Protein AF-0000000066099479 (afdb_homodimer)

Nearest PDB structures (foldseek):
  4m9d-assembly1_A  TM=9.729E-01  e=2.489E-59  Bacillus anthracis str. 'Ames Ancestor'
  1cg4-assembly1_A-2  TM=9.759E-01  e=3.489E-57  Escherichia coli K-12
  1dj2-assembly1_B  TM=9.659E-01  e=2.390E-54  Arabidopsis thaliana
  1ade-assembly1_A  TM=9.410E-01  e=2.656E-55  Escherichia coli
  3r7t-assembly1_A  TM=9.524E-01  e=2.789E-52  Campylobacter jejuni subsp. jejuni NCTC 11168 = ATCC 700819

Organism: Sorangium cellulosum (strain So ce56) (NCBI:txid448385)

Structure (mmCIF, N/CA/C/O backbone):
data_AF-0000000066099479-model_v1
#
loop_
_entity.id
_entity.type
_entity.pdbx_description
1 polymer 'Adenylosuccinate synthetase'
#
loop_
_atom_site.group_PDB
_atom_site.id
_atom_site.type_symbol
_atom_site.label_atom_id
_atom_site.label_alt_id
_atom_site.label_comp_id
_atom_site.label_asym_id
_atom_site.label_entity_id
_atom_site.label_seq_id
_atom_site.pdbx_PDB_ins_code
_atom_site.Cartn_x
_atom_site.Cartn_y
_atom_site.Cartn_z
_atom_site.occupancy
_atom_site.B_iso_or_equiv
_atom_site.auth_seq_id
_atom_site.auth_comp_id
_atom_site.auth_asym_id
_atom_site.auth_atom_id
_atom_site.pdbx_PDB_model_num
ATOM 1 N N . MET A 1 1 ? 13.531 9.242 -17.562 1 59.66 1 MET A N 1
ATOM 2 C CA . MET A 1 1 ? 13.266 7.836 -17.859 1 59.66 1 MET A CA 1
ATOM 3 C C . MET A 1 1 ? 12.383 7.215 -16.766 1 59.66 1 MET A C 1
ATOM 5 O O . MET A 1 1 ? 12.32 7.723 -15.648 1 59.66 1 MET A O 1
ATOM 9 N N . THR A 1 2 ? 11.375 6.16 -17.172 1 78.25 2 THR A N 1
ATOM 10 C CA . THR A 1 2 ? 10.18 5.684 -16.484 1 78.25 2 THR A CA 1
ATOM 11 C C . THR A 1 2 ? 10.461 4.355 -15.781 1 78.25 2 THR A C 1
ATOM 13 O O . THR A 1 2 ? 11.477 3.713 -16.031 1 78.25 2 THR A O 1
ATOM 16 N N . ALA A 1 3 ? 9.984 4.09 -14.633 1 93.56 3 ALA A N 1
ATOM 17 C CA . ALA A 1 3 ? 9.969 2.855 -13.852 1 93.56 3 ALA A CA 1
ATOM 18 C C . ALA A 1 3 ? 8.977 1.853 -14.43 1 93.56 3 ALA A C 1
ATOM 20 O O . ALA A 1 3 ? 7.891 2.232 -14.875 1 93.56 3 ALA A O 1
ATOM 21 N N . ILE A 1 4 ? 9.508 0.584 -14.617 1 95.06 4 ILE A N 1
ATOM 22 C CA . ILE A 1 4 ? 8.633 -0.514 -15.031 1 95.06 4 ILE A CA 1
ATOM 23 C C . ILE A 1 4 ? 8.414 -1.462 -13.852 1 95.06 4 ILE A C 1
ATOM 25 O O . ILE A 1 4 ? 9.344 -1.752 -13.094 1 95.06 4 ILE A O 1
ATOM 29 N N . VAL A 1 5 ? 7.191 -1.896 -13.727 1 96.31 5 VAL A N 1
ATOM 30 C CA . VAL A 1 5 ? 6.855 -2.844 -12.664 1 96.31 5 VAL A CA 1
ATOM 31 C C . VAL A 1 5 ? 6.586 -4.219 -13.266 1 96.31 5 VAL A C 1
ATOM 33 O O . VAL A 1 5 ? 5.891 -4.336 -14.281 1 96.31 5 VAL A O 1
ATOM 36 N N . ILE A 1 6 ? 7.16 -5.238 -12.703 1 95 6 ILE A N 1
ATOM 37 C CA . ILE A 1 6 ? 6.844 -6.625 -13.039 1 95 6 ILE A CA 1
ATOM 38 C C . ILE A 1 6 ? 6.145 -7.297 -11.867 1 95 6 ILE A C 1
ATOM 40 O O . ILE A 1 6 ? 6.668 -7.316 -10.75 1 95 6 ILE A O 1
ATOM 44 N N . VAL A 1 7 ? 4.988 -7.824 -12.117 1 96 7 VAL A N 1
ATOM 45 C CA . VAL A 1 7 ? 4.219 -8.453 -11.047 1 96 7 VAL A CA 1
ATOM 46 C C . VAL A 1 7 ? 3.76 -9.844 -11.484 1 96 7 VAL A C 1
ATOM 48 O O . VAL A 1 7 ? 3.611 -10.102 -12.688 1 96 7 VAL A O 1
ATOM 51 N N . GLY A 1 8 ? 3.631 -10.727 -10.477 1 95.5 8 GLY A N 1
ATOM 52 C CA . GLY A 1 8 ? 2.922 -11.969 -10.75 1 95.5 8 GLY A CA 1
ATOM 53 C C . GLY A 1 8 ? 1.426 -11.773 -10.914 1 95.5 8 GLY A C 1
ATOM 54 O O . GLY A 1 8 ? 0.782 -11.141 -10.078 1 95.5 8 GLY A O 1
ATOM 55 N N . ALA A 1 9 ? 0.851 -12.328 -11.922 1 96.31 9 ALA A N 1
ATOM 56 C CA . ALA A 1 9 ? -0.542 -12.039 -12.25 1 96.31 9 ALA A CA 1
ATOM 57 C C . ALA A 1 9 ? -1.481 -13.039 -11.586 1 96.31 9 ALA A C 1
ATOM 59 O O . ALA A 1 9 ? -2.689 -12.812 -11.508 1 96.31 9 ALA A O 1
ATOM 60 N N . GLN A 1 10 ? -0.982 -14.078 -11.07 1 93.88 10 GLN A N 1
ATOM 61 C CA . GLN A 1 10 ? -1.854 -15.07 -10.445 1 93.88 10 GLN A CA 1
ATOM 62 C C . GLN A 1 10 ? -1.358 -15.43 -9.047 1 93.88 10 GLN A C 1
ATOM 64 O O . GLN A 1 10 ? -1.328 -14.586 -8.156 1 93.88 10 GLN A O 1
ATOM 69 N N . TRP A 1 11 ? -0.791 -16.688 -8.773 1 89.44 11 TRP A N 1
ATOM 70 C CA . TRP A 1 11 ? -0.498 -17.016 -7.379 1 89.44 11 TRP A CA 1
ATOM 71 C C . TRP A 1 11 ? 1.006 -17 -7.121 1 89.44 11 TRP A C 1
ATOM 73 O O . TRP A 1 11 ? 1.481 -17.609 -6.16 1 89.44 11 TRP A O 1
ATOM 83 N N . GLY A 1 12 ? 1.925 -16.359 -7.871 1 78.94 12 GLY A N 1
ATOM 84 C CA . GLY A 1 12 ? 3.248 -15.891 -7.492 1 78.94 12 GLY A CA 1
ATOM 85 C C . GLY A 1 12 ? 4.359 -16.828 -7.926 1 78.94 12 GLY A C 1
ATOM 86 O O . GLY A 1 12 ? 5.539 -16.547 -7.699 1 78.94 12 GLY A O 1
ATOM 87 N N . ASP A 1 13 ? 4.121 -17.906 -8.578 1 79.44 13 ASP A N 1
ATOM 88 C CA . ASP A 1 13 ? 5.156 -18.828 -9.055 1 79.44 13 ASP A CA 1
ATOM 89 C C . ASP A 1 13 ? 5.219 -18.828 -10.578 1 79.44 13 ASP A C 1
ATOM 91 O O . ASP A 1 13 ? 5.363 -19.891 -11.195 1 79.44 13 ASP A O 1
ATOM 95 N N . GLU A 1 14 ? 5.148 -17.703 -11.102 1 75.38 14 GLU A N 1
ATOM 96 C CA . GLU A 1 14 ? 5.008 -17.594 -12.547 1 75.38 14 GLU A CA 1
ATOM 97 C C . GLU A 1 14 ? 6.367 -17.453 -13.227 1 75.38 14 GLU A C 1
ATOM 99 O O . GLU A 1 14 ? 6.453 -17.047 -14.391 1 75.38 14 GLU A O 1
ATOM 104 N N . GLY A 1 15 ? 7.461 -17.734 -12.531 1 73.75 15 GLY A N 1
ATOM 105 C CA . GLY A 1 15 ? 8.773 -17.688 -13.164 1 73.75 15 GLY A CA 1
ATOM 106 C C . GLY A 1 15 ? 9.336 -16.297 -13.281 1 73.75 15 GLY A C 1
ATOM 107 O O . GLY A 1 15 ? 9.805 -15.898 -14.359 1 73.75 15 GLY A O 1
ATOM 108 N N . LYS A 1 16 ? 9.234 -15.492 -12.281 1 73.25 16 LYS A N 1
ATOM 109 C CA . LYS A 1 16 ? 9.703 -14.109 -12.273 1 73.25 16 LYS A CA 1
ATOM 110 C C . LYS A 1 16 ? 11.203 -14.039 -12.555 1 73.25 16 LYS A C 1
ATOM 112 O O . LYS A 1 16 ? 11.664 -13.148 -13.273 1 73.25 16 LYS A O 1
ATOM 117 N N . GLY A 1 17 ? 11.883 -15.047 -12.164 1 72.38 17 GLY A N 1
ATOM 118 C CA . GLY A 1 17 ? 13.336 -15.023 -12.289 1 72.38 17 GLY A CA 1
ATOM 119 C C . GLY A 1 17 ? 13.805 -14.938 -13.727 1 72.38 17 GLY A C 1
ATOM 120 O O . GLY A 1 17 ? 14.672 -14.125 -14.055 1 72.38 17 GLY A O 1
ATOM 121 N N . LYS A 1 18 ? 13.156 -15.68 -14.578 1 76 18 LYS A N 1
ATOM 122 C CA . LYS A 1 18 ? 13.586 -15.711 -15.977 1 76 18 LYS A CA 1
ATOM 123 C C . LYS A 1 18 ? 13.289 -14.383 -16.672 1 76 18 LYS A C 1
ATOM 125 O O . LYS A 1 18 ? 14.148 -13.828 -17.359 1 76 18 LYS A O 1
ATOM 130 N N . VAL A 1 19 ? 12.086 -13.875 -16.5 1 79.06 19 VAL A N 1
ATOM 131 C CA . VAL A 1 19 ? 11.656 -12.664 -17.188 1 79.06 19 VAL A CA 1
ATOM 132 C C . VAL A 1 19 ? 12.398 -11.453 -16.625 1 79.06 19 VAL A C 1
ATOM 134 O O . VAL A 1 19 ? 12.805 -10.562 -17.375 1 79.06 19 VAL A O 1
ATOM 137 N N . VAL A 1 20 ? 12.562 -11.492 -15.352 1 78.75 20 VAL A N 1
ATOM 138 C CA . VAL A 1 20 ? 13.312 -10.398 -14.742 1 78.75 20 VAL A CA 1
ATOM 139 C C . VAL A 1 20 ? 14.758 -10.422 -15.242 1 78.75 20 VAL A C 1
ATOM 141 O O . VAL A 1 20 ? 15.336 -9.367 -15.523 1 78.75 20 VAL A O 1
ATOM 144 N N . ASP A 1 21 ? 15.227 -11.578 -15.375 1 76.38 21 ASP A N 1
ATOM 145 C CA . ASP A 1 21 ? 16.578 -11.711 -15.914 1 76.38 21 ASP A CA 1
ATOM 146 C C . ASP A 1 21 ? 16.672 -11.148 -17.328 1 76.38 21 ASP A C 1
ATOM 148 O O . ASP A 1 21 ? 17.656 -10.516 -17.688 1 76.38 21 ASP A O 1
ATOM 152 N N . LEU A 1 22 ? 15.672 -11.406 -18.078 1 79.56 22 LEU A N 1
ATOM 153 C CA . LEU A 1 22 ? 15.609 -10.891 -19.438 1 79.56 22 LEU A CA 1
ATOM 154 C C . LEU A 1 22 ? 15.656 -9.359 -19.438 1 79.56 22 LEU A C 1
ATOM 156 O O . LEU A 1 22 ? 16.406 -8.758 -20.219 1 79.56 22 LEU A O 1
ATOM 160 N N . TYR A 1 23 ? 14.961 -8.766 -18.516 1 82.56 23 TYR A N 1
ATOM 161 C CA . TYR A 1 23 ? 14.844 -7.309 -18.5 1 82.56 23 TYR A CA 1
ATOM 162 C C . TYR A 1 23 ? 16 -6.676 -17.734 1 82.56 23 TYR A C 1
ATOM 164 O O . TYR A 1 23 ? 16.328 -5.504 -17.953 1 82.56 23 TYR A O 1
ATOM 172 N N . THR A 1 24 ? 16.562 -7.406 -16.859 1 80.62 24 THR A N 1
ATOM 173 C CA . THR A 1 24 ? 17.656 -6.902 -16.047 1 80.62 24 THR A CA 1
ATOM 174 C C . THR A 1 24 ? 18.875 -6.617 -16.922 1 80.62 24 THR A C 1
ATOM 176 O O . THR A 1 24 ? 19.75 -5.82 -16.562 1 80.62 24 THR A O 1
ATOM 179 N N . GLU A 1 25 ? 18.906 -7.258 -18.031 1 78.25 25 GLU A N 1
ATOM 180 C CA . GLU A 1 25 ? 20.016 -6.992 -18.953 1 78.25 25 GLU A CA 1
ATOM 181 C C . GLU A 1 25 ? 20.047 -5.523 -19.359 1 78.25 25 GLU A C 1
ATOM 183 O O . GLU A 1 25 ? 21.125 -4.973 -19.609 1 78.25 25 GLU A O 1
ATOM 188 N N . SER A 1 26 ? 18.953 -4.949 -19.328 1 83.31 26 SER A N 1
ATOM 189 C CA . SER A 1 26 ? 18.875 -3.557 -19.75 1 83.31 26 SER A CA 1
ATOM 190 C C . SER A 1 26 ? 18.594 -2.629 -18.578 1 83.31 26 SER A C 1
ATOM 192 O O . SER A 1 26 ? 18.562 -1.408 -18.734 1 83.31 26 SER A O 1
ATOM 194 N N . ALA A 1 27 ? 18.453 -3.16 -17.406 1 89.81 27 ALA A N 1
ATOM 195 C CA . ALA A 1 27 ? 18.109 -2.344 -16.25 1 89.81 27 ALA A CA 1
ATOM 196 C C . ALA A 1 27 ? 19.344 -1.813 -15.547 1 89.81 27 ALA A C 1
ATOM 198 O O . ALA A 1 27 ? 20.344 -2.525 -15.422 1 89.81 27 ALA A O 1
ATOM 199 N N . ASP A 1 28 ? 19.297 -0.551 -15.148 1 93.38 28 ASP A N 1
ATOM 200 C CA . ASP A 1 28 ? 20.375 0.047 -14.352 1 93.38 28 ASP A CA 1
ATOM 201 C C . ASP A 1 28 ? 20.156 -0.22 -12.859 1 93.38 28 ASP A C 1
ATOM 203 O O . ASP A 1 28 ? 21.109 -0.321 -12.102 1 93.38 28 ASP A O 1
ATOM 207 N N . LEU A 1 29 ? 18.938 -0.328 -12.508 1 95.81 29 LEU A N 1
ATOM 208 C CA . LEU A 1 29 ? 18.547 -0.525 -11.117 1 95.81 29 LEU A CA 1
ATOM 209 C C . LEU A 1 29 ? 17.391 -1.525 -11.016 1 95.81 29 LEU A C 1
ATOM 211 O O . LEU A 1 29 ? 16.391 -1.396 -11.719 1 95.81 29 LEU A O 1
ATOM 215 N N . VAL A 1 30 ? 17.547 -2.58 -10.203 1 95.19 30 VAL A N 1
ATOM 216 C CA . VAL A 1 30 ? 16.516 -3.564 -9.938 1 95.19 30 VAL A CA 1
ATOM 217 C C . VAL A 1 30 ? 16.078 -3.467 -8.477 1 95.19 30 VAL A C 1
ATOM 219 O O . VAL A 1 30 ? 16.891 -3.605 -7.566 1 95.19 30 VAL A O 1
ATOM 222 N N . VAL A 1 31 ? 14.758 -3.229 -8.25 1 97.06 31 VAL A N 1
ATOM 223 C CA . VAL A 1 31 ? 14.258 -2.902 -6.922 1 97.06 31 VAL A CA 1
ATOM 224 C C . VAL A 1 31 ? 13.203 -3.926 -6.504 1 97.06 31 VAL A C 1
ATOM 226 O O . VAL A 1 31 ? 12.188 -4.102 -7.188 1 97.06 31 VAL A O 1
ATOM 229 N N . ARG A 1 32 ? 13.461 -4.633 -5.461 1 96.44 32 ARG A N 1
ATOM 230 C CA . ARG A 1 32 ? 12.406 -5.371 -4.777 1 96.44 32 ARG A CA 1
ATOM 231 C C . ARG A 1 32 ? 11.695 -4.492 -3.754 1 96.44 32 ARG A C 1
ATOM 233 O O . ARG A 1 32 ? 12.344 -3.799 -2.965 1 96.44 32 ARG A O 1
ATOM 240 N N . TYR A 1 33 ? 10.344 -4.52 -3.75 1 97 33 TYR A N 1
ATOM 241 C CA . TYR A 1 33 ? 9.695 -3.439 -3.021 1 97 33 TYR A CA 1
ATOM 242 C C . TYR A 1 33 ? 8.719 -3.988 -1.99 1 97 33 TYR A C 1
ATOM 244 O O . TYR A 1 33 ? 8.125 -3.229 -1.22 1 97 33 TYR A O 1
ATOM 252 N N . ALA A 1 34 ? 8.469 -5.281 -1.915 1 93.75 34 ALA A N 1
ATOM 253 C CA . ALA A 1 34 ? 7.484 -5.848 -0.995 1 93.75 34 ALA A CA 1
ATOM 254 C C . ALA A 1 34 ? 7.855 -7.277 -0.608 1 93.75 34 ALA A C 1
ATOM 256 O O . ALA A 1 34 ? 8.773 -7.863 -1.183 1 93.75 34 ALA A O 1
ATOM 257 N N . GLY A 1 35 ? 7.145 -7.73 0.371 1 92.06 35 GLY A N 1
ATOM 258 C CA . GLY A 1 35 ? 7.344 -9.117 0.772 1 92.06 35 GLY A CA 1
ATOM 259 C C . GLY A 1 35 ? 8.547 -9.305 1.674 1 92.06 35 GLY A C 1
ATOM 260 O O . GLY A 1 35 ? 8.93 -8.391 2.412 1 92.06 35 GLY A O 1
ATOM 261 N N . GLY A 1 36 ? 9.016 -10.461 1.775 1 94.56 36 GLY A N 1
ATOM 262 C CA . GLY A 1 36 ? 10.133 -10.922 2.592 1 94.56 36 GLY A CA 1
ATOM 263 C C . GLY A 1 36 ? 10.688 -12.258 2.148 1 94.56 36 GLY A C 1
ATOM 264 O O . GLY A 1 36 ? 10.75 -12.547 0.951 1 94.56 36 GLY A O 1
ATOM 265 N N . PRO A 1 37 ? 11.148 -12.938 3.104 1 94.31 37 PRO A N 1
ATOM 266 C CA . PRO A 1 37 ? 11.797 -14.203 2.736 1 94.31 37 PRO A CA 1
ATOM 267 C C . PRO A 1 37 ? 10.789 -15.305 2.414 1 94.31 37 PRO A C 1
ATOM 269 O O . PRO A 1 37 ? 11.172 -16.484 2.322 1 94.31 37 PRO A O 1
ATOM 272 N N . ASN A 1 38 ? 9.523 -14.953 2.246 1 89.25 38 ASN A N 1
ATOM 273 C CA . ASN A 1 38 ? 8.5 -15.945 1.952 1 89.25 38 ASN A CA 1
ATOM 274 C C . ASN A 1 38 ? 8.328 -16.156 0.449 1 89.25 38 ASN A C 1
ATOM 276 O O . ASN A 1 38 ? 7.445 -16.891 0.014 1 89.25 38 ASN A O 1
ATOM 280 N N . ALA A 1 39 ? 9.125 -15.406 -0.319 1 83.56 39 ALA A N 1
ATOM 281 C CA . ALA A 1 39 ? 9.195 -15.633 -1.762 1 83.56 39 ALA A CA 1
ATOM 282 C C . ALA A 1 39 ? 10.578 -16.141 -2.168 1 83.56 39 ALA A C 1
ATOM 284 O O . ALA A 1 39 ? 11.531 -16.062 -1.394 1 83.56 39 ALA A O 1
ATOM 285 N N . GLY A 1 40 ? 10.625 -16.859 -3.338 1 82.5 40 GLY A N 1
ATOM 286 C CA . GLY A 1 40 ? 11.898 -17.312 -3.871 1 82.5 40 GLY A CA 1
ATOM 287 C C . GLY A 1 40 ? 11.984 -17.219 -5.383 1 82.5 40 GLY A C 1
ATOM 288 O O . GLY A 1 40 ? 10.992 -17.453 -6.082 1 82.5 40 GLY A O 1
ATOM 289 N N . HIS A 1 41 ? 13.094 -16.797 -5.77 1 78.62 41 HIS A N 1
ATOM 290 C CA . HIS A 1 41 ? 13.375 -16.719 -7.195 1 78.62 41 HIS A CA 1
ATOM 291 C C . HIS A 1 41 ? 14.633 -17.5 -7.555 1 78.62 41 HIS A C 1
ATOM 293 O O . HIS A 1 41 ? 15.648 -17.406 -6.867 1 78.62 41 HIS A O 1
ATOM 299 N N . THR A 1 42 ? 14.43 -18.297 -8.492 1 78.31 42 THR A N 1
ATOM 300 C CA . THR A 1 42 ? 15.578 -19.062 -8.977 1 78.31 42 THR A CA 1
ATOM 301 C C . THR A 1 42 ? 16.297 -18.312 -10.102 1 78.31 42 THR A C 1
ATOM 303 O O . THR A 1 42 ? 15.664 -17.938 -11.094 1 78.31 42 THR A O 1
ATOM 306 N N . LEU A 1 43 ? 17.531 -18.094 -9.867 1 76.62 43 LEU A N 1
ATOM 307 C CA . LEU A 1 43 ? 18.406 -17.484 -10.867 1 76.62 43 LEU A CA 1
ATOM 308 C C . LEU A 1 43 ? 19.328 -18.531 -11.492 1 76.62 43 LEU A C 1
ATOM 310 O O . LEU A 1 43 ? 19.828 -19.406 -10.805 1 76.62 43 LEU A O 1
ATOM 314 N N . VAL A 1 44 ? 19.312 -18.516 -12.789 1 70.56 44 VAL A N 1
ATOM 315 C CA . VAL A 1 44 ? 20.203 -19.422 -13.492 1 70.56 44 VAL A CA 1
ATOM 316 C C . VAL A 1 44 ? 21.234 -18.625 -14.281 1 70.56 44 VAL A C 1
ATOM 318 O O . VAL A 1 44 ? 20.891 -17.859 -15.172 1 70.56 44 VAL A O 1
ATOM 321 N N . VAL A 1 45 ? 22.469 -18.672 -13.906 1 65.44 45 VAL A N 1
ATOM 322 C CA . VAL A 1 45 ? 23.562 -18.047 -14.641 1 65.44 45 VAL A CA 1
ATOM 323 C C . VAL A 1 45 ? 24.672 -19.078 -14.891 1 65.44 45 VAL A C 1
ATOM 325 O O . VAL A 1 45 ? 25.188 -19.672 -13.953 1 65.44 45 VAL A O 1
ATOM 328 N N . GLY A 1 46 ? 25.094 -19.219 -16.188 1 67.06 46 GLY A N 1
ATOM 329 C CA . GLY A 1 46 ? 26.141 -20.156 -16.547 1 67.06 46 GLY A CA 1
ATOM 330 C C . GLY A 1 46 ? 25.828 -21.578 -16.156 1 67.06 46 GLY A C 1
ATOM 331 O O . GLY A 1 46 ? 26.703 -22.312 -15.672 1 67.06 46 GLY A O 1
ATOM 332 N N . GLY A 1 47 ? 24.547 -21.859 -16.156 1 68.31 47 GLY A N 1
ATOM 333 C CA . GLY A 1 47 ? 24.156 -23.219 -15.844 1 68.31 47 GLY A CA 1
ATOM 334 C C . GLY A 1 47 ? 23.984 -23.453 -14.359 1 68.31 47 GLY A C 1
ATOM 335 O O . GLY A 1 47 ? 23.5 -24.516 -13.945 1 68.31 47 GLY A O 1
ATOM 336 N N . GLU A 1 48 ? 24.406 -22.547 -13.57 1 72.19 48 GLU A N 1
ATOM 337 C CA . GLU A 1 48 ? 24.281 -22.703 -12.125 1 72.19 48 GLU A CA 1
ATOM 338 C C . GLU A 1 48 ? 23.031 -22 -11.602 1 72.19 48 GLU A C 1
ATOM 340 O O . GLU A 1 48 ? 22.672 -20.922 -12.078 1 72.19 48 GLU A O 1
ATOM 345 N N . LYS A 1 49 ? 22.406 -22.719 -10.609 1 76.81 49 LYS A N 1
ATOM 346 C CA . LYS A 1 49 ? 21.156 -22.219 -10.023 1 76.81 49 LYS A CA 1
ATOM 347 C C . LYS A 1 49 ? 21.406 -21.578 -8.664 1 76.81 49 LYS A C 1
ATOM 349 O O . LYS A 1 49 ? 22.219 -22.078 -7.875 1 76.81 49 LYS A O 1
ATOM 354 N N . LEU A 1 50 ? 20.922 -20.453 -8.461 1 82.31 50 LEU A N 1
ATOM 355 C CA . LEU A 1 50 ? 20.938 -19.766 -7.168 1 82.31 50 LEU A CA 1
ATOM 356 C C . LEU A 1 50 ? 19.531 -19.312 -6.781 1 82.31 50 LEU A C 1
ATOM 358 O O . LEU A 1 50 ? 18.828 -18.703 -7.586 1 82.31 50 LEU A O 1
ATOM 362 N N . ILE A 1 51 ? 19.125 -19.719 -5.621 1 83.88 51 ILE A N 1
ATOM 363 C CA . ILE A 1 51 ? 17.812 -19.297 -5.129 1 83.88 51 ILE A CA 1
ATOM 364 C C . ILE A 1 51 ? 17.984 -18.141 -4.156 1 83.88 51 ILE A C 1
ATOM 366 O O . ILE A 1 51 ? 18.75 -18.219 -3.199 1 83.88 51 ILE A O 1
ATOM 370 N N . VAL A 1 52 ? 17.375 -17.062 -4.484 1 88.06 52 VAL A N 1
ATOM 371 C CA . VAL A 1 52 ? 17.359 -15.922 -3.564 1 88.06 52 VAL A CA 1
ATOM 372 C C . VAL A 1 52 ? 15.922 -15.625 -3.146 1 88.06 52 VAL A C 1
ATOM 374 O O . VAL A 1 52 ? 14.984 -15.852 -3.914 1 88.06 52 VAL A O 1
ATOM 377 N N . ARG A 1 53 ? 15.758 -15.18 -1.963 1 91.75 53 ARG A N 1
ATOM 378 C CA . ARG A 1 53 ? 14.453 -14.859 -1.408 1 91.75 53 ARG A CA 1
ATOM 379 C C . ARG A 1 53 ? 14.281 -13.352 -1.242 1 91.75 53 ARG A C 1
ATOM 381 O O . ARG A 1 53 ? 13.203 -12.812 -1.475 1 91.75 53 ARG A O 1
ATOM 388 N N . LEU A 1 54 ? 15.367 -12.727 -0.853 1 96.25 54 LEU A N 1
ATOM 389 C CA . LEU A 1 54 ? 15.305 -11.305 -0.53 1 96.25 54 LEU A CA 1
ATOM 390 C C . LEU A 1 54 ? 16 -10.477 -1.604 1 96.25 54 LEU A C 1
ATOM 392 O O . LEU A 1 54 ? 15.438 -9.5 -2.098 1 96.25 54 LEU A O 1
ATOM 396 N N . ILE A 1 55 ? 17.188 -10.891 -1.993 1 95.44 55 ILE A N 1
ATOM 397 C CA . ILE A 1 55 ? 18 -10.117 -2.916 1 95.44 55 ILE A CA 1
ATOM 398 C C . ILE A 1 55 ? 17.359 -10.117 -4.301 1 95.44 55 ILE A C 1
ATOM 400 O O . ILE A 1 55 ? 16.922 -11.156 -4.789 1 95.44 55 ILE A O 1
ATOM 404 N N . PRO A 1 56 ? 17.297 -8.93 -4.945 1 93.62 56 PRO A N 1
ATOM 405 C CA . PRO A 1 56 ? 16.688 -8.852 -6.27 1 93.62 56 PRO A CA 1
ATOM 406 C C . PRO A 1 56 ? 17.391 -9.719 -7.309 1 93.62 56 PRO A C 1
ATOM 408 O O . PRO A 1 56 ? 18.594 -9.977 -7.18 1 93.62 56 PRO A O 1
ATOM 411 N N . SER A 1 57 ? 16.688 -10.07 -8.32 1 87.19 57 SER A N 1
ATOM 412 C CA . SER A 1 57 ? 17.156 -11.008 -9.344 1 87.19 57 SER A CA 1
ATOM 413 C C . SER A 1 57 ? 18.312 -10.43 -10.133 1 87.19 57 SER A C 1
ATOM 415 O O . SER A 1 57 ? 19.094 -11.164 -10.734 1 87.19 57 SER A O 1
ATOM 417 N N . GLY A 1 58 ? 18.594 -9.141 -10.141 1 86 58 GLY A N 1
ATOM 418 C CA . GLY A 1 58 ? 19.641 -8.523 -10.93 1 86 58 GLY A CA 1
ATOM 419 C C . GLY A 1 58 ? 21.016 -8.664 -10.305 1 86 58 GLY A C 1
ATOM 420 O O . GLY A 1 58 ? 22.016 -8.297 -10.922 1 86 58 GLY A O 1
ATOM 421 N N . ILE A 1 59 ? 21.141 -9.336 -9.234 1 89.56 59 ILE A N 1
ATOM 422 C CA . ILE A 1 59 ? 22.344 -9.305 -8.43 1 89.56 59 ILE A CA 1
ATOM 423 C C . ILE A 1 59 ? 23.469 -10.055 -9.148 1 89.56 59 ILE A C 1
ATOM 425 O O . ILE A 1 59 ? 24.656 -9.789 -8.914 1 89.56 59 ILE A O 1
ATOM 429 N N . LEU A 1 60 ? 23.141 -10.953 -10.008 1 84.75 60 LEU A N 1
ATOM 430 C CA . LEU A 1 60 ? 24.172 -11.734 -10.688 1 84.75 60 LEU A CA 1
ATOM 431 C C . LEU A 1 60 ? 24.688 -10.992 -11.914 1 84.75 60 LEU A C 1
ATOM 433 O O . LEU A 1 60 ? 25.672 -11.414 -12.523 1 84.75 60 LEU A O 1
ATOM 437 N N . ARG A 1 61 ? 24.062 -9.914 -12.203 1 82.69 61 ARG A N 1
ATOM 438 C CA . ARG A 1 61 ? 24.516 -9.094 -13.32 1 82.69 61 ARG A CA 1
ATOM 439 C C . ARG A 1 61 ? 25.438 -7.977 -12.836 1 82.69 61 ARG A C 1
ATOM 441 O O . ARG A 1 61 ? 25.031 -7.137 -12.023 1 82.69 61 ARG A O 1
ATOM 448 N N . SER A 1 62 ? 26.547 -7.871 -13.406 1 78.94 62 SER A N 1
ATOM 449 C CA . SER A 1 62 ? 27.578 -6.977 -12.898 1 78.94 62 SER A CA 1
ATOM 450 C C . SER A 1 62 ? 27.203 -5.516 -13.109 1 78.94 62 SER A C 1
ATOM 452 O O . SER A 1 62 ? 27.656 -4.641 -12.375 1 78.94 62 SER A O 1
ATOM 454 N N . ASN A 1 63 ? 26.375 -5.262 -13.977 1 81.19 63 ASN A N 1
ATOM 455 C CA . ASN A 1 63 ? 26.078 -3.873 -14.32 1 81.19 63 ASN A CA 1
ATOM 456 C C . ASN A 1 63 ? 24.844 -3.365 -13.594 1 81.19 63 ASN A C 1
ATOM 458 O O . ASN A 1 63 ? 24.516 -2.178 -13.664 1 81.19 63 ASN A O 1
ATOM 462 N N . ALA A 1 64 ? 24.203 -4.211 -12.898 1 87.56 64 ALA A N 1
ATOM 463 C CA . ALA A 1 64 ? 22.969 -3.787 -12.266 1 87.56 64 ALA A CA 1
ATOM 464 C C . ALA A 1 64 ? 23.172 -3.527 -10.773 1 87.56 64 ALA A C 1
ATOM 466 O O . ALA A 1 64 ? 23.891 -4.266 -10.102 1 87.56 64 ALA A O 1
ATOM 467 N N . ARG A 1 65 ? 22.672 -2.408 -10.305 1 95.12 65 ARG A N 1
ATOM 468 C CA . ARG A 1 65 ? 22.531 -2.189 -8.867 1 95.12 65 ARG A CA 1
ATOM 469 C C . ARG A 1 65 ? 21.203 -2.762 -8.359 1 95.12 65 ARG A C 1
ATOM 471 O O . ARG A 1 65 ? 20.219 -2.812 -9.102 1 95.12 65 ARG A O 1
ATOM 478 N N . CYS A 1 66 ? 21.234 -3.289 -7.199 1 96.56 66 CYS A N 1
ATOM 479 C CA . CYS A 1 66 ? 20.062 -3.934 -6.617 1 96.56 66 CYS A CA 1
ATOM 480 C C . CYS A 1 66 ? 19.625 -3.223 -5.34 1 96.56 66 CYS A C 1
ATOM 482 O O . CYS A 1 66 ? 20.469 -2.803 -4.539 1 96.56 66 CYS A O 1
ATOM 484 N N . VAL A 1 67 ? 18.328 -3.055 -5.211 1 98.12 67 VAL A N 1
ATOM 485 C CA . VAL A 1 67 ? 17.781 -2.334 -4.066 1 98.12 67 VAL A CA 1
ATOM 486 C C . VAL A 1 67 ? 16.703 -3.184 -3.383 1 98.12 67 VAL A C 1
ATOM 488 O O . VAL A 1 67 ? 15.82 -3.721 -4.043 1 98.12 67 VAL A O 1
ATOM 491 N N . MET A 1 68 ? 16.859 -3.395 -2.129 1 98.31 68 MET A N 1
ATOM 492 C CA . MET A 1 68 ? 15.789 -3.879 -1.265 1 98.31 68 MET A CA 1
ATOM 493 C C . MET A 1 68 ? 15.062 -2.717 -0.595 1 98.31 68 MET A C 1
ATOM 495 O O . MET A 1 68 ? 15.578 -2.113 0.344 1 98.31 68 MET A O 1
ATOM 499 N N . ALA A 1 69 ? 13.844 -2.443 -1.062 1 98.31 69 ALA A N 1
ATOM 500 C CA . ALA A 1 69 ? 13.156 -1.19 -0.747 1 98.31 69 ALA A CA 1
ATOM 501 C C . ALA A 1 69 ? 12.438 -1.28 0.595 1 98.31 69 ALA A C 1
ATOM 503 O O . ALA A 1 69 ? 12.422 -2.338 1.23 1 98.31 69 ALA A O 1
ATOM 504 N N . GLN A 1 70 ? 11.852 -0.225 0.934 1 96.81 70 GLN A N 1
ATOM 505 C CA . GLN A 1 70 ? 11.32 0.044 2.266 1 96.81 70 GLN A CA 1
ATOM 506 C C . GLN A 1 70 ? 10.109 -0.834 2.564 1 96.81 70 GLN A C 1
ATOM 508 O O . GLN A 1 70 ? 9.852 -1.179 3.721 1 96.81 70 GLN A O 1
ATOM 513 N N . GLY A 1 71 ? 9.414 -1.206 1.562 1 97 71 GLY A N 1
ATOM 514 C CA . GLY A 1 71 ? 8.195 -1.968 1.758 1 97 71 GLY A CA 1
ATOM 515 C C . GLY A 1 71 ? 8.445 -3.41 2.152 1 97 71 GLY A C 1
ATOM 516 O O . GLY A 1 71 ? 7.523 -4.121 2.553 1 97 71 GLY A O 1
ATOM 517 N N . MET A 1 72 ? 9.688 -3.861 2.166 1 97.81 72 MET A N 1
ATOM 518 C CA . MET A 1 72 ? 10.047 -5.242 2.48 1 97.81 72 MET A CA 1
ATOM 519 C C . MET A 1 72 ? 10.156 -5.445 3.988 1 97.81 72 MET A C 1
ATOM 521 O O . MET A 1 72 ? 10.312 -4.48 4.738 1 97.81 72 MET A O 1
ATOM 525 N N . VAL A 1 73 ? 9.961 -6.641 4.426 1 98.5 73 VAL A N 1
ATOM 526 C CA . VAL A 1 73 ? 10.422 -7.098 5.73 1 98.5 73 VAL A CA 1
ATOM 527 C C . VAL A 1 73 ? 11.602 -8.055 5.559 1 98.5 73 VAL A C 1
ATOM 529 O O . VAL A 1 73 ? 11.602 -8.891 4.652 1 98.5 73 VAL A O 1
ATOM 532 N N . VAL A 1 74 ? 12.617 -7.855 6.371 1 98.69 74 VAL A N 1
ATOM 533 C CA . VAL A 1 74 ? 13.891 -8.508 6.066 1 98.69 74 VAL A CA 1
ATOM 534 C C . VAL A 1 74 ? 14.344 -9.336 7.262 1 98.69 74 VAL A C 1
ATOM 536 O O . VAL A 1 74 ? 14.43 -8.828 8.383 1 98.69 74 VAL A O 1
ATOM 539 N N . ASP A 1 75 ? 14.547 -10.602 7.043 1 98.5 75 ASP A N 1
ATOM 540 C CA . ASP A 1 75 ? 15.258 -11.461 7.988 1 98.5 75 ASP A CA 1
ATOM 541 C C . ASP A 1 75 ? 16.766 -11.297 7.855 1 98.5 75 ASP A C 1
ATOM 543 O O . ASP A 1 75 ? 17.359 -11.688 6.844 1 98.5 75 ASP A O 1
ATOM 547 N N . PRO A 1 76 ? 17.359 -10.781 8.867 1 98.62 76 PRO A N 1
ATOM 548 C CA . PRO A 1 76 ? 18.781 -10.484 8.727 1 98.62 76 PRO A CA 1
ATOM 549 C C . PRO A 1 76 ? 19.641 -11.734 8.5 1 98.62 76 PRO A C 1
ATOM 551 O O . PRO A 1 76 ? 20.625 -11.688 7.762 1 98.62 76 PRO A O 1
ATOM 554 N N . GLY A 1 77 ? 19.266 -12.836 9.133 1 98.25 77 GLY A N 1
ATOM 555 C CA . GLY A 1 77 ? 19.984 -14.078 8.891 1 98.25 77 GLY A CA 1
ATOM 556 C C . GLY A 1 77 ? 19.891 -14.562 7.461 1 98.25 77 GLY A C 1
ATOM 557 O O . GLY A 1 77 ? 20.891 -14.961 6.859 1 98.25 77 GLY A O 1
ATOM 558 N N . VAL A 1 78 ? 18.719 -14.5 6.887 1 97.19 78 VAL A N 1
ATOM 559 C CA . VAL A 1 78 ? 18.5 -14.906 5.5 1 97.19 78 VAL A CA 1
ATOM 560 C C . VAL A 1 78 ? 19.266 -13.984 4.562 1 97.19 78 VAL A C 1
ATOM 562 O O . VAL A 1 78 ? 19.906 -14.445 3.611 1 97.19 78 VAL A O 1
ATOM 565 N N . LEU A 1 79 ? 19.234 -12.688 4.824 1 98.25 79 LEU A N 1
ATOM 566 C CA . LEU A 1 79 ? 19.922 -11.719 3.979 1 98.25 79 LEU A CA 1
ATOM 567 C C . LEU A 1 79 ? 21.422 -12.016 3.924 1 98.25 79 LEU A C 1
ATOM 569 O O . LEU A 1 79 ? 22 -12.094 2.84 1 98.25 79 LEU A O 1
ATOM 573 N N . VAL A 1 80 ? 22.016 -12.227 5.078 1 98.25 80 VAL A N 1
ATOM 574 C CA . VAL A 1 80 ? 23.453 -12.453 5.133 1 98.25 80 VAL A CA 1
ATOM 575 C C . VAL A 1 80 ? 23.797 -13.781 4.449 1 98.25 80 VAL A C 1
ATOM 577 O O . VAL A 1 80 ? 24.797 -13.883 3.734 1 98.25 80 VAL A O 1
ATOM 580 N N . SER A 1 81 ? 22.969 -14.797 4.691 1 97.19 81 SER A N 1
ATOM 581 C CA . SER A 1 81 ? 23.172 -16.078 4.02 1 97.19 81 SER A CA 1
ATOM 582 C C . SER A 1 81 ? 23.125 -15.914 2.504 1 97.19 81 SER A C 1
ATOM 584 O O . SER A 1 81 ? 23.938 -16.516 1.789 1 97.19 81 SER A O 1
ATOM 586 N N . GLU A 1 82 ? 22.219 -15.133 1.991 1 96.19 82 GLU A N 1
ATOM 587 C CA . GLU A 1 82 ? 22.109 -14.898 0.554 1 96.19 82 GLU A CA 1
ATOM 588 C C . GLU A 1 82 ? 23.312 -14.109 0.036 1 96.19 82 GLU A C 1
ATOM 590 O O . GLU A 1 82 ? 23.812 -14.375 -1.06 1 96.19 82 GLU A O 1
ATOM 595 N N . ILE A 1 83 ? 23.75 -13.133 0.8 1 96.75 83 ILE A N 1
ATOM 596 C CA . ILE A 1 83 ? 24.938 -12.375 0.428 1 96.75 83 ILE A CA 1
ATOM 597 C C . ILE A 1 83 ? 26.125 -13.32 0.271 1 96.75 83 ILE A C 1
ATOM 599 O O . ILE A 1 83 ? 26.844 -13.273 -0.732 1 96.75 83 ILE A O 1
ATOM 603 N N . ASP A 1 84 ? 26.266 -14.203 1.257 1 96.88 84 ASP A N 1
ATOM 604 C CA . ASP A 1 84 ? 27.344 -15.172 1.209 1 96.88 84 ASP A CA 1
ATOM 605 C C . ASP A 1 84 ? 27.25 -16.062 -0.031 1 96.88 84 ASP A C 1
ATOM 607 O O . ASP A 1 84 ? 28.25 -16.328 -0.697 1 96.88 84 ASP A O 1
ATOM 611 N N . ALA A 1 85 ? 26.078 -16.469 -0.326 1 93.44 85 ALA A N 1
ATOM 612 C CA . ALA A 1 85 ? 25.859 -17.328 -1.48 1 93.44 85 ALA A CA 1
ATOM 613 C C . ALA A 1 85 ? 26.188 -16.609 -2.781 1 93.44 85 ALA A C 1
ATOM 615 O O . ALA A 1 85 ? 26.781 -17.188 -3.691 1 93.44 85 ALA A O 1
ATOM 616 N N . VAL A 1 86 ? 25.781 -15.375 -2.9 1 92.38 86 VAL A N 1
ATOM 617 C CA . VAL A 1 86 ? 26.047 -14.555 -4.082 1 92.38 86 VAL A CA 1
ATOM 618 C C . VAL A 1 86 ? 27.562 -14.336 -4.227 1 92.38 86 VAL A C 1
ATOM 620 O O . VAL A 1 86 ? 28.109 -14.484 -5.32 1 92.38 86 VAL A O 1
ATOM 623 N N . GLU A 1 87 ? 28.203 -14.016 -3.145 1 93.12 87 GLU A N 1
ATOM 624 C CA . GLU A 1 87 ? 29.625 -13.727 -3.166 1 93.12 87 GLU A CA 1
ATOM 625 C C . GLU A 1 87 ? 30.438 -14.992 -3.434 1 93.12 87 GLU A C 1
ATOM 627 O O . GLU A 1 87 ? 31.5 -14.93 -4.07 1 93.12 87 GLU A O 1
ATOM 632 N N . ALA A 1 88 ? 29.953 -16.094 -2.994 1 91.94 88 ALA A N 1
ATOM 633 C CA . ALA A 1 88 ? 30.609 -17.375 -3.256 1 91.94 88 ALA A CA 1
ATOM 634 C C . ALA A 1 88 ? 30.625 -17.688 -4.75 1 91.94 88 ALA A C 1
ATOM 636 O O . ALA A 1 88 ? 31.484 -18.438 -5.219 1 91.94 88 ALA A O 1
ATOM 637 N N . ARG A 1 89 ? 29.812 -17.047 -5.477 1 87.38 89 ARG A N 1
ATOM 638 C CA . ARG A 1 89 ? 29.734 -17.266 -6.918 1 87.38 89 ARG A CA 1
ATOM 639 C C . ARG A 1 89 ? 30.547 -16.219 -7.676 1 87.38 89 ARG A C 1
ATOM 641 O O . ARG A 1 89 ? 30.469 -16.141 -8.906 1 87.38 89 ARG A O 1
ATOM 648 N N . GLY A 1 90 ? 31.219 -15.344 -6.965 1 86.62 90 GLY A N 1
ATOM 649 C CA . GLY A 1 90 ? 32.125 -14.375 -7.578 1 86.62 90 GLY A CA 1
ATOM 650 C C . GLY A 1 90 ? 31.453 -13.039 -7.852 1 86.62 90 GLY A C 1
ATOM 651 O O . GLY A 1 90 ? 32.031 -12.188 -8.531 1 86.62 90 GLY A O 1
ATOM 652 N N . CYS A 1 91 ? 30.234 -12.883 -7.383 1 87.31 91 CYS A N 1
ATOM 653 C CA . CYS A 1 91 ? 29.547 -11.617 -7.574 1 87.31 91 CYS A CA 1
ATOM 654 C C . CYS A 1 91 ? 29.656 -10.734 -6.336 1 87.31 91 CYS A C 1
ATOM 656 O O . CYS A 1 91 ? 29.375 -11.188 -5.223 1 87.31 91 CYS A O 1
ATOM 658 N N . SER A 1 92 ? 30.094 -9.562 -6.539 1 88.75 92 SER A N 1
ATOM 659 C CA . SER A 1 92 ? 30.219 -8.641 -5.414 1 88.75 92 SER A CA 1
ATOM 660 C C . SER A 1 92 ? 28.891 -7.988 -5.078 1 88.75 92 SER A C 1
ATOM 662 O O . SER A 1 92 ? 28.109 -7.652 -5.977 1 88.75 92 SER A O 1
ATOM 664 N N . THR A 1 93 ? 28.609 -7.816 -3.793 1 91.94 93 THR A N 1
ATOM 665 C CA . THR A 1 93 ? 27.422 -7.094 -3.34 1 91.94 93 THR A CA 1
ATOM 666 C C . THR A 1 93 ? 27.781 -5.68 -2.906 1 91.94 93 THR A C 1
ATOM 668 O O . THR A 1 93 ? 26.906 -4.816 -2.781 1 91.94 93 THR A O 1
ATOM 671 N N . GLN A 1 94 ? 29.031 -5.422 -2.686 1 90 94 GLN A N 1
ATOM 672 C CA . GLN A 1 94 ? 29.484 -4.125 -2.197 1 90 94 GLN A CA 1
ATOM 673 C C . GLN A 1 94 ? 29.297 -3.041 -3.254 1 90 94 GLN A C 1
ATOM 675 O O . GLN A 1 94 ? 29.734 -3.195 -4.395 1 90 94 GLN A O 1
ATOM 680 N N . GLY A 1 95 ? 28.641 -2.053 -2.818 1 92.06 95 GLY A N 1
ATOM 681 C CA . GLY A 1 95 ? 28.406 -0.93 -3.713 1 92.06 95 GLY A CA 1
ATOM 682 C C . GLY A 1 95 ? 27.344 -1.209 -4.762 1 92.06 95 GLY A C 1
ATOM 683 O O . GLY A 1 95 ? 27.094 -0.378 -5.641 1 92.06 95 GLY A O 1
ATOM 684 N N . ARG A 1 96 ? 26.766 -2.352 -4.719 1 94.94 96 ARG A N 1
ATOM 685 C CA . ARG A 1 96 ? 25.781 -2.715 -5.742 1 94.94 96 ARG A CA 1
ATOM 686 C C . ARG A 1 96 ? 24.469 -3.166 -5.109 1 94.94 96 ARG A C 1
ATOM 688 O O . ARG A 1 96 ? 23.438 -3.197 -5.773 1 94.94 96 ARG A O 1
ATOM 695 N N . LEU A 1 97 ? 24.578 -3.615 -3.9 1 97.81 97 LEU A N 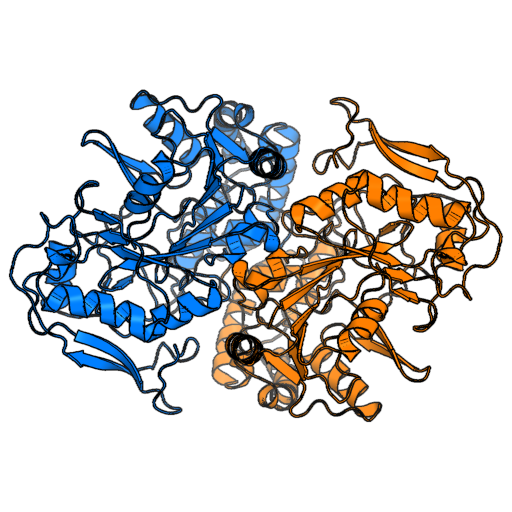1
ATOM 696 C CA . LEU A 1 97 ? 23.391 -3.977 -3.141 1 97.81 97 LEU A CA 1
ATOM 697 C C . LEU A 1 97 ? 23.078 -2.924 -2.084 1 97.81 97 LEU A C 1
ATOM 699 O O . LEU A 1 97 ? 23.938 -2.568 -1.281 1 97.81 97 LEU A O 1
ATOM 703 N N . PHE A 1 98 ? 21.891 -2.367 -2.15 1 98.62 98 PHE A N 1
ATOM 704 C CA . PHE A 1 98 ? 21.438 -1.371 -1.189 1 98.62 98 PHE A CA 1
ATOM 705 C C . PHE A 1 98 ? 20.188 -1.854 -0.465 1 98.62 98 PHE A C 1
ATOM 707 O O . PHE A 1 98 ? 19.266 -2.383 -1.091 1 98.62 98 PHE A O 1
ATOM 714 N N . VAL A 1 99 ? 20.203 -1.73 0.808 1 98.56 99 VAL A N 1
ATOM 715 C CA . VAL A 1 99 ? 19.094 -2.182 1.657 1 98.56 99 VAL A CA 1
ATOM 716 C C . VAL A 1 99 ? 18.5 -0.99 2.4 1 98.56 99 VAL A C 1
ATOM 718 O O . VAL A 1 99 ? 19.219 -0.211 3.027 1 98.56 99 VAL A O 1
ATOM 721 N N . SER A 1 100 ? 17.203 -0.853 2.314 1 98.56 100 SER A N 1
ATOM 722 C CA . SER A 1 100 ? 16.562 0.281 2.957 1 98.56 100 SER A CA 1
ATOM 723 C C . SER A 1 100 ? 16.797 0.278 4.461 1 98.56 100 SER A C 1
ATOM 725 O O . SER A 1 100 ? 16.641 -0.756 5.117 1 98.56 100 SER A O 1
ATOM 727 N N . ASP A 1 101 ? 17.109 1.399 5 1 97.62 101 ASP A N 1
ATOM 728 C CA . ASP A 1 101 ? 17.25 1.534 6.445 1 97.62 101 ASP A CA 1
ATOM 729 C C . ASP A 1 101 ? 15.891 1.569 7.129 1 97.62 101 ASP A C 1
ATOM 731 O O . ASP A 1 101 ? 15.797 1.438 8.352 1 97.62 101 ASP A O 1
ATOM 735 N N . ARG A 1 102 ? 14.812 1.601 6.371 1 97.44 102 ARG A N 1
ATOM 736 C CA . ARG A 1 102 ? 13.477 1.755 6.949 1 97.44 102 ARG A CA 1
ATOM 737 C C . ARG A 1 102 ? 12.648 0.488 6.766 1 97.44 102 ARG A C 1
ATOM 739 O O . ARG A 1 102 ? 11.484 0.438 7.168 1 97.44 102 ARG A O 1
ATOM 746 N N . ALA A 1 103 ? 13.164 -0.555 6.102 1 98.38 103 ALA A N 1
ATOM 747 C CA . ALA A 1 103 ? 12.492 -1.849 6.047 1 98.38 103 ALA A CA 1
ATOM 748 C C . ALA A 1 103 ? 12.438 -2.498 7.43 1 98.38 103 ALA A C 1
ATOM 750 O O . ALA A 1 103 ? 13.391 -2.402 8.203 1 98.38 103 ALA A O 1
ATOM 751 N N . HIS A 1 104 ? 11.367 -3.158 7.734 1 98.62 104 HIS A N 1
ATOM 752 C CA . HIS A 1 104 ? 11.203 -3.756 9.055 1 98.62 104 HIS A CA 1
ATOM 753 C C . HIS A 1 104 ? 12.031 -5.027 9.195 1 98.62 104 HIS A C 1
ATOM 755 O O . HIS A 1 104 ? 12.203 -5.77 8.219 1 98.62 104 HIS A O 1
ATOM 761 N N . LEU A 1 105 ? 12.43 -5.184 10.375 1 98.5 105 LEU A N 1
ATOM 762 C CA . LEU A 1 105 ? 13.281 -6.316 10.75 1 98.5 105 LEU A CA 1
ATOM 763 C C . LEU A 1 105 ? 12.43 -7.488 11.234 1 98.5 105 LEU A C 1
ATOM 765 O O . LEU A 1 105 ? 11.633 -7.344 12.156 1 98.5 105 LEU A O 1
ATOM 769 N N . ILE A 1 106 ? 12.609 -8.633 10.547 1 98.62 106 ILE A N 1
ATOM 770 C CA . ILE A 1 106 ? 12.023 -9.859 11.078 1 98.62 106 ILE A CA 1
ATOM 771 C C . ILE A 1 106 ? 12.883 -10.383 12.227 1 98.62 106 ILE A C 1
ATOM 773 O O . ILE A 1 106 ? 14.078 -10.641 12.047 1 98.62 106 ILE A O 1
ATOM 777 N N . LEU A 1 107 ? 12.312 -10.539 13.359 1 98.56 107 LEU A N 1
ATOM 778 C CA . LEU A 1 107 ? 12.992 -10.992 14.57 1 98.56 107 LEU A CA 1
ATOM 779 C C . LEU A 1 107 ? 12.641 -12.445 14.875 1 98.56 107 LEU A C 1
ATOM 781 O O . LEU A 1 107 ? 11.641 -12.969 14.375 1 98.56 107 LEU A O 1
ATOM 785 N N . PRO A 1 108 ? 13.422 -13.102 15.695 1 97.75 108 PRO A N 1
ATOM 786 C CA . PRO A 1 108 ? 13.281 -14.547 15.914 1 97.75 108 PRO A CA 1
ATOM 787 C C . PRO A 1 108 ? 11.914 -14.93 16.469 1 97.75 108 PRO A C 1
ATOM 789 O O . PRO A 1 108 ? 11.438 -16.047 16.234 1 97.75 108 PRO A O 1
ATOM 792 N N . PHE A 1 109 ? 11.258 -14.094 17.156 1 98.19 109 PHE A N 1
ATOM 793 C CA . PHE A 1 109 ? 9.969 -14.461 17.719 1 98.19 109 PHE A CA 1
ATOM 794 C C . PHE A 1 109 ? 8.867 -14.352 16.672 1 98.19 109 PHE A C 1
ATOM 796 O O . PHE A 1 109 ? 7.766 -14.875 16.859 1 98.19 109 PHE A O 1
ATOM 803 N N . HIS A 1 110 ? 9.125 -13.688 15.523 1 98.38 110 HIS A N 1
ATOM 804 C CA . HIS A 1 110 ? 8.117 -13.586 14.477 1 98.38 110 HIS A CA 1
ATOM 805 C C . HIS A 1 110 ? 7.828 -14.945 13.852 1 98.38 110 HIS A C 1
ATOM 807 O O . HIS A 1 110 ? 6.676 -15.383 13.805 1 98.38 110 HIS A O 1
ATOM 813 N N . PRO A 1 111 ? 8.875 -15.641 13.32 1 97.69 111 PRO A N 1
ATOM 814 C CA . PRO A 1 111 ? 8.617 -16.984 12.812 1 97.69 111 PRO A CA 1
ATOM 815 C C . PRO A 1 111 ? 8.047 -17.922 13.875 1 97.69 111 PRO A C 1
ATOM 817 O O . PRO A 1 111 ? 7.254 -18.812 13.562 1 97.69 111 PRO A O 1
ATOM 820 N N . LEU A 1 112 ? 8.461 -17.75 15.133 1 97.88 112 LEU A N 1
ATOM 821 C CA . LEU A 1 112 ? 7.93 -18.547 16.219 1 97.88 112 LEU A CA 1
ATOM 822 C C . LEU A 1 112 ? 6.426 -18.359 16.359 1 97.88 112 LEU A C 1
ATOM 824 O O . LEU A 1 112 ? 5.676 -19.328 16.453 1 97.88 112 LEU A O 1
ATOM 828 N N . VAL A 1 113 ? 5.969 -17.109 16.375 1 97.56 113 VAL A N 1
ATOM 829 C CA . VAL A 1 113 ? 4.547 -16.797 16.469 1 97.56 113 VAL A CA 1
ATOM 830 C C . VAL A 1 113 ? 3.807 -17.422 15.289 1 97.56 113 VAL A C 1
ATOM 832 O O . VAL A 1 113 ? 2.754 -18.031 15.461 1 97.56 113 VAL A O 1
ATOM 835 N N . ASP A 1 114 ? 4.348 -17.203 14.141 1 95.75 114 ASP A N 1
ATOM 836 C CA . ASP A 1 114 ? 3.77 -17.75 12.922 1 95.75 114 ASP A CA 1
ATOM 837 C C . ASP A 1 114 ? 3.594 -19.266 13.016 1 95.75 114 ASP A C 1
ATOM 839 O O . ASP A 1 114 ? 2.533 -19.797 12.68 1 95.75 114 ASP A O 1
ATOM 843 N N . SER A 1 115 ? 4.582 -19.953 13.461 1 95.75 115 SER A N 1
ATOM 844 C CA . SER A 1 115 ? 4.574 -21.406 13.602 1 95.75 115 SER A CA 1
ATOM 845 C C . SER A 1 115 ? 3.557 -21.859 14.641 1 95.75 115 SER A C 1
ATOM 847 O O . SER A 1 115 ? 2.812 -22.812 14.414 1 95.75 115 SER A O 1
ATOM 849 N N . LEU A 1 116 ? 3.516 -21.234 15.781 1 96.69 116 LEU A N 1
ATOM 850 C CA . LEU A 1 116 ? 2.6 -21.578 16.859 1 96.69 116 LEU A CA 1
ATOM 851 C C . LEU A 1 116 ? 1.152 -21.359 16.438 1 96.69 116 LEU A C 1
ATOM 853 O O . LEU A 1 116 ? 0.277 -22.156 16.766 1 96.69 116 LEU A O 1
ATOM 857 N N . ARG A 1 117 ? 0.884 -20.266 15.727 1 95.12 117 ARG A N 1
ATOM 858 C CA . ARG A 1 117 ? -0.46 -19.984 15.234 1 95.12 117 ARG A CA 1
ATOM 859 C C . ARG A 1 117 ? -0.922 -21.062 14.266 1 95.12 117 ARG A C 1
ATOM 861 O O . ARG A 1 117 ? -2.07 -21.516 14.32 1 95.12 117 ARG A O 1
ATOM 868 N N . GLU A 1 118 ? -0.018 -21.453 13.32 1 92 118 GLU A N 1
ATOM 869 C CA . GLU A 1 118 ? -0.341 -22.484 12.352 1 92 118 GLU A CA 1
ATOM 870 C C . GLU A 1 118 ? -0.643 -23.812 13.047 1 92 118 GLU A C 1
ATOM 872 O O . GLU A 1 118 ? -1.544 -24.547 12.641 1 92 118 GLU A O 1
ATOM 877 N N . ALA A 1 119 ? 0.083 -24.094 14.094 1 92.25 119 ALA A N 1
ATOM 878 C CA . ALA A 1 119 ? -0.089 -25.344 14.828 1 92.25 119 ALA A CA 1
ATOM 879 C C . ALA A 1 119 ? -1.397 -25.344 15.617 1 92.25 119 ALA A C 1
ATOM 881 O O . ALA A 1 119 ? -2.029 -26.391 15.781 1 92.25 119 ALA A O 1
ATOM 882 N N . ALA A 1 120 ? -1.826 -24.203 16.047 1 90.88 120 ALA A N 1
ATOM 883 C CA . ALA A 1 120 ? -3.018 -24.078 16.875 1 90.88 120 ALA A CA 1
ATOM 884 C C . ALA A 1 120 ? -4.281 -24.031 16.031 1 90.88 120 ALA A C 1
ATOM 886 O O . ALA A 1 120 ? -5.383 -24.266 16.531 1 90.88 120 ALA A O 1
ATOM 887 N N . ALA A 1 121 ? -4.137 -23.688 14.82 1 87.62 121 ALA A N 1
ATOM 888 C CA . ALA A 1 121 ? -5.293 -23.484 13.953 1 87.62 121 ALA A CA 1
ATOM 889 C C . ALA A 1 121 ? -5.965 -24.828 13.625 1 87.62 121 ALA A C 1
ATOM 891 O O . ALA A 1 121 ? -5.285 -25.828 13.414 1 87.62 121 ALA A O 1
ATOM 892 N N . ALA A 1 122 ? -7.301 -24.812 13.828 1 76.62 122 ALA A N 1
ATOM 893 C CA . ALA A 1 122 ? -8.062 -26 13.438 1 76.62 122 ALA A CA 1
ATOM 894 C C . ALA A 1 122 ? -7.965 -26.25 11.938 1 76.62 122 ALA A C 1
ATOM 896 O O . ALA A 1 122 ? -7.602 -25.344 11.18 1 76.62 122 ALA A O 1
ATOM 897 N N . ASP A 1 123 ? -8.359 -27.406 11.617 1 66.31 123 ASP A N 1
ATOM 898 C CA . ASP A 1 123 ? -8.375 -27.766 10.203 1 66.31 123 ASP A CA 1
ATOM 899 C C . ASP A 1 123 ? -9.312 -26.859 9.414 1 66.31 123 ASP A C 1
ATOM 901 O O . ASP A 1 123 ? -10.367 -26.469 9.906 1 66.31 123 ASP A O 1
ATOM 905 N N . GLY A 1 124 ? -8.883 -26.375 8.344 1 64.25 124 GLY A N 1
ATOM 906 C CA . GLY A 1 124 ? -9.703 -25.516 7.504 1 64.25 124 GLY A CA 1
ATOM 907 C C . GLY A 1 124 ? -9.43 -24.047 7.719 1 64.25 124 GLY A C 1
ATOM 908 O O . GLY A 1 124 ? -9.805 -23.203 6.898 1 64.25 124 GLY A O 1
ATOM 909 N N . VAL A 1 125 ? -8.797 -23.797 8.844 1 71.5 125 VAL A N 1
ATOM 910 C CA . VAL A 1 125 ? -8.539 -22.391 9.156 1 71.5 125 VAL A CA 1
ATOM 911 C C . VAL A 1 125 ? -7.047 -22.094 8.984 1 71.5 125 VAL A C 1
ATOM 913 O O . VAL A 1 125 ? -6.633 -20.938 9.039 1 71.5 125 VAL A O 1
ATOM 916 N N . ARG A 1 126 ? -6.391 -23.25 8.68 1 83 126 ARG A N 1
ATOM 917 C CA . ARG A 1 126 ? -4.957 -23.047 8.492 1 83 126 ARG A CA 1
ATOM 918 C C . ARG A 1 126 ? -4.676 -22.219 7.246 1 83 126 ARG A C 1
ATOM 920 O O . ARG A 1 126 ? -5.195 -22.516 6.164 1 83 126 ARG A O 1
ATOM 927 N N . LEU A 1 127 ? -3.891 -21.125 7.352 1 83.81 127 LEU A N 1
ATOM 928 C CA . LEU A 1 127 ? -3.518 -20.25 6.246 1 83.81 127 LEU A CA 1
ATOM 929 C C . LEU A 1 127 ? -2.496 -20.922 5.336 1 83.81 127 LEU A C 1
ATOM 931 O O . LEU A 1 127 ? -2.465 -20.672 4.133 1 83.81 127 LEU A O 1
ATOM 935 N N . GLY A 1 128 ? -1.644 -21.797 5.953 1 82 128 GLY A N 1
ATOM 936 C CA . GLY A 1 128 ? -0.54 -22.391 5.215 1 82 128 GLY A CA 1
ATOM 937 C C . GLY A 1 128 ? 0.618 -21.438 5.004 1 82 128 GLY A C 1
ATOM 938 O O . GLY A 1 128 ? 1.15 -21.328 3.895 1 82 128 GLY A O 1
ATOM 939 N N . THR A 1 129 ? 1.031 -20.828 6.07 1 83.75 129 THR A N 1
ATOM 940 C CA . THR A 1 129 ? 2.098 -19.828 5.949 1 83.75 129 THR A CA 1
ATOM 941 C C . THR A 1 129 ? 3.439 -20.516 5.699 1 83.75 129 THR A C 1
ATOM 943 O O . THR A 1 129 ? 3.555 -21.734 5.824 1 83.75 129 THR A O 1
ATOM 946 N N . THR A 1 130 ? 4.422 -19.75 5.258 1 81.62 130 THR A N 1
ATOM 947 C CA . THR A 1 130 ? 5.777 -20.234 5.055 1 81.62 130 THR A CA 1
ATOM 948 C C . THR A 1 130 ? 6.535 -20.312 6.379 1 81.62 130 THR A C 1
ATOM 950 O O . THR A 1 130 ? 7.664 -20.797 6.43 1 81.62 130 THR A O 1
ATOM 953 N N . LYS A 1 131 ? 5.949 -19.797 7.426 1 90.62 131 LYS A N 1
ATOM 954 C CA . LYS A 1 131 ? 6.523 -19.812 8.766 1 90.62 131 LYS A CA 1
ATOM 955 C C . LYS A 1 131 ? 7.816 -19 8.82 1 90.62 131 LYS A C 1
ATOM 957 O O . LYS A 1 131 ? 8.766 -19.391 9.5 1 90.62 131 LYS A O 1
ATOM 962 N N . ARG A 1 132 ? 7.793 -17.922 8.031 1 93.75 132 ARG A N 1
ATOM 963 C CA . ARG A 1 132 ? 8.984 -17.078 7.957 1 93.75 132 ARG A CA 1
ATOM 964 C C . ARG A 1 132 ? 8.781 -15.781 8.727 1 93.75 132 ARG A C 1
ATOM 966 O O . ARG A 1 132 ? 9.625 -14.883 8.664 1 93.75 132 ARG A O 1
ATOM 973 N N . GLY A 1 133 ? 7.672 -15.68 9.414 1 97.06 133 GLY A N 1
ATOM 974 C CA . GLY A 1 133 ? 7.449 -14.547 10.297 1 97.06 133 GLY A CA 1
ATOM 975 C C . GLY A 1 133 ? 6.895 -13.328 9.578 1 97.06 133 GLY A C 1
ATOM 976 O O . GLY A 1 133 ? 6.898 -12.219 10.117 1 97.06 133 GLY A O 1
ATOM 977 N N . ILE A 1 134 ? 6.355 -13.516 8.344 1 97.12 134 ILE A N 1
ATOM 978 C CA . ILE A 1 134 ? 5.863 -12.406 7.527 1 97.12 134 ILE A CA 1
ATOM 979 C C . ILE A 1 134 ? 4.695 -11.727 8.242 1 97.12 134 ILE A C 1
ATOM 981 O O . ILE A 1 134 ? 4.758 -10.531 8.547 1 97.12 134 ILE A O 1
ATOM 985 N N . GLY A 1 135 ? 3.68 -12.484 8.602 1 97.06 135 GLY A N 1
ATOM 986 C CA . GLY A 1 135 ? 2.49 -11.953 9.25 1 97.06 135 GLY A CA 1
ATOM 987 C C . GLY A 1 135 ? 2.795 -11.164 10.508 1 97.06 135 GLY A C 1
ATOM 988 O O . GLY A 1 135 ? 2.527 -9.969 10.578 1 97.06 135 GLY A O 1
ATOM 989 N N . PRO A 1 136 ? 3.477 -11.797 11.484 1 98.31 136 PRO A N 1
ATOM 990 C CA . PRO A 1 136 ? 3.789 -11.125 12.75 1 98.31 136 PRO A CA 1
ATOM 991 C C . PRO A 1 136 ? 4.637 -9.867 12.562 1 98.31 136 PRO A C 1
ATOM 993 O O . PRO A 1 136 ? 4.449 -8.875 13.273 1 98.31 136 PRO A O 1
ATOM 996 N N . CYS A 1 137 ? 5.594 -9.906 11.648 1 98.62 137 CYS A N 1
ATOM 997 C CA . CYS A 1 137 ? 6.406 -8.719 11.406 1 98.62 137 CYS A CA 1
ATOM 998 C C . CYS A 1 137 ? 5.559 -7.582 10.852 1 98.62 137 CYS A C 1
ATOM 1000 O O . CYS A 1 137 ? 5.711 -6.43 11.258 1 98.62 137 CYS A O 1
ATOM 1002 N N . TYR A 1 138 ? 4.648 -7.906 9.914 1 98.31 138 TYR A N 1
ATOM 1003 C CA . TYR A 1 138 ? 3.752 -6.887 9.375 1 98.31 138 TYR A CA 1
ATOM 1004 C C . TYR A 1 138 ? 2.766 -6.414 10.438 1 98.31 138 TYR A C 1
ATOM 1006 O O . TYR A 1 138 ? 2.305 -5.27 10.398 1 98.31 138 TYR A O 1
ATOM 1014 N N . GLU A 1 139 ? 2.408 -7.242 11.398 1 98.25 139 GLU A N 1
ATOM 1015 C CA . GLU A 1 139 ? 1.613 -6.805 12.547 1 98.25 139 GLU A CA 1
ATOM 1016 C C . GLU A 1 139 ? 2.361 -5.762 13.367 1 98.25 139 GLU A C 1
ATOM 1018 O O . GLU A 1 139 ? 1.78 -4.754 13.773 1 98.25 139 GLU A O 1
ATOM 1023 N N . ASP A 1 140 ? 3.641 -6.012 13.625 1 98.38 140 ASP A N 1
ATOM 1024 C CA . ASP A 1 140 ? 4.457 -5.039 14.344 1 98.38 140 ASP A CA 1
ATOM 1025 C C . ASP A 1 140 ? 4.52 -3.713 13.586 1 98.38 140 ASP A C 1
ATOM 1027 O O . ASP A 1 140 ? 4.492 -2.643 14.203 1 98.38 140 ASP A O 1
ATOM 1031 N N . LYS A 1 141 ? 4.668 -3.836 12.281 1 97.94 141 LYS A N 1
ATOM 1032 C CA . LYS A 1 141 ? 4.645 -2.637 11.453 1 97.94 141 LYS A CA 1
ATOM 1033 C C . LYS A 1 141 ? 3.334 -1.873 11.625 1 97.94 141 LYS A C 1
ATOM 1035 O O . LYS A 1 141 ? 3.342 -0.67 11.898 1 97.94 141 LYS A O 1
ATOM 1040 N N . ALA A 1 142 ? 2.199 -2.566 11.516 1 97.25 142 ALA A N 1
ATOM 1041 C CA . ALA A 1 142 ? 0.88 -1.948 11.609 1 97.25 142 ALA A CA 1
ATOM 1042 C C . ALA A 1 142 ? 0.652 -1.338 12.984 1 97.25 142 ALA A C 1
ATOM 1044 O O . ALA A 1 142 ? -0.028 -0.318 13.117 1 97.25 142 ALA A O 1
ATOM 1045 N N . SER A 1 143 ? 1.27 -1.91 14.016 1 96.75 143 SER A N 1
ATOM 1046 C CA . SER A 1 143 ? 1.101 -1.44 15.391 1 96.75 143 SER A CA 1
ATOM 1047 C C . SER A 1 143 ? 2.074 -0.312 15.711 1 96.75 143 SER A C 1
ATOM 1049 O O . SER A 1 143 ? 2.014 0.279 16.781 1 96.75 143 SER A O 1
ATOM 1051 N N . ARG A 1 144 ? 3.039 -0.027 14.781 1 96.12 144 ARG A N 1
ATOM 1052 C CA . ARG A 1 144 ? 4.066 1.005 14.898 1 96.12 144 ARG A CA 1
ATOM 1053 C C . ARG A 1 144 ? 5.043 0.683 16.031 1 96.12 144 ARG A C 1
ATOM 1055 O O . ARG A 1 144 ? 5.473 1.577 16.75 1 96.12 144 ARG A O 1
ATOM 1062 N N . ARG A 1 145 ? 5.359 -0.574 16.188 1 95.12 145 ARG A N 1
ATOM 1063 C CA . ARG A 1 145 ? 6.293 -0.943 17.25 1 95.12 145 ARG A CA 1
ATOM 1064 C C . ARG A 1 145 ? 7.461 -1.75 16.688 1 95.12 145 ARG A C 1
ATOM 1066 O O . ARG A 1 145 ? 8.344 -2.172 17.438 1 95.12 145 ARG A O 1
ATOM 1073 N N . GLY A 1 146 ? 7.492 -1.978 15.422 1 96.06 146 GLY A N 1
ATOM 1074 C CA . GLY A 1 146 ? 8.539 -2.799 14.836 1 96.06 146 GLY A CA 1
ATOM 1075 C C . GLY A 1 146 ? 9.883 -2.104 14.789 1 96.06 146 GLY A C 1
ATOM 1076 O O . GLY A 1 146 ? 9.953 -0.873 14.812 1 96.06 146 GLY A O 1
ATOM 1077 N N . ALA A 1 147 ? 10.922 -2.945 14.805 1 97.94 147 ALA A N 1
ATOM 1078 C CA . ALA A 1 147 ? 12.281 -2.459 14.547 1 97.94 147 ALA A CA 1
ATOM 1079 C C . ALA A 1 147 ? 12.594 -2.463 13.055 1 97.94 147 ALA A C 1
ATOM 1081 O O . ALA A 1 147 ? 12.062 -3.287 12.305 1 97.94 147 ALA A O 1
ATOM 1082 N N . ARG A 1 148 ? 13.367 -1.535 12.664 1 98.06 148 ARG A N 1
ATOM 1083 C CA . ARG A 1 148 ? 13.742 -1.408 11.258 1 98.06 148 ARG A CA 1
ATOM 1084 C C . ARG A 1 148 ? 15.234 -1.661 11.062 1 98.06 148 ARG A C 1
ATOM 1086 O O . ARG A 1 148 ? 15.992 -1.699 12.031 1 98.06 148 ARG A O 1
ATOM 1093 N N . LEU A 1 149 ? 15.641 -1.871 9.82 1 98.38 149 LEU A N 1
ATOM 1094 C CA . LEU A 1 149 ? 17.016 -2.232 9.516 1 98.38 149 LEU A CA 1
ATOM 1095 C C . LEU A 1 149 ? 17.984 -1.12 9.93 1 98.38 149 LEU A C 1
ATOM 1097 O O . LEU A 1 149 ? 19.109 -1.389 10.336 1 98.38 149 LEU A O 1
ATOM 1101 N N . GLY A 1 150 ? 17.547 0.131 9.828 1 97.25 150 GLY A N 1
ATOM 1102 C CA . GLY A 1 150 ? 18.391 1.242 10.242 1 97.25 150 GLY A CA 1
ATOM 1103 C C . GLY A 1 150 ? 18.734 1.2 11.719 1 97.25 150 GLY A C 1
ATOM 1104 O O . GLY A 1 150 ? 19.766 1.749 12.133 1 97.25 150 GLY A O 1
ATOM 1105 N N . ASP A 1 151 ? 17.953 0.541 12.516 1 97.38 151 ASP A N 1
ATOM 1106 C CA . ASP A 1 151 ? 18.188 0.447 13.961 1 97.38 151 ASP A CA 1
ATOM 1107 C C . ASP A 1 151 ? 19.406 -0.418 14.266 1 97.38 151 ASP A C 1
ATOM 1109 O O . ASP A 1 151 ? 19.938 -0.376 15.375 1 97.38 151 ASP A O 1
ATOM 1113 N N . LEU A 1 152 ? 19.844 -1.181 13.297 1 98.19 152 LEU A N 1
ATOM 1114 C CA . LEU A 1 152 ? 21.047 -2.004 13.461 1 98.19 152 LEU A CA 1
ATOM 1115 C C . LEU A 1 152 ? 22.281 -1.134 13.664 1 98.19 152 LEU A C 1
ATOM 1117 O O . LEU A 1 152 ? 23.312 -1.617 14.141 1 98.19 152 LEU A O 1
ATOM 1121 N N . ARG A 1 153 ? 22.219 0.16 13.305 1 96.44 153 ARG A N 1
ATOM 1122 C CA . ARG A 1 153 ? 23.344 1.076 13.453 1 96.44 153 ARG A CA 1
ATOM 1123 C C . ARG A 1 153 ? 23.609 1.394 14.922 1 96.44 153 ARG A C 1
ATOM 1125 O O . ARG A 1 153 ? 24.703 1.81 15.281 1 96.44 153 ARG A O 1
ATOM 1132 N N . ASP A 1 154 ? 22.609 1.247 15.773 1 96.19 154 ASP A N 1
ATOM 1133 C CA . ASP A 1 154 ? 22.656 1.539 17.203 1 96.19 154 ASP A CA 1
ATOM 1134 C C . ASP A 1 154 ? 22.062 0.391 18.016 1 96.19 154 ASP A C 1
ATOM 1136 O O . ASP A 1 154 ? 20.875 0.406 18.359 1 96.19 154 ASP A O 1
ATOM 1140 N N . MET A 1 155 ? 22.938 -0.454 18.531 1 97.31 155 MET A N 1
ATOM 1141 C CA . MET A 1 155 ? 22.516 -1.686 19.188 1 97.31 155 MET A CA 1
ATOM 1142 C C . MET A 1 155 ? 21.797 -1.384 20.5 1 97.31 155 MET A C 1
ATOM 1144 O O . MET A 1 155 ? 20.953 -2.16 20.938 1 97.31 155 MET A O 1
ATOM 1148 N N . LYS A 1 156 ? 22.156 -0.303 21.125 1 97 156 LYS A N 1
ATOM 1149 C CA . LYS A 1 156 ? 21.453 0.088 22.344 1 97 156 LYS A CA 1
ATOM 1150 C C . LYS A 1 156 ? 20 0.446 22.047 1 97 156 LYS A C 1
ATOM 1152 O O . LYS A 1 156 ? 19.094 -0.004 22.75 1 97 156 LYS A O 1
ATOM 1157 N N . ARG A 1 157 ? 19.828 1.231 21.062 1 94.81 157 ARG A N 1
ATOM 1158 C CA . ARG A 1 157 ? 18.469 1.575 20.641 1 94.81 157 ARG A CA 1
ATOM 1159 C C . ARG A 1 157 ? 17.719 0.338 20.172 1 94.81 157 ARG A C 1
ATOM 1161 O O . ARG A 1 157 ? 16.531 0.158 20.5 1 94.81 157 ARG A O 1
ATOM 1168 N N . LEU A 1 158 ? 18.375 -0.48 19.422 1 97.81 158 LEU A N 1
ATOM 1169 C CA . LEU A 1 158 ? 17.766 -1.71 18.938 1 97.81 158 LEU A CA 1
ATOM 1170 C C . LEU A 1 158 ? 17.281 -2.568 20.094 1 97.81 158 LEU A C 1
ATOM 1172 O O . LEU A 1 158 ? 16.188 -3.141 20.047 1 97.81 158 LEU A O 1
ATOM 1176 N N . ALA A 1 159 ? 18.078 -2.662 21.109 1 98.25 159 ALA A N 1
ATOM 1177 C CA . ALA A 1 159 ? 17.719 -3.453 22.297 1 98.25 159 ALA A CA 1
ATOM 1178 C C . ALA A 1 159 ? 16.422 -2.951 22.922 1 98.25 159 ALA A C 1
ATOM 1180 O O . ALA A 1 159 ? 15.578 -3.748 23.328 1 98.25 159 ALA A O 1
ATOM 1181 N N . GLN A 1 160 ? 16.25 -1.674 23.016 1 96.62 160 GLN A N 1
ATOM 1182 C CA . GLN A 1 160 ? 15.047 -1.079 23.578 1 96.62 160 GLN A CA 1
ATOM 1183 C C . GLN A 1 160 ? 13.82 -1.399 22.734 1 96.62 160 GLN A C 1
ATOM 1185 O O . GLN A 1 160 ? 12.773 -1.768 23.266 1 96.62 160 GLN A O 1
ATOM 1190 N N . LEU A 1 161 ? 13.977 -1.261 21.438 1 96.62 161 LEU A N 1
ATOM 1191 C CA . LEU A 1 161 ? 12.875 -1.521 20.516 1 96.62 161 LEU A CA 1
ATOM 1192 C C . LEU A 1 161 ? 12.477 -2.994 20.531 1 96.62 161 LEU A C 1
ATOM 1194 O O . LEU A 1 161 ? 11.289 -3.318 20.594 1 96.62 161 LEU A O 1
ATOM 1198 N N . VAL A 1 162 ? 13.461 -3.859 20.516 1 98.25 162 VAL A N 1
ATOM 1199 C CA . VAL A 1 162 ? 13.211 -5.297 20.516 1 98.25 162 VAL A CA 1
ATOM 1200 C C . VAL A 1 162 ? 12.562 -5.707 21.828 1 98.25 162 VAL A C 1
ATOM 1202 O O . VAL A 1 162 ? 11.633 -6.52 21.844 1 98.25 162 VAL A O 1
ATOM 1205 N N . SER A 1 163 ? 13.078 -5.172 22.922 1 97.44 163 SER A N 1
ATOM 1206 C CA . SER A 1 163 ? 12.5 -5.473 24.219 1 97.44 163 SER A CA 1
ATOM 1207 C C . SER A 1 163 ? 11.023 -5.105 24.281 1 97.44 163 SER A C 1
ATOM 1209 O O . SER A 1 163 ? 10.203 -5.887 24.75 1 97.44 163 SER A O 1
ATOM 1211 N N . ARG A 1 164 ? 10.695 -3.969 23.797 1 95.62 164 ARG A N 1
ATOM 1212 C CA . ARG A 1 164 ? 9.312 -3.504 23.797 1 95.62 164 ARG A CA 1
ATOM 1213 C C . ARG A 1 164 ? 8.43 -4.41 22.953 1 95.62 164 ARG A C 1
ATOM 1215 O O . ARG A 1 164 ? 7.316 -4.762 23.359 1 95.62 164 ARG A O 1
ATOM 1222 N N . SER A 1 165 ? 8.883 -4.723 21.766 1 96.62 165 SER A N 1
ATOM 1223 C CA . SER A 1 165 ? 8.117 -5.602 20.875 1 96.62 165 SER A CA 1
ATOM 1224 C C . SER A 1 165 ? 7.953 -6.988 21.484 1 96.62 165 SER A C 1
ATOM 1226 O O . SER A 1 165 ? 6.871 -7.574 21.422 1 96.62 165 SER A O 1
ATOM 1228 N N . LEU A 1 166 ? 9.023 -7.48 22.047 1 97.62 166 LEU A N 1
ATOM 1229 C CA . LEU A 1 166 ? 8.992 -8.797 22.672 1 97.62 166 LEU A CA 1
ATOM 1230 C C . LEU A 1 166 ? 8.008 -8.812 23.844 1 97.62 166 LEU A C 1
ATOM 1232 O O . LEU A 1 166 ? 7.262 -9.781 24.016 1 97.62 166 LEU A O 1
ATOM 1236 N N . GLU A 1 167 ? 8.023 -7.789 24.625 1 96.5 167 GLU A N 1
ATOM 1237 C CA . GLU A 1 167 ? 7.09 -7.668 25.734 1 96.5 167 GLU A CA 1
ATOM 1238 C C . GLU A 1 167 ? 5.645 -7.668 25.234 1 96.5 167 GLU A C 1
ATOM 1240 O O . GLU A 1 167 ? 4.773 -8.289 25.844 1 96.5 167 GLU A O 1
ATOM 1245 N N . ALA A 1 168 ? 5.402 -6.996 24.188 1 96.06 168 ALA A N 1
ATOM 1246 C CA . ALA A 1 168 ? 4.062 -6.918 23.609 1 96.06 168 ALA A CA 1
ATOM 1247 C C . ALA A 1 168 ? 3.602 -8.281 23.109 1 96.06 168 ALA A C 1
ATOM 1249 O O . ALA A 1 168 ? 2.414 -8.609 23.188 1 96.06 168 ALA A O 1
ATOM 1250 N N . TRP A 1 169 ? 4.543 -9.117 22.594 1 97.88 169 TRP A N 1
ATOM 1251 C CA . TRP A 1 169 ? 4.215 -10.414 22.016 1 97.88 169 TRP A CA 1
ATOM 1252 C C . TRP A 1 169 ? 4.137 -11.5 23.078 1 97.88 169 TRP A C 1
ATOM 1254 O O . TRP A 1 169 ? 3.527 -12.547 22.859 1 97.88 169 TRP A O 1
ATOM 1264 N N . THR A 1 170 ? 4.719 -11.289 24.25 1 98.12 170 THR A N 1
ATOM 1265 C CA . THR A 1 170 ? 4.922 -12.305 25.266 1 98.12 170 THR A CA 1
ATOM 1266 C C . THR A 1 170 ? 3.592 -12.914 25.703 1 98.12 170 THR A C 1
ATOM 1268 O O . THR A 1 170 ? 3.459 -14.141 25.781 1 98.12 170 THR A O 1
ATOM 1271 N N . PRO A 1 171 ? 2.5 -12.094 25.969 1 97.81 171 PRO A N 1
ATOM 1272 C CA . PRO A 1 171 ? 1.229 -12.719 26.344 1 97.81 171 PRO A CA 1
ATOM 1273 C C . PRO A 1 171 ? 0.7 -13.672 25.266 1 97.81 171 PRO A C 1
ATOM 1275 O O . PRO A 1 171 ? 0.215 -14.758 25.594 1 97.81 171 PRO A O 1
ATOM 1278 N N . THR A 1 172 ? 0.787 -13.305 24.031 1 97.44 172 THR A N 1
ATOM 1279 C CA . THR A 1 172 ? 0.322 -14.133 22.922 1 97.44 172 THR A CA 1
ATOM 1280 C C . THR A 1 172 ? 1.163 -15.398 22.812 1 97.44 172 THR A C 1
ATOM 1282 O O . THR A 1 172 ? 0.624 -16.5 22.625 1 97.44 172 THR A O 1
ATOM 1285 N N . LEU A 1 173 ? 2.523 -15.242 22.891 1 98.06 173 LEU A N 1
ATOM 1286 C CA . LEU A 1 173 ? 3.432 -16.375 22.797 1 98.06 173 LEU A CA 1
ATOM 1287 C C . LEU A 1 173 ? 3.127 -17.406 23.875 1 98.06 173 LEU A C 1
ATOM 1289 O O . LEU A 1 173 ? 3.031 -18.609 23.594 1 98.06 173 LEU A O 1
ATOM 1293 N N . ARG A 1 174 ? 2.885 -16.953 25.031 1 97.62 174 ARG A N 1
ATOM 1294 C CA . ARG A 1 174 ? 2.621 -17.844 26.156 1 97.62 174 ARG A CA 1
ATOM 1295 C C . ARG A 1 174 ? 1.259 -18.516 26 1 97.62 174 ARG A C 1
ATOM 1297 O O . ARG A 1 174 ? 1.113 -19.703 26.297 1 97.62 174 ARG A O 1
ATOM 1304 N N . ALA A 1 175 ? 0.263 -17.75 25.609 1 96.94 175 ALA A N 1
ATOM 1305 C CA . ALA A 1 175 ? -1.073 -18.297 25.406 1 96.94 175 ALA A CA 1
ATOM 1306 C C . ALA A 1 175 ? -1.058 -19.406 24.359 1 96.94 175 ALA A C 1
ATOM 1308 O O . ALA A 1 175 ? -1.85 -20.344 24.422 1 96.94 175 ALA A O 1
ATOM 1309 N N . LEU A 1 176 ? -0.135 -19.359 23.375 1 96.56 176 LEU A N 1
ATOM 1310 C CA . LEU A 1 176 ? -0.024 -20.344 22.312 1 96.56 176 LEU A CA 1
ATOM 1311 C C . LEU A 1 176 ? 0.855 -21.5 22.734 1 96.56 176 LEU A C 1
ATOM 1313 O O . LEU A 1 176 ? 1.083 -22.438 21.953 1 96.56 176 LEU A O 1
ATOM 1317 N N . GLY A 1 177 ? 1.38 -21.422 23.891 1 96.31 177 GLY A N 1
ATOM 1318 C CA . GLY A 1 177 ? 2.188 -22.5 24.438 1 96.31 177 GLY A CA 1
ATOM 1319 C C . GLY A 1 177 ? 3.666 -22.359 24.125 1 96.31 177 GLY A C 1
ATOM 1320 O O . GLY A 1 177 ? 4.438 -23.297 24.281 1 96.31 177 GLY A O 1
ATOM 1321 N N . GLY A 1 178 ? 4.016 -21.141 23.656 1 96.94 178 GLY A N 1
ATOM 1322 C CA . GLY A 1 178 ? 5.418 -20.922 23.344 1 96.94 178 GLY A CA 1
ATOM 1323 C C . GLY A 1 178 ? 6.164 -20.172 24.438 1 96.94 178 GLY A C 1
ATOM 1324 O O . GLY A 1 178 ? 5.547 -19.625 25.359 1 96.94 178 GLY A O 1
ATOM 1325 N N . GLU A 1 179 ? 7.465 -20.25 24.375 1 97 179 GLU A N 1
ATOM 1326 C CA . GLU A 1 179 ? 8.344 -19.484 25.266 1 97 179 GLU A CA 1
ATOM 1327 C C . GLU A 1 179 ? 9.07 -18.391 24.484 1 97 179 GLU A C 1
ATOM 1329 O O . GLU A 1 179 ? 9.773 -18.656 23.516 1 97 179 GLU A O 1
ATOM 1334 N N . PRO A 1 180 ? 8.883 -17.188 24.922 1 97 180 PRO A N 1
ATOM 1335 C CA . PRO A 1 180 ? 9.602 -16.109 24.234 1 97 180 PRO A CA 1
ATOM 1336 C C . PRO A 1 180 ? 11.117 -16.25 24.344 1 97 180 PRO A C 1
ATOM 1338 O O . PRO A 1 180 ? 11.633 -16.641 25.391 1 97 180 PRO A O 1
ATOM 1341 N N . PRO A 1 181 ? 11.805 -15.992 23.281 1 97.81 181 PRO A N 1
ATOM 1342 C CA . PRO A 1 181 ? 13.266 -15.945 23.391 1 97.81 181 PRO A CA 1
ATOM 1343 C C . PRO A 1 181 ? 13.75 -14.82 24.312 1 97.81 181 PRO A C 1
ATOM 1345 O O . PRO A 1 181 ? 13.016 -13.867 24.562 1 97.81 181 PRO A O 1
ATOM 1348 N N . SER A 1 182 ? 14.953 -14.953 24.859 1 97.94 182 SER A N 1
ATOM 1349 C CA . SER A 1 182 ? 15.492 -13.883 25.703 1 97.94 182 SER A CA 1
ATOM 1350 C C . SER A 1 182 ? 16.047 -12.742 24.844 1 97.94 182 SER A C 1
ATOM 1352 O O . SER A 1 182 ? 16.516 -12.961 23.734 1 97.94 182 SER A O 1
ATOM 1354 N N . LEU A 1 183 ? 15.945 -11.586 25.406 1 98.19 183 LEU A N 1
ATOM 1355 C CA . LEU A 1 183 ? 16.484 -10.414 24.734 1 98.19 183 LEU A CA 1
ATOM 1356 C C . LEU A 1 183 ? 17.969 -10.609 24.406 1 98.19 183 LEU A C 1
ATOM 1358 O O . LEU A 1 183 ? 18.422 -10.281 23.312 1 98.19 183 LEU A O 1
ATOM 1362 N N . ASP A 1 184 ? 18.672 -11.18 25.312 1 98.25 184 ASP A N 1
ATOM 1363 C CA . ASP A 1 184 ? 20.109 -11.383 25.125 1 98.25 184 ASP A CA 1
ATOM 1364 C C . ASP A 1 184 ? 20.391 -12.328 23.953 1 98.25 184 ASP A C 1
ATOM 1366 O O . ASP A 1 184 ? 21.297 -12.094 23.172 1 98.25 184 ASP A O 1
ATOM 1370 N N . ALA A 1 185 ? 19.656 -13.375 23.875 1 98.12 185 ALA A N 1
ATOM 1371 C CA . ALA A 1 185 ? 19.828 -14.328 22.781 1 98.12 185 ALA A CA 1
ATOM 1372 C C . ALA A 1 185 ? 19.578 -13.664 21.438 1 98.12 185 ALA A C 1
ATOM 1374 O O . ALA A 1 185 ? 20.297 -13.922 20.469 1 98.12 185 ALA A O 1
ATOM 1375 N N . ILE A 1 186 ? 18.578 -12.852 21.359 1 98.38 186 ILE A N 1
ATOM 1376 C CA . ILE A 1 186 ? 18.219 -12.148 20.141 1 98.38 186 ILE A CA 1
ATOM 1377 C C . ILE A 1 186 ? 19.359 -11.211 19.75 1 98.38 186 ILE A C 1
ATOM 1379 O O . ILE A 1 186 ? 19.797 -11.195 18.594 1 98.38 186 ILE A O 1
ATOM 1383 N N . LEU A 1 187 ? 19.859 -10.43 20.719 1 98.5 187 LEU A N 1
ATOM 1384 C CA . LEU A 1 187 ? 20.891 -9.445 20.453 1 98.5 187 LEU A CA 1
ATOM 1385 C C . LEU A 1 187 ? 22.203 -10.133 20.078 1 98.5 187 LEU A C 1
ATOM 1387 O O . LEU A 1 187 ? 22.953 -9.633 19.219 1 98.5 187 LEU A O 1
ATOM 1391 N N . ASP A 1 188 ? 22.469 -11.273 20.719 1 98.25 188 ASP A N 1
ATOM 1392 C CA . ASP A 1 188 ? 23.656 -12.047 20.375 1 98.25 188 ASP A CA 1
ATOM 1393 C C . ASP A 1 188 ? 23.625 -12.5 18.922 1 98.25 188 ASP A C 1
ATOM 1395 O O . ASP A 1 188 ? 24.641 -12.5 18.234 1 98.25 188 ASP A O 1
ATOM 1399 N N . GLU A 1 189 ? 22.5 -12.859 18.453 1 97.75 189 GLU A N 1
ATOM 1400 C CA . GLU A 1 189 ? 22.344 -13.289 17.078 1 97.75 189 GLU A CA 1
ATOM 1401 C C . GLU A 1 189 ? 22.453 -12.109 16.109 1 97.75 189 GLU A C 1
ATOM 1403 O O . GLU A 1 189 ? 23.031 -12.227 15.039 1 97.75 189 GLU A O 1
ATOM 1408 N N . LEU A 1 190 ? 21.953 -10.969 16.469 1 98.44 190 LEU A N 1
ATOM 1409 C CA . LEU A 1 190 ? 21.844 -9.82 15.578 1 98.44 190 LEU A CA 1
ATOM 1410 C C . LEU A 1 190 ? 23.172 -9.086 15.469 1 98.44 190 LEU A C 1
ATOM 1412 O O . LEU A 1 190 ? 23.453 -8.43 14.461 1 98.44 190 LEU A O 1
ATOM 1416 N N . THR A 1 191 ? 24 -9.172 16.516 1 98.5 191 THR A N 1
ATOM 1417 C CA . THR A 1 191 ? 25.203 -8.359 16.594 1 98.5 191 THR A CA 1
ATOM 1418 C C . THR A 1 191 ? 26.141 -8.633 15.422 1 98.5 191 THR A C 1
ATOM 1420 O O . THR A 1 191 ? 26.531 -7.715 14.703 1 98.5 191 THR A O 1
ATOM 1423 N N . PRO A 1 192 ? 26.516 -9.914 15.133 1 98.44 192 PRO A N 1
ATOM 1424 C CA . PRO A 1 192 ? 27.375 -10.148 13.969 1 98.44 192 PRO A CA 1
ATOM 1425 C C . PRO A 1 192 ? 26.672 -9.82 12.648 1 98.44 192 PRO A C 1
ATOM 1427 O O . PRO A 1 192 ? 27.328 -9.391 11.695 1 98.44 192 PRO A O 1
ATOM 1430 N N . LEU A 1 193 ? 25.406 -10.031 12.547 1 98.62 193 LEU A N 1
ATOM 1431 C CA . LEU A 1 193 ? 24.656 -9.734 11.336 1 98.62 193 LEU A CA 1
ATOM 1432 C C . LEU A 1 193 ? 24.625 -8.234 11.07 1 98.62 193 LEU A C 1
ATOM 1434 O O . LEU A 1 193 ? 24.719 -7.801 9.914 1 98.62 193 LEU A O 1
ATOM 1438 N N . ALA A 1 194 ? 24.5 -7.465 12.164 1 98.5 194 ALA A N 1
ATOM 1439 C CA . ALA A 1 194 ? 24.484 -6.012 12.055 1 98.5 194 ALA A CA 1
ATOM 1440 C C . ALA A 1 194 ? 25.75 -5.496 11.391 1 98.5 194 ALA A C 1
ATOM 1442 O O . ALA A 1 194 ? 25.703 -4.582 10.562 1 98.5 194 ALA A O 1
ATOM 1443 N N . LYS A 1 195 ? 26.859 -6.062 11.688 1 97.88 195 LYS A N 1
ATOM 1444 C CA . LYS A 1 195 ? 28.141 -5.66 11.117 1 97.88 195 LYS A CA 1
ATOM 1445 C C . LYS A 1 195 ? 28.172 -5.883 9.602 1 97.88 195 LYS A C 1
ATOM 1447 O O . LYS A 1 195 ? 28.75 -5.09 8.859 1 97.88 195 LYS A O 1
ATOM 1452 N N . ARG A 1 196 ? 27.531 -6.93 9.188 1 97.56 196 ARG A N 1
ATOM 1453 C CA . ARG A 1 196 ? 27.5 -7.297 7.777 1 97.56 196 ARG A CA 1
ATOM 1454 C C . ARG A 1 196 ? 26.484 -6.461 7.008 1 97.56 196 ARG A C 1
ATOM 1456 O O . ARG A 1 196 ? 26.672 -6.18 5.824 1 97.56 196 ARG A O 1
ATOM 1463 N N . ILE A 1 197 ? 25.453 -6.031 7.633 1 98.31 197 ILE A N 1
ATOM 1464 C CA . ILE A 1 197 ? 24.297 -5.438 6.949 1 98.31 197 ILE A CA 1
ATOM 1465 C C . ILE A 1 197 ? 24.438 -3.916 6.934 1 98.31 197 ILE A C 1
ATOM 1467 O O . ILE A 1 197 ? 24.078 -3.262 5.953 1 98.31 197 ILE A O 1
ATOM 1471 N N . THR A 1 198 ? 25.031 -3.291 7.973 1 97.88 198 THR A N 1
ATOM 1472 C CA . THR A 1 198 ? 25.031 -1.849 8.18 1 97.88 198 THR A CA 1
ATOM 1473 C C . THR A 1 198 ? 25.703 -1.132 7.012 1 97.88 198 THR A C 1
ATOM 1475 O O . THR A 1 198 ? 25.266 -0.059 6.598 1 97.88 198 THR A O 1
ATOM 1478 N N . PRO A 1 199 ? 26.766 -1.743 6.391 1 97.31 199 PRO A N 1
ATOM 1479 C CA . PRO A 1 199 ? 27.391 -1.049 5.266 1 97.31 199 PRO A CA 1
ATOM 1480 C C . PRO A 1 199 ? 26.484 -0.967 4.043 1 97.31 199 PRO A C 1
ATOM 1482 O O . PRO A 1 199 ? 26.75 -0.185 3.123 1 97.31 199 PRO A O 1
ATOM 1485 N N . LEU A 1 200 ? 25.438 -1.77 3.977 1 98.06 200 LEU A N 1
ATOM 1486 C CA . LEU A 1 200 ? 24.562 -1.843 2.816 1 98.06 200 LEU A CA 1
ATOM 1487 C C . LEU A 1 200 ? 23.375 -0.891 2.971 1 98.06 200 LEU A C 1
ATOM 1489 O O . LEU A 1 200 ? 22.656 -0.628 2.006 1 98.06 200 LEU A O 1
ATOM 1493 N N . LEU A 1 201 ? 23.156 -0.341 4.191 1 97.38 201 LEU A N 1
ATOM 1494 C CA . LEU A 1 201 ? 21.969 0.444 4.508 1 97.38 201 LEU A CA 1
ATOM 1495 C C . LEU A 1 201 ? 22 1.784 3.779 1 97.38 201 LEU A C 1
ATOM 1497 O O . LEU A 1 201 ? 23.047 2.414 3.668 1 97.38 201 LEU A O 1
ATOM 1501 N N . ALA A 1 202 ? 20.812 2.15 3.225 1 96.81 202 ALA A N 1
ATOM 1502 C CA . ALA A 1 202 ? 20.688 3.412 2.5 1 96.81 202 ALA A CA 1
ATOM 1503 C C . ALA A 1 202 ? 19.25 3.938 2.549 1 96.81 202 ALA A C 1
ATOM 1505 O O . ALA A 1 202 ? 18.328 3.205 2.908 1 96.81 202 ALA A O 1
ATOM 1506 N N . ASP A 1 203 ? 19.094 5.246 2.342 1 95.81 203 ASP A N 1
ATOM 1507 C CA . ASP A 1 203 ? 17.781 5.773 1.963 1 95.81 203 ASP A CA 1
ATOM 1508 C C . ASP A 1 203 ? 17.422 5.371 0.536 1 95.81 203 ASP A C 1
ATOM 1510 O O . ASP A 1 203 ? 17.688 6.113 -0.412 1 95.81 203 ASP A O 1
ATOM 1514 N N . THR A 1 204 ? 16.797 4.246 0.484 1 97.62 204 THR A N 1
ATOM 1515 C CA . THR A 1 204 ? 16.562 3.666 -0.834 1 97.62 204 THR A CA 1
ATOM 1516 C C . THR A 1 204 ? 15.523 4.477 -1.607 1 97.62 204 THR A C 1
ATOM 1518 O O . THR A 1 204 ? 15.539 4.5 -2.84 1 97.62 204 THR A O 1
ATOM 1521 N N . SER A 1 205 ? 14.594 5.113 -0.872 1 96.06 205 SER A N 1
ATOM 1522 C CA . SER A 1 205 ? 13.641 5.977 -1.555 1 96.06 205 SER A CA 1
ATOM 1523 C C . SER A 1 205 ? 14.344 7.086 -2.322 1 96.06 205 SER A C 1
ATOM 1525 O O . SER A 1 205 ? 14.031 7.348 -3.484 1 96.06 205 SER A O 1
ATOM 1527 N N . GLN A 1 206 ? 15.289 7.734 -1.706 1 95.44 206 GLN A N 1
ATOM 1528 C CA . GLN A 1 206 ? 16.078 8.781 -2.346 1 95.44 206 GLN A CA 1
ATOM 1529 C C . GLN A 1 206 ? 16.922 8.219 -3.477 1 95.44 206 GLN A C 1
ATOM 1531 O O . GLN A 1 206 ? 17.078 8.852 -4.527 1 95.44 206 GLN A O 1
ATOM 1536 N N . LEU A 1 207 ? 17.5 7.07 -3.197 1 96.88 207 LEU A N 1
ATOM 1537 C CA . LEU A 1 207 ? 18.344 6.414 -4.195 1 96.88 207 LEU A CA 1
ATOM 1538 C C . LEU A 1 207 ? 17.547 6.129 -5.465 1 96.88 207 LEU A C 1
ATOM 1540 O O . LEU A 1 207 ? 18.016 6.426 -6.57 1 96.88 207 LEU A O 1
ATOM 1544 N N . ILE A 1 208 ? 16.391 5.637 -5.383 1 97.75 208 ILE A N 1
ATOM 1545 C CA . ILE A 1 208 ? 15.539 5.297 -6.516 1 97.75 208 ILE A CA 1
ATOM 1546 C C . ILE A 1 208 ? 15.133 6.57 -7.254 1 97.75 208 ILE A C 1
ATOM 1548 O O . ILE A 1 208 ? 15.188 6.629 -8.484 1 97.75 208 ILE A O 1
ATOM 1552 N N . ASP A 1 209 ? 14.719 7.582 -6.523 1 95.69 209 ASP A N 1
ATOM 1553 C CA . ASP A 1 209 ? 14.352 8.852 -7.141 1 95.69 209 ASP A CA 1
ATOM 1554 C C . ASP A 1 209 ? 15.516 9.438 -7.938 1 95.69 209 ASP A C 1
ATOM 1556 O O . ASP A 1 209 ? 15.328 9.961 -9.039 1 95.69 209 ASP A O 1
ATOM 1560 N N . GLY A 1 210 ? 16.703 9.391 -7.301 1 95.88 210 GLY A N 1
ATOM 1561 C CA . GLY A 1 210 ? 17.891 9.859 -8 1 95.88 210 GLY A CA 1
ATOM 1562 C C . GLY A 1 210 ? 18.125 9.141 -9.32 1 95.88 210 GLY A C 1
ATOM 1563 O O . GLY A 1 210 ? 18.438 9.773 -10.328 1 95.88 210 GLY A O 1
ATOM 1564 N N . ALA A 1 211 ? 17.953 7.836 -9.328 1 96.31 211 ALA A N 1
ATOM 1565 C CA . ALA A 1 211 ? 18.109 7.043 -10.547 1 96.31 211 ALA A CA 1
ATOM 1566 C C . ALA A 1 211 ? 17.094 7.469 -11.609 1 96.31 211 ALA A C 1
ATOM 1568 O O . ALA A 1 211 ? 17.453 7.652 -12.773 1 96.31 211 ALA A O 1
ATOM 1569 N N . LEU A 1 212 ? 15.891 7.672 -11.195 1 95.75 212 LEU A N 1
ATOM 1570 C CA . LEU A 1 212 ? 14.828 8.07 -12.117 1 95.75 212 LEU A CA 1
ATOM 1571 C C . LEU A 1 212 ? 15.117 9.453 -12.695 1 95.75 212 LEU A C 1
ATOM 1573 O O . LEU A 1 212 ? 14.922 9.68 -13.898 1 95.75 212 LEU A O 1
ATOM 1577 N N . ARG A 1 213 ? 15.539 10.359 -11.891 1 93.56 213 ARG A N 1
ATOM 1578 C CA . ARG A 1 213 ? 15.828 11.719 -12.336 1 93.56 213 ARG A CA 1
ATOM 1579 C C . ARG A 1 213 ? 16.984 11.734 -13.328 1 93.56 213 ARG A C 1
ATOM 1581 O O . ARG A 1 213 ? 17.031 12.586 -14.219 1 93.56 213 ARG A O 1
ATOM 1588 N N . ARG A 1 214 ? 17.875 10.812 -13.18 1 95.31 214 ARG A N 1
ATOM 1589 C CA . ARG A 1 214 ? 19.016 10.719 -14.086 1 95.31 214 ARG A CA 1
ATOM 1590 C C . ARG A 1 214 ? 18.641 9.992 -15.375 1 95.31 214 ARG A C 1
ATOM 1592 O O . ARG A 1 214 ? 19.5 9.773 -16.234 1 95.31 214 ARG A O 1
ATOM 1599 N N . GLY A 1 215 ? 17.469 9.539 -15.484 1 93.12 215 GLY A N 1
ATOM 1600 C CA . GLY A 1 215 ? 17 8.867 -16.688 1 93.12 215 GLY A CA 1
ATOM 1601 C C . GLY A 1 215 ? 17.422 7.414 -16.766 1 93.12 215 GLY A C 1
ATOM 1602 O O . GLY A 1 215 ? 17.453 6.824 -17.844 1 93.12 215 GLY A O 1
ATOM 1603 N N . GLU A 1 216 ? 17.766 6.801 -15.625 1 94 216 GLU A N 1
ATOM 1604 C CA . GLU A 1 216 ? 18.156 5.395 -15.586 1 94 216 GLU A CA 1
ATOM 1605 C C . GLU A 1 216 ? 16.938 4.48 -15.758 1 94 216 GLU A C 1
ATOM 1607 O O . GLU A 1 216 ? 15.797 4.91 -15.555 1 94 216 GLU A O 1
ATOM 1612 N N . ARG A 1 217 ? 17.188 3.232 -16.266 1 94.19 217 ARG A N 1
ATOM 1613 C CA . ARG A 1 217 ? 16.156 2.211 -16.391 1 94.19 217 ARG A CA 1
ATOM 1614 C C . ARG A 1 217 ? 15.945 1.472 -15.07 1 94.19 217 ARG A C 1
ATOM 1616 O O . ARG A 1 217 ? 16.797 0.672 -14.664 1 94.19 217 ARG A O 1
ATOM 1623 N N . VAL A 1 218 ? 14.82 1.751 -14.445 1 96 218 VAL A N 1
ATOM 1624 C CA . VAL A 1 218 ? 14.539 1.179 -13.141 1 96 218 VAL A CA 1
ATOM 1625 C C . VAL A 1 218 ? 13.492 0.072 -13.273 1 96 218 VAL A C 1
ATOM 1627 O O . VAL A 1 218 ? 12.414 0.293 -13.82 1 96 218 VAL A O 1
ATOM 1630 N N . LEU A 1 219 ? 13.812 -1.117 -12.82 1 95.19 219 LEU A N 1
ATOM 1631 C CA . LEU A 1 219 ? 12.914 -2.262 -12.797 1 95.19 219 LEU A CA 1
ATOM 1632 C C . LEU A 1 219 ? 12.438 -2.559 -11.383 1 95.19 219 LEU A C 1
ATOM 1634 O O . LEU A 1 219 ? 13.258 -2.822 -10.492 1 95.19 219 LEU A O 1
ATOM 1638 N N . LEU A 1 220 ? 11.18 -2.424 -11.148 1 96.44 220 LEU A N 1
ATOM 1639 C CA . LEU A 1 220 ? 10.57 -2.783 -9.867 1 96.44 220 LEU A CA 1
ATOM 1640 C C . LEU A 1 220 ? 10.016 -4.203 -9.914 1 96.44 220 LEU A C 1
ATOM 1642 O O . LEU A 1 220 ? 9.047 -4.477 -10.625 1 96.44 220 LEU A O 1
ATOM 1646 N N . GLU A 1 221 ? 10.586 -5.027 -9.086 1 94.19 221 GLU A N 1
ATOM 1647 C CA . GLU A 1 221 ? 10.328 -6.461 -9.117 1 94.19 221 GLU A CA 1
ATOM 1648 C C . GLU A 1 221 ? 9.375 -6.879 -8 1 94.19 221 GLU A C 1
ATOM 1650 O O . GLU A 1 221 ? 9.703 -6.75 -6.816 1 94.19 221 GLU A O 1
ATOM 1655 N N . GLY A 1 222 ? 8.242 -7.426 -8.414 1 92.94 222 GLY A N 1
ATOM 1656 C CA . GLY A 1 222 ? 7.312 -7.941 -7.422 1 92.94 222 GLY A CA 1
ATOM 1657 C C . GLY A 1 222 ? 7.738 -9.273 -6.84 1 92.94 222 GLY A C 1
ATOM 1658 O O . GLY A 1 222 ? 8.516 -10.008 -7.457 1 92.94 222 GLY A O 1
ATOM 1659 N N . ALA A 1 223 ? 7.266 -9.609 -5.645 1 88.31 223 ALA A N 1
ATOM 1660 C CA . ALA A 1 223 ? 7.574 -10.875 -4.984 1 88.31 223 ALA A CA 1
ATOM 1661 C C . ALA A 1 223 ? 6.48 -11.906 -5.234 1 88.31 223 ALA A C 1
ATOM 1663 O O . ALA A 1 223 ? 6.668 -12.852 -6.012 1 88.31 223 ALA A O 1
ATOM 1664 N N . GLN A 1 224 ? 5.336 -11.906 -4.527 1 90.88 224 GLN A N 1
ATOM 1665 C CA . GLN A 1 224 ? 4.199 -12.805 -4.648 1 90.88 224 GLN A CA 1
ATOM 1666 C C . GLN A 1 224 ? 3.336 -12.453 -5.855 1 90.88 224 GLN A C 1
ATOM 1668 O O . GLN A 1 224 ? 3.812 -11.82 -6.801 1 90.88 224 GLN A O 1
ATOM 1673 N N . GLY A 1 225 ? 2.268 -13.141 -6.023 1 94.06 225 GLY A N 1
ATOM 1674 C CA . GLY A 1 225 ? 1.36 -12.875 -7.129 1 94.06 225 GLY A CA 1
ATOM 1675 C C . GLY A 1 225 ? 0.145 -12.07 -6.723 1 94.06 225 GLY A C 1
ATOM 1676 O O . GLY A 1 225 ? -0.15 -11.938 -5.535 1 94.06 225 GLY A O 1
ATOM 1677 N N . THR A 1 226 ? -0.522 -11.523 -7.691 1 96.88 226 THR A N 1
ATOM 1678 C CA . THR A 1 226 ? -1.673 -10.648 -7.516 1 96.88 226 THR A CA 1
ATOM 1679 C C . THR A 1 226 ? -2.711 -11.289 -6.602 1 96.88 226 THR A C 1
ATOM 1681 O O . THR A 1 226 ? -3.252 -10.641 -5.707 1 96.88 226 THR A O 1
ATOM 1684 N N . LEU A 1 227 ? -2.943 -12.57 -6.742 1 96.69 227 LEU A N 1
ATOM 1685 C CA . LEU A 1 227 ? -4.035 -13.234 -6.039 1 96.69 227 LEU A CA 1
ATOM 1686 C C . LEU A 1 227 ? -3.629 -13.594 -4.617 1 96.69 227 LEU A C 1
ATOM 1688 O O . LEU A 1 227 ? -4.438 -14.125 -3.85 1 96.69 227 LEU A O 1
ATOM 1692 N N . LEU A 1 228 ? -2.383 -13.219 -4.25 1 95.56 228 LEU A N 1
ATOM 1693 C CA . LEU A 1 228 ? -1.912 -13.344 -2.875 1 95.56 228 LEU A CA 1
ATOM 1694 C C . LEU A 1 228 ? -1.814 -11.977 -2.205 1 95.56 228 LEU A C 1
ATOM 1696 O O . LEU A 1 228 ? -1.298 -11.859 -1.091 1 95.56 228 LEU A O 1
ATOM 1700 N N . ASP A 1 229 ? -2.328 -10.961 -2.838 1 96.94 229 ASP A N 1
ATOM 1701 C CA . ASP A 1 229 ? -2.33 -9.609 -2.287 1 96.94 229 ASP A CA 1
ATOM 1702 C C . ASP A 1 229 ? -3.213 -9.523 -1.043 1 96.94 229 ASP A C 1
ATOM 1704 O O . ASP A 1 229 ? -4.297 -10.109 -1.005 1 96.94 229 ASP A O 1
ATOM 1708 N N . ILE A 1 230 ? -2.873 -8.742 -0.114 1 97.12 230 ILE A N 1
ATOM 1709 C CA . ILE A 1 230 ? -3.545 -8.648 1.178 1 97.12 230 ILE A CA 1
ATOM 1710 C C . ILE A 1 230 ? -4.961 -8.109 0.986 1 97.12 230 ILE A C 1
ATOM 1712 O O . ILE A 1 230 ? -5.875 -8.469 1.726 1 97.12 230 ILE A O 1
ATOM 1716 N N . ASP A 1 231 ? -5.16 -7.219 -0.02 1 97.12 231 ASP A N 1
ATOM 1717 C CA . ASP A 1 231 ? -6.461 -6.586 -0.214 1 97.12 231 ASP A CA 1
ATOM 1718 C C . ASP A 1 231 ? -7.145 -7.113 -1.474 1 97.12 231 ASP A C 1
ATOM 1720 O O . ASP A 1 231 ? -8.375 -7.188 -1.533 1 97.12 231 ASP A O 1
ATOM 1724 N N . HIS A 1 232 ? -6.363 -7.539 -2.414 1 97.38 232 HIS A N 1
ATOM 1725 C CA . HIS A 1 232 ? -6.938 -7.836 -3.721 1 97.38 232 HIS A CA 1
ATOM 1726 C C . HIS A 1 232 ? -6.734 -9.297 -4.09 1 97.38 232 HIS A C 1
ATOM 1728 O O . HIS A 1 232 ? -6.934 -9.688 -5.246 1 97.38 232 HIS A O 1
ATOM 1734 N N . GLY A 1 233 ? -6.281 -10.055 -3.146 1 96.19 233 GLY A N 1
ATOM 1735 C CA . GLY A 1 233 ? -6.156 -11.492 -3.346 1 96.19 233 GLY A CA 1
ATOM 1736 C C . GLY A 1 233 ? -7.27 -12.289 -2.689 1 96.19 233 GLY A C 1
ATOM 1737 O O . GLY A 1 233 ? -8.312 -11.727 -2.332 1 96.19 233 GLY A O 1
ATOM 1738 N N . THR A 1 234 ? -7.098 -13.617 -2.584 1 94.75 234 THR A N 1
ATOM 1739 C CA . THR A 1 234 ? -8.109 -14.531 -2.059 1 94.75 234 THR A CA 1
ATOM 1740 C C . THR A 1 234 ? -8.016 -14.625 -0.538 1 94.75 234 THR A C 1
ATOM 1742 O O . THR A 1 234 ? -7.676 -15.68 0.005 1 94.75 234 THR A O 1
ATOM 1745 N N . PHE A 1 235 ? -8.344 -13.586 0.102 1 95.19 235 PHE A N 1
ATOM 1746 C CA . PHE A 1 235 ? -8.297 -13.469 1.555 1 95.19 235 PHE A CA 1
ATOM 1747 C C . PHE A 1 235 ? -9.141 -14.555 2.213 1 95.19 235 PHE A C 1
ATOM 1749 O O . PHE A 1 235 ? -10.266 -14.812 1.795 1 95.19 235 PHE A O 1
ATOM 1756 N N . PRO A 1 236 ? -8.586 -15.203 3.209 1 94.94 236 PRO A N 1
ATOM 1757 C CA . PRO A 1 236 ? -7.406 -14.875 4.012 1 94.94 236 PRO A CA 1
ATOM 1758 C C . PRO A 1 236 ? -6.16 -15.648 3.572 1 94.94 236 PRO A C 1
ATOM 1760 O O . PRO A 1 236 ? -5.141 -15.633 4.27 1 94.94 236 PRO A O 1
ATOM 1763 N N . PHE A 1 237 ? -6.207 -16.391 2.436 1 93.88 237 PHE A N 1
ATOM 1764 C CA . PHE A 1 237 ? -5.07 -17.156 1.947 1 93.88 237 PHE A CA 1
ATOM 1765 C C . PHE A 1 237 ? -4.152 -16.281 1.097 1 93.88 237 PHE A C 1
ATOM 1767 O O . PHE A 1 237 ? -3.945 -16.562 -0.086 1 93.88 237 PHE A O 1
ATOM 1774 N N . VAL A 1 238 ? -3.609 -15.242 1.695 1 95.44 238 VAL A N 1
ATOM 1775 C CA . VAL A 1 238 ? -2.785 -14.219 1.051 1 95.44 238 VAL A CA 1
ATOM 1776 C C . VAL A 1 238 ? -1.56 -13.93 1.913 1 95.44 238 VAL A C 1
ATOM 1778 O O . VAL A 1 238 ? -1.45 -14.422 3.037 1 95.44 238 VAL A O 1
ATOM 1781 N N . THR A 1 239 ? -0.609 -13.195 1.382 1 95.25 239 THR A N 1
ATOM 1782 C CA . THR A 1 239 ? 0.49 -12.656 2.172 1 95.25 239 THR A CA 1
ATOM 1783 C C . THR A 1 239 ? 0.065 -11.375 2.885 1 95.25 239 THR A C 1
ATOM 1785 O O . THR A 1 239 ? -1.047 -10.883 2.68 1 95.25 239 THR A O 1
ATOM 1788 N N . SER A 1 240 ? 0.893 -10.867 3.775 1 97 240 SER A N 1
ATOM 1789 C CA . SER A 1 240 ? 0.569 -9.703 4.594 1 97 240 SER A CA 1
ATOM 1790 C C . SER A 1 240 ? 1.022 -8.414 3.92 1 97 240 SER A C 1
ATOM 1792 O O . SER A 1 240 ? 1.118 -7.367 4.566 1 97 240 SER A O 1
ATOM 1794 N N . SER A 1 241 ? 1.372 -8.43 2.637 1 95.94 241 SER A N 1
ATOM 1795 C CA . SER A 1 241 ? 1.863 -7.273 1.895 1 95.94 241 SER A CA 1
ATOM 1796 C C . SER A 1 241 ? 1.099 -7.086 0.588 1 95.94 241 SER A C 1
ATOM 1798 O O . SER A 1 241 ? 0.292 -7.941 0.209 1 95.94 241 SER A O 1
ATOM 1800 N N . SER A 1 242 ? 1.329 -5.957 -0.021 1 97 242 SER A N 1
ATOM 1801 C CA . SER A 1 242 ? 0.739 -5.684 -1.327 1 97 242 SER A CA 1
ATOM 1802 C C . SER A 1 242 ? 1.545 -6.336 -2.445 1 97 242 SER A C 1
ATOM 1804 O O . SER A 1 242 ? 2.727 -6.031 -2.625 1 97 242 SER A O 1
ATOM 1806 N N . ALA A 1 243 ? 0.879 -7.184 -3.211 1 96.31 243 ALA A N 1
ATOM 1807 C CA . ALA A 1 243 ? 1.566 -7.926 -4.262 1 96.31 243 ALA A CA 1
ATOM 1808 C C . ALA A 1 243 ? 1.159 -7.422 -5.645 1 96.31 243 ALA A C 1
ATOM 1810 O O . ALA A 1 243 ? 1.546 -8 -6.664 1 96.31 243 ALA A O 1
ATOM 1811 N N . ILE A 1 244 ? 0.376 -6.352 -5.699 1 97.69 244 ILE A N 1
ATOM 1812 C CA . ILE A 1 244 ? -0.038 -5.77 -6.969 1 97.69 244 ILE A CA 1
ATOM 1813 C C . ILE A 1 244 ? 0.906 -4.633 -7.348 1 97.69 244 ILE A C 1
ATOM 1815 O O . ILE A 1 244 ? 1.791 -4.266 -6.57 1 97.69 244 ILE A O 1
ATOM 1819 N N . ALA A 1 245 ? 0.717 -4.062 -8.516 1 97.81 245 ALA A N 1
ATOM 1820 C CA . ALA A 1 245 ? 1.609 -3.037 -9.047 1 97.81 245 ALA A CA 1
ATOM 1821 C C . ALA A 1 245 ? 1.63 -1.807 -8.148 1 97.81 245 ALA A C 1
ATOM 1823 O O . ALA A 1 245 ? 2.666 -1.153 -8 1 97.81 245 ALA A O 1
ATOM 1824 N N . GLY A 1 246 ? 0.479 -1.504 -7.551 1 98 246 GLY A N 1
ATOM 1825 C CA . GLY A 1 246 ? 0.437 -0.395 -6.613 1 98 246 GLY A CA 1
ATOM 1826 C C . GLY A 1 246 ? 1.389 -0.565 -5.445 1 98 246 GLY A C 1
ATOM 1827 O O . GLY A 1 246 ? 1.808 0.417 -4.828 1 98 246 GLY A O 1
ATOM 1828 N N . GLY A 1 247 ? 1.715 -1.802 -5.125 1 98.19 247 GLY A N 1
ATOM 1829 C CA . GLY A 1 247 ? 2.68 -2.086 -4.07 1 98.19 247 GLY A CA 1
ATOM 1830 C C . GLY A 1 247 ? 4.059 -1.529 -4.363 1 98.19 247 GLY A C 1
ATOM 1831 O O . GLY A 1 247 ? 4.816 -1.213 -3.441 1 98.19 247 GLY A O 1
ATOM 1832 N N . ALA A 1 248 ? 4.398 -1.434 -5.652 1 98 248 ALA A N 1
ATOM 1833 C CA . ALA A 1 248 ? 5.68 -0.843 -6.035 1 98 248 ALA A CA 1
ATOM 1834 C C . ALA A 1 248 ? 5.762 0.618 -5.602 1 98 248 ALA A C 1
ATOM 1836 O O . ALA A 1 248 ? 6.812 1.082 -5.152 1 98 248 ALA A O 1
ATOM 1837 N N . CYS A 1 249 ? 4.637 1.312 -5.68 1 97.88 249 CYS A N 1
ATOM 1838 C CA . CYS A 1 249 ? 4.594 2.721 -5.305 1 97.88 249 CYS A CA 1
ATOM 1839 C C . CYS A 1 249 ? 4.773 2.889 -3.799 1 97.88 249 CYS A C 1
ATOM 1841 O O . CYS A 1 249 ? 5.645 3.637 -3.352 1 97.88 249 CYS A O 1
ATOM 1843 N N . VAL A 1 250 ? 4.047 2.127 -3.016 1 98.12 250 VAL A N 1
ATOM 1844 C CA . VAL A 1 250 ? 4.07 2.299 -1.566 1 98.12 250 VAL A CA 1
ATOM 1845 C C . VAL A 1 250 ? 5.359 1.716 -0.997 1 98.12 250 VAL A C 1
ATOM 1847 O O . VAL A 1 250 ? 5.902 2.23 -0.017 1 98.12 250 VAL A O 1
ATOM 1850 N N . GLY A 1 251 ? 5.855 0.684 -1.639 1 98.19 251 GLY A N 1
ATOM 1851 C CA . GLY A 1 251 ? 7.039 0.017 -1.114 1 98.19 251 GLY A CA 1
ATOM 1852 C C . GLY A 1 251 ? 8.328 0.738 -1.449 1 98.19 251 GLY A C 1
ATOM 1853 O O . GLY A 1 251 ? 9.258 0.769 -0.64 1 98.19 251 GLY A O 1
ATOM 1854 N N . ALA A 1 252 ? 8.398 1.337 -2.656 1 98.12 252 ALA A N 1
ATOM 1855 C CA . ALA A 1 252 ? 9.641 1.942 -3.133 1 98.12 252 ALA A CA 1
ATOM 1856 C C . ALA A 1 252 ? 9.617 3.457 -2.945 1 98.12 252 ALA A C 1
ATOM 1858 O O . ALA A 1 252 ? 10.656 4.113 -3.033 1 98.12 252 ALA A O 1
ATOM 1859 N N . GLY A 1 253 ? 8.461 4.004 -2.646 1 97 253 GLY A N 1
ATOM 1860 C CA . GLY A 1 253 ? 8.352 5.449 -2.559 1 97 253 GLY A CA 1
ATOM 1861 C C . GLY A 1 253 ? 8.422 6.137 -3.91 1 97 253 GLY A C 1
ATOM 1862 O O . GLY A 1 253 ? 9.086 7.168 -4.051 1 97 253 GLY A O 1
ATOM 1863 N N . VAL A 1 254 ? 7.801 5.523 -4.891 1 97.12 254 VAL A N 1
ATOM 1864 C CA . VAL A 1 254 ? 7.727 6.07 -6.238 1 97.12 254 VAL A CA 1
ATOM 1865 C C . VAL A 1 254 ? 6.285 6.449 -6.566 1 97.12 254 VAL A C 1
ATOM 1867 O O . VAL A 1 254 ? 5.383 5.613 -6.465 1 97.12 254 VAL A O 1
ATOM 1870 N N . GLY A 1 255 ? 6.062 7.699 -6.91 1 96.81 255 GLY A N 1
ATOM 1871 C CA . GLY A 1 255 ? 4.715 8.125 -7.254 1 96.81 255 GLY A CA 1
ATOM 1872 C C . GLY A 1 255 ? 4.129 7.363 -8.43 1 96.81 255 GLY A C 1
ATOM 1873 O O . GLY A 1 255 ? 4.859 6.938 -9.328 1 96.81 255 GLY A O 1
ATOM 1874 N N . PRO A 1 256 ? 2.783 7.195 -8.422 1 96.25 256 PRO A N 1
ATOM 1875 C CA . PRO A 1 256 ? 2.156 6.438 -9.508 1 96.25 256 PRO A CA 1
ATOM 1876 C C . PRO A 1 256 ? 2.424 7.043 -10.883 1 96.25 256 PRO A C 1
ATOM 1878 O O . PRO A 1 256 ? 2.566 6.312 -11.867 1 96.25 256 PRO A O 1
ATOM 1881 N N . THR A 1 257 ? 2.596 8.344 -10.977 1 93.31 257 THR A N 1
ATOM 1882 C CA . THR A 1 257 ? 2.764 9.023 -12.25 1 93.31 257 THR A CA 1
ATOM 1883 C C . THR A 1 257 ? 4.156 8.766 -12.828 1 93.31 257 THR A C 1
ATOM 1885 O O . THR A 1 257 ? 4.426 9.086 -13.984 1 93.31 257 THR A O 1
ATOM 1888 N N . ARG A 1 258 ? 4.988 8.125 -12.055 1 94.62 258 ARG A N 1
ATOM 1889 C CA . ARG A 1 258 ? 6.352 7.844 -12.492 1 94.62 258 ARG A CA 1
ATOM 1890 C C . ARG A 1 258 ? 6.477 6.414 -13.008 1 94.62 258 ARG A C 1
ATOM 1892 O O . ARG A 1 258 ? 7.535 6.02 -13.5 1 94.62 258 ARG A O 1
ATOM 1899 N N . ILE A 1 259 ? 5.434 5.641 -12.859 1 95.38 259 ILE A N 1
ATOM 1900 C CA . ILE A 1 259 ? 5.398 4.281 -13.391 1 95.38 259 ILE A CA 1
ATOM 1901 C C . ILE A 1 259 ? 4.914 4.305 -14.836 1 95.38 259 ILE A C 1
ATOM 1903 O O . ILE A 1 259 ? 3.779 4.699 -15.109 1 95.38 259 ILE A O 1
ATOM 1907 N N . ARG A 1 260 ? 5.719 3.807 -15.703 1 93.38 260 ARG A N 1
ATOM 1908 C CA . ARG A 1 260 ? 5.418 3.904 -17.125 1 93.38 260 ARG A CA 1
ATOM 1909 C C . ARG A 1 260 ? 4.664 2.67 -17.609 1 93.38 260 ARG A C 1
ATOM 1911 O O . ARG A 1 260 ? 3.773 2.771 -18.453 1 93.38 260 ARG A O 1
ATOM 1918 N N . ARG A 1 261 ? 5.133 1.5 -17.109 1 94.62 261 ARG A N 1
ATOM 1919 C CA . ARG A 1 261 ? 4.574 0.241 -17.594 1 94.62 261 ARG A CA 1
ATOM 1920 C C . ARG A 1 261 ? 4.457 -0.775 -16.469 1 94.62 261 ARG A C 1
ATOM 1922 O O . ARG A 1 261 ? 5.254 -0.76 -15.523 1 94.62 261 ARG A O 1
ATOM 1929 N N . VAL A 1 262 ? 3.494 -1.575 -16.609 1 96.38 262 VAL A N 1
ATOM 1930 C CA . VAL A 1 262 ? 3.305 -2.703 -15.711 1 96.38 262 VAL A CA 1
ATOM 1931 C C . VAL A 1 262 ? 3.17 -3.994 -16.516 1 96.38 262 VAL A C 1
ATOM 1933 O O . VAL A 1 262 ? 2.262 -4.125 -17.344 1 96.38 262 VAL A O 1
ATOM 1936 N N . LEU A 1 263 ? 4.086 -4.922 -16.312 1 95.94 263 LEU A N 1
ATOM 1937 C CA . LEU A 1 263 ? 4.07 -6.227 -16.969 1 95.94 263 LEU A CA 1
ATOM 1938 C C . LEU A 1 263 ? 3.621 -7.316 -15.992 1 95.94 263 LEU A C 1
ATOM 1940 O O . LEU A 1 263 ? 4.172 -7.441 -14.898 1 95.94 263 LEU A O 1
ATOM 1944 N N . GLY A 1 264 ? 2.594 -8.047 -16.375 1 96.5 264 GLY A N 1
ATOM 1945 C CA . GLY A 1 264 ? 2.137 -9.18 -15.594 1 96.5 264 GLY A CA 1
ATOM 1946 C C . GLY A 1 264 ? 2.717 -10.5 -16.062 1 96.5 264 GLY A C 1
ATOM 1947 O O . GLY A 1 264 ? 2.725 -10.797 -17.25 1 96.5 264 GLY A O 1
ATOM 1948 N N . LEU A 1 265 ? 3.262 -11.25 -15.109 1 95.88 265 LEU A N 1
ATOM 1949 C CA . LEU A 1 265 ? 3.756 -12.594 -15.383 1 95.88 265 LEU A CA 1
ATOM 1950 C C . LEU A 1 265 ? 2.67 -13.633 -15.133 1 95.88 265 LEU A C 1
ATOM 1952 O O . LEU A 1 265 ? 2.084 -13.672 -14.055 1 95.88 265 LEU A O 1
ATOM 1956 N N . ALA A 1 266 ? 2.42 -14.422 -16.141 1 96.44 266 ALA A N 1
ATOM 1957 C CA . ALA A 1 266 ? 1.46 -15.523 -16.031 1 96.44 266 ALA A CA 1
ATOM 1958 C C . ALA A 1 266 ? 2.002 -16.797 -16.672 1 96.44 266 ALA A C 1
ATOM 1960 O O . ALA A 1 266 ? 2.645 -16.75 -17.719 1 96.44 266 ALA A O 1
ATOM 1961 N N . LYS A 1 267 ? 1.768 -17.938 -16 1 95.81 267 LYS A N 1
ATOM 1962 C CA . LYS A 1 267 ? 2.031 -19.203 -16.672 1 95.81 267 LYS A CA 1
ATOM 1963 C C . LYS A 1 267 ? 0.904 -19.562 -17.625 1 95.81 267 LYS A C 1
ATOM 1965 O O . LYS A 1 267 ? -0.221 -19.078 -17.484 1 95.81 267 LYS A O 1
ATOM 1970 N N . ALA A 1 268 ? 1.279 -20.438 -18.562 1 97.25 268 ALA A N 1
ATOM 1971 C CA . ALA A 1 268 ? 0.284 -20.922 -19.516 1 97.25 268 ALA A CA 1
ATOM 1972 C C . ALA A 1 268 ? -0.77 -21.781 -18.828 1 97.25 268 ALA A C 1
ATOM 1974 O O . ALA A 1 268 ? -1.808 -22.094 -19.406 1 97.25 268 ALA A O 1
ATOM 1975 N N . TYR A 1 269 ? -0.552 -22.141 -17.625 1 97.12 269 TYR A N 1
ATOM 1976 C CA . TYR A 1 269 ? -1.455 -22.812 -16.703 1 97.12 269 TYR A CA 1
ATOM 1977 C C . TYR A 1 269 ? -1.33 -22.234 -15.297 1 97.12 269 TYR A C 1
ATOM 1979 O O . TYR A 1 269 ? -0.636 -21.234 -15.094 1 97.12 269 TYR A O 1
ATOM 1987 N N . CYS A 1 270 ? -2.057 -22.781 -14.32 1 96.62 270 CYS A N 1
ATOM 1988 C CA . CYS A 1 270 ? -2.02 -22.188 -12.992 1 96.62 270 CYS A CA 1
ATOM 1989 C C . CYS A 1 270 ? -1.356 -23.141 -11.992 1 96.62 270 CYS A C 1
ATOM 1991 O O . CYS A 1 270 ? -1.436 -24.359 -12.141 1 96.62 270 CYS A O 1
ATOM 1993 N N . THR A 1 271 ? -0.663 -22.562 -11.109 1 94.94 271 THR A N 1
ATOM 1994 C CA . THR A 1 271 ? -0.103 -23.281 -9.961 1 94.94 271 THR A CA 1
ATOM 1995 C C . THR A 1 271 ? -0.354 -22.516 -8.672 1 94.94 271 THR A C 1
ATOM 1997 O O . THR A 1 271 ? -0.512 -21.281 -8.688 1 94.94 271 THR A O 1
ATOM 2000 N N . ARG A 1 272 ? -0.462 -23.141 -7.648 1 91.44 272 ARG A N 1
ATOM 2001 C CA . ARG A 1 272 ? -0.679 -22.531 -6.34 1 91.44 272 ARG A CA 1
ATOM 2002 C C . ARG A 1 272 ? 0.029 -23.312 -5.242 1 91.44 272 ARG A C 1
ATOM 2004 O O . ARG A 1 272 ? 0.038 -24.547 -5.266 1 91.44 272 ARG A O 1
ATOM 2011 N N . VAL A 1 273 ? 0.612 -22.531 -4.395 1 83.56 273 VAL A N 1
ATOM 2012 C CA . VAL A 1 273 ? 1.243 -23.141 -3.23 1 83.56 273 VAL A CA 1
ATOM 2013 C C . VAL A 1 273 ? 0.356 -22.953 -2.002 1 83.56 273 VAL A C 1
ATOM 2015 O O . VAL A 1 273 ? -0.297 -21.922 -1.856 1 83.56 273 VAL A O 1
ATOM 2018 N N . GLY A 1 274 ? 0.267 -23.938 -1.191 1 77.62 274 GLY A N 1
ATOM 2019 C CA . GLY A 1 274 ? -0.406 -23.781 0.088 1 77.62 274 GLY A CA 1
ATOM 2020 C C . GLY A 1 274 ? -1.906 -24 0.002 1 77.62 274 GLY A C 1
ATOM 2021 O O . GLY A 1 274 ? -2.395 -24.672 -0.909 1 77.62 274 GLY A O 1
ATOM 2022 N N . GLU A 1 275 ? -2.576 -23.453 1.022 1 85.56 275 GLU A N 1
ATOM 2023 C CA . GLU A 1 275 ? -4.02 -23.625 1.154 1 85.56 275 GLU A CA 1
ATOM 2024 C C . GLU A 1 275 ? -4.781 -22.531 0.421 1 85.56 275 GLU A C 1
ATOM 2026 O O . GLU A 1 275 ? -4.176 -21.594 -0.102 1 85.56 275 GLU A O 1
ATOM 2031 N N . GLY A 1 276 ? -6.094 -22.766 0.189 1 89.75 276 GLY A N 1
ATOM 2032 C CA . GLY A 1 276 ? -6.953 -21.766 -0.418 1 89.75 276 GLY A CA 1
ATOM 2033 C C . GLY A 1 276 ? -7.652 -22.25 -1.671 1 89.75 276 GLY A C 1
ATOM 2034 O O . GLY A 1 276 ? -7.32 -23.312 -2.199 1 89.75 276 GLY A O 1
ATOM 2035 N N . PRO A 1 277 ? -8.492 -21.422 -2.119 1 92.88 277 PRO A N 1
ATOM 2036 C CA . PRO A 1 277 ? -9.297 -21.828 -3.279 1 92.88 277 PRO A CA 1
ATOM 2037 C C . PRO A 1 277 ? -8.484 -21.859 -4.574 1 92.88 277 PRO A C 1
ATOM 2039 O O . PRO A 1 277 ? -7.629 -21 -4.785 1 92.88 277 PRO A O 1
ATOM 2042 N N . PHE A 1 278 ? -8.68 -22.906 -5.391 1 94.12 278 PHE A N 1
ATOM 2043 C CA . PHE A 1 278 ? -8.07 -23.125 -6.695 1 94.12 278 PHE A CA 1
ATOM 2044 C C . PHE A 1 278 ? -9.055 -23.797 -7.645 1 94.12 278 PHE A C 1
ATOM 2046 O O . PHE A 1 278 ? -8.945 -24.984 -7.918 1 94.12 278 PHE A O 1
ATOM 2053 N N . PRO A 1 279 ? -9.961 -22.969 -8.195 1 94.81 279 PRO A N 1
ATOM 2054 C CA . PRO A 1 279 ? -11.125 -23.531 -8.891 1 94.81 279 PRO A CA 1
ATOM 2055 C C . PRO A 1 279 ? -10.727 -24.406 -10.086 1 94.81 279 PRO A C 1
ATOM 2057 O O . PRO A 1 279 ? -11.43 -25.375 -10.398 1 94.81 279 PRO A O 1
ATOM 2060 N N . THR A 1 280 ? -9.641 -24.141 -10.688 1 96.94 280 THR A N 1
ATOM 2061 C CA . THR A 1 280 ? -9.305 -24.859 -11.914 1 96.94 280 THR A CA 1
ATOM 2062 C C . THR A 1 280 ? -8.344 -26.016 -11.617 1 96.94 280 THR A C 1
ATOM 2064 O O . THR A 1 280 ? -7.754 -26.578 -12.539 1 96.94 280 THR A O 1
ATOM 2067 N N . GLU A 1 281 ? -8.203 -26.344 -10.352 1 96.81 281 GLU A N 1
ATOM 2068 C CA . GLU A 1 281 ? -7.246 -27.359 -9.922 1 96.81 281 GLU A CA 1
ATOM 2069 C C . GLU A 1 281 ? -7.547 -28.719 -10.57 1 96.81 281 GLU A C 1
ATOM 2071 O O . GLU A 1 281 ? -8.711 -29.094 -10.695 1 96.81 281 GLU A O 1
ATOM 2076 N N . LEU A 1 282 ? -6.523 -29.312 -11.008 1 95.94 282 LEU A N 1
ATOM 2077 C CA . LEU A 1 282 ? -6.602 -30.641 -11.586 1 95.94 282 LEU A CA 1
ATOM 2078 C C . LEU A 1 282 ? -6.137 -31.703 -10.586 1 95.94 282 LEU A C 1
ATOM 2080 O O . LEU A 1 282 ? -5.047 -31.578 -10.023 1 95.94 282 LEU A O 1
ATOM 2084 N N . ASP A 1 283 ? -7.16 -32.531 -10.375 1 88.62 283 ASP A N 1
ATOM 2085 C CA . ASP A 1 283 ? -6.793 -33.688 -9.555 1 88.62 283 ASP A CA 1
ATOM 2086 C C . ASP A 1 283 ? -6.551 -34.906 -10.414 1 88.62 283 ASP A C 1
ATOM 2088 O O . ASP A 1 283 ? -7.016 -34.969 -11.555 1 88.62 283 ASP A O 1
ATOM 2092 N N . GLY A 1 284 ? -5.391 -35.656 -10.32 1 91.88 284 GLY A N 1
ATOM 2093 C CA . GLY A 1 284 ? -5.188 -36.875 -11.062 1 91.88 284 GLY A CA 1
ATOM 2094 C C . GLY A 1 284 ? -3.994 -36.812 -11.992 1 91.88 284 GLY A C 1
ATOM 2095 O O . GLY A 1 284 ? -3.029 -36.094 -11.734 1 91.88 284 GLY A O 1
ATOM 2096 N N . PRO A 1 285 ? -4.215 -37.562 -12.992 1 94.69 285 PRO A N 1
ATOM 2097 C CA . PRO A 1 285 ? -3.049 -37.75 -13.859 1 94.69 285 PRO A CA 1
ATOM 2098 C C . PRO A 1 285 ? -2.674 -36.469 -14.617 1 94.69 285 PRO A C 1
ATOM 2100 O O . PRO A 1 285 ? -1.49 -36.219 -14.852 1 94.69 285 PRO A O 1
ATOM 2103 N N . LEU A 1 286 ? -3.654 -35.719 -15.016 1 95.25 286 LEU A N 1
ATOM 2104 C CA . LEU A 1 286 ? -3.367 -34.5 -15.758 1 95.25 286 LEU A CA 1
ATOM 2105 C C . LEU A 1 286 ? -2.625 -33.5 -14.883 1 95.25 286 LEU A C 1
ATOM 2107 O O . LEU A 1 286 ? -1.697 -32.812 -15.352 1 95.25 286 LEU A O 1
ATOM 2111 N N . GLY A 1 287 ? -3.068 -33.344 -13.609 1 96 287 GLY A N 1
ATOM 2112 C CA . GLY A 1 287 ? -2.367 -32.5 -12.672 1 96 287 GLY A CA 1
ATOM 2113 C C . GLY A 1 287 ? -0.94 -32.938 -12.406 1 96 287 GLY A C 1
ATOM 2114 O O . GLY A 1 287 ? -0.037 -32.094 -12.312 1 96 287 GLY A O 1
ATOM 2115 N N . GLU A 1 288 ? -0.815 -34.188 -12.328 1 95.88 288 GLU A N 1
ATOM 2116 C CA . GLU A 1 288 ? 0.517 -34.75 -12.109 1 95.88 288 GLU A CA 1
ATOM 2117 C C . GLU A 1 288 ? 1.415 -34.5 -13.32 1 95.88 288 GLU A C 1
ATOM 2119 O O . GLU A 1 288 ? 2.611 -34.25 -13.172 1 95.88 288 GLU A O 1
ATOM 2124 N N . ARG A 1 289 ? 0.873 -34.688 -14.445 1 95.31 289 ARG A N 1
ATOM 2125 C CA . ARG A 1 289 ? 1.646 -34.438 -15.656 1 95.31 289 ARG A CA 1
ATOM 2126 C C . ARG A 1 289 ? 2.15 -33 -15.695 1 95.31 289 ARG A C 1
ATOM 2128 O O . ARG A 1 289 ? 3.326 -32.75 -15.977 1 95.31 289 ARG A O 1
ATOM 2135 N N . LEU A 1 290 ? 1.229 -32.031 -15.445 1 95.62 290 LEU A N 1
ATOM 2136 C CA . LEU A 1 290 ? 1.637 -30.625 -15.406 1 95.62 290 LEU A CA 1
ATOM 2137 C C . LEU A 1 290 ? 2.748 -30.422 -14.383 1 95.62 290 LEU A C 1
ATOM 2139 O O . LEU A 1 290 ? 3.715 -29.703 -14.648 1 95.62 290 LEU A O 1
ATOM 2143 N N . ARG A 1 291 ? 2.592 -31.047 -13.219 1 95.31 291 ARG A N 1
ATOM 2144 C CA . ARG A 1 291 ? 3.559 -30.891 -12.133 1 95.31 291 ARG A CA 1
ATOM 2145 C C . ARG A 1 291 ? 4.926 -31.438 -12.539 1 95.31 291 ARG A C 1
ATOM 2147 O O . ARG A 1 291 ? 5.945 -30.781 -12.336 1 95.31 291 ARG A O 1
ATOM 2154 N N . SER A 1 292 ? 4.918 -32.625 -13.148 1 94.88 292 SER A N 1
ATOM 2155 C CA . SER A 1 292 ? 6.156 -33.281 -13.508 1 94.88 292 SER A CA 1
ATOM 2156 C C . SER A 1 292 ? 6.84 -32.594 -14.688 1 94.88 292 SER A C 1
ATOM 2158 O O . SER A 1 292 ? 8.039 -32.312 -14.625 1 94.88 292 SER A O 1
ATOM 2160 N N . VAL A 1 293 ? 6.102 -32.344 -15.75 1 94.06 293 VAL A N 1
ATOM 2161 C CA . VAL A 1 293 ? 6.676 -31.734 -16.953 1 94.06 293 VAL A CA 1
ATOM 2162 C C . VAL A 1 293 ? 7.105 -30.297 -16.641 1 94.06 293 VAL A C 1
ATOM 2164 O O . VAL A 1 293 ? 8.141 -29.828 -17.125 1 94.06 293 VAL A O 1
ATOM 2167 N N . GLY A 1 294 ? 6.352 -29.625 -15.812 1 92.94 294 GLY A N 1
ATOM 2168 C CA . GLY A 1 294 ? 6.633 -28.234 -15.492 1 92.94 294 GLY A CA 1
ATOM 2169 C C . GLY A 1 294 ? 7.656 -28.078 -14.375 1 92.94 294 GLY A C 1
ATOM 2170 O O . GLY A 1 294 ? 8.156 -26.984 -14.141 1 92.94 294 GLY A O 1
ATOM 2171 N N . GLY A 1 295 ? 7.945 -29.125 -13.703 1 90.06 295 GLY A N 1
ATOM 2172 C CA . GLY A 1 295 ? 8.812 -29.016 -12.539 1 90.06 295 GLY A CA 1
ATOM 2173 C C . GLY A 1 295 ? 8.227 -28.172 -11.43 1 90.06 295 GLY A C 1
ATOM 2174 O O . GLY A 1 295 ? 8.883 -27.281 -10.906 1 90.06 295 GLY A O 1
ATOM 2175 N N . GLU A 1 296 ? 6.953 -28.359 -11.109 1 91.81 296 GLU A N 1
ATOM 2176 C CA . GLU A 1 296 ? 6.195 -27.484 -10.227 1 91.81 296 GLU A CA 1
ATOM 2177 C C . GLU A 1 296 ? 6.355 -27.906 -8.766 1 91.81 296 GLU A C 1
ATOM 2179 O O . GLU A 1 296 ? 5.398 -28.359 -8.141 1 91.81 296 GLU A O 1
ATOM 2184 N N . TYR A 1 297 ? 7.535 -27.625 -8.234 1 85.56 297 TYR A N 1
ATOM 2185 C CA . TYR A 1 297 ? 7.895 -27.859 -6.84 1 85.56 297 TYR A CA 1
ATOM 2186 C C . TYR A 1 297 ? 8.453 -26.594 -6.199 1 85.56 297 TYR A C 1
ATOM 2188 O O . TYR A 1 297 ? 9.156 -25.812 -6.848 1 85.56 297 TYR A O 1
ATOM 2196 N N . GLY A 1 298 ? 8.062 -26.344 -4.957 1 75.44 298 GLY A N 1
ATOM 2197 C CA . GLY A 1 298 ? 8.547 -25.156 -4.258 1 75.44 298 GLY A CA 1
ATOM 2198 C C . GLY A 1 298 ? 10.055 -25.062 -4.23 1 75.44 298 GLY A C 1
ATOM 2199 O O . GLY A 1 298 ? 10.75 -26.047 -3.971 1 75.44 298 GLY A O 1
ATOM 2200 N N . SER A 1 299 ? 10.594 -23.875 -4.562 1 67 299 SER A N 1
ATOM 2201 C CA . SER A 1 299 ? 12.031 -23.641 -4.555 1 67 299 SER A CA 1
ATOM 2202 C C . SER A 1 299 ? 12.594 -23.703 -3.137 1 67 299 SER A C 1
ATOM 2204 O O . SER A 1 299 ? 13.695 -24.203 -2.92 1 67 299 SER A O 1
ATOM 2206 N N . VAL A 1 300 ? 11.773 -23.312 -2.193 1 62.69 300 VAL A N 1
ATOM 2207 C CA . VAL A 1 300 ? 12.219 -23.203 -0.807 1 62.69 300 VAL A CA 1
ATOM 2208 C C . VAL A 1 300 ? 11.844 -24.484 -0.049 1 62.69 300 VAL A C 1
ATOM 2210 O O . VAL A 1 300 ? 12.688 -25.078 0.622 1 62.69 300 VAL A O 1
ATOM 2213 N N . THR A 1 301 ? 10.641 -24.984 -0.223 1 64.81 301 THR A N 1
ATOM 2214 C CA . THR A 1 301 ? 10.109 -26.062 0.606 1 64.81 301 THR A CA 1
ATOM 2215 C C . THR A 1 301 ? 10.281 -27.406 -0.089 1 64.81 301 THR A C 1
ATOM 2217 O O . THR A 1 301 ? 10.25 -28.453 0.56 1 64.81 301 THR A O 1
ATOM 2220 N N . GLY A 1 302 ? 10.367 -27.328 -1.434 1 73.88 302 GLY A N 1
ATOM 2221 C CA . GLY A 1 302 ? 10.375 -28.562 -2.221 1 73.88 302 GLY A CA 1
ATOM 2222 C C . GLY A 1 302 ? 9.008 -29.203 -2.326 1 73.88 302 GLY A C 1
ATOM 2223 O O . GLY A 1 302 ? 8.844 -30.219 -3.01 1 73.88 302 GLY A O 1
ATOM 2224 N N . ARG A 1 303 ? 8.023 -28.562 -1.754 1 80.31 303 ARG A N 1
ATOM 2225 C CA . ARG A 1 303 ? 6.672 -29.109 -1.757 1 80.31 303 ARG A CA 1
ATOM 2226 C C . ARG A 1 303 ? 6.047 -29.016 -3.145 1 80.31 303 ARG A C 1
ATOM 2228 O O . ARG A 1 303 ? 6.293 -28.062 -3.879 1 80.31 303 ARG A O 1
ATOM 2235 N N . PRO A 1 304 ? 5.289 -30.109 -3.398 1 88.69 304 PRO A N 1
ATOM 2236 C CA . PRO A 1 304 ? 4.621 -30.016 -4.699 1 88.69 304 PRO A CA 1
ATOM 2237 C C . PRO A 1 304 ? 3.592 -28.891 -4.766 1 88.69 304 PRO A C 1
ATOM 2239 O O . PRO A 1 304 ? 2.834 -28.688 -3.814 1 88.69 304 PRO A O 1
ATOM 2242 N N . ARG A 1 305 ? 3.629 -28.203 -5.836 1 91.75 305 ARG A N 1
ATOM 2243 C CA . ARG A 1 305 ? 2.607 -27.188 -6.078 1 91.75 305 ARG A CA 1
ATOM 2244 C C . ARG A 1 305 ? 1.321 -27.828 -6.602 1 91.75 305 ARG A C 1
ATOM 2246 O O . ARG A 1 305 ? 1.357 -28.875 -7.25 1 91.75 305 ARG A O 1
ATOM 2253 N N . ARG A 1 306 ? 0.247 -27.266 -6.258 1 94.62 306 ARG A N 1
ATOM 2254 C CA . ARG A 1 306 ? -1.016 -27.594 -6.914 1 94.62 306 ARG A CA 1
ATOM 2255 C C . ARG A 1 306 ? -1.042 -27.047 -8.344 1 94.62 306 ARG A C 1
ATOM 2257 O O . ARG A 1 306 ? -0.487 -25.984 -8.625 1 94.62 306 ARG A O 1
ATOM 2264 N N . THR A 1 307 ? -1.59 -27.844 -9.234 1 96.69 307 THR A N 1
ATOM 2265 C CA . THR A 1 307 ? -1.602 -27.438 -10.641 1 96.69 307 THR A CA 1
ATOM 2266 C C . THR A 1 307 ? -3.027 -27.406 -11.18 1 96.69 307 THR A C 1
ATOM 2268 O O . THR A 1 307 ? -3.91 -28.094 -10.656 1 96.69 307 THR A O 1
ATOM 2271 N N . GLY A 1 308 ? -3.246 -26.562 -12.164 1 97.38 308 GLY A N 1
ATOM 2272 C CA . GLY A 1 308 ? -4.566 -26.438 -12.758 1 97.38 308 GLY A CA 1
ATOM 2273 C C . GLY A 1 308 ? -4.551 -25.719 -14.094 1 97.38 308 GLY A C 1
ATOM 2274 O O . GLY A 1 308 ? -3.498 -25.266 -14.547 1 97.38 308 GLY A O 1
ATOM 2275 N N . TRP A 1 309 ? -5.695 -25.703 -14.742 1 97.94 309 TRP A N 1
ATOM 2276 C CA . TRP A 1 309 ? -5.836 -25.031 -16.031 1 97.94 309 TRP A CA 1
ATOM 2277 C C . TRP A 1 309 ? -5.691 -23.531 -15.883 1 97.94 309 TRP A C 1
ATOM 2279 O O . TRP A 1 309 ? -5.855 -22.984 -14.781 1 97.94 309 TRP A O 1
ATOM 2289 N N . LEU A 1 310 ? -5.371 -22.906 -17.016 1 98.25 310 LEU A N 1
ATOM 2290 C CA . LEU A 1 310 ? -5.336 -21.438 -17.047 1 98.25 310 LEU A CA 1
ATOM 2291 C C . LEU A 1 310 ? -6.699 -20.859 -16.672 1 98.25 310 LEU A C 1
ATOM 2293 O O . LEU A 1 310 ? -7.73 -21.344 -17.156 1 98.25 310 LEU A O 1
ATOM 2297 N N . ASP A 1 311 ? -6.699 -19.906 -15.82 1 98.12 311 ASP A N 1
ATOM 2298 C CA . ASP A 1 311 ? -7.902 -19.219 -15.359 1 98.12 311 ASP A CA 1
ATOM 2299 C C . ASP A 1 311 ? -8 -17.812 -15.953 1 98.12 311 ASP A C 1
ATOM 2301 O O . ASP A 1 311 ? -7.441 -16.859 -15.398 1 98.12 311 ASP A O 1
ATOM 2305 N N . LEU A 1 312 ? -8.773 -17.609 -17 1 98.44 312 LEU A N 1
ATOM 2306 C CA . LEU A 1 312 ? -8.805 -16.359 -17.75 1 98.44 312 LEU A CA 1
ATOM 2307 C C . LEU A 1 312 ? -9.531 -15.273 -16.953 1 98.44 312 LEU A C 1
ATOM 2309 O O . LEU A 1 312 ? -9.102 -14.125 -16.938 1 98.44 312 LEU A O 1
ATOM 2313 N N . PRO A 1 313 ? -10.672 -15.602 -16.234 1 97.94 313 PRO A N 1
ATOM 2314 C CA . PRO A 1 313 ? -11.266 -14.578 -15.367 1 97.94 313 PRO A CA 1
ATOM 2315 C C . PRO A 1 313 ? -10.281 -14.047 -14.328 1 97.94 313 PRO A C 1
ATOM 2317 O O . PRO A 1 313 ? -10.242 -12.836 -14.078 1 97.94 313 PRO A O 1
ATOM 2320 N N . ALA A 1 314 ? -9.469 -14.906 -13.75 1 97.5 314 ALA A N 1
ATOM 2321 C CA . ALA A 1 314 ? -8.469 -14.484 -12.773 1 97.5 314 ALA A CA 1
ATOM 2322 C C . ALA A 1 314 ? -7.418 -13.586 -13.422 1 97.5 314 ALA A C 1
ATOM 2324 O O . ALA A 1 314 ? -6.988 -12.594 -12.828 1 97.5 314 ALA A O 1
ATOM 2325 N N . LEU A 1 315 ? -7.031 -13.953 -14.594 1 98.12 315 LEU A N 1
ATOM 2326 C CA . LEU A 1 315 ? -6.023 -13.164 -15.297 1 98.12 315 LEU A CA 1
ATOM 2327 C C . LEU A 1 315 ? -6.582 -11.805 -15.695 1 98.12 315 LEU A C 1
ATOM 2329 O O . LEU A 1 315 ? -5.879 -10.789 -15.625 1 98.12 315 LEU A O 1
ATOM 2333 N N . ARG A 1 316 ? -7.812 -11.75 -16.125 1 97.44 316 ARG A N 1
ATOM 2334 C CA . ARG A 1 316 ? -8.477 -10.492 -16.438 1 97.44 316 ARG A CA 1
ATOM 2335 C C . ARG A 1 316 ? -8.562 -9.594 -15.203 1 97.44 316 ARG A C 1
ATOM 2337 O O . ARG A 1 316 ? -8.352 -8.383 -15.289 1 97.44 316 ARG A O 1
ATOM 2344 N N . TYR A 1 317 ? -8.922 -10.203 -14.109 1 97.38 317 TYR A N 1
ATOM 2345 C CA . TYR A 1 317 ? -8.953 -9.484 -12.844 1 97.38 317 TYR A CA 1
ATOM 2346 C C . TYR A 1 317 ? -7.598 -8.867 -12.523 1 97.38 317 TYR A C 1
ATOM 2348 O O . TYR A 1 317 ? -7.508 -7.691 -12.172 1 97.38 317 TYR A O 1
ATOM 2356 N N . ALA A 1 318 ? -6.527 -9.664 -12.695 1 97.81 318 ALA A N 1
ATOM 2357 C CA . ALA A 1 318 ? -5.168 -9.188 -12.453 1 97.81 318 ALA A CA 1
ATOM 2358 C C . ALA A 1 318 ? -4.809 -8.031 -13.383 1 97.81 318 ALA A C 1
ATOM 2360 O O . ALA A 1 318 ? -4.176 -7.066 -12.961 1 97.81 318 ALA A O 1
ATOM 2361 N N . ALA A 1 319 ? -5.215 -8.156 -14.602 1 97.5 319 ALA A N 1
ATOM 2362 C CA . ALA A 1 319 ? -4.941 -7.102 -15.57 1 97.5 319 ALA A CA 1
ATOM 2363 C C . ALA A 1 319 ? -5.582 -5.785 -15.141 1 97.5 319 ALA A C 1
ATOM 2365 O O . ALA A 1 319 ? -4.953 -4.727 -15.219 1 97.5 319 ALA A O 1
ATOM 2366 N N . ARG A 1 320 ? -6.75 -5.879 -14.648 1 95.94 320 ARG A N 1
ATOM 2367 C CA . ARG A 1 320 ? -7.504 -4.691 -14.258 1 95.94 320 ARG A CA 1
ATOM 2368 C C . ARG A 1 320 ? -6.891 -4.035 -13.023 1 95.94 320 ARG A C 1
ATOM 2370 O O . ARG A 1 320 ? -6.578 -2.844 -13.039 1 95.94 320 ARG A O 1
ATOM 2377 N N . VAL A 1 321 ? -6.629 -4.793 -11.953 1 97.25 321 VAL A N 1
ATOM 2378 C CA . VAL A 1 321 ? -6.242 -4.246 -10.656 1 97.25 321 VAL A CA 1
ATOM 2379 C C . VAL A 1 321 ? -4.82 -3.689 -10.734 1 97.25 321 VAL A C 1
ATOM 2381 O O . VAL A 1 321 ? -4.477 -2.744 -10.023 1 97.25 321 VAL A O 1
ATOM 2384 N N . ASN A 1 322 ? -4.043 -4.238 -11.703 1 97.94 322 ASN A N 1
ATOM 2385 C CA . ASN A 1 322 ? -2.656 -3.807 -11.82 1 97.94 322 ASN A CA 1
ATOM 2386 C C . ASN A 1 322 ? -2.494 -2.734 -12.898 1 97.94 322 ASN A C 1
ATOM 2388 O O . ASN A 1 322 ? -1.48 -2.033 -12.93 1 97.94 322 ASN A O 1
ATOM 2392 N N . GLY A 1 323 ? -3.484 -2.547 -13.766 1 96.44 323 GLY A N 1
ATOM 2393 C CA . GLY A 1 323 ? -3.266 -1.727 -14.953 1 96.44 323 GLY A CA 1
ATOM 2394 C C . GLY A 1 323 ? -2.193 -2.279 -15.867 1 96.44 323 GLY A C 1
ATOM 2395 O O . GLY A 1 323 ? -1.291 -1.55 -16.281 1 96.44 323 GLY A O 1
ATOM 2396 N N . LEU A 1 324 ? -2.309 -3.6 -16.172 1 96.88 324 LEU A N 1
ATOM 2397 C CA . LEU A 1 324 ? -1.286 -4.238 -16.984 1 96.88 324 LEU A CA 1
ATOM 2398 C C . LEU A 1 324 ? -1.282 -3.654 -18.406 1 96.88 324 LEU A C 1
ATOM 2400 O O . LEU A 1 324 ? -2.344 -3.398 -18.969 1 96.88 324 LEU A O 1
ATOM 2404 N N . ASP A 1 325 ? -0.123 -3.416 -18.891 1 94.12 325 ASP A N 1
ATOM 2405 C CA . ASP A 1 325 ? -0.007 -3.004 -20.281 1 94.12 325 ASP A CA 1
ATOM 2406 C C . ASP A 1 325 ? 0.624 -4.105 -21.125 1 94.12 325 ASP A C 1
ATOM 2408 O O . ASP A 1 325 ? 0.673 -4.004 -22.359 1 94.12 325 ASP A O 1
ATOM 2412 N N . GLY A 1 326 ? 1.107 -5.168 -20.469 1 96.25 326 GLY A N 1
ATOM 2413 C CA . GLY A 1 326 ? 1.651 -6.344 -21.125 1 96.25 326 GLY A CA 1
ATOM 2414 C C . GLY A 1 326 ? 1.647 -7.578 -20.25 1 96.25 326 GLY A C 1
ATOM 2415 O O . GLY A 1 326 ? 1.528 -7.473 -19.016 1 96.25 326 GLY A O 1
ATOM 2416 N N . ILE A 1 327 ? 1.728 -8.719 -20.906 1 97.06 327 ILE A N 1
ATOM 2417 C CA . ILE A 1 327 ? 1.796 -10 -20.203 1 97.06 327 ILE A CA 1
ATOM 2418 C C . ILE A 1 327 ? 3.01 -10.789 -20.688 1 97.06 327 ILE A C 1
ATOM 2420 O O . ILE A 1 327 ? 3.311 -10.805 -21.891 1 97.06 327 ILE A O 1
ATOM 2424 N N . ALA A 1 328 ? 3.766 -11.297 -19.781 1 96.06 328 ALA A N 1
ATOM 2425 C CA . ALA A 1 328 ? 4.742 -12.336 -20.094 1 96.06 328 ALA A CA 1
ATOM 2426 C C . ALA A 1 328 ? 4.184 -13.719 -19.781 1 96.06 328 ALA A C 1
ATOM 2428 O O . ALA A 1 328 ? 3.967 -14.062 -18.609 1 96.06 328 ALA A O 1
ATOM 2429 N N . LEU A 1 329 ? 3.926 -14.484 -20.828 1 97.06 329 LEU A N 1
ATOM 2430 C CA . LEU A 1 329 ? 3.377 -15.828 -20.688 1 97.06 329 LEU A CA 1
ATOM 2431 C C . LEU A 1 329 ? 4.488 -16.875 -20.641 1 97.06 329 LEU A C 1
ATOM 2433 O O . LEU A 1 329 ? 5.215 -17.062 -21.625 1 97.06 329 LEU A O 1
ATOM 2437 N N . THR A 1 330 ? 4.543 -17.547 -19.484 1 94.75 330 THR A N 1
ATOM 2438 C CA . THR A 1 330 ? 5.66 -18.469 -19.297 1 94.75 330 THR A CA 1
ATOM 2439 C C . THR A 1 330 ? 5.184 -19.922 -19.328 1 94.75 330 THR A C 1
ATOM 2441 O O . THR A 1 330 ? 3.986 -20.188 -19.188 1 94.75 330 THR A O 1
ATOM 2444 N N . LYS A 1 331 ? 6.098 -20.828 -19.641 1 95.25 331 LYS A N 1
ATOM 2445 C CA . LYS A 1 331 ? 5.918 -22.266 -19.562 1 95.25 331 LYS A CA 1
ATOM 2446 C C . LYS A 1 331 ? 4.895 -22.75 -20.578 1 95.25 331 LYS A C 1
ATOM 2448 O O . LYS A 1 331 ? 4.117 -23.672 -20.312 1 95.25 331 LYS A O 1
ATOM 2453 N N . LEU A 1 332 ? 4.84 -22.094 -21.703 1 97.38 332 LEU A N 1
ATOM 2454 C CA . LEU A 1 332 ? 3.963 -22.578 -22.766 1 97.38 332 LEU A CA 1
ATOM 2455 C C . LEU A 1 332 ? 4.363 -23.969 -23.203 1 97.38 332 LEU A C 1
ATOM 2457 O O . LEU A 1 332 ? 3.508 -24.781 -23.578 1 97.38 332 LEU A O 1
ATOM 2461 N N . ASP A 1 333 ? 5.617 -24.297 -23.141 1 96.44 333 ASP A N 1
ATOM 2462 C CA . ASP A 1 333 ? 6.184 -25.562 -23.578 1 96.44 333 ASP A CA 1
ATOM 2463 C C . ASP A 1 333 ? 5.621 -26.734 -22.766 1 96.44 333 ASP A C 1
ATOM 2465 O O . ASP A 1 333 ? 5.547 -27.859 -23.25 1 96.44 333 ASP A O 1
ATOM 2469 N N . VAL A 1 334 ? 5.242 -26.469 -21.562 1 96.38 334 VAL A N 1
ATOM 2470 C CA . VAL A 1 334 ? 4.758 -27.5 -20.656 1 96.38 334 VAL A CA 1
ATOM 2471 C C . VAL A 1 334 ? 3.455 -28.094 -21.188 1 96.38 334 VAL A C 1
ATOM 2473 O O . VAL A 1 334 ? 3.127 -29.25 -20.906 1 96.38 334 VAL A O 1
ATOM 2476 N N . LEU A 1 335 ? 2.732 -27.328 -21.984 1 97.88 335 LEU A N 1
ATOM 2477 C CA . LEU A 1 335 ? 1.431 -27.766 -22.484 1 97.88 335 LEU A CA 1
ATOM 2478 C C . LEU A 1 335 ? 1.583 -28.609 -23.734 1 97.88 335 LEU A C 1
ATOM 2480 O O . LEU A 1 335 ? 0.609 -29.203 -24.219 1 97.88 335 LEU A O 1
ATOM 2484 N N . THR A 1 336 ? 2.809 -28.719 -24.266 1 97.69 336 THR A N 1
ATOM 2485 C CA . THR A 1 336 ? 3.035 -29.531 -25.453 1 97.69 336 THR A CA 1
ATOM 2486 C C . THR A 1 336 ? 2.646 -30.984 -25.203 1 97.69 336 THR A C 1
ATOM 2488 O O . THR A 1 336 ? 3.119 -31.594 -24.234 1 97.69 336 THR A O 1
ATOM 2491 N N . GLY A 1 337 ? 1.766 -31.516 -26 1 96.12 337 GLY A N 1
ATOM 2492 C CA . GLY A 1 337 ? 1.373 -32.906 -25.891 1 96.12 337 GLY A CA 1
ATOM 2493 C C . GLY A 1 337 ? 0.289 -33.156 -24.859 1 96.12 337 GLY A C 1
ATOM 2494 O O . GLY A 1 337 ? -0.116 -34.281 -24.625 1 96.12 337 GLY A O 1
ATOM 2495 N N . MET A 1 338 ? -0.202 -32.062 -24.203 1 94.62 338 MET A N 1
ATOM 2496 C CA . MET A 1 338 ? -1.272 -32.188 -23.219 1 94.62 338 MET A CA 1
ATOM 2497 C C . MET A 1 338 ? -2.572 -32.625 -23.875 1 94.62 338 MET A C 1
ATOM 2499 O O . MET A 1 338 ? -3.047 -31.984 -24.812 1 94.62 338 MET A O 1
ATOM 2503 N N . PRO A 1 339 ? -3.076 -33.75 -23.391 1 90.25 339 PRO A N 1
ATOM 2504 C CA . PRO A 1 339 ? -4.371 -34.125 -23.938 1 90.25 339 PRO A CA 1
ATOM 2505 C C . PRO A 1 339 ? -5.535 -33.344 -23.359 1 90.25 339 PRO A C 1
ATOM 2507 O O . PRO A 1 339 ? -5.48 -32.938 -22.188 1 90.25 339 PRO A O 1
ATOM 2510 N N . GLU A 1 340 ? -6.535 -33 -24.062 1 91.19 340 GLU A N 1
ATOM 2511 C CA . GLU A 1 340 ? -7.754 -32.344 -23.609 1 91.19 340 GLU A CA 1
ATOM 2512 C C . GLU A 1 340 ? -7.449 -30.984 -22.984 1 91.19 340 GLU A C 1
ATOM 2514 O O . GLU A 1 340 ? -7.887 -30.688 -21.875 1 91.19 340 GLU A O 1
ATOM 2519 N N . LEU A 1 341 ? -6.629 -30.266 -23.641 1 96.75 341 LEU A N 1
ATOM 2520 C CA . LEU A 1 341 ? -6.242 -28.953 -23.125 1 96.75 341 LEU A CA 1
ATOM 2521 C C . LEU A 1 341 ? -7.469 -28.062 -22.938 1 96.75 341 LEU A C 1
ATOM 2523 O O . LEU A 1 341 ? -8.266 -27.891 -23.859 1 96.75 341 LEU A O 1
ATOM 2527 N N . LYS A 1 342 ? -7.668 -27.562 -21.672 1 97.94 342 LYS A N 1
ATOM 2528 C CA . LYS A 1 342 ? -8.812 -26.719 -21.344 1 97.94 342 LYS A CA 1
ATOM 2529 C C . LYS A 1 342 ? -8.367 -25.406 -20.719 1 97.94 342 LYS A C 1
ATOM 2531 O O . LYS A 1 342 ? -7.223 -25.281 -20.281 1 97.94 342 LYS A O 1
ATOM 2536 N N . VAL A 1 343 ? -9.242 -24.406 -20.766 1 98.31 343 VAL A N 1
ATOM 2537 C CA . VAL A 1 343 ? -9.07 -23.109 -20.109 1 98.31 343 VAL A CA 1
ATOM 2538 C C . VAL A 1 343 ? -10.375 -22.672 -19.453 1 98.31 343 VAL A C 1
ATOM 2540 O O . VAL A 1 343 ? -11.461 -23 -19.938 1 98.31 343 VAL A O 1
ATOM 2543 N N . CYS A 1 344 ? -10.242 -22.047 -18.328 1 98.62 344 CYS A N 1
ATOM 2544 C CA . CYS A 1 344 ? -11.414 -21.516 -17.656 1 98.62 344 CYS A CA 1
ATOM 2545 C C . CYS A 1 344 ? -11.82 -20.172 -18.266 1 98.62 344 CYS A C 1
ATOM 2547 O O . CYS A 1 344 ? -11.008 -19.25 -18.328 1 98.62 344 CYS A O 1
ATOM 2549 N N . VAL A 1 345 ? -13.102 -20.016 -18.672 1 98.38 345 VAL A N 1
ATOM 2550 C CA . VAL A 1 345 ? -13.508 -18.812 -19.375 1 98.38 345 VAL A CA 1
ATOM 2551 C C . VAL A 1 345 ? -14.539 -18.047 -18.547 1 98.38 345 VAL A C 1
ATOM 2553 O O . VAL A 1 345 ? -14.82 -16.875 -18.828 1 98.38 345 VAL A O 1
ATOM 2556 N N . ALA A 1 346 ? -15.133 -18.656 -17.594 1 98.38 346 ALA A N 1
ATOM 2557 C CA . ALA A 1 346 ? -16.156 -18.078 -16.734 1 98.38 346 ALA A CA 1
ATOM 2558 C C . ALA A 1 346 ? -16.344 -18.938 -15.477 1 98.38 346 ALA A C 1
ATOM 2560 O O . ALA A 1 346 ? -15.672 -19.953 -15.297 1 98.38 346 ALA A O 1
ATOM 2561 N N . TYR A 1 347 ? -17.188 -18.453 -14.609 1 98.25 347 TYR A N 1
ATOM 2562 C CA . TYR A 1 347 ? -17.547 -19.188 -13.406 1 98.25 347 TYR A CA 1
ATOM 2563 C C . TYR A 1 347 ? -19.062 -19.312 -13.258 1 98.25 347 TYR A C 1
ATOM 2565 O O . TYR A 1 347 ? -19.797 -18.375 -13.594 1 98.25 347 TYR A O 1
ATOM 2573 N N . ASP A 1 348 ? -19.469 -20.453 -12.773 1 97.81 348 ASP A N 1
ATOM 2574 C CA . ASP A 1 348 ? -20.812 -20.578 -12.227 1 97.81 348 ASP A CA 1
ATOM 2575 C C . ASP A 1 348 ? -20.828 -20.375 -10.711 1 97.81 348 ASP A C 1
ATOM 2577 O O . ASP A 1 348 ? -20.156 -21.109 -9.977 1 97.81 348 ASP A O 1
ATOM 2581 N N . THR A 1 349 ? -21.516 -19.297 -10.312 1 94.44 349 THR A N 1
ATOM 2582 C CA . THR A 1 349 ? -21.641 -18.969 -8.891 1 94.44 349 THR A CA 1
ATOM 2583 C C . THR A 1 349 ? -23.094 -19.078 -8.438 1 94.44 349 THR A C 1
ATOM 2585 O O . THR A 1 349 ? -24 -19.219 -9.266 1 94.44 349 THR A O 1
ATOM 2588 N N . PRO A 1 350 ? -23.344 -19.062 -7.145 1 87.75 350 PRO A N 1
ATOM 2589 C CA . PRO A 1 350 ? -24.734 -19.047 -6.668 1 87.75 350 PRO A CA 1
ATOM 2590 C C . PRO A 1 350 ? -25.516 -17.844 -7.191 1 87.75 350 PRO A C 1
ATOM 2592 O O . PRO A 1 350 ? -26.75 -17.922 -7.344 1 87.75 350 PRO A O 1
ATOM 2595 N N . SER A 1 351 ? -24.906 -16.781 -7.52 1 87.31 351 SER A N 1
ATOM 2596 C CA . SER A 1 351 ? -25.562 -15.57 -7.996 1 87.31 351 SER A CA 1
ATOM 2597 C C . SER A 1 351 ? -25.703 -15.578 -9.516 1 87.31 351 SER A C 1
ATOM 2599 O O . SER A 1 351 ? -26.281 -14.664 -10.094 1 87.31 351 SER A O 1
ATOM 2601 N N . GLY A 1 352 ? -25.156 -16.656 -10.172 1 93.25 352 GLY A N 1
ATOM 2602 C CA . GLY A 1 352 ? -25.203 -16.75 -11.617 1 93.25 352 GLY A CA 1
ATOM 2603 C C . GLY A 1 352 ? -23.844 -16.859 -12.266 1 93.25 352 GLY A C 1
ATOM 2604 O O . GLY A 1 352 ? -22.812 -16.812 -11.578 1 93.25 352 GLY A O 1
ATOM 2605 N N . ARG A 1 353 ? -23.953 -17.078 -13.609 1 96.19 353 ARG A N 1
ATOM 2606 C CA . ARG A 1 353 ? -22.703 -17.172 -14.367 1 96.19 353 ARG A CA 1
ATOM 2607 C C . ARG A 1 353 ? -22.047 -15.812 -14.523 1 96.19 353 ARG A C 1
ATOM 2609 O O . ARG A 1 353 ? -22.719 -14.805 -14.742 1 96.19 353 ARG A O 1
ATOM 2616 N N . THR A 1 354 ? -20.719 -15.766 -14.367 1 96.5 354 THR A N 1
ATOM 2617 C CA . THR A 1 354 ? -19.984 -14.508 -14.492 1 96.5 354 THR A CA 1
ATOM 2618 C C . THR A 1 354 ? -18.641 -14.734 -15.18 1 96.5 354 THR A C 1
ATOM 2620 O O . THR A 1 354 ? -18.016 -15.773 -14.992 1 96.5 354 THR A O 1
ATOM 2623 N N . ARG A 1 355 ? -18.234 -13.711 -15.953 1 96.44 355 ARG A N 1
ATOM 2624 C CA . ARG A 1 355 ? -16.906 -13.719 -16.547 1 96.44 355 ARG A CA 1
ATOM 2625 C C . ARG A 1 355 ? -15.906 -13.008 -15.656 1 96.44 355 ARG A C 1
ATOM 2627 O O . ARG A 1 355 ? -14.695 -13.055 -15.906 1 96.44 355 ARG A O 1
ATOM 2634 N N . GLU A 1 356 ? -16.453 -12.367 -14.586 1 95.19 356 GLU A N 1
ATOM 2635 C CA . GLU A 1 356 ? -15.586 -11.695 -13.617 1 95.19 356 GLU A CA 1
ATOM 2636 C C . GLU A 1 356 ? -15.078 -12.664 -12.555 1 95.19 356 GLU A C 1
ATOM 2638 O O . GLU A 1 356 ? -15.727 -13.672 -12.266 1 95.19 356 GLU A O 1
ATOM 2643 N N . PHE A 1 357 ? -13.891 -12.398 -12.078 1 95.88 357 PHE A N 1
ATOM 2644 C CA . PHE A 1 357 ? -13.336 -13.219 -11.008 1 95.88 357 PHE A CA 1
ATOM 2645 C C . PHE A 1 357 ? -14.125 -13.031 -9.719 1 95.88 357 PHE A C 1
ATOM 2647 O O . PHE A 1 357 ? -14.109 -11.953 -9.125 1 95.88 357 PHE A O 1
ATOM 2654 N N . PRO A 1 358 ? -14.859 -14 -9.312 1 93.44 358 PRO A N 1
ATOM 2655 C CA . PRO A 1 358 ? -15.688 -13.875 -8.109 1 93.44 358 PRO A CA 1
ATOM 2656 C C . PRO A 1 358 ? -14.891 -14.07 -6.824 1 93.44 358 PRO A C 1
ATOM 2658 O O . PRO A 1 358 ? -15.086 -15.055 -6.109 1 93.44 358 PRO A O 1
ATOM 2661 N N . ILE A 1 359 ? -14.125 -13.125 -6.461 1 88.69 359 ILE A N 1
ATOM 2662 C CA . ILE A 1 359 ? -13.102 -13.242 -5.43 1 88.69 359 ILE A CA 1
ATOM 2663 C C . ILE A 1 359 ? -13.75 -13.617 -4.102 1 88.69 359 ILE A C 1
ATOM 2665 O O . ILE A 1 359 ? -13.203 -14.43 -3.346 1 88.69 359 ILE A O 1
ATOM 2669 N N . ASP A 1 360 ? -14.914 -13.109 -3.799 1 84.56 360 ASP A N 1
ATOM 2670 C CA . ASP A 1 360 ? -15.555 -13.367 -2.512 1 84.56 360 ASP A CA 1
ATOM 2671 C C . ASP A 1 360 ? -16.297 -14.695 -2.525 1 84.56 360 ASP A C 1
ATOM 2673 O O . ASP A 1 360 ? -16.594 -15.266 -1.47 1 84.56 360 ASP A O 1
ATOM 2677 N N . ASP A 1 361 ? -16.562 -15.211 -3.742 1 88.31 361 ASP A N 1
ATOM 2678 C CA . ASP A 1 361 ? -17.297 -16.469 -3.883 1 88.31 361 ASP A CA 1
ATOM 2679 C C . ASP A 1 361 ? -16.406 -17.547 -4.496 1 88.31 361 ASP A C 1
ATOM 2681 O O . ASP A 1 361 ? -16.906 -18.578 -4.945 1 88.31 361 ASP A O 1
ATOM 2685 N N . ILE A 1 362 ? -15.125 -17.328 -4.496 1 91.94 362 ILE A N 1
ATOM 2686 C CA . ILE A 1 362 ? -14.234 -18.188 -5.27 1 91.94 362 ILE A CA 1
ATOM 2687 C C . ILE A 1 362 ? -14.227 -19.578 -4.668 1 91.94 362 ILE A C 1
ATOM 2689 O O . ILE A 1 362 ? -14.07 -20.578 -5.391 1 91.94 362 ILE A O 1
ATOM 2693 N N . ALA A 1 363 ? -14.516 -19.703 -3.404 1 87.81 363 ALA A N 1
ATOM 2694 C CA . ALA A 1 363 ? -14.477 -20.984 -2.713 1 87.81 363 ALA A CA 1
ATOM 2695 C C . ALA A 1 363 ? -15.594 -21.906 -3.209 1 87.81 363 ALA A C 1
ATOM 2697 O O . ALA A 1 363 ? -15.445 -23.125 -3.195 1 87.81 363 ALA A O 1
ATOM 2698 N N . THR A 1 364 ? -16.656 -21.328 -3.693 1 90.94 364 THR A N 1
ATOM 2699 C CA . THR A 1 364 ? -17.797 -22.141 -4.102 1 90.94 364 THR A CA 1
ATOM 2700 C C . THR A 1 364 ? -18.031 -22.016 -5.605 1 90.94 364 THR A C 1
ATOM 2702 O O . THR A 1 364 ? -18.938 -22.656 -6.148 1 90.94 364 THR A O 1
ATOM 2705 N N . ALA A 1 365 ? -17.234 -21.25 -6.25 1 95.5 365 ALA A N 1
ATOM 2706 C CA . ALA A 1 365 ? -17.406 -21.047 -7.688 1 95.5 365 ALA A CA 1
ATOM 2707 C C . ALA A 1 365 ? -16.969 -22.281 -8.469 1 95.5 365 ALA A C 1
ATOM 2709 O O . ALA A 1 365 ? -15.977 -22.922 -8.117 1 95.5 365 ALA A O 1
ATOM 2710 N N . LYS A 1 366 ? -17.734 -22.609 -9.5 1 97.56 366 LYS A N 1
ATOM 2711 C CA . LYS A 1 366 ? -17.375 -23.703 -10.398 1 97.56 366 LYS A CA 1
ATOM 2712 C C . LYS A 1 366 ? -16.844 -23.156 -11.727 1 97.56 366 LYS A C 1
ATOM 2714 O O . LYS A 1 366 ? -17.516 -22.406 -12.422 1 97.56 366 LYS A O 1
ATOM 2719 N N . PRO A 1 367 ? -15.68 -23.578 -12.086 1 98.06 367 PRO A N 1
ATOM 2720 C CA . PRO A 1 367 ? -15.117 -23.062 -13.328 1 98.06 367 PRO A CA 1
ATOM 2721 C C . PRO A 1 367 ? -15.844 -23.578 -14.57 1 98.06 367 PRO A C 1
ATOM 2723 O O . PRO A 1 367 ? -16.266 -24.75 -14.602 1 98.06 367 PRO A O 1
ATOM 2726 N N . VAL A 1 368 ? -16.078 -22.719 -15.461 1 98.56 368 VAL A N 1
ATOM 2727 C CA . VAL A 1 368 ? -16.547 -23.094 -16.797 1 98.56 368 VAL A CA 1
ATOM 2728 C C . VAL A 1 368 ? -15.344 -23.281 -17.719 1 98.56 368 VAL A C 1
ATOM 2730 O O . VAL A 1 368 ? -14.656 -22.312 -18.078 1 98.56 368 VAL A O 1
ATOM 2733 N N . LEU A 1 369 ? -15.172 -24.562 -18.188 1 98 369 LEU A N 1
ATOM 2734 C CA . LEU A 1 369 ? -13.977 -24.906 -18.953 1 98 369 LEU A CA 1
ATOM 2735 C C . LEU A 1 369 ? -14.305 -25.062 -20.422 1 98 369 LEU A C 1
ATOM 2737 O O . LEU A 1 369 ? -15.352 -25.609 -20.781 1 98 369 LEU A O 1
ATOM 2741 N N . GLU A 1 370 ? -13.453 -24.516 -21.219 1 97.81 370 GLU A N 1
ATOM 2742 C CA . GLU A 1 370 ? -13.539 -24.688 -22.656 1 97.81 370 GLU A CA 1
ATOM 2743 C C . GLU A 1 370 ? -12.312 -25.438 -23.203 1 97.81 370 GLU A C 1
ATOM 2745 O O . GLU A 1 370 ? -11.195 -25.203 -22.734 1 97.81 370 GLU A O 1
ATOM 2750 N N . THR A 1 371 ? -12.617 -26.297 -24.125 1 97.81 371 THR A N 1
ATOM 2751 C CA . THR A 1 371 ? -11.523 -27.031 -24.781 1 97.81 371 THR A CA 1
ATOM 2752 C C . THR A 1 371 ? -10.836 -26.141 -25.812 1 97.81 371 THR A C 1
ATOM 2754 O O . THR A 1 371 ? -11.5 -25.391 -26.547 1 97.81 371 THR A O 1
ATOM 2757 N N . VAL A 1 372 ? -9.547 -26.266 -25.844 1 97.5 372 VAL A N 1
ATOM 2758 C CA . VAL A 1 372 ? -8.789 -25.531 -26.844 1 97.5 372 VAL A CA 1
ATOM 2759 C C . VAL A 1 372 ? -7.941 -26.5 -27.672 1 97.5 372 VAL A C 1
ATOM 2761 O O . VAL A 1 372 ? -7.727 -27.641 -27.266 1 97.5 372 VAL A O 1
ATOM 2764 N N . ALA A 1 373 ? -7.531 -26 -28.828 1 96.75 373 ALA A N 1
ATOM 2765 C CA . ALA A 1 373 ? -6.738 -26.828 -29.719 1 96.75 373 ALA A CA 1
ATOM 2766 C C . ALA A 1 373 ? -5.398 -27.203 -29.094 1 96.75 373 ALA A C 1
ATOM 2768 O O . ALA A 1 373 ? -4.754 -26.359 -28.453 1 96.75 373 ALA A O 1
ATOM 2769 N N . GLU A 1 374 ? -5.055 -28.484 -29.312 1 96.69 374 GLU A N 1
ATOM 2770 C CA . GLU A 1 374 ? -3.799 -29.016 -28.781 1 96.69 374 GLU A CA 1
ATOM 2771 C C . GLU A 1 374 ? -2.691 -28.969 -29.828 1 96.69 374 GLU A C 1
ATOM 2773 O O . GLU A 1 374 ? -2.961 -28.766 -31.016 1 96.69 374 GLU A O 1
ATOM 2778 N N . TRP A 1 375 ? -1.471 -29.031 -29.375 1 97.94 375 TRP A N 1
ATOM 2779 C CA . TRP A 1 375 ? -0.322 -29.234 -30.25 1 97.94 375 TRP A CA 1
ATOM 2780 C C . TRP A 1 375 ? 0.641 -30.266 -29.672 1 97.94 375 TRP A C 1
ATOM 2782 O O . TRP A 1 375 ? 0.686 -30.453 -28.453 1 97.94 375 TRP A O 1
ATOM 2792 N N . SER A 1 376 ? 1.291 -30.969 -30.516 1 96.5 376 SER A N 1
ATOM 2793 C CA . SER A 1 376 ? 2.234 -31.984 -30.062 1 96.5 376 SER A CA 1
ATOM 2794 C C . SER A 1 376 ? 3.654 -31.656 -30.531 1 96.5 376 SER A C 1
ATOM 2796 O O . SER A 1 376 ? 4.621 -32.25 -30.031 1 96.5 376 SER A O 1
ATOM 2798 N N . GLU A 1 377 ? 3.742 -30.75 -31.438 1 95.94 377 GLU A N 1
ATOM 2799 C CA . GLU A 1 377 ? 5.062 -30.359 -31.938 1 95.94 377 GLU A CA 1
ATOM 2800 C C . GLU A 1 377 ? 5.879 -29.672 -30.844 1 95.94 377 GLU A C 1
ATOM 2802 O O . GLU A 1 377 ? 5.363 -28.828 -30.109 1 95.94 377 GLU A O 1
ATOM 2807 N N . PRO A 1 378 ? 7.117 -30.125 -30.75 1 95.75 378 PRO A N 1
ATOM 2808 C CA . PRO A 1 378 ? 7.965 -29.391 -29.812 1 95.75 378 PRO A CA 1
ATOM 2809 C C . PRO A 1 378 ? 8.109 -27.922 -30.172 1 95.75 378 PRO A C 1
ATOM 2811 O O . PRO A 1 378 ? 8.203 -27.578 -31.359 1 95.75 378 PRO A O 1
ATOM 2814 N N . ILE A 1 379 ? 8.055 -27.047 -29.109 1 97 379 ILE A N 1
ATOM 2815 C CA . ILE A 1 379 ? 8.086 -25.625 -29.422 1 97 379 ILE A CA 1
ATOM 2816 C C . ILE A 1 379 ? 9.305 -24.984 -28.781 1 97 379 ILE A C 1
ATOM 2818 O O . ILE A 1 379 ? 9.508 -23.766 -28.875 1 97 379 ILE A O 1
ATOM 2822 N N . ASP A 1 380 ? 10.195 -25.688 -28.094 1 94.06 380 ASP A N 1
ATOM 2823 C CA . ASP A 1 380 ? 11.305 -25.172 -27.297 1 94.06 380 ASP A CA 1
ATOM 2824 C C . ASP A 1 380 ? 12.312 -24.422 -28.172 1 94.06 380 ASP A C 1
ATOM 2826 O O . ASP A 1 380 ? 13.062 -23.578 -27.688 1 94.06 380 ASP A O 1
ATOM 2830 N N . ALA A 1 381 ? 12.32 -24.734 -29.469 1 94.19 381 ALA A N 1
ATOM 2831 C CA . ALA A 1 381 ? 13.289 -24.125 -30.375 1 94.19 381 ALA A CA 1
ATOM 2832 C C . ALA A 1 381 ? 12.711 -22.875 -31.047 1 94.19 381 ALA A C 1
ATOM 2834 O O . ALA A 1 381 ? 13.438 -22.125 -31.688 1 94.19 381 ALA A O 1
ATOM 2835 N N . ALA A 1 382 ? 11.422 -22.625 -30.828 1 96.56 382 ALA A N 1
ATOM 2836 C CA . ALA A 1 382 ? 10.789 -21.469 -31.469 1 96.56 382 ALA A CA 1
ATOM 2837 C C . ALA A 1 382 ? 11.391 -20.172 -30.953 1 96.56 382 ALA A C 1
ATOM 2839 O O . ALA A 1 382 ? 11.68 -20.031 -29.766 1 96.56 382 ALA A O 1
ATOM 2840 N N . ARG A 1 383 ? 11.609 -19.188 -31.859 1 95.94 383 ARG A N 1
ATOM 2841 C CA . ARG A 1 383 ? 12.164 -17.891 -31.5 1 95.94 383 ARG A CA 1
ATOM 2842 C C . ARG A 1 383 ? 11.312 -16.75 -32.062 1 95.94 383 ARG A C 1
ATOM 2844 O O . ARG A 1 383 ? 11.609 -15.578 -31.844 1 95.94 383 ARG A O 1
ATOM 2851 N N . SER A 1 384 ? 10.281 -17.156 -32.719 1 96.75 384 SER A N 1
ATOM 2852 C CA . SER A 1 384 ? 9.258 -16.234 -33.188 1 96.75 384 SER A CA 1
ATOM 2853 C C . SER A 1 384 ? 7.867 -16.859 -33.125 1 96.75 384 SER A C 1
ATOM 2855 O O . SER A 1 384 ? 7.734 -18.078 -33 1 96.75 384 SER A O 1
ATOM 2857 N N . MET A 1 385 ? 6.871 -16 -33.156 1 97.56 385 MET A N 1
ATOM 2858 C CA . MET A 1 385 ? 5.496 -16.5 -33.062 1 97.56 385 MET A CA 1
ATOM 2859 C C . MET A 1 385 ? 5.152 -17.375 -34.25 1 97.56 385 MET A C 1
ATOM 2861 O O . MET A 1 385 ? 4.383 -18.328 -34.125 1 97.56 385 MET A O 1
ATOM 2865 N N . THR A 1 386 ? 5.758 -17.078 -35.344 1 97.25 386 THR A N 1
ATOM 2866 C CA . THR A 1 386 ? 5.434 -17.797 -36.594 1 97.25 386 THR A CA 1
ATOM 2867 C C . THR A 1 386 ? 5.996 -19.219 -36.531 1 97.25 386 THR A C 1
ATOM 2869 O O . THR A 1 386 ? 5.57 -20.078 -37.312 1 97.25 386 THR A O 1
ATOM 2872 N N . GLU A 1 387 ? 6.945 -19.406 -35.688 1 97.69 387 GLU A N 1
ATOM 2873 C CA . GLU A 1 387 ? 7.555 -20.734 -35.562 1 97.69 387 GLU A CA 1
ATOM 2874 C C . GLU A 1 387 ? 6.727 -21.625 -34.625 1 97.69 387 GLU A C 1
ATOM 2876 O O . GLU A 1 387 ? 6.957 -22.844 -34.562 1 97.69 387 GLU A O 1
ATOM 2881 N N . LEU A 1 388 ? 5.746 -21.125 -34 1 98.25 388 LEU A N 1
ATOM 2882 C CA . LEU A 1 388 ? 4.855 -21.906 -33.156 1 98.25 388 LEU A CA 1
ATOM 2883 C C . LEU A 1 388 ? 3.791 -22.609 -34 1 98.25 388 LEU A C 1
ATOM 2885 O O . LEU A 1 388 ? 3.309 -22.047 -34.969 1 98.25 388 LEU A O 1
ATOM 2889 N N . PRO A 1 389 ? 3.449 -23.828 -33.562 1 98.06 389 PRO A N 1
ATOM 2890 C CA . PRO A 1 389 ? 2.26 -24.406 -34.188 1 98.06 389 PRO A CA 1
ATOM 2891 C C . PRO A 1 389 ? 1.031 -23.516 -34.094 1 98.06 389 PRO A C 1
ATOM 2893 O O . PRO A 1 389 ? 0.911 -22.734 -33.125 1 98.06 389 PRO A O 1
ATOM 2896 N N . ALA A 1 390 ? 0.122 -23.594 -35 1 97.88 390 ALA A N 1
ATOM 2897 C CA . ALA A 1 390 ? -1.073 -22.75 -35.062 1 97.88 390 ALA A CA 1
ATOM 2898 C C . ALA A 1 390 ? -1.845 -22.812 -33.719 1 97.88 390 ALA A 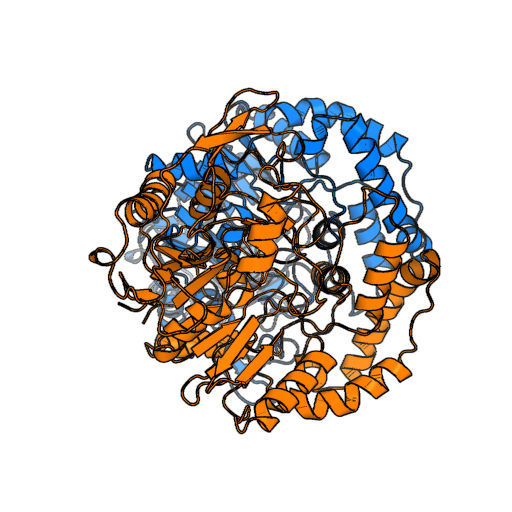C 1
ATOM 2900 O O . ALA A 1 390 ? -2.326 -21.797 -33.25 1 97.88 390 ALA A O 1
ATOM 2901 N N . ALA A 1 391 ? -1.919 -24 -33.219 1 97.94 391 ALA A N 1
ATOM 2902 C CA . ALA A 1 391 ? -2.674 -24.188 -31.984 1 97.94 391 ALA A CA 1
ATOM 2903 C C . ALA A 1 391 ? -2.037 -23.406 -30.828 1 97.94 391 ALA A C 1
ATOM 2905 O O . ALA A 1 391 ? -2.738 -22.797 -30.016 1 97.94 391 ALA A O 1
ATOM 2906 N N . ALA A 1 392 ? -0.717 -23.453 -30.734 1 98.38 392 ALA A N 1
ATOM 2907 C CA . ALA A 1 392 ? 0 -22.734 -29.703 1 98.38 392 ALA A CA 1
ATOM 2908 C C . ALA A 1 392 ? -0.152 -21.219 -29.875 1 98.38 392 ALA A C 1
ATOM 2910 O O . ALA A 1 392 ? -0.323 -20.484 -28.906 1 98.38 392 ALA A O 1
ATOM 2911 N N . ARG A 1 393 ? -0.073 -20.781 -31.094 1 98.12 393 ARG A N 1
ATOM 2912 C CA . ARG A 1 393 ? -0.268 -19.359 -31.391 1 98.12 393 ARG A CA 1
ATOM 2913 C C . ARG A 1 393 ? -1.667 -18.906 -30.984 1 98.12 393 ARG A C 1
ATOM 2915 O O . ARG A 1 393 ? -1.831 -17.828 -30.406 1 98.12 393 ARG A O 1
ATOM 2922 N N . HIS A 1 394 ? -2.619 -19.703 -31.281 1 97.94 394 HIS A N 1
ATOM 2923 C CA . HIS A 1 394 ? -4.004 -19.391 -30.953 1 97.94 394 HIS A CA 1
ATOM 2924 C C . HIS A 1 394 ? -4.195 -19.312 -29.438 1 97.94 394 HIS A C 1
ATOM 2926 O O . HIS A 1 394 ? -4.996 -18.5 -28.953 1 97.94 394 HIS A O 1
ATOM 2932 N N . TYR A 1 395 ? -3.492 -20.172 -28.719 1 98.31 395 TYR A N 1
ATOM 2933 C CA . TYR A 1 395 ? -3.539 -20.141 -27.266 1 98.31 395 TYR A CA 1
ATOM 2934 C C . TYR A 1 395 ? -3.084 -18.781 -26.734 1 98.31 395 TYR A C 1
ATOM 2936 O O . TYR A 1 395 ? -3.742 -18.203 -25.875 1 98.31 395 TYR A O 1
ATOM 2944 N N . VAL A 1 396 ? -1.991 -18.266 -27.266 1 98.56 396 VAL A N 1
ATOM 2945 C CA . VAL A 1 396 ? -1.448 -16.969 -26.875 1 98.56 396 VAL A CA 1
ATOM 2946 C C . VAL A 1 396 ? -2.432 -15.859 -27.25 1 98.56 396 VAL A C 1
ATOM 2948 O O . VAL A 1 396 ? -2.699 -14.961 -26.453 1 98.56 396 VAL A O 1
ATOM 2951 N N . GLU A 1 397 ? -3.014 -15.914 -28.406 1 98.12 397 GLU A N 1
ATOM 2952 C CA . GLU A 1 397 ? -3.975 -14.922 -28.891 1 98.12 397 GLU A CA 1
ATOM 2953 C C . GLU A 1 397 ? -5.234 -14.914 -28.016 1 98.12 397 GLU A C 1
ATOM 2955 O O . GLU A 1 397 ? -5.84 -13.859 -27.812 1 98.12 397 GLU A O 1
ATOM 2960 N N . MET A 1 398 ? -5.625 -16.078 -27.609 1 98.06 398 MET A N 1
ATOM 2961 C CA . MET A 1 398 ? -6.777 -16.188 -26.719 1 98.06 398 MET A CA 1
ATOM 2962 C C . MET A 1 398 ? -6.535 -15.422 -25.422 1 98.06 398 MET A C 1
ATOM 2964 O O . MET A 1 398 ? -7.418 -14.711 -24.938 1 98.06 398 MET A O 1
ATOM 2968 N N . VAL A 1 399 ? -5.328 -15.555 -24.859 1 98.31 399 VAL A N 1
ATOM 2969 C CA . VAL A 1 399 ? -4.973 -14.828 -23.641 1 98.31 399 VAL A CA 1
ATOM 2970 C C . VAL A 1 399 ? -5.07 -13.328 -23.875 1 98.31 399 VAL A C 1
ATOM 2972 O O . VAL A 1 399 ? -5.652 -12.594 -23.078 1 98.31 399 VAL A O 1
ATOM 2975 N N . GLU A 1 400 ? -4.609 -12.852 -25.016 1 98.38 400 GLU A N 1
ATOM 2976 C CA . GLU A 1 400 ? -4.652 -11.438 -25.375 1 98.38 400 GLU A CA 1
ATOM 2977 C C . GLU A 1 400 ? -6.094 -10.945 -25.5 1 98.38 400 GLU A C 1
ATOM 2979 O O . GLU A 1 400 ? -6.453 -9.906 -24.938 1 98.38 400 GLU A O 1
ATOM 2984 N N . LYS A 1 401 ? -6.828 -11.711 -26.203 1 97.75 401 LYS A N 1
ATOM 2985 C CA . LYS A 1 401 ? -8.211 -11.328 -26.453 1 97.75 401 LYS A CA 1
ATOM 2986 C C . LYS A 1 401 ? -9.016 -11.273 -25.156 1 97.75 401 LYS A C 1
ATOM 2988 O O . LYS A 1 401 ? -9.742 -10.312 -24.906 1 97.75 401 LYS A O 1
ATOM 2993 N N . GLU A 1 402 ? -8.82 -12.219 -24.375 1 97.06 402 GLU A N 1
ATOM 2994 C CA . GLU A 1 402 ? -9.609 -12.359 -23.156 1 97.06 402 GLU A CA 1
ATOM 2995 C C . GLU A 1 402 ? -9.211 -11.32 -22.109 1 97.06 402 GLU A C 1
ATOM 2997 O O . GLU A 1 402 ? -10.039 -10.867 -21.328 1 97.06 402 GLU A O 1
ATOM 3002 N N . THR A 1 403 ? -7.988 -10.906 -22.062 1 96.88 403 THR A N 1
ATOM 3003 C CA . THR A 1 403 ? -7.516 -9.977 -21.047 1 96.88 403 THR A CA 1
ATOM 3004 C C . THR A 1 403 ? -7.531 -8.547 -21.578 1 96.88 403 THR A C 1
ATOM 3006 O O . THR A 1 403 ? -7.5 -7.586 -20.797 1 96.88 403 THR A O 1
ATOM 3009 N N . GLY A 1 404 ? -7.531 -8.422 -22.875 1 96.44 404 GLY A N 1
ATOM 3010 C CA . GLY A 1 404 ? -7.406 -7.113 -23.484 1 96.44 404 GLY A CA 1
ATOM 3011 C C . GLY A 1 404 ? -6.012 -6.527 -23.375 1 96.44 404 GLY A C 1
ATOM 3012 O O . GLY A 1 404 ? -5.82 -5.328 -23.578 1 96.44 404 GLY A O 1
ATOM 3013 N N . VAL A 1 405 ? -5.039 -7.316 -22.969 1 97.44 405 VAL A N 1
ATOM 3014 C CA . VAL A 1 405 ? -3.654 -6.902 -22.766 1 97.44 405 VAL A CA 1
ATOM 3015 C C . VAL A 1 405 ? -2.74 -7.684 -23.703 1 97.44 405 VAL A C 1
ATOM 3017 O O . VAL A 1 405 ? -2.871 -8.898 -23.844 1 97.44 405 VAL A O 1
ATOM 3020 N N . PRO A 1 406 ? -1.844 -6.988 -24.422 1 97.94 406 PRO A N 1
ATOM 3021 C CA . PRO A 1 406 ? -0.933 -7.707 -25.312 1 97.94 406 PRO A CA 1
ATOM 3022 C C . PRO A 1 406 ? 0.014 -8.641 -24.562 1 97.94 406 PRO A C 1
ATOM 3024 O O . PRO A 1 406 ? 0.418 -8.344 -23.438 1 97.94 406 PRO A O 1
ATOM 3027 N N . VAL A 1 407 ? 0.331 -9.789 -25.188 1 97.88 407 VAL A N 1
ATOM 3028 C CA . VAL A 1 407 ? 1.383 -10.672 -24.688 1 97.88 407 VAL A CA 1
ATOM 3029 C C . VAL A 1 407 ? 2.729 -10.25 -25.281 1 97.88 407 VAL A C 1
ATOM 3031 O O . VAL A 1 407 ? 2.996 -10.484 -26.453 1 97.88 407 VAL A O 1
ATOM 3034 N N . ASP A 1 408 ? 3.559 -9.688 -24.422 1 95.88 408 ASP A N 1
ATOM 3035 C CA . ASP A 1 408 ? 4.816 -9.086 -24.875 1 95.88 408 ASP A CA 1
ATOM 3036 C C . ASP A 1 408 ? 5.93 -10.133 -24.938 1 95.88 408 ASP A C 1
ATOM 3038 O O . ASP A 1 408 ? 6.895 -9.969 -25.672 1 95.88 408 ASP A O 1
ATOM 3042 N N . VAL A 1 409 ? 5.84 -11.148 -24.109 1 95.31 409 VAL A N 1
ATOM 3043 C CA . VAL A 1 409 ? 6.871 -12.18 -24.016 1 95.31 409 VAL A CA 1
ATOM 3044 C C . VAL A 1 409 ? 6.219 -13.555 -23.906 1 95.31 409 VAL A C 1
ATOM 3046 O O . VAL A 1 409 ? 5.219 -13.719 -23.203 1 95.31 409 VAL A O 1
ATOM 3049 N N . VAL A 1 410 ? 6.723 -14.508 -24.672 1 96.75 410 VAL A N 1
ATOM 3050 C CA . VAL A 1 410 ? 6.301 -15.898 -24.578 1 96.75 410 VAL A CA 1
ATOM 3051 C C . VAL A 1 410 ? 7.512 -16.781 -24.312 1 96.75 410 VAL A C 1
ATOM 3053 O O . VAL A 1 410 ? 8.445 -16.844 -25.125 1 96.75 410 VAL A O 1
ATOM 3056 N N . SER A 1 411 ? 7.477 -17.422 -23.156 1 94.44 411 SER A N 1
ATOM 3057 C CA . SER A 1 411 ? 8.539 -18.375 -22.844 1 94.44 411 SER A CA 1
ATOM 3058 C C . SER A 1 411 ? 8.172 -19.781 -23.297 1 94.44 411 SER A C 1
ATOM 3060 O O . SER A 1 411 ? 7.098 -20.297 -22.953 1 94.44 411 SER A O 1
ATOM 3062 N N . VAL A 1 412 ? 9.055 -20.438 -24.031 1 96 412 VAL A N 1
ATOM 3063 C CA . VAL A 1 412 ? 8.773 -21.734 -24.641 1 96 412 VAL A CA 1
ATOM 3064 C C . VAL A 1 412 ? 9.75 -22.781 -24.109 1 96 412 VAL A C 1
ATOM 3066 O O . VAL A 1 412 ? 9.984 -23.797 -24.75 1 96 412 VAL A O 1
ATOM 3069 N N . GLY A 1 413 ? 10.32 -22.469 -23 1 89.12 413 GLY A N 1
ATOM 3070 C CA . GLY A 1 413 ? 11.266 -23.375 -22.344 1 89.12 413 GLY A CA 1
ATOM 3071 C C . GLY A 1 413 ? 11.953 -22.75 -21.141 1 89.12 413 GLY A C 1
ATOM 3072 O O . GLY A 1 413 ? 11.75 -21.562 -20.859 1 89.12 413 GLY A O 1
ATOM 3073 N N . ALA A 1 414 ? 12.773 -23.469 -20.391 1 79.69 414 ALA A N 1
ATOM 3074 C CA . ALA A 1 414 ? 13.406 -23.031 -19.156 1 79.69 414 ALA A CA 1
ATOM 3075 C C . ALA A 1 414 ? 14.594 -22.125 -19.438 1 79.69 414 ALA A C 1
ATOM 3077 O O . ALA A 1 414 ? 14.883 -21.203 -18.656 1 79.69 414 ALA A O 1
ATOM 3078 N N . ASP A 1 415 ? 15.164 -22.359 -20.578 1 77.88 415 ASP A N 1
ATOM 3079 C CA . ASP A 1 415 ? 16.359 -21.594 -20.906 1 77.88 415 ASP A CA 1
ATOM 3080 C C . ASP A 1 415 ? 16 -20.156 -21.297 1 77.88 415 ASP A C 1
ATOM 3082 O O . ASP A 1 415 ? 14.953 -19.922 -21.906 1 77.88 415 ASP A O 1
ATOM 3086 N N . ARG A 1 416 ? 16.922 -19.297 -21 1 77.31 416 ARG A N 1
ATOM 3087 C CA . ARG A 1 416 ? 16.75 -17.891 -21.328 1 77.31 416 ARG A CA 1
ATOM 3088 C C . ARG A 1 416 ? 16.469 -17.703 -22.812 1 77.31 416 ARG A C 1
ATOM 3090 O O . ARG A 1 416 ? 15.648 -16.859 -23.188 1 77.31 416 ARG A O 1
ATOM 3097 N N . GLU A 1 417 ? 17.141 -18.438 -23.578 1 82.12 417 GLU A N 1
ATOM 3098 C CA . GLU A 1 417 ? 17.047 -18.281 -25.016 1 82.12 417 GLU A CA 1
ATOM 3099 C C . GLU A 1 417 ? 15.711 -18.781 -25.547 1 82.12 417 GLU A C 1
ATOM 3101 O O . GLU A 1 417 ? 15.281 -18.406 -26.641 1 82.12 417 GLU A O 1
ATOM 3106 N N . ALA A 1 418 ? 15.102 -19.609 -24.812 1 88.94 418 ALA A N 1
ATOM 3107 C CA . ALA A 1 418 ? 13.812 -20.141 -25.234 1 88.94 418 ALA A CA 1
ATOM 3108 C C . ALA A 1 418 ? 12.68 -19.172 -24.906 1 88.94 418 ALA A C 1
ATOM 3110 O O . ALA A 1 418 ? 11.758 -19.5 -24.156 1 88.94 418 ALA A O 1
ATOM 3111 N N . THR A 1 419 ? 12.82 -17.984 -25.391 1 92.38 419 THR A N 1
ATOM 3112 C CA . THR A 1 419 ? 11.891 -16.891 -25.141 1 92.38 419 THR A CA 1
ATOM 3113 C C . THR A 1 419 ? 11.617 -16.109 -26.406 1 92.38 419 THR A C 1
ATOM 3115 O O . THR A 1 419 ? 12.539 -15.812 -27.188 1 92.38 419 THR A O 1
ATOM 3118 N N . ILE A 1 420 ? 10.414 -15.891 -26.719 1 95.44 420 ILE A N 1
ATOM 3119 C CA . ILE A 1 420 ? 9.977 -15.031 -27.828 1 95.44 420 ILE A CA 1
ATOM 3120 C C . ILE A 1 420 ? 9.617 -13.648 -27.297 1 95.44 420 ILE A C 1
ATOM 3122 O O . ILE A 1 420 ? 8.641 -13.492 -26.562 1 95.44 420 ILE A O 1
ATOM 3126 N N . VAL A 1 421 ? 10.398 -12.633 -27.594 1 93.75 421 VAL A N 1
ATOM 3127 C CA . VAL A 1 421 ? 10.133 -11.258 -27.172 1 93.75 421 VAL A CA 1
ATOM 3128 C C . VAL A 1 421 ? 9.422 -10.508 -28.297 1 93.75 421 VAL A C 1
ATOM 3130 O O . VAL A 1 421 ? 9.969 -10.336 -29.391 1 93.75 421 VAL A O 1
ATOM 3133 N N . ARG A 1 422 ? 8.195 -10.125 -28.047 1 94.56 422 ARG A N 1
ATOM 3134 C CA . ARG A 1 422 ? 7.395 -9.406 -29.031 1 94.56 422 ARG A CA 1
ATOM 3135 C C . ARG A 1 422 ? 7.492 -7.898 -28.812 1 94.56 422 ARG A C 1
ATOM 3137 O O . ARG A 1 422 ? 7.352 -7.125 -29.766 1 94.56 422 ARG A O 1
ATOM 3144 N N . ARG A 1 423 ? 7.57 -7.434 -27.594 1 88.94 423 ARG A N 1
ATOM 3145 C CA . ARG A 1 423 ? 7.73 -6.039 -27.203 1 88.94 423 ARG A CA 1
ATOM 3146 C C . ARG A 1 423 ? 8.688 -5.902 -26.031 1 88.94 423 ARG A C 1
ATOM 3148 O O . ARG A 1 423 ? 8.539 -6.586 -25.016 1 88.94 423 ARG A O 1
ATOM 3155 N N . ASN A 1 424 ? 9.633 -5.027 -26.203 1 83 424 ASN A N 1
ATOM 3156 C CA . ASN A 1 424 ? 10.586 -4.781 -25.125 1 83 424 ASN A CA 1
ATOM 3157 C C . ASN A 1 424 ? 9.992 -3.867 -24.062 1 83 424 ASN A C 1
ATOM 3159 O O . ASN A 1 424 ? 9.391 -2.84 -24.375 1 83 424 ASN A O 1
ATOM 3163 N N . ALA A 1 425 ? 10.227 -4.203 -22.859 1 76.69 425 ALA A N 1
ATOM 3164 C CA . ALA A 1 425 ? 9.594 -3.49 -21.75 1 76.69 425 ALA A CA 1
ATOM 3165 C C . ALA A 1 425 ? 10.148 -2.074 -21.625 1 76.69 425 ALA A C 1
ATOM 3167 O O . ALA A 1 425 ? 9.438 -1.159 -21.203 1 76.69 425 ALA A O 1
ATOM 3168 N N . PHE A 1 426 ? 11.43 -1.81 -21.984 1 76.56 426 PHE A N 1
ATOM 3169 C CA . PHE A 1 426 ? 12.023 -0.484 -21.828 1 76.56 426 PHE A CA 1
ATOM 3170 C C . PHE A 1 426 ? 11.961 0.287 -23.141 1 76.56 426 PHE A C 1
ATOM 3172 O O . PHE A 1 426 ? 12.492 1.397 -23.234 1 76.56 426 PHE A O 1
ATOM 3179 N N . ALA A 1 427 ? 11.258 -0.302 -24.156 1 69.94 427 ALA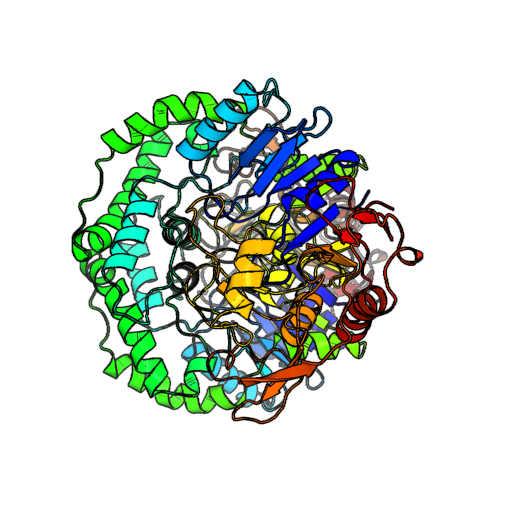 A N 1
ATOM 3180 C CA . ALA A 1 427 ? 11.164 0.397 -25.422 1 69.94 427 ALA A CA 1
ATOM 3181 C C . ALA A 1 427 ? 10.062 1.451 -25.406 1 69.94 427 ALA A C 1
ATOM 3183 O O . ALA A 1 427 ? 9.078 1.309 -24.672 1 69.94 427 ALA A O 1
ATOM 3184 N N . MET B 1 1 ? -10.758 8.172 -19.766 1 58.78 1 MET B N 1
ATOM 3185 C CA . MET B 1 1 ? -10.742 9.227 -18.75 1 58.78 1 MET B CA 1
ATOM 3186 C C . MET B 1 1 ? -9.977 8.781 -17.516 1 58.78 1 MET B C 1
ATOM 3188 O O . MET B 1 1 ? -9.812 7.582 -17.266 1 58.78 1 MET B O 1
ATOM 3192 N N . THR B 1 2 ? -9.258 9.859 -16.656 1 78.38 2 THR B N 1
ATOM 3193 C CA . THR B 1 2 ? -8.055 9.797 -15.828 1 78.38 2 THR B CA 1
ATOM 3194 C C . THR B 1 2 ? -8.414 9.867 -14.344 1 78.38 2 THR B C 1
ATOM 3196 O O . THR B 1 2 ? -9.508 10.312 -13.984 1 78.38 2 THR B O 1
ATOM 3199 N N . ALA B 1 3 ? -7.922 9.078 -13.523 1 93.69 3 ALA B N 1
ATOM 3200 C CA . ALA B 1 3 ? -7.992 9.164 -12.07 1 93.69 3 ALA B CA 1
ATOM 3201 C C . ALA B 1 3 ? -6.988 10.18 -11.531 1 93.69 3 ALA B C 1
ATOM 3203 O O . ALA B 1 3 ? -5.855 10.258 -12.016 1 93.69 3 ALA B O 1
ATOM 3204 N N . ILE B 1 4 ? -7.543 11.133 -10.688 1 95.06 4 ILE B N 1
ATOM 3205 C CA . ILE B 1 4 ? -6.684 12.094 -10 1 95.06 4 ILE B CA 1
ATOM 3206 C C . ILE B 1 4 ? -6.637 11.766 -8.508 1 95.06 4 ILE B C 1
ATOM 3208 O O . ILE B 1 4 ? -7.66 11.414 -7.906 1 95.06 4 ILE B O 1
ATOM 3212 N N . VAL B 1 5 ? -5.461 11.859 -7.965 1 96.31 5 VAL B N 1
ATOM 3213 C CA . VAL B 1 5 ? -5.285 11.617 -6.535 1 96.31 5 VAL B CA 1
ATOM 3214 C C . VAL B 1 5 ? -5.023 12.938 -5.812 1 96.31 5 VAL B C 1
ATOM 3216 O O . VAL B 1 5 ? -4.23 13.758 -6.277 1 96.31 5 VAL B O 1
ATOM 3219 N N . ILE B 1 6 ? -5.707 13.164 -4.734 1 95.06 6 ILE B N 1
ATOM 3220 C CA . ILE B 1 6 ? -5.434 14.281 -3.834 1 95.06 6 ILE B CA 1
ATOM 3221 C C . ILE B 1 6 ? -4.895 13.75 -2.506 1 95.06 6 ILE B C 1
ATOM 3223 O O . ILE B 1 6 ? -5.539 12.922 -1.854 1 95.06 6 ILE B O 1
ATOM 3227 N N . VAL B 1 7 ? -3.746 14.219 -2.129 1 96.06 7 VAL B N 1
ATOM 3228 C CA . VAL B 1 7 ? -3.127 13.742 -0.896 1 96.06 7 VAL B CA 1
ATOM 3229 C C . VAL B 1 7 ? -2.693 14.938 -0.043 1 96.06 7 VAL B C 1
ATOM 3231 O O . VAL B 1 7 ? -2.439 16.016 -0.568 1 96.06 7 VAL B O 1
ATOM 3234 N N . GLY B 1 8 ? -2.717 14.703 1.285 1 95.56 8 GLY B N 1
ATOM 3235 C CA . GLY B 1 8 ? -2.047 15.656 2.152 1 95.56 8 GLY B CA 1
ATOM 3236 C C . GLY B 1 8 ? -0.534 15.586 2.064 1 95.56 8 GLY B C 1
ATOM 3237 O O . GLY B 1 8 ? 0.048 14.508 2.16 1 95.56 8 GLY B O 1
ATOM 3238 N N . ALA B 1 9 ? 0.116 16.688 1.922 1 96.38 9 ALA B N 1
ATOM 3239 C CA . ALA B 1 9 ? 1.552 16.688 1.654 1 96.38 9 ALA B CA 1
ATOM 3240 C C . ALA B 1 9 ? 2.352 16.781 2.951 1 96.38 9 ALA B C 1
ATOM 3242 O O . ALA B 1 9 ? 3.559 16.531 2.961 1 96.38 9 ALA B O 1
ATOM 3243 N N . GLN B 1 10 ? 1.734 17.062 4.016 1 93.56 10 GLN B N 1
ATOM 3244 C CA . GLN B 1 10 ? 2.459 17.172 5.277 1 93.56 10 GLN B CA 1
ATOM 3245 C C . GLN B 1 10 ? 1.818 16.312 6.363 1 93.56 10 GLN B C 1
ATOM 3247 O O . GLN B 1 10 ? 1.778 15.086 6.242 1 93.56 10 GLN B O 1
ATOM 3252 N N . TRP B 1 11 ? 1.175 16.906 7.465 1 89.56 11 TRP B N 1
ATOM 3253 C CA . TRP B 1 11 ? 0.725 16.031 8.539 1 89.56 11 TRP B CA 1
ATOM 3254 C C . TRP B 1 11 ? -0.794 15.891 8.531 1 89.56 11 TRP B C 1
ATOM 3256 O O . TRP B 1 11 ? -1.398 15.539 9.547 1 89.56 11 TRP B O 1
ATOM 3266 N N . GLY B 1 12 ? -1.597 16.125 7.477 1 79.19 12 GLY B N 1
ATOM 3267 C CA . GLY B 1 12 ? -2.926 15.602 7.207 1 79.19 12 GLY B CA 1
ATOM 3268 C C . GLY B 1 12 ? -4.035 16.578 7.547 1 79.19 12 GLY B C 1
ATOM 3269 O O . GLY B 1 12 ? -5.215 16.281 7.348 1 79.19 12 GLY B O 1
ATOM 3270 N N . ASP B 1 13 ? -3.783 17.766 7.988 1 79.62 13 ASP B N 1
ATOM 3271 C CA . ASP B 1 13 ? -4.805 18.766 8.297 1 79.62 13 ASP B CA 1
ATOM 3272 C C . ASP B 1 13 ? -4.715 19.953 7.348 1 79.62 13 ASP B C 1
ATOM 3274 O O . ASP B 1 13 ? -4.871 21.109 7.77 1 79.62 13 ASP B O 1
ATOM 3278 N N . GLU B 1 14 ? -4.516 19.656 6.152 1 75.88 14 GLU B N 1
ATOM 3279 C CA . GLU B 1 14 ? -4.227 20.703 5.188 1 75.88 14 GLU B CA 1
ATOM 3280 C C . GLU B 1 14 ? -5.504 21.219 4.523 1 75.88 14 GLU B C 1
ATOM 3282 O O . GLU B 1 14 ? -5.449 21.891 3.494 1 75.88 14 GLU B O 1
ATOM 3287 N N . GLY B 1 15 ? -6.676 20.891 5.051 1 73.88 15 GLY B N 1
ATOM 3288 C CA . GLY B 1 15 ? -7.91 21.422 4.496 1 73.88 15 GLY B CA 1
ATOM 3289 C C . GLY B 1 15 ? -8.383 20.672 3.266 1 73.88 15 GLY B C 1
ATOM 3290 O O . GLY B 1 15 ? -8.711 21.281 2.246 1 73.88 15 GLY B O 1
ATOM 3291 N N . LYS B 1 16 ? -8.344 19.391 3.283 1 73.56 16 LYS B N 1
ATOM 3292 C CA . LYS B 1 16 ? -8.742 18.547 2.166 1 73.56 16 LYS B CA 1
ATOM 3293 C C . LYS B 1 16 ? -10.195 18.797 1.773 1 73.56 16 LYS B C 1
ATOM 3295 O O . LYS B 1 16 ? -10.531 18.812 0.587 1 73.56 16 LYS B O 1
ATOM 3300 N N . GLY B 1 17 ? -10.969 19.156 2.727 1 72.62 17 GLY B N 1
ATOM 3301 C CA . GLY B 1 17 ? -12.391 19.312 2.475 1 72.62 17 GLY B CA 1
ATOM 3302 C C . GLY B 1 17 ? -12.695 20.406 1.466 1 72.62 17 GLY B C 1
ATOM 3303 O O . GLY B 1 17 ? -13.477 20.188 0.537 1 72.62 17 GLY B O 1
ATOM 3304 N N . LYS B 1 18 ? -12.008 21.484 1.576 1 76.38 18 LYS B N 1
ATOM 3305 C CA . LYS B 1 18 ? -12.273 22.609 0.69 1 76.38 18 LYS B CA 1
ATOM 3306 C C . LYS B 1 18 ? -11.836 22.312 -0.739 1 76.38 18 LYS B C 1
ATOM 3308 O O . LYS B 1 18 ? -12.586 22.531 -1.688 1 76.38 18 LYS B O 1
ATOM 3313 N N . VAL B 1 19 ? -10.633 21.797 -0.894 1 79.25 19 VAL B N 1
ATOM 3314 C CA . VAL B 1 19 ? -10.07 21.547 -2.217 1 79.25 19 VAL B CA 1
ATOM 3315 C C . VAL B 1 19 ? -10.812 20.391 -2.889 1 79.25 19 VAL B C 1
ATOM 3317 O O . VAL B 1 19 ? -11.078 20.438 -4.094 1 79.25 19 VAL B O 1
ATOM 3320 N N . VAL B 1 20 ? -11.109 19.438 -2.092 1 78.81 20 VAL B N 1
ATOM 3321 C CA . VAL B 1 20 ? -11.867 18.312 -2.637 1 78.81 20 VAL B CA 1
ATOM 3322 C C . VAL B 1 20 ? -13.25 18.781 -3.09 1 78.81 20 VAL B C 1
ATOM 3324 O O . VAL B 1 20 ? -13.734 18.375 -4.148 1 78.81 20 VAL B O 1
ATOM 3327 N N . ASP B 1 21 ? -13.758 19.641 -2.314 1 76.62 21 ASP B N 1
ATOM 3328 C CA . ASP B 1 21 ? -15.055 20.203 -2.688 1 76.62 21 ASP B CA 1
ATOM 3329 C C . ASP B 1 21 ? -14.953 20.969 -4.012 1 76.62 21 ASP B C 1
ATOM 3331 O O . ASP B 1 21 ? -15.867 20.891 -4.836 1 76.62 21 ASP B O 1
ATOM 3335 N N . LEU B 1 22 ? -13.906 21.656 -4.176 1 79.81 22 LEU B N 1
ATOM 3336 C CA . LEU B 1 22 ? -13.672 22.391 -5.418 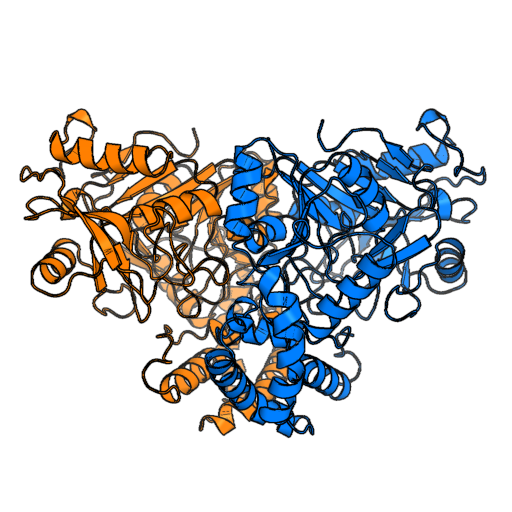1 79.81 22 LEU B CA 1
ATOM 3337 C C . LEU B 1 22 ? -13.633 21.438 -6.609 1 79.81 22 LEU B C 1
ATOM 3339 O O . LEU B 1 22 ? -14.266 21.688 -7.637 1 79.81 22 LEU B O 1
ATOM 3343 N N . TYR B 1 23 ? -13 20.312 -6.426 1 82.81 23 TYR B N 1
ATOM 3344 C CA . TYR B 1 23 ? -12.805 19.375 -7.531 1 82.81 23 TYR B CA 1
ATOM 3345 C C . TYR B 1 23 ? -14.008 18.453 -7.684 1 82.81 23 TYR B C 1
ATOM 3347 O O . TYR B 1 23 ? -14.25 17.906 -8.758 1 82.81 23 TYR B O 1
ATOM 3355 N N . THR B 1 24 ? -14.703 18.25 -6.637 1 80.81 24 THR B N 1
ATOM 3356 C CA . THR B 1 24 ? -15.859 17.359 -6.656 1 80.81 24 THR B CA 1
ATOM 3357 C C . THR B 1 24 ? -16.969 17.922 -7.547 1 80.81 24 THR B C 1
ATOM 3359 O O . THR B 1 24 ? -17.828 17.188 -8.023 1 80.81 24 THR B O 1
ATOM 3362 N N . GLU B 1 25 ? -16.906 19.188 -7.75 1 78.38 25 GLU B N 1
ATOM 3363 C CA . GLU B 1 25 ? -17.891 19.797 -8.641 1 78.38 25 GLU B CA 1
ATOM 3364 C C . GLU B 1 25 ? -17.812 19.172 -10.039 1 78.38 25 GLU B C 1
ATOM 3366 O O . GLU B 1 25 ? -18.828 19.094 -10.734 1 78.38 25 GLU B O 1
ATOM 3371 N N . SER B 1 26 ? -16.688 18.734 -10.344 1 83.25 26 SER B N 1
ATOM 3372 C CA . SER B 1 26 ? -16.5 18.172 -11.68 1 83.25 26 SER B CA 1
ATOM 3373 C C . SER B 1 26 ? -16.297 16.672 -11.633 1 83.25 26 SER B C 1
ATOM 3375 O O . SER B 1 26 ? -16.203 16.016 -12.672 1 83.25 26 SER B O 1
ATOM 3377 N N . ALA B 1 27 ? -16.328 16.094 -10.477 1 89.88 27 ALA B N 1
ATOM 3378 C CA . ALA B 1 27 ? -16.047 14.664 -10.352 1 89.88 27 ALA B CA 1
ATOM 3379 C C . ALA B 1 27 ? -17.328 13.852 -10.453 1 89.88 27 ALA B C 1
ATOM 3381 O O . ALA B 1 27 ? -18.375 14.25 -9.938 1 89.88 27 ALA B O 1
ATOM 3382 N N . ASP B 1 28 ? -17.266 12.75 -11.188 1 93.5 28 ASP B N 1
ATOM 3383 C CA . ASP B 1 28 ? -18.375 11.812 -11.273 1 93.5 28 ASP B CA 1
ATOM 3384 C C . ASP B 1 28 ? -18.344 10.812 -10.117 1 93.5 28 ASP B C 1
ATOM 3386 O O . ASP B 1 28 ? -19.375 10.328 -9.664 1 93.5 28 ASP B O 1
ATOM 3390 N N . LEU B 1 29 ? -17.188 10.539 -9.68 1 95.88 29 LEU B N 1
ATOM 3391 C CA . LEU B 1 29 ? -16.938 9.562 -8.625 1 95.88 29 LEU B CA 1
ATOM 3392 C C . LEU B 1 29 ? -15.867 10.055 -7.664 1 95.88 29 LEU B C 1
ATOM 3394 O O . LEU B 1 29 ? -14.789 10.469 -8.094 1 95.88 29 LEU B O 1
ATOM 3398 N N . VAL B 1 30 ? -16.172 10.094 -6.363 1 95.19 30 VAL B N 1
ATOM 3399 C CA . VAL B 1 30 ? -15.211 10.445 -5.32 1 95.19 30 VAL B CA 1
ATOM 3400 C C . VAL B 1 30 ? -14.93 9.234 -4.445 1 95.19 30 VAL B C 1
ATOM 3402 O O . VAL B 1 30 ? -15.844 8.656 -3.859 1 95.19 30 VAL B O 1
ATOM 3405 N N . VAL B 1 31 ? -13.641 8.844 -4.355 1 97.06 31 VAL B N 1
ATOM 3406 C CA . VAL B 1 31 ? -13.258 7.578 -3.727 1 97.06 31 VAL B CA 1
ATOM 3407 C C . VAL B 1 31 ? -12.312 7.844 -2.561 1 97.06 31 VAL B C 1
ATOM 3409 O O . VAL B 1 31 ? -11.242 8.438 -2.742 1 97.06 31 VAL B O 1
ATOM 3412 N N . ARG B 1 32 ? -12.711 7.48 -1.39 1 96.44 32 ARG B N 1
ATOM 3413 C CA . ARG B 1 32 ? -11.773 7.359 -0.279 1 96.44 32 ARG B CA 1
ATOM 3414 C C . ARG B 1 32 ? -11.133 5.977 -0.255 1 96.44 32 ARG B C 1
ATOM 3416 O O . ARG B 1 32 ? -11.82 4.965 -0.372 1 96.44 32 ARG B O 1
ATOM 3423 N N . TYR B 1 33 ? -9.789 5.926 -0.086 1 97 33 TYR B N 1
ATOM 3424 C CA . TYR B 1 33 ? -9.164 4.652 -0.404 1 97 33 TYR B CA 1
ATOM 3425 C C . TYR B 1 33 ? -8.336 4.145 0.771 1 97 33 TYR B C 1
ATOM 3427 O O . TYR B 1 33 ? -7.789 3.037 0.727 1 97 33 TYR B O 1
ATOM 3435 N N . ALA B 1 34 ? -8.156 4.879 1.844 1 93.62 34 ALA B N 1
ATOM 3436 C CA . ALA B 1 34 ? -7.312 4.469 2.965 1 93.62 34 ALA B CA 1
ATOM 3437 C C . ALA B 1 34 ? -7.801 5.094 4.27 1 93.62 34 ALA B C 1
ATOM 3439 O O . ALA B 1 34 ? -8.68 5.957 4.262 1 93.62 34 ALA B O 1
ATOM 3440 N N . GLY B 1 35 ? -7.238 4.582 5.312 1 91.69 35 GLY B N 1
ATOM 3441 C CA . GLY B 1 35 ? -7.551 5.156 6.609 1 91.69 35 GLY B CA 1
ATOM 3442 C C . GLY B 1 35 ? -8.852 4.637 7.195 1 91.69 35 GLY B C 1
ATOM 3443 O O . GLY B 1 35 ? -9.266 3.518 6.898 1 91.69 35 GLY B O 1
ATOM 3444 N N . GLY B 1 36 ? -9.375 5.301 8.117 1 94.44 36 GLY B N 1
ATOM 3445 C CA . GLY B 1 36 ? -10.586 5.008 8.867 1 94.44 36 GLY B CA 1
ATOM 3446 C C . GLY B 1 36 ? -11.156 6.219 9.57 1 94.44 36 GLY B C 1
ATOM 3447 O O . GLY B 1 36 ? -11.102 7.336 9.047 1 94.44 36 GLY B O 1
ATOM 3448 N N . PRO B 1 37 ? -11.758 5.93 10.633 1 94.31 37 PRO B N 1
ATOM 3449 C CA . PRO B 1 37 ? -12.422 7.039 11.312 1 94.31 37 PRO B CA 1
ATOM 3450 C C . PRO B 1 37 ? -11.453 7.93 12.086 1 94.31 37 PRO B C 1
ATOM 3452 O O . PRO B 1 37 ? -11.875 8.758 12.891 1 94.31 37 PRO B O 1
ATOM 3455 N N . ASN B 1 38 ? -10.148 7.766 11.836 1 89.31 38 ASN B N 1
ATOM 3456 C CA . ASN B 1 38 ? -9.148 8.562 12.531 1 89.31 38 ASN B CA 1
ATOM 3457 C C . ASN B 1 38 ? -8.828 9.852 11.781 1 89.31 38 ASN B C 1
ATOM 3459 O O . ASN B 1 38 ? -7.941 10.609 12.18 1 89.31 38 ASN B O 1
ATOM 3463 N N . ALA B 1 39 ? -9.492 10.016 10.641 1 83.62 39 ALA B N 1
ATOM 3464 C CA . ALA B 1 39 ? -9.422 11.273 9.906 1 83.62 39 ALA B CA 1
ATOM 3465 C C . ALA B 1 39 ? -10.773 11.984 9.891 1 83.62 39 ALA B C 1
ATOM 3467 O O . ALA B 1 39 ? -11.805 11.367 10.172 1 83.62 39 ALA B O 1
ATOM 3468 N N . GLY B 1 40 ? -10.727 13.344 9.727 1 82.44 40 GLY B N 1
ATOM 3469 C CA . GLY B 1 40 ? -11.961 14.109 9.609 1 82.44 40 GLY B CA 1
ATOM 3470 C C . GLY B 1 40 ? -11.875 15.227 8.594 1 82.44 40 GLY B C 1
ATOM 3471 O O . GLY B 1 40 ? -10.828 15.867 8.453 1 82.44 40 GLY B O 1
ATOM 3472 N N . HIS B 1 41 ? -12.914 15.344 7.91 1 78.75 41 HIS B N 1
ATOM 3473 C CA . HIS B 1 41 ? -13.031 16.438 6.945 1 78.75 41 HIS B CA 1
ATOM 3474 C C . HIS B 1 41 ? -14.289 17.25 7.195 1 78.75 41 HIS B C 1
ATOM 3476 O O . HIS B 1 41 ? -15.367 16.703 7.434 1 78.75 41 HIS B O 1
ATOM 3482 N N . THR B 1 42 ? -14.039 18.469 7.242 1 78.5 42 THR B N 1
ATOM 3483 C CA . THR B 1 42 ? -15.164 19.391 7.406 1 78.5 42 THR B CA 1
ATOM 3484 C C . THR B 1 42 ? -15.711 19.828 6.051 1 78.5 42 THR B C 1
ATOM 3486 O O . THR B 1 42 ? -14.969 20.328 5.207 1 78.5 42 THR B O 1
ATOM 3489 N N . LEU B 1 43 ? -16.969 19.562 5.879 1 76.81 43 LEU B N 1
ATOM 3490 C CA . LEU B 1 43 ? -17.688 19.984 4.688 1 76.81 43 LEU B CA 1
ATOM 3491 C C . LEU B 1 43 ? -18.594 21.188 5.004 1 76.81 43 LEU B C 1
ATOM 3493 O O . LEU B 1 43 ? -19.219 21.234 6.062 1 76.81 43 LEU B O 1
ATOM 3497 N N . VAL B 1 44 ? -18.422 22.172 4.191 1 70.75 44 VAL B N 1
ATOM 3498 C CA . VAL B 1 44 ? -19.281 23.344 4.363 1 70.75 44 VAL B CA 1
ATOM 3499 C C . VAL B 1 44 ? -20.172 23.516 3.131 1 70.75 44 VAL B C 1
ATOM 3501 O O . VAL B 1 44 ? -19.672 23.719 2.021 1 70.75 44 VAL B O 1
ATOM 3504 N N . VAL B 1 45 ? -21.438 23.328 3.248 1 65.62 45 VAL B N 1
ATOM 3505 C CA . VAL B 1 45 ? -22.391 23.562 2.176 1 65.62 45 VAL B CA 1
ATOM 3506 C C . VAL B 1 45 ? -23.531 24.453 2.688 1 65.62 45 VAL B C 1
ATOM 3508 O O . VAL B 1 45 ? -24.188 24.109 3.67 1 65.62 45 VAL B O 1
ATOM 3511 N N . GLY B 1 46 ? -23.797 25.578 1.968 1 67 46 GLY B N 1
ATOM 3512 C CA . GLY B 1 46 ? -24.859 26.5 2.344 1 67 46 GLY B CA 1
ATOM 3513 C C . GLY B 1 46 ? -24.688 27.062 3.736 1 67 46 GLY B C 1
ATOM 3514 O O . GLY B 1 46 ? -25.656 27.188 4.488 1 67 46 GLY B O 1
ATOM 3515 N N . GLY B 1 47 ? -23.438 27.172 4.098 1 68.44 47 GLY B N 1
ATOM 3516 C CA . GLY B 1 47 ? -23.172 27.766 5.398 1 68.44 47 GLY B CA 1
ATOM 3517 C C . GLY B 1 47 ? -23.172 26.75 6.527 1 68.44 47 GLY B C 1
ATOM 3518 O O . GLY B 1 47 ? -22.812 27.078 7.66 1 68.44 47 GLY B O 1
ATOM 3519 N N . GLU B 1 48 ? -23.625 25.594 6.258 1 72.06 48 GLU B N 1
ATOM 3520 C CA . GLU B 1 48 ? -23.672 24.562 7.285 1 72.06 48 GLU B CA 1
ATOM 3521 C C . GLU B 1 48 ? -22.438 23.656 7.207 1 72.06 48 GLU B C 1
ATOM 3523 O O . GLU B 1 48 ? -21.969 23.328 6.113 1 72.06 48 GLU B O 1
ATOM 3528 N N . LYS B 1 49 ? -21.969 23.312 8.453 1 76.94 49 LYS B N 1
ATOM 3529 C CA . LYS B 1 49 ? -20.766 22.484 8.578 1 76.94 49 LYS B CA 1
ATOM 3530 C C . LYS B 1 49 ? -21.125 21.047 8.906 1 76.94 49 LYS B C 1
ATOM 3532 O O . LYS B 1 49 ? -22.047 20.781 9.695 1 76.94 49 LYS B O 1
ATOM 3537 N N . LEU B 1 50 ? -20.594 20.141 8.227 1 82.56 50 LEU B N 1
ATOM 3538 C CA . LEU B 1 50 ? -20.703 18.703 8.5 1 82.56 50 LEU B CA 1
ATOM 3539 C C . LEU B 1 50 ? -19.328 18.047 8.547 1 82.56 50 LEU B C 1
ATOM 3541 O O . LEU B 1 50 ? -18.516 18.234 7.637 1 82.56 50 LEU B O 1
ATOM 3545 N N . ILE B 1 51 ? -19.078 17.406 9.625 1 84 51 ILE B N 1
ATOM 3546 C CA . ILE B 1 51 ? -17.812 16.688 9.75 1 84 51 ILE B CA 1
ATOM 3547 C C . ILE B 1 51 ? -18.031 15.203 9.438 1 84 51 ILE B C 1
ATOM 3549 O O . ILE B 1 51 ? -18.906 14.562 10.016 1 84 51 ILE B O 1
ATOM 3553 N N . VAL B 1 52 ? -17.328 14.742 8.469 1 88.19 52 VAL B N 1
ATOM 3554 C CA . VAL B 1 52 ? -17.359 13.312 8.164 1 88.19 52 VAL B CA 1
ATOM 3555 C C . VAL B 1 52 ? -15.953 12.719 8.336 1 88.19 52 VAL B C 1
ATOM 3557 O O . VAL B 1 52 ? -14.953 13.414 8.133 1 88.19 52 VAL B O 1
ATOM 3560 N N . ARG B 1 53 ? -15.914 11.516 8.742 1 91.75 53 ARG B N 1
ATOM 3561 C CA . ARG B 1 53 ? -14.648 10.82 8.969 1 91.75 53 ARG B CA 1
ATOM 3562 C C . ARG B 1 53 ? -14.43 9.734 7.914 1 91.75 53 ARG B C 1
ATOM 3564 O O . ARG B 1 53 ? -13.305 9.523 7.465 1 91.75 53 ARG B O 1
ATOM 3571 N N . LEU B 1 54 ? -15.516 9.102 7.551 1 96.25 54 LEU B N 1
ATOM 3572 C CA . LEU B 1 54 ? -15.414 7.953 6.656 1 96.25 54 LEU B CA 1
ATOM 3573 C C . LEU B 1 54 ? -15.938 8.297 5.266 1 96.25 54 LEU B C 1
ATOM 3575 O O . LEU B 1 54 ? -15.273 8.039 4.262 1 96.25 54 LEU B O 1
ATOM 3579 N N . ILE B 1 55 ? -17.094 8.922 5.227 1 95.5 55 ILE B N 1
ATOM 3580 C CA . ILE B 1 55 ? -17.781 9.195 3.963 1 95.5 55 ILE B CA 1
ATOM 3581 C C . ILE B 1 55 ? -17 10.234 3.168 1 95.5 55 ILE B C 1
ATOM 3583 O O . ILE B 1 55 ? -16.562 11.25 3.719 1 95.5 55 ILE B O 1
ATOM 3587 N N . PRO B 1 56 ? -16.797 9.984 1.859 1 93.62 56 PRO B N 1
ATOM 3588 C CA . PRO B 1 56 ? -16.047 10.93 1.039 1 93.62 56 PRO B CA 1
ATOM 3589 C C . PRO B 1 56 ? -16.688 12.312 0.988 1 93.62 56 PRO B C 1
ATOM 3591 O O . PRO B 1 56 ? -17.891 12.445 1.146 1 93.62 56 PRO B O 1
ATOM 3594 N N . SER B 1 57 ? -15.883 13.297 0.717 1 87.25 57 SER B N 1
ATOM 3595 C CA . SER B 1 57 ? -16.281 14.695 0.753 1 87.25 57 SER B CA 1
ATOM 3596 C C . SER B 1 57 ? -17.328 15 -0.315 1 87.25 57 SER B C 1
ATOM 3598 O O . SER B 1 57 ? -18.094 15.961 -0.196 1 87.25 57 SER B O 1
ATOM 3600 N N . GLY B 1 58 ? -17.531 14.211 -1.349 1 85.88 58 GLY B N 1
ATOM 3601 C CA . GLY B 1 58 ? -18.453 14.484 -2.434 1 85.88 58 GLY B CA 1
ATOM 3602 C C . GLY B 1 58 ? -19.891 14.164 -2.08 1 85.88 58 GLY B C 1
ATOM 3603 O O . GLY B 1 58 ? -20.812 14.453 -2.852 1 85.88 58 GLY B O 1
ATOM 3604 N N . ILE B 1 59 ? -20.172 13.766 -0.893 1 89.62 59 ILE B N 1
ATOM 3605 C CA . ILE B 1 59 ? -21.453 13.18 -0.543 1 89.62 59 ILE B CA 1
ATOM 3606 C C . ILE B 1 59 ? -22.531 14.266 -0.528 1 89.62 59 ILE B C 1
ATOM 3608 O O . ILE B 1 59 ? -23.719 13.977 -0.703 1 89.62 59 ILE B O 1
ATOM 3612 N N . LEU B 1 60 ? -22.156 15.492 -0.335 1 85 60 LEU B N 1
ATOM 3613 C CA . LEU B 1 60 ? -23.156 16.547 -0.262 1 85 60 LEU B CA 1
ATOM 3614 C C . LEU B 1 60 ? -23.5 17.078 -1.654 1 85 60 LEU B C 1
ATOM 3616 O O . LEU B 1 60 ? -24.438 17.859 -1.814 1 85 60 LEU B O 1
ATOM 3620 N N . ARG B 1 61 ? -22.797 16.578 -2.607 1 82.69 61 ARG B N 1
ATOM 3621 C CA . ARG B 1 61 ? -23.094 16.953 -3.99 1 82.69 61 ARG B CA 1
ATOM 3622 C C . ARG B 1 61 ? -24 15.922 -4.652 1 82.69 61 ARG B C 1
ATOM 3624 O O . ARG B 1 61 ? -23.641 14.75 -4.758 1 82.69 61 ARG B O 1
ATOM 3631 N N . SER B 1 62 ? -25.016 16.359 -5.211 1 78.94 62 SER B N 1
ATOM 3632 C CA . SER B 1 62 ? -26.047 15.453 -5.703 1 78.94 62 SER B CA 1
ATOM 3633 C C . SER B 1 62 ? -25.578 14.68 -6.926 1 78.94 62 SER B C 1
ATOM 3635 O O . SER B 1 62 ? -26.062 13.578 -7.207 1 78.94 62 SER B O 1
ATOM 3637 N N . ASN B 1 63 ? -24.641 15.148 -7.578 1 81.44 63 ASN B N 1
ATOM 3638 C CA . ASN B 1 63 ? -24.25 14.523 -8.836 1 81.44 63 ASN B CA 1
ATOM 3639 C C . ASN B 1 63 ? -23.062 13.578 -8.648 1 81.44 63 ASN B C 1
ATOM 3641 O O . ASN B 1 63 ? -22.672 12.875 -9.586 1 81.44 63 ASN B O 1
ATOM 3645 N N . ALA B 1 64 ? -22.562 13.547 -7.492 1 87.75 64 ALA B N 1
ATOM 3646 C CA . ALA B 1 64 ? -21.375 12.727 -7.293 1 87.75 64 ALA B CA 1
ATOM 3647 C C . ALA B 1 64 ? -21.719 11.414 -6.59 1 87.75 64 ALA B C 1
ATOM 3649 O O . ALA B 1 64 ? -22.547 11.398 -5.676 1 87.75 64 ALA B O 1
ATOM 3650 N N . ARG B 1 65 ? -21.234 10.32 -7.105 1 95.12 65 ARG B N 1
ATOM 3651 C CA . ARG B 1 65 ? -21.219 9.062 -6.363 1 95.12 65 ARG B CA 1
ATOM 3652 C C . ARG B 1 65 ? -20 8.969 -5.465 1 95.12 65 ARG B C 1
ATOM 3654 O O . ARG B 1 65 ? -18.938 9.523 -5.781 1 95.12 65 ARG B O 1
ATOM 3661 N N . CYS B 1 66 ? -20.172 8.391 -4.344 1 96.62 66 CYS B N 1
ATOM 3662 C CA . CYS B 1 66 ? -19.109 8.281 -3.357 1 96.62 66 CYS B CA 1
ATOM 3663 C C . CYS B 1 66 ? -18.766 6.824 -3.074 1 96.62 66 CYS B C 1
ATOM 3665 O O . CYS B 1 66 ? -19.672 5.98 -2.994 1 96.62 66 CYS B O 1
ATOM 3667 N N . VAL B 1 67 ? -17.484 6.551 -2.979 1 98.19 67 VAL B N 1
ATOM 3668 C CA . VAL B 1 67 ? -17.031 5.18 -2.768 1 98.19 67 VAL B CA 1
ATOM 3669 C C . VAL B 1 67 ? -16.078 5.129 -1.571 1 98.19 67 VAL B C 1
ATOM 3671 O O . VAL B 1 67 ? -15.156 5.934 -1.472 1 98.19 67 VAL B O 1
ATOM 3674 N N . MET B 1 68 ? -16.391 4.297 -0.644 1 98.31 68 MET B N 1
ATOM 3675 C CA . MET B 1 68 ? -15.438 3.877 0.382 1 98.31 68 MET B CA 1
ATOM 3676 C C . MET B 1 68 ? -14.727 2.592 -0.03 1 98.31 68 MET B C 1
ATOM 3678 O O . MET B 1 68 ? -15.305 1.509 0.025 1 98.31 68 MET B O 1
ATOM 3682 N N . ALA B 1 69 ? -13.445 2.721 -0.404 1 98.31 69 ALA B N 1
ATOM 3683 C CA . ALA B 1 69 ? -12.742 1.654 -1.106 1 98.31 69 ALA B CA 1
ATOM 3684 C C . ALA B 1 69 ? -12.172 0.634 -0.125 1 98.31 69 ALA B C 1
ATOM 3686 O O . ALA B 1 69 ? -12.273 0.809 1.091 1 98.31 69 ALA B O 1
ATOM 3687 N N . GLN B 1 70 ? -11.562 -0.324 -0.668 1 96.88 70 GLN B N 1
ATOM 3688 C CA . GLN B 1 70 ? -11.172 -1.554 0.01 1 96.88 70 GLN B CA 1
ATOM 3689 C C . GLN B 1 70 ? -10.047 -1.295 1.006 1 96.88 70 GLN B C 1
ATOM 3691 O O . GLN B 1 70 ? -9.938 -1.986 2.021 1 96.88 70 GLN B O 1
ATOM 3696 N N . GLY B 1 71 ? -9.273 -0.324 0.739 1 97 71 GLY B N 1
ATOM 3697 C CA . GLY B 1 71 ? -8.117 -0.059 1.583 1 97 71 GLY B CA 1
ATOM 3698 C C . GLY B 1 71 ? -8.484 0.557 2.92 1 97 71 GLY B C 1
ATOM 3699 O O . GLY B 1 71 ? -7.645 0.646 3.82 1 97 71 GLY B O 1
ATOM 3700 N N . MET B 1 72 ? -9.742 0.897 3.148 1 97.75 72 MET B N 1
ATOM 3701 C CA . MET B 1 72 ? -10.203 1.539 4.375 1 97.75 72 MET B CA 1
ATOM 3702 C C . MET B 1 72 ? -10.477 0.502 5.457 1 97.75 72 MET B C 1
ATOM 3704 O O . MET B 1 72 ? -10.664 -0.679 5.16 1 97.75 72 MET B O 1
ATOM 3708 N N . VAL B 1 73 ? -10.391 0.895 6.672 1 98.5 73 VAL B N 1
ATOM 3709 C CA . VAL B 1 73 ? -11.008 0.192 7.797 1 98.5 73 VAL B CA 1
ATOM 3710 C C . VAL B 1 73 ? -12.211 0.983 8.305 1 98.5 73 VAL B C 1
ATOM 3712 O O . VAL B 1 73 ? -12.164 2.211 8.391 1 98.5 73 VAL B O 1
ATOM 3715 N N . VAL B 1 74 ? -13.297 0.282 8.555 1 98.69 74 VAL B N 1
ATOM 3716 C CA . VAL B 1 74 ? -14.562 0.992 8.727 1 98.69 74 VAL B CA 1
ATOM 3717 C C . VAL B 1 74 ? -15.188 0.606 10.07 1 98.69 74 VAL B C 1
ATOM 3719 O O . VAL B 1 74 ? -15.359 -0.58 10.359 1 98.69 74 VAL B O 1
ATOM 3722 N N . ASP B 1 75 ? -15.43 1.58 10.891 1 98.5 75 ASP B N 1
ATOM 3723 C CA . ASP B 1 75 ? -16.281 1.416 12.07 1 98.5 75 ASP B CA 1
ATOM 3724 C C . ASP B 1 75 ? -17.75 1.494 11.703 1 98.5 75 ASP B C 1
ATOM 3726 O O . ASP B 1 75 ? -18.25 2.557 11.312 1 98.5 75 ASP B O 1
ATOM 3730 N N . PRO B 1 76 ? -18.422 0.421 11.867 1 98.62 76 PRO B N 1
ATOM 3731 C CA . PRO B 1 76 ? -19.812 0.416 11.398 1 98.62 76 PRO B CA 1
ATOM 3732 C C . PRO B 1 76 ? -20.688 1.42 12.133 1 98.62 76 PRO B C 1
ATOM 3734 O O . PRO B 1 76 ? -21.594 2.014 11.539 1 98.62 76 PRO B O 1
ATOM 3737 N N . GLY B 1 77 ? -20.453 1.607 13.422 1 98.25 77 GLY B N 1
ATOM 3738 C CA . GLY B 1 77 ? -21.203 2.605 14.164 1 98.25 77 GLY B CA 1
ATOM 3739 C C . GLY B 1 77 ? -20.969 4.02 13.664 1 98.25 77 GLY B C 1
ATOM 3740 O O . GLY B 1 77 ? -21.922 4.789 13.5 1 98.25 77 GLY B O 1
ATOM 3741 N N . VAL B 1 78 ? -19.734 4.363 13.383 1 97.19 78 VAL B N 1
ATOM 3742 C CA . VAL B 1 78 ? -19.391 5.684 12.867 1 97.19 78 VAL B CA 1
ATOM 3743 C C . VAL B 1 78 ? -20.016 5.871 11.484 1 97.19 78 VAL B C 1
ATOM 3745 O O . VAL B 1 78 ? -20.562 6.93 11.18 1 97.19 78 VAL B O 1
ATOM 3748 N N . LEU B 1 79 ? -19.953 4.855 10.641 1 98.25 79 LEU B N 1
ATOM 3749 C CA . LEU B 1 79 ? -20.5 4.938 9.289 1 98.25 79 LEU B CA 1
ATOM 3750 C C . LEU B 1 79 ? -22 5.246 9.328 1 98.25 79 LEU B C 1
ATOM 3752 O O . LEU B 1 79 ? -22.453 6.164 8.648 1 98.25 79 LEU B O 1
ATOM 3756 N N . VAL B 1 80 ? -22.719 4.504 10.141 1 98.25 80 VAL B N 1
ATOM 3757 C CA . VAL B 1 80 ? -24.156 4.684 10.195 1 98.25 80 VAL B CA 1
ATOM 3758 C C . VAL B 1 80 ? -24.484 6.062 10.766 1 98.25 80 VAL B C 1
ATOM 3760 O O . VAL B 1 80 ? -25.406 6.734 10.289 1 98.25 80 VAL B O 1
ATOM 3763 N N . SER B 1 81 ? -23.734 6.473 11.789 1 97.25 81 SER B N 1
ATOM 3764 C CA . SER B 1 81 ? -23.938 7.809 12.344 1 97.25 81 SER B CA 1
ATOM 3765 C C . SER B 1 81 ? -23.719 8.883 11.281 1 97.25 81 SER B C 1
ATOM 3767 O O . SER B 1 81 ? -24.469 9.859 11.227 1 97.25 81 SER B O 1
ATOM 3769 N N . GLU B 1 82 ? -22.734 8.734 10.453 1 96.31 82 GLU B N 1
ATOM 3770 C CA . GLU B 1 82 ? -22.469 9.703 9.391 1 96.31 82 GLU B CA 1
ATOM 3771 C C . GLU B 1 82 ? -23.562 9.672 8.328 1 96.31 82 GLU B C 1
ATOM 3773 O O . GLU B 1 82 ? -23.953 10.711 7.805 1 96.31 82 GLU B O 1
ATOM 3778 N N . ILE B 1 83 ? -24.016 8.484 7.996 1 96.81 83 ILE B N 1
ATOM 3779 C CA . ILE B 1 83 ? -25.125 8.359 7.051 1 96.81 83 ILE B CA 1
ATOM 3780 C C . ILE B 1 83 ? -26.328 9.141 7.566 1 96.81 83 ILE B C 1
ATOM 3782 O O . ILE B 1 83 ? -26.938 9.922 6.824 1 96.81 83 ILE B O 1
ATOM 3786 N N . ASP B 1 84 ? -26.625 8.938 8.852 1 96.94 84 ASP B N 1
ATOM 3787 C CA . ASP B 1 84 ? -27.75 9.648 9.461 1 96.94 84 ASP B CA 1
ATOM 3788 C C . ASP B 1 84 ? -27.547 11.156 9.383 1 96.94 84 ASP B C 1
ATOM 3790 O O . ASP B 1 84 ? -28.484 11.891 9.07 1 96.94 84 ASP B O 1
ATOM 3794 N N . ALA B 1 85 ? -26.375 11.586 9.641 1 93.56 85 ALA B N 1
ATOM 3795 C CA . ALA B 1 85 ? -26.078 13.016 9.625 1 93.56 85 ALA B CA 1
ATOM 3796 C C . ALA B 1 85 ? -26.234 13.586 8.219 1 93.56 85 ALA B C 1
ATOM 3798 O O . ALA B 1 85 ? -26.75 14.688 8.039 1 93.56 85 ALA B O 1
ATOM 3799 N N . VAL B 1 86 ? -25.766 12.875 7.223 1 92.5 86 VAL B N 1
ATOM 3800 C CA . VAL B 1 86 ? -25.859 13.289 5.828 1 92.5 86 VAL B CA 1
ATOM 3801 C C . VAL B 1 86 ? -27.328 13.344 5.406 1 92.5 86 VAL B C 1
ATOM 3803 O O . VAL B 1 86 ? -27.766 14.32 4.789 1 92.5 86 VAL B O 1
ATOM 3806 N N . GLU B 1 87 ? -28.062 12.336 5.766 1 93.19 87 GLU B N 1
ATOM 3807 C CA . GLU B 1 87 ? -29.469 12.242 5.375 1 93.19 87 GLU B CA 1
ATOM 3808 C C . GLU B 1 87 ? -30.312 13.281 6.105 1 93.19 87 GLU B C 1
ATOM 3810 O O . GLU B 1 87 ? -31.281 13.797 5.555 1 93.19 87 GLU B O 1
ATOM 3815 N N . ALA B 1 88 ? -29.922 13.617 7.289 1 92 88 ALA B N 1
ATOM 3816 C CA . ALA B 1 88 ? -30.609 14.656 8.047 1 92 88 ALA B CA 1
ATOM 3817 C C . ALA B 1 88 ? -30.484 16.016 7.359 1 92 88 ALA B C 1
ATOM 3819 O O . ALA B 1 88 ? -31.328 16.906 7.57 1 92 88 ALA B O 1
ATOM 3820 N N . ARG B 1 89 ? -29.562 16.125 6.5 1 87.5 89 ARG B N 1
ATOM 3821 C CA . ARG B 1 89 ? -29.344 17.375 5.785 1 87.5 89 ARG B CA 1
ATOM 3822 C C . ARG B 1 89 ? -30 17.359 4.41 1 87.5 89 ARG B C 1
ATOM 3824 O O . ARG B 1 89 ? -29.797 18.25 3.598 1 87.5 89 ARG B O 1
ATOM 3831 N N . GLY B 1 90 ? -30.719 16.297 4.105 1 86.81 90 GLY B N 1
ATOM 3832 C CA . GLY B 1 90 ? -31.484 16.219 2.881 1 86.81 90 GLY B CA 1
ATOM 3833 C C . GLY B 1 90 ? -30.75 15.547 1.741 1 86.81 90 GLY B C 1
ATOM 3834 O O . GLY B 1 90 ? -31.203 15.562 0.598 1 86.81 90 GLY B O 1
ATOM 3835 N N . CYS B 1 91 ? -29.578 15.023 2.033 1 87.56 91 CYS B N 1
ATOM 3836 C CA . CYS B 1 91 ? -28.812 14.336 1 1 87.56 91 CYS B CA 1
ATOM 3837 C C . CYS B 1 91 ? -29 12.828 1.081 1 87.56 91 CYS B C 1
ATOM 3839 O O . CYS B 1 91 ? -28.859 12.234 2.152 1 87.56 91 CYS B O 1
ATOM 3841 N N . SER B 1 92 ? -29.359 12.266 -0.003 1 88.94 92 SER B N 1
ATOM 3842 C CA . SER B 1 92 ? -29.562 10.82 -0.023 1 88.94 92 SER B CA 1
ATOM 3843 C C . SER B 1 92 ? -28.234 10.078 -0.185 1 88.94 92 SER B C 1
ATOM 3845 O O . SER B 1 92 ? -27.359 10.531 -0.92 1 88.94 92 SER B O 1
ATOM 3847 N N . THR B 1 93 ? -28.094 8.961 0.506 1 92 93 THR B N 1
ATOM 3848 C CA . THR B 1 93 ? -26.922 8.094 0.35 1 92 93 THR B CA 1
ATOM 3849 C C . THR B 1 93 ? -27.266 6.891 -0.523 1 92 93 THR B C 1
ATOM 3851 O O . THR B 1 93 ? -26.359 6.211 -1.028 1 92 93 THR B O 1
ATOM 3854 N N . GLN B 1 94 ? -28.516 6.617 -0.708 1 90.19 94 GLN B N 1
ATOM 3855 C CA . GLN B 1 94 ? -28.953 5.445 -1.462 1 90.19 94 GLN B CA 1
ATOM 3856 C C . GLN B 1 94 ? -28.594 5.578 -2.939 1 90.19 94 GLN B C 1
ATOM 3858 O O . GLN B 1 94 ? -28.906 6.582 -3.574 1 90.19 94 GLN B O 1
ATOM 3863 N N . GLY B 1 95 ? -27.938 4.586 -3.367 1 92.12 95 GLY B N 1
ATOM 3864 C CA . GLY B 1 95 ? -27.547 4.562 -4.77 1 92.12 95 GLY B CA 1
ATOM 3865 C C . GLY B 1 95 ? -26.406 5.5 -5.094 1 92.12 95 GLY B C 1
ATOM 3866 O O . GLY B 1 95 ? -26.016 5.641 -6.254 1 92.12 95 GLY B O 1
ATOM 3867 N N . ARG B 1 96 ? -25.875 6.148 -4.121 1 94.94 96 ARG B N 1
ATOM 3868 C CA . ARG B 1 96 ? -24.828 7.121 -4.367 1 94.94 96 ARG B CA 1
ATOM 3869 C C . ARG B 1 96 ? -23.609 6.844 -3.49 1 94.94 96 ARG B C 1
ATOM 3871 O O . ARG B 1 96 ? -22.516 7.328 -3.771 1 94.94 96 ARG B O 1
ATOM 3878 N N . LEU B 1 97 ? -23.859 6.199 -2.402 1 97.81 97 LEU B N 1
ATOM 3879 C CA . LEU B 1 97 ? -22.781 5.777 -1.525 1 97.81 97 LEU B CA 1
ATOM 3880 C C . LEU B 1 97 ? -22.531 4.277 -1.653 1 97.81 97 LEU B C 1
ATOM 3882 O O . LEU B 1 97 ? -23.453 3.475 -1.523 1 97.81 97 LEU B O 1
ATOM 3886 N N . PHE B 1 98 ? -21.328 3.922 -1.999 1 98.62 98 PHE B N 1
ATOM 3887 C CA . PHE B 1 98 ? -20.922 2.527 -2.127 1 98.62 98 PHE B CA 1
ATOM 3888 C C . PHE B 1 98 ? -19.781 2.205 -1.167 1 98.62 98 PHE B C 1
ATOM 3890 O O . PHE B 1 98 ? -18.828 2.973 -1.051 1 98.62 98 PHE B O 1
ATOM 3897 N N . VAL B 1 99 ? -19.922 1.137 -0.469 1 98.62 99 VAL B N 1
ATOM 3898 C CA . VAL B 1 99 ? -18.953 0.705 0.527 1 98.62 99 VAL B CA 1
ATOM 3899 C C . VAL B 1 99 ? -18.375 -0.65 0.128 1 98.62 99 VAL B C 1
ATOM 3901 O O . VAL B 1 99 ? -19.109 -1.59 -0.164 1 98.62 99 VAL B O 1
ATOM 3904 N N . SER B 1 100 ? -17.078 -0.733 0.103 1 98.56 100 SER B N 1
ATOM 3905 C CA . SER B 1 100 ? -16.438 -1.979 -0.308 1 98.56 100 SER B CA 1
ATOM 3906 C C . SER B 1 100 ? -16.828 -3.133 0.605 1 98.56 100 SER B C 1
ATOM 3908 O O . SER B 1 100 ? -16.812 -2.998 1.831 1 98.56 100 SER B O 1
ATOM 3910 N N . ASP B 1 101 ? -17.141 -4.23 0.032 1 97.62 101 ASP B N 1
ATOM 3911 C CA . ASP B 1 101 ? -17.438 -5.43 0.812 1 97.62 101 ASP B CA 1
ATOM 3912 C C . ASP B 1 101 ? -16.156 -6.055 1.354 1 97.62 101 ASP B C 1
ATOM 3914 O O . ASP B 1 101 ? -16.203 -6.926 2.225 1 97.62 101 ASP B O 1
ATOM 3918 N N . ARG B 1 102 ? -14.992 -5.547 0.973 1 97.5 102 ARG B N 1
ATOM 3919 C CA . ARG B 1 102 ? -13.727 -6.164 1.355 1 97.5 102 ARG B CA 1
ATOM 3920 C C . ARG B 1 102 ? -12.945 -5.27 2.312 1 97.5 102 ARG B C 1
ATOM 3922 O O . ARG B 1 102 ? -11.836 -5.613 2.727 1 97.5 102 ARG B O 1
ATOM 3929 N N . ALA B 1 103 ? -13.438 -4.07 2.656 1 98.44 103 ALA B N 1
ATOM 3930 C CA . ALA B 1 103 ? -12.828 -3.25 3.699 1 98.44 103 ALA B CA 1
ATOM 3931 C C . ALA B 1 103 ? -12.953 -3.916 5.066 1 98.44 103 ALA B C 1
ATOM 3933 O O . ALA B 1 103 ? -13.977 -4.527 5.375 1 98.44 103 ALA B O 1
ATOM 3934 N N . HIS B 1 104 ? -11.961 -3.801 5.879 1 98.62 104 HIS B N 1
ATOM 3935 C CA . HIS B 1 104 ? -11.961 -4.461 7.18 1 98.62 104 HIS B CA 1
ATOM 3936 C C . HIS B 1 104 ? -12.867 -3.725 8.164 1 98.62 104 HIS B C 1
ATOM 3938 O O . HIS B 1 104 ? -12.977 -2.496 8.117 1 98.62 104 HIS B O 1
ATOM 3944 N N . LEU B 1 105 ? -13.406 -4.516 8.984 1 98.5 105 LEU B N 1
ATOM 3945 C CA . LEU B 1 105 ? -14.344 -4.051 10 1 98.5 105 LEU B CA 1
ATOM 3946 C C . LEU B 1 105 ? -13.609 -3.73 11.305 1 98.5 105 LEU B C 1
ATOM 3948 O O . LEU B 1 105 ? -12.906 -4.582 11.852 1 98.5 105 LEU B O 1
ATOM 3952 N N . ILE B 1 106 ? -13.766 -2.479 11.75 1 98.62 106 ILE B N 1
ATOM 3953 C CA . ILE B 1 106 ? -13.305 -2.148 13.094 1 98.62 106 ILE B CA 1
ATOM 3954 C C . ILE B 1 106 ? -14.312 -2.668 14.125 1 98.62 106 ILE B C 1
ATOM 3956 O O . ILE B 1 106 ? -15.484 -2.303 14.086 1 98.62 106 ILE B O 1
ATOM 3960 N N . LEU B 1 107 ? -13.867 -3.477 15.008 1 98.56 107 LEU B N 1
ATOM 3961 C CA . LEU B 1 107 ? -14.703 -4.094 16.031 1 98.56 107 LEU B CA 1
ATOM 3962 C C . LEU B 1 107 ? -14.461 -3.439 17.391 1 98.56 107 LEU B C 1
ATOM 3964 O O . LEU B 1 107 ? -13.445 -2.771 17.594 1 98.56 107 LEU B O 1
ATOM 3968 N N . PRO B 1 108 ? -15.352 -3.629 18.312 1 97.75 108 PRO B N 1
ATOM 3969 C CA . PRO B 1 108 ? -15.32 -2.904 19.594 1 97.75 108 PRO B CA 1
ATOM 3970 C C . PRO B 1 108 ? -14.031 -3.16 20.375 1 97.75 108 PRO B C 1
ATOM 3972 O O . PRO B 1 108 ? -13.602 -2.303 21.156 1 97.75 108 PRO B O 1
ATOM 3975 N N . PHE B 1 109 ? -13.414 -4.262 20.234 1 98.19 109 PHE B N 1
ATOM 3976 C CA . PHE B 1 109 ? -12.211 -4.531 21 1 98.19 109 PHE B CA 1
ATOM 3977 C C . PHE B 1 109 ? -11.008 -3.836 20.391 1 98.19 109 PHE B C 1
ATOM 3979 O O . PHE B 1 109 ? -9.961 -3.713 21.031 1 98.19 109 PHE B O 1
ATOM 3986 N N . HIS B 1 110 ? -11.109 -3.352 19.141 1 98.38 110 HIS B N 1
ATOM 3987 C CA . HIS B 1 110 ? -9.984 -2.656 18.516 1 98.38 110 HIS B CA 1
ATOM 3988 C C . HIS B 1 110 ? -9.703 -1.33 19.203 1 98.38 110 HIS B C 1
ATOM 3990 O O . HIS B 1 110 ? -8.578 -1.079 19.641 1 98.38 110 HIS B O 1
ATOM 3996 N N . PRO B 1 111 ? -10.719 -0.427 19.297 1 97.75 111 PRO B N 1
ATOM 3997 C CA . PRO B 1 111 ? -10.484 0.803 20.062 1 97.75 111 PRO B CA 1
ATOM 3998 C C . PRO B 1 111 ? -10.078 0.533 21.516 1 97.75 111 PRO B C 1
ATOM 4000 O O . PRO B 1 111 ? -9.305 1.297 22.094 1 97.75 111 PRO B O 1
ATOM 4003 N N . LEU B 1 112 ? -10.617 -0.529 22.109 1 97.88 112 LEU B N 1
ATOM 4004 C CA . LEU B 1 112 ? -10.25 -0.896 23.469 1 97.88 112 LEU B CA 1
ATOM 4005 C C . LEU B 1 112 ? -8.758 -1.202 23.562 1 97.88 112 LEU B C 1
ATOM 4007 O O . LEU B 1 112 ? -8.07 -0.698 24.453 1 97.88 112 LEU B O 1
ATOM 4011 N N . VAL B 1 113 ? -8.242 -2.027 22.656 1 97.62 113 VAL B N 1
ATOM 4012 C CA . VAL B 1 113 ? -6.824 -2.365 22.625 1 97.62 113 VAL B CA 1
ATOM 4013 C C . VAL B 1 113 ? -5.996 -1.095 22.453 1 97.62 113 VAL B C 1
ATOM 4015 O O . VAL B 1 113 ? -5 -0.896 23.156 1 97.62 113 VAL B O 1
ATOM 4018 N N . ASP B 1 114 ? -6.402 -0.321 21.516 1 95.75 114 ASP B N 1
ATOM 4019 C CA . ASP B 1 114 ? -5.723 0.941 21.234 1 95.75 114 ASP B CA 1
ATOM 4020 C C . ASP B 1 114 ? -5.641 1.807 22.484 1 95.75 114 ASP B C 1
ATOM 4022 O O . ASP B 1 114 ? -4.578 2.352 22.797 1 95.75 114 ASP B O 1
ATOM 4026 N N . SER B 1 115 ? -6.703 1.952 23.203 1 95.81 115 SER B N 1
ATOM 4027 C CA . SER B 1 115 ? -6.785 2.762 24.406 1 95.81 115 SER B CA 1
ATOM 4028 C C . SER B 1 115 ? -5.91 2.186 25.516 1 95.81 115 SER B C 1
ATOM 4030 O O . SER B 1 115 ? -5.199 2.924 26.203 1 95.81 115 SER B O 1
ATOM 4032 N N . LEU B 1 116 ? -5.957 0.9 25.75 1 96.75 116 LEU B N 1
ATOM 4033 C CA . LEU B 1 116 ? -5.184 0.234 26.781 1 96.75 116 LEU B CA 1
ATOM 4034 C C . LEU B 1 116 ? -3.688 0.346 26.516 1 96.75 116 LEU B C 1
ATOM 4036 O O . LEU B 1 116 ? -2.895 0.566 27.422 1 96.75 116 LEU B O 1
ATOM 4040 N N . ARG B 1 117 ? -3.295 0.203 25.25 1 95.12 117 ARG B N 1
ATOM 4041 C CA . ARG B 1 117 ? -1.894 0.342 24.859 1 95.12 117 ARG B CA 1
ATOM 4042 C C . ARG B 1 117 ? -1.387 1.753 25.141 1 95.12 117 ARG B C 1
ATOM 4044 O O . ARG B 1 117 ? -0.278 1.929 25.656 1 95.12 117 ARG B O 1
ATOM 4051 N N . GLU B 1 118 ? -2.203 2.76 24.75 1 92 118 GLU B N 1
ATOM 4052 C CA . GLU B 1 118 ? -1.833 4.152 25 1 92 118 GLU B CA 1
ATOM 4053 C C . GLU B 1 118 ? -1.677 4.434 26.484 1 92 118 GLU B C 1
ATOM 4055 O O . GLU B 1 118 ? -0.777 5.172 26.891 1 92 118 GLU B O 1
ATOM 4060 N N . ALA B 1 119 ? -2.518 3.84 27.281 1 92.19 119 ALA B N 1
ATOM 4061 C CA . ALA B 1 119 ? -2.49 4.051 28.734 1 92.19 119 ALA B CA 1
ATOM 4062 C C . ALA B 1 119 ? -1.275 3.375 29.359 1 92.19 119 ALA B C 1
ATOM 4064 O O . ALA B 1 119 ? -0.72 3.871 30.344 1 92.19 119 ALA B O 1
ATOM 4065 N N . ALA B 1 120 ? -0.83 2.309 28.781 1 90.88 120 ALA B N 1
ATOM 4066 C CA . ALA B 1 120 ? 0.269 1.521 29.344 1 90.88 120 ALA B CA 1
ATOM 4067 C C . ALA B 1 120 ? 1.619 2.088 28.906 1 90.88 120 ALA B C 1
ATOM 4069 O O . ALA B 1 120 ? 2.646 1.792 29.531 1 90.88 120 ALA B O 1
ATOM 4070 N N . ALA B 1 121 ? 1.616 2.799 27.875 1 87.38 121 ALA B N 1
ATOM 4071 C CA . ALA B 1 121 ? 2.867 3.297 27.297 1 87.38 121 ALA B CA 1
ATOM 4072 C C . ALA B 1 121 ? 3.492 4.359 28.203 1 87.38 121 ALA B C 1
ATOM 4074 O O . ALA B 1 121 ? 2.783 5.191 28.781 1 87.38 121 ALA B O 1
ATOM 4075 N N . ALA B 1 122 ? 4.805 4.137 28.469 1 76.25 122 ALA B N 1
ATOM 4076 C CA . ALA B 1 122 ? 5.539 5.148 29.234 1 76.25 122 ALA B CA 1
ATOM 4077 C C . ALA B 1 122 ? 5.586 6.473 28.469 1 76.25 122 ALA B C 1
ATOM 4079 O O . ALA B 1 122 ? 5.352 6.512 27.266 1 76.25 122 ALA B O 1
ATOM 4080 N N . ASP B 1 123 ? 5.957 7.418 29.203 1 65.88 123 ASP B N 1
ATOM 4081 C CA . ASP B 1 123 ? 6.094 8.742 28.625 1 65.88 123 ASP B CA 1
ATOM 4082 C C . ASP B 1 123 ? 7.16 8.75 27.516 1 65.88 123 ASP B C 1
ATOM 4084 O O . ASP B 1 123 ? 8.18 8.062 27.641 1 65.88 123 ASP B O 1
ATOM 4088 N N . GLY B 1 124 ? 6.859 9.305 26.453 1 64.12 124 GLY B N 1
ATOM 4089 C CA . GLY B 1 124 ? 7.805 9.375 25.344 1 64.12 124 GLY B CA 1
ATOM 4090 C C . GLY B 1 124 ? 7.586 8.297 24.297 1 64.12 124 GLY B C 1
ATOM 4091 O O . GLY B 1 124 ? 8.086 8.398 23.188 1 64.12 124 GLY B O 1
ATOM 4092 N N . VAL B 1 125 ? 6.875 7.289 24.766 1 71.5 125 VAL B N 1
ATOM 4093 C CA . VAL B 1 125 ? 6.656 6.18 23.844 1 71.5 125 VAL B CA 1
ATOM 4094 C C . VAL B 1 125 ? 5.215 6.195 23.344 1 71.5 125 VAL B C 1
ATOM 4096 O O . VAL B 1 125 ? 4.859 5.457 22.422 1 71.5 125 VAL B O 1
ATOM 4099 N N . ARG B 1 126 ? 4.543 7.188 23.969 1 82.81 126 ARG B N 1
ATOM 4100 C CA . ARG B 1 126 ? 3.146 7.285 23.562 1 82.81 126 ARG B CA 1
ATOM 4101 C C . ARG B 1 126 ? 3.039 7.746 22.109 1 82.81 126 ARG B C 1
ATOM 4103 O O . ARG B 1 126 ? 3.645 8.75 21.719 1 82.81 126 ARG B O 1
ATOM 4110 N N . LEU B 1 127 ? 2.309 7.004 21.234 1 83.44 127 LEU B N 1
ATOM 4111 C CA . LEU B 1 127 ? 2.1 7.336 19.828 1 83.44 127 LEU B CA 1
ATOM 4112 C C . LEU B 1 127 ? 1.148 8.516 19.688 1 83.44 127 LEU B C 1
ATOM 4114 O O . LEU B 1 127 ? 1.264 9.297 18.734 1 83.44 127 LEU B O 1
ATOM 4118 N N . GLY B 1 128 ? 0.198 8.633 20.656 1 81.88 128 GLY B N 1
ATOM 4119 C CA . GLY B 1 128 ? -0.85 9.633 20.531 1 81.88 128 GLY B CA 1
ATOM 4120 C C . GLY B 1 128 ? -1.927 9.258 19.531 1 81.88 128 GLY B C 1
ATOM 4121 O O . GLY B 1 128 ? -2.334 10.086 18.719 1 81.88 128 GLY B O 1
ATOM 4122 N N . THR B 1 129 ? -2.424 8.07 19.688 1 83.56 129 THR B N 1
ATOM 4123 C CA . THR B 1 129 ? -3.418 7.602 18.719 1 83.56 129 THR B CA 1
ATOM 4124 C C . THR B 1 129 ? -4.762 8.289 18.953 1 83.56 129 THR B C 1
ATOM 4126 O O . THR B 1 129 ? -4.953 8.961 19.969 1 83.56 129 THR B O 1
ATOM 4129 N N . THR B 1 130 ? -5.656 8.203 17.969 1 81.5 130 THR B N 1
ATOM 4130 C CA . THR B 1 130 ? -7.008 8.742 18.094 1 81.5 130 THR B CA 1
ATOM 4131 C C . THR B 1 130 ? -7.902 7.793 18.891 1 81.5 130 THR B C 1
ATOM 4133 O O . THR B 1 130 ? -9.055 8.117 19.188 1 81.5 130 THR B O 1
ATOM 4136 N N . LYS B 1 131 ? -7.402 6.625 19.203 1 90.62 131 LYS B N 1
ATOM 4137 C CA . LYS B 1 131 ? -8.109 5.613 19.969 1 90.62 131 LYS B CA 1
ATOM 4138 C C . LYS B 1 131 ? -9.359 5.133 19.25 1 90.62 131 LYS B C 1
ATOM 4140 O O . LYS B 1 131 ? -10.398 4.891 19.859 1 90.62 131 LYS B O 1
ATOM 4145 N N . ARG B 1 132 ? -9.188 5.059 17.906 1 93.75 132 ARG B N 1
ATOM 4146 C CA . ARG B 1 132 ? -10.32 4.648 17.078 1 93.75 132 ARG B CA 1
ATOM 4147 C C . ARG B 1 132 ? -10.141 3.223 16.578 1 93.75 132 ARG B C 1
ATOM 4149 O O . ARG B 1 132 ? -10.914 2.752 15.742 1 93.75 132 ARG B O 1
ATOM 4156 N N . GLY B 1 133 ? -9.109 2.57 17.047 1 97 133 GLY B N 1
ATOM 4157 C CA . GLY B 1 133 ? -8.93 1.161 16.734 1 97 133 GLY B CA 1
ATOM 4158 C C . GLY B 1 133 ? -8.234 0.928 15.406 1 97 133 GLY B C 1
ATOM 4159 O O . GLY B 1 133 ? -8.242 -0.189 14.883 1 97 133 GLY B O 1
ATOM 4160 N N . ILE B 1 134 ? -7.574 1.969 14.844 1 97.06 134 ILE B N 1
ATOM 4161 C CA . ILE B 1 134 ? -6.941 1.879 13.531 1 97.06 134 ILE B CA 1
ATOM 4162 C C . ILE B 1 134 ? -5.824 0.837 13.57 1 97.06 134 ILE B C 1
ATOM 4164 O O . ILE B 1 134 ? -5.855 -0.145 12.828 1 97.06 134 ILE B O 1
ATOM 4168 N N . GLY B 1 135 ? -4.895 0.979 14.492 1 97.06 135 GLY B N 1
ATOM 4169 C CA . GLY B 1 135 ? -3.754 0.083 14.609 1 97.06 135 GLY B CA 1
ATOM 4170 C C . GLY B 1 135 ? -4.152 -1.374 14.75 1 97.06 135 GLY B C 1
ATOM 4171 O O . GLY B 1 135 ? -3.828 -2.197 13.891 1 97.06 135 GLY B O 1
ATOM 4172 N N . PRO B 1 136 ? -4.969 -1.697 15.766 1 98.31 136 PRO B N 1
ATOM 4173 C CA . PRO B 1 136 ? -5.379 -3.084 15.992 1 98.31 136 PRO B CA 1
ATOM 4174 C C . PRO B 1 136 ? -6.141 -3.678 14.805 1 98.31 136 PRO B C 1
ATOM 4176 O O . PRO B 1 136 ? -5.98 -4.859 14.5 1 98.31 136 PRO B O 1
ATOM 4179 N N . CYS B 1 137 ? -6.992 -2.893 14.172 1 98.62 137 CYS B N 1
ATOM 4180 C CA . CYS B 1 137 ? -7.711 -3.41 13.016 1 98.62 137 CYS B CA 1
ATOM 4181 C C . CYS B 1 137 ? -6.75 -3.738 11.875 1 98.62 137 CYS B C 1
ATOM 4183 O O . CYS B 1 137 ? -6.891 -4.773 11.219 1 98.62 137 CYS B O 1
ATOM 4185 N N . TYR B 1 138 ? -5.758 -2.861 11.633 1 98.31 138 TYR B N 1
ATOM 4186 C CA . TYR B 1 138 ? -4.758 -3.133 10.609 1 98.31 138 TYR B CA 1
ATOM 4187 C C . TYR B 1 138 ? -3.871 -4.309 11.008 1 98.31 138 TYR B C 1
ATOM 4189 O O . TYR B 1 138 ? -3.35 -5.02 10.148 1 98.31 138 TYR B O 1
ATOM 4197 N N . GLU B 1 139 ? -3.668 -4.539 12.289 1 98.25 139 GLU B N 1
ATOM 4198 C CA . GLU B 1 139 ? -2.98 -5.746 12.75 1 98.25 139 GLU B CA 1
ATOM 4199 C C . GLU B 1 139 ? -3.758 -7 12.375 1 98.25 139 GLU B C 1
ATOM 4201 O O . GLU B 1 139 ? -3.176 -7.98 11.906 1 98.25 139 GLU B O 1
ATOM 4206 N N . ASP B 1 140 ? -5.07 -6.977 12.594 1 98.38 140 ASP B N 1
ATOM 4207 C CA . ASP B 1 140 ? -5.906 -8.102 12.195 1 98.38 140 ASP B CA 1
ATOM 4208 C C . ASP B 1 140 ? -5.82 -8.344 10.688 1 98.38 140 ASP B C 1
ATOM 4210 O O . ASP B 1 140 ? -5.809 -9.492 10.242 1 98.38 140 ASP B O 1
ATOM 4214 N N . LYS B 1 141 ? -5.828 -7.25 9.953 1 97.94 141 LYS B N 1
ATOM 4215 C CA . LYS B 1 141 ? -5.652 -7.363 8.508 1 97.94 141 LYS B CA 1
ATOM 4216 C C . LYS B 1 141 ? -4.332 -8.047 8.164 1 97.94 141 LYS B C 1
ATOM 4218 O O . LYS B 1 141 ? -4.305 -9.008 7.398 1 97.94 141 LYS B O 1
ATOM 4223 N N . ALA B 1 142 ? -3.227 -7.582 8.758 1 97.31 142 ALA B N 1
ATOM 4224 C CA . ALA B 1 142 ? -1.896 -8.109 8.469 1 97.31 142 ALA B CA 1
ATOM 4225 C C . ALA B 1 142 ? -1.788 -9.578 8.875 1 97.31 142 ALA B C 1
ATOM 4227 O O . ALA B 1 142 ? -1.077 -10.359 8.234 1 97.31 142 ALA B O 1
ATOM 4228 N N . SER B 1 143 ? -2.539 -9.977 9.898 1 96.81 143 SER B N 1
ATOM 4229 C CA . SER B 1 143 ? -2.496 -11.352 10.406 1 96.81 143 SER B CA 1
ATOM 4230 C C . SER B 1 143 ? -3.439 -12.258 9.617 1 96.81 143 SER B C 1
ATOM 4232 O O . SER B 1 143 ? -3.459 -13.469 9.828 1 96.81 143 SER B O 1
ATOM 4234 N N . ARG B 1 144 ? -4.289 -11.672 8.719 1 96.19 144 ARG B N 1
ATOM 4235 C CA . ARG B 1 144 ? -5.266 -12.352 7.879 1 96.19 144 ARG B CA 1
ATOM 4236 C C . ARG B 1 144 ? -6.375 -12.977 8.719 1 96.19 144 ARG B C 1
ATOM 4238 O O . ARG B 1 144 ? -6.836 -14.086 8.43 1 96.19 144 ARG B O 1
ATOM 4245 N N . ARG B 1 145 ? -6.762 -12.289 9.773 1 95.25 145 ARG B N 1
ATOM 4246 C CA . ARG B 1 145 ? -7.82 -12.836 10.617 1 95.25 145 ARG B CA 1
ATOM 4247 C C . ARG B 1 145 ? -8.969 -11.836 10.773 1 95.25 145 ARG B C 1
ATOM 4249 O O . ARG B 1 145 ? -9.945 -12.109 11.461 1 95.25 145 ARG B O 1
ATOM 4256 N N . GLY B 1 146 ? -8.867 -10.711 10.164 1 96.19 146 GLY B N 1
ATOM 4257 C CA . GLY B 1 146 ? -9.883 -9.68 10.32 1 96.19 146 GLY B CA 1
ATOM 4258 C C . GLY B 1 146 ? -11.18 -10.016 9.602 1 96.19 146 GLY B C 1
ATOM 4259 O O . GLY B 1 146 ? -11.195 -10.797 8.656 1 96.19 146 GLY B O 1
ATOM 4260 N N . ALA B 1 147 ? -12.258 -9.438 10.164 1 98 147 ALA B N 1
ATOM 4261 C CA . ALA B 1 147 ? -13.555 -9.477 9.484 1 98 147 ALA B CA 1
ATOM 4262 C C . ALA B 1 147 ? -13.703 -8.297 8.523 1 98 147 ALA B C 1
ATOM 4264 O O . ALA B 1 147 ? -13.141 -7.23 8.75 1 98 147 ALA B O 1
ATOM 4265 N N . ARG B 1 148 ? -14.391 -8.531 7.473 1 98.12 148 ARG B N 1
ATOM 4266 C CA . ARG B 1 148 ? -14.609 -7.504 6.461 1 98.12 148 ARG B CA 1
ATOM 4267 C C . ARG B 1 148 ? -16.078 -7.117 6.379 1 98.12 148 ARG B C 1
ATOM 4269 O O . ARG B 1 148 ? -16.938 -7.812 6.926 1 98.12 148 ARG B O 1
ATOM 4276 N N . LEU B 1 149 ? -16.359 -6.004 5.73 1 98.44 149 LEU B N 1
ATOM 4277 C CA . LEU B 1 149 ? -17.719 -5.469 5.676 1 98.44 149 LEU B CA 1
ATOM 4278 C C . LEU B 1 149 ? -18.656 -6.441 4.965 1 98.44 149 LEU B C 1
ATOM 4280 O O . LEU B 1 149 ? -19.844 -6.531 5.305 1 98.44 149 LEU B O 1
ATOM 4284 N N . GLY B 1 150 ? -18.156 -7.164 3.975 1 97.31 150 GLY B N 1
ATOM 4285 C CA . GLY B 1 150 ? -18.969 -8.141 3.277 1 97.31 150 GLY B CA 1
ATOM 4286 C C . GLY B 1 150 ? -19.484 -9.242 4.184 1 97.31 150 GLY B C 1
ATOM 4287 O O . GLY B 1 150 ? -20.516 -9.852 3.904 1 97.31 150 GLY B O 1
ATOM 4288 N N . ASP B 1 151 ? -18.812 -9.492 5.281 1 97.44 151 ASP B N 1
ATOM 4289 C CA . ASP B 1 151 ? -19.203 -10.539 6.223 1 97.44 151 ASP B CA 1
ATOM 4290 C C . ASP B 1 151 ? -20.5 -10.172 6.949 1 97.44 151 ASP B C 1
ATOM 4292 O O . ASP B 1 151 ? -21.141 -11.031 7.547 1 97.44 151 ASP B O 1
ATOM 4296 N N . LEU B 1 152 ? -20.875 -8.914 6.895 1 98.25 152 LEU B N 1
ATOM 4297 C CA . LEU B 1 152 ? -22.125 -8.469 7.508 1 98.25 152 LEU B CA 1
ATOM 4298 C C . LEU B 1 152 ? -23.328 -9.109 6.824 1 98.25 152 LEU B C 1
ATOM 4300 O O . LEU B 1 152 ? -24.422 -9.125 7.379 1 98.25 152 LEU B O 1
ATOM 4304 N N . ARG B 1 153 ? -23.156 -9.648 5.602 1 96.5 153 ARG B N 1
ATOM 4305 C CA . ARG B 1 153 ? -24.25 -10.273 4.855 1 96.5 153 ARG B CA 1
ATOM 4306 C C . ARG B 1 153 ? -24.641 -11.602 5.492 1 96.5 153 ARG B C 1
ATOM 4308 O O . ARG B 1 153 ? -25.766 -12.086 5.273 1 96.5 153 ARG B O 1
ATOM 4315 N N . ASP B 1 154 ? -23.75 -12.219 6.242 1 96.25 154 ASP B N 1
ATOM 4316 C CA . ASP B 1 154 ? -23.938 -13.508 6.898 1 96.25 154 ASP B CA 1
ATOM 4317 C C . ASP B 1 154 ? -23.5 -13.453 8.359 1 96.25 154 ASP B C 1
ATOM 4319 O O . ASP B 1 154 ? -22.359 -13.789 8.688 1 96.25 154 ASP B O 1
ATOM 4323 N N . MET B 1 155 ? -24.469 -13.281 9.234 1 97.31 155 MET B N 1
ATOM 4324 C CA . MET B 1 155 ? -24.172 -13.031 10.641 1 97.31 155 MET B CA 1
ATOM 4325 C C . MET B 1 155 ? -23.594 -14.281 11.297 1 97.31 155 MET B C 1
ATOM 4327 O O . MET B 1 155 ? -22.828 -14.18 12.266 1 97.31 155 MET B O 1
ATOM 4331 N N . LYS B 1 156 ? -23.938 -15.422 10.812 1 97.06 156 LYS B N 1
ATOM 4332 C CA . LYS B 1 156 ? -23.359 -16.656 11.344 1 97.06 156 LYS B CA 1
ATOM 4333 C C . LYS B 1 156 ? -21.859 -16.734 11.039 1 97.06 156 LYS B C 1
ATOM 4335 O O . LYS B 1 156 ? -21.062 -17.031 11.922 1 97.06 156 LYS B O 1
ATOM 4340 N N . ARG B 1 157 ? -21.547 -16.469 9.836 1 94.88 157 ARG B N 1
ATOM 4341 C CA . ARG B 1 157 ? -20.141 -16.422 9.445 1 94.88 157 ARG B CA 1
ATOM 4342 C C . ARG B 1 157 ? -19.406 -15.32 10.195 1 94.88 157 ARG B C 1
ATOM 4344 O O . ARG B 1 157 ? -18.281 -15.523 10.672 1 94.88 157 ARG B O 1
ATOM 4351 N N . LEU B 1 158 ? -20.031 -14.172 10.305 1 97.88 158 LEU B N 1
ATOM 4352 C CA . LEU B 1 158 ? -19.422 -13.062 11.031 1 97.88 158 LEU B CA 1
ATOM 4353 C C . LEU B 1 158 ? -19.109 -13.453 12.469 1 97.88 158 LEU B C 1
ATOM 4355 O O . LEU B 1 158 ? -18.047 -13.109 12.992 1 97.88 158 LEU B O 1
ATOM 4359 N N . ALA B 1 159 ? -20.031 -14.148 13.086 1 98.31 159 ALA B N 1
ATOM 4360 C CA . ALA B 1 159 ? -19.844 -14.578 14.469 1 98.31 159 ALA B CA 1
ATOM 4361 C C . ALA B 1 159 ? -18.594 -15.445 14.602 1 98.31 159 ALA B C 1
ATOM 4363 O O . ALA B 1 159 ? -17.828 -15.312 15.57 1 98.31 159 ALA B O 1
ATOM 4364 N N . GLN B 1 160 ? -18.359 -16.328 13.695 1 96.62 160 GLN B N 1
ATOM 4365 C CA . GLN B 1 160 ? -17.203 -17.203 13.719 1 96.62 160 GLN B CA 1
ATOM 4366 C C . GLN B 1 160 ? -15.906 -16.406 13.562 1 96.62 160 GLN B C 1
ATOM 4368 O O . GLN B 1 160 ? -14.938 -16.641 14.289 1 96.62 160 GLN B O 1
ATOM 4373 N N . LEU B 1 161 ? -15.914 -15.484 12.633 1 96.62 161 LEU B N 1
ATOM 4374 C CA . LEU B 1 161 ? -14.734 -14.664 12.383 1 96.62 161 LEU B CA 1
ATOM 4375 C C . LEU B 1 161 ? -14.422 -13.781 13.586 1 96.62 161 LEU B C 1
ATOM 4377 O O . LEU B 1 161 ? -13.258 -13.672 14 1 96.62 161 LEU B O 1
ATOM 4381 N N . VAL B 1 162 ? -15.438 -13.164 14.141 1 98.25 162 VAL B N 1
ATOM 4382 C CA . VAL B 1 162 ? -15.266 -12.273 15.281 1 98.25 162 VAL B CA 1
ATOM 4383 C C . VAL B 1 162 ? -14.781 -13.078 16.484 1 98.25 162 VAL B C 1
ATOM 4385 O O . VAL B 1 162 ? -13.906 -12.625 17.234 1 98.25 162 VAL B O 1
ATOM 4388 N N . SER B 1 163 ? -15.383 -14.227 16.688 1 97.5 163 SER B N 1
ATOM 4389 C CA . SER B 1 163 ? -14.969 -15.078 17.797 1 97.5 163 SER B CA 1
ATOM 4390 C C . SER B 1 163 ? -13.484 -15.43 17.703 1 97.5 163 SER B C 1
ATOM 4392 O O . SER B 1 163 ? -12.758 -15.352 18.703 1 97.5 163 SER B O 1
ATOM 4394 N N . ARG B 1 164 ? -13.055 -15.789 16.562 1 95.69 164 ARG B N 1
ATOM 4395 C CA . ARG B 1 164 ? -11.656 -16.156 16.344 1 95.69 164 ARG B CA 1
ATOM 4396 C C . ARG B 1 164 ? -10.734 -14.969 16.625 1 95.69 164 ARG B C 1
ATOM 4398 O O . ARG B 1 164 ? -9.695 -15.117 17.266 1 95.69 164 ARG B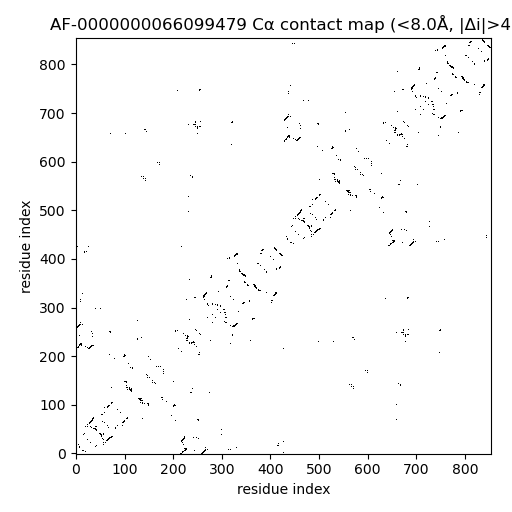 O 1
ATOM 4405 N N . SER B 1 165 ? -11.07 -13.82 16.078 1 96.69 165 SER B N 1
ATOM 4406 C CA . SER B 1 165 ? -10.273 -12.625 16.297 1 96.69 165 SER B CA 1
ATOM 4407 C C . SER B 1 165 ? -10.242 -12.234 17.766 1 96.69 165 SER B C 1
ATOM 4409 O O . SER B 1 165 ? -9.195 -11.875 18.312 1 96.69 165 SER B O 1
ATOM 4411 N N . LEU B 1 166 ? -11.391 -12.297 18.375 1 97.69 166 LEU B N 1
ATOM 4412 C CA . LEU B 1 166 ? -11.5 -11.969 19.797 1 97.69 166 LEU B CA 1
ATOM 4413 C C . LEU B 1 166 ? -10.648 -12.906 20.641 1 97.69 166 LEU B C 1
ATOM 4415 O O . LEU B 1 166 ? -9.969 -12.469 21.578 1 97.69 166 LEU B O 1
ATOM 4419 N N . GLU B 1 167 ? -10.688 -14.156 20.328 1 96.56 167 GLU B N 1
ATOM 4420 C CA . GLU B 1 167 ? -9.867 -15.141 21.031 1 96.56 167 GLU B CA 1
ATOM 4421 C C . GLU B 1 167 ? -8.383 -14.828 20.875 1 96.56 167 GLU B C 1
ATOM 4423 O O . GLU B 1 167 ? -7.617 -14.961 21.828 1 96.56 167 GLU B O 1
ATOM 4428 N N . ALA B 1 168 ? -7.992 -14.461 19.734 1 96.12 168 ALA B N 1
ATOM 4429 C CA . ALA B 1 168 ? -6.594 -14.133 19.453 1 96.12 168 ALA B CA 1
ATOM 4430 C C . ALA B 1 168 ? -6.156 -12.898 20.25 1 96.12 168 ALA B C 1
ATOM 4432 O O . ALA B 1 168 ? -5.004 -12.812 20.672 1 96.12 168 ALA B O 1
ATOM 4433 N N . TRP B 1 169 ? -7.086 -11.93 20.484 1 97.94 169 TRP B N 1
ATOM 4434 C CA . TRP B 1 169 ? -6.766 -10.68 21.156 1 97.94 169 TRP B CA 1
ATOM 4435 C C . TRP B 1 169 ? -6.855 -10.828 22.672 1 97.94 169 TRP B C 1
ATOM 4437 O O . TRP B 1 169 ? -6.285 -10.031 23.422 1 97.94 169 TRP B O 1
ATOM 4447 N N . THR B 1 170 ? -7.547 -11.844 23.172 1 98.19 170 THR B N 1
ATOM 4448 C CA . THR B 1 170 ? -7.914 -11.984 24.578 1 98.19 170 THR B CA 1
ATOM 4449 C C . THR B 1 170 ? -6.672 -12.008 25.469 1 98.19 170 THR B C 1
ATOM 4451 O O . THR B 1 170 ? -6.613 -11.305 26.469 1 98.19 170 THR B O 1
ATOM 4454 N N . PRO B 1 171 ? -5.574 -12.781 25.109 1 97.88 171 PRO B N 1
ATOM 4455 C CA . PRO B 1 171 ? -4.387 -12.742 25.969 1 97.88 171 PRO B CA 1
ATOM 4456 C C . PRO B 1 171 ? -3.799 -11.336 26.094 1 97.88 171 PRO B C 1
ATOM 4458 O O . PRO B 1 171 ? -3.408 -10.922 27.188 1 97.88 171 PRO B O 1
ATOM 4461 N N . THR B 1 172 ? -3.734 -10.602 25.031 1 97.5 172 THR B N 1
ATOM 4462 C CA . THR B 1 172 ? -3.197 -9.242 25.031 1 97.5 172 THR B CA 1
ATOM 4463 C C . THR B 1 172 ? -4.086 -8.312 25.859 1 97.5 172 THR B C 1
ATOM 4465 O O . THR B 1 172 ? -3.588 -7.508 26.641 1 97.5 172 THR B O 1
ATOM 4468 N N . LEU B 1 173 ? -5.438 -8.406 25.641 1 98.12 173 LEU B N 1
ATOM 4469 C CA . LEU B 1 173 ? -6.387 -7.57 26.359 1 98.12 173 LEU B CA 1
ATOM 4470 C C . LEU B 1 173 ? -6.254 -7.777 27.875 1 98.12 173 LEU B C 1
ATOM 4472 O O . LEU B 1 173 ? -6.191 -6.809 28.625 1 98.12 173 LEU B O 1
ATOM 4476 N N . ARG B 1 174 ? -6.113 -8.969 28.25 1 97.69 174 ARG B N 1
ATOM 4477 C CA . ARG B 1 174 ? -6.016 -9.289 29.672 1 97.69 174 ARG B CA 1
ATOM 4478 C C . ARG B 1 174 ? -4.68 -8.828 30.25 1 97.69 174 ARG B C 1
ATOM 4480 O O . ARG B 1 174 ? -4.629 -8.305 31.375 1 97.69 174 ARG B O 1
ATOM 4487 N N . ALA B 1 175 ? -3.617 -9.055 29.516 1 97 175 ALA B N 1
ATOM 4488 C CA . ALA B 1 175 ? -2.295 -8.625 29.969 1 97 175 ALA B CA 1
ATOM 4489 C C . ALA B 1 175 ? -2.252 -7.113 30.172 1 97 175 ALA B C 1
ATOM 4491 O O . ALA B 1 175 ? -1.521 -6.617 31.031 1 97 175 ALA B O 1
ATOM 4492 N N . LEU B 1 176 ? -3.059 -6.34 29.422 1 96.62 176 LEU B N 1
ATOM 4493 C CA . LEU B 1 176 ? -3.102 -4.887 29.5 1 96.62 176 LEU B CA 1
ATOM 4494 C C . LEU B 1 176 ? -4.078 -4.434 30.578 1 96.62 176 LEU B C 1
ATOM 4496 O O . LEU B 1 176 ? -4.27 -3.232 30.781 1 96.62 176 LEU B O 1
ATOM 4500 N N . GLY B 1 177 ? -4.715 -5.355 31.188 1 96.44 177 GLY B N 1
ATOM 4501 C CA . GLY B 1 177 ? -5.633 -5.043 32.281 1 96.44 177 GLY B CA 1
ATOM 4502 C C . GLY B 1 177 ? -7.059 -4.828 31.797 1 96.44 177 GLY B C 1
ATOM 4503 O O . GLY B 1 177 ? -7.891 -4.312 32.562 1 96.44 177 GLY B O 1
ATOM 4504 N N . GLY B 1 178 ? -7.297 -5.211 30.531 1 97 178 GLY B N 1
ATOM 4505 C CA . GLY B 1 178 ? -8.641 -5.043 30.016 1 97 178 GLY B CA 1
ATOM 4506 C C . GLY B 1 178 ? -9.461 -6.316 30.047 1 97 178 GLY B C 1
ATOM 4507 O O . GLY B 1 178 ? -8.922 -7.402 30.266 1 97 178 GLY B O 1
ATOM 4508 N N . GLU B 1 179 ? -10.742 -6.152 29.922 1 97.12 179 GLU B N 1
ATOM 4509 C CA . GLU B 1 179 ? -11.672 -7.27 29.781 1 97.12 179 GLU B CA 1
ATOM 4510 C C . GLU B 1 179 ? -12.25 -7.336 28.375 1 97.12 179 GLU B C 1
ATOM 4512 O O . GLU B 1 179 ? -12.875 -6.379 27.906 1 97.12 179 GLU B O 1
ATOM 4517 N N . PRO B 1 180 ? -12.047 -8.445 27.719 1 97.12 180 PRO B N 1
ATOM 4518 C CA . PRO B 1 180 ? -12.625 -8.555 26.375 1 97.12 180 PRO B CA 1
ATOM 4519 C C . PRO B 1 180 ? -14.148 -8.477 26.391 1 97.12 180 PRO B C 1
ATOM 4521 O O . PRO B 1 180 ? -14.797 -9.016 27.297 1 97.12 180 PRO B O 1
ATOM 4524 N N . PRO B 1 181 ? -14.719 -7.777 25.453 1 97.88 181 PRO B N 1
ATOM 4525 C CA . PRO B 1 181 ? -16.172 -7.828 25.344 1 97.88 181 PRO B CA 1
ATOM 4526 C C . PRO B 1 181 ? -16.688 -9.227 24.984 1 97.88 181 PRO B C 1
ATOM 4528 O O . PRO B 1 181 ? -15.93 -10.055 24.484 1 97.88 181 PRO B O 1
ATOM 4531 N N . SER B 1 182 ? -17.953 -9.508 25.297 1 98 182 SER B N 1
ATOM 4532 C CA . SER B 1 182 ? -18.531 -10.805 24.922 1 98 182 SER B CA 1
ATOM 4533 C C . SER B 1 182 ? -18.922 -10.836 23.453 1 98 182 SER B C 1
ATOM 4535 O O . SER B 1 182 ? -19.281 -9.805 22.875 1 98 182 SER B O 1
ATOM 4537 N N . LEU B 1 183 ? -18.828 -12 22.906 1 98.19 183 LEU B N 1
ATOM 4538 C CA . LEU B 1 183 ? -19.234 -12.188 21.516 1 98.19 183 LEU B CA 1
ATOM 4539 C C . LEU B 1 183 ? -20.672 -11.734 21.312 1 98.19 183 LEU B C 1
ATOM 4541 O O . LEU B 1 183 ? -20.984 -11.062 20.328 1 98.19 183 LEU B O 1
ATOM 4545 N N . ASP B 1 184 ? -21.516 -12.039 22.234 1 98.25 184 ASP B N 1
ATOM 4546 C CA . ASP B 1 184 ? -22.922 -11.695 22.141 1 98.25 184 ASP B CA 1
ATOM 4547 C C . ASP B 1 184 ? -23.125 -10.18 22.109 1 98.25 184 ASP B C 1
ATOM 4549 O O . ASP B 1 184 ? -23.938 -9.672 21.344 1 98.25 184 ASP B O 1
ATOM 4553 N N . ALA B 1 185 ? -22.453 -9.5 22.953 1 98.12 185 ALA B N 1
ATOM 4554 C CA . ALA B 1 185 ? -22.547 -8.047 23 1 98.12 185 ALA B CA 1
ATOM 4555 C C . ALA B 1 185 ? -22.125 -7.426 21.672 1 98.12 185 ALA B C 1
ATOM 4557 O O . ALA B 1 185 ? -22.75 -6.473 21.203 1 98.12 185 ALA B O 1
ATOM 4558 N N . ILE B 1 186 ? -21.078 -7.926 21.109 1 98.44 186 ILE B N 1
ATOM 4559 C CA . ILE B 1 186 ? -20.562 -7.43 19.828 1 98.44 186 ILE B CA 1
ATOM 4560 C C . ILE B 1 186 ? -21.609 -7.66 18.734 1 98.44 186 ILE B C 1
ATOM 4562 O O . ILE B 1 186 ? -21.922 -6.75 17.969 1 98.44 186 ILE B O 1
ATOM 4566 N N . LEU B 1 187 ? -22.156 -8.883 18.688 1 98.5 187 LEU B N 1
ATOM 4567 C CA . LEU B 1 187 ? -23.109 -9.242 17.656 1 98.5 187 LEU B CA 1
ATOM 4568 C C . LEU B 1 187 ? -24.406 -8.445 17.797 1 98.5 187 LEU B C 1
ATOM 4570 O O . LEU B 1 187 ? -25.031 -8.07 16.812 1 98.5 187 LEU B O 1
ATOM 4574 N N . ASP B 1 188 ? -24.797 -8.219 19.062 1 98.25 188 ASP B N 1
ATOM 4575 C CA . ASP B 1 188 ? -25.984 -7.414 19.328 1 98.25 188 ASP B CA 1
ATOM 4576 C C . ASP B 1 188 ? -25.812 -5.996 18.781 1 98.25 188 ASP B C 1
ATOM 4578 O O . ASP B 1 188 ? -26.766 -5.418 18.25 1 98.25 188 ASP B O 1
ATOM 4582 N N . GLU B 1 189 ? -24.688 -5.469 18.891 1 97.75 189 GLU B N 1
ATOM 4583 C CA . GLU B 1 189 ? -24.391 -4.129 18.375 1 97.75 189 GLU B CA 1
ATOM 4584 C C . GLU B 1 189 ? -24.328 -4.121 16.859 1 97.75 189 GLU B C 1
ATOM 4586 O O . GLU B 1 189 ? -24.812 -3.178 16.219 1 97.75 189 GLU B O 1
ATOM 4591 N N . LEU B 1 190 ? -23.828 -5.137 16.25 1 98.44 190 LEU B N 1
ATOM 4592 C CA . LEU B 1 190 ? -23.562 -5.168 14.812 1 98.44 190 LEU B CA 1
ATOM 4593 C C . LEU B 1 190 ? -24.828 -5.48 14.023 1 98.44 190 LEU B C 1
ATOM 4595 O O . LEU B 1 190 ? -24.953 -5.09 12.859 1 98.44 190 LEU B O 1
ATOM 4599 N N . THR B 1 191 ? -25.766 -6.191 14.648 1 98.5 191 THR B N 1
ATOM 4600 C CA . THR B 1 191 ? -26.922 -6.711 13.93 1 98.5 191 THR B CA 1
ATOM 4601 C C . THR B 1 191 ? -27.734 -5.574 13.32 1 98.5 191 THR B C 1
ATOM 4603 O O . THR B 1 191 ? -28 -5.57 12.117 1 98.5 191 THR B O 1
ATOM 4606 N N . PRO B 1 192 ? -28.141 -4.523 14.094 1 98.44 192 PRO B N 1
ATOM 4607 C CA . PRO B 1 192 ? -28.875 -3.428 13.461 1 98.44 192 PRO B CA 1
ATOM 4608 C C . PRO B 1 192 ? -28.031 -2.643 12.469 1 98.44 192 PRO B C 1
ATOM 4610 O O . PRO B 1 192 ? -28.547 -2.137 11.469 1 98.44 192 PRO B O 1
ATOM 4613 N N . LEU B 1 193 ? -26.766 -2.494 12.703 1 98.62 193 LEU B N 1
ATOM 4614 C CA . LEU B 1 193 ? -25.875 -1.78 11.797 1 98.62 193 LEU B CA 1
ATOM 4615 C C . LEU B 1 193 ? -25.75 -2.516 10.469 1 98.62 193 LEU B C 1
ATOM 4617 O O . LEU B 1 193 ? -25.688 -1.888 9.414 1 98.62 193 LEU B O 1
ATOM 4621 N N . ALA B 1 194 ? -25.688 -3.857 10.57 1 98.5 194 ALA B N 1
ATOM 4622 C CA . ALA B 1 194 ? -25.578 -4.688 9.375 1 98.5 194 ALA B CA 1
ATOM 4623 C C . ALA B 1 194 ? -26.75 -4.43 8.422 1 98.5 194 ALA B C 1
ATOM 4625 O O . ALA B 1 194 ? -26.562 -4.363 7.203 1 98.5 194 ALA B O 1
ATOM 4626 N N . LYS B 1 195 ? -27.922 -4.25 8.93 1 97.88 195 LYS B N 1
ATOM 4627 C CA . LYS B 1 195 ? -29.109 -3.994 8.125 1 97.88 195 LYS B CA 1
ATOM 4628 C C . LYS B 1 195 ? -28.984 -2.682 7.359 1 97.88 195 LYS B C 1
ATOM 4630 O O . LYS B 1 195 ? -29.438 -2.576 6.219 1 97.88 195 LYS B O 1
ATOM 4635 N N . ARG B 1 196 ? -28.359 -1.724 7.98 1 97.56 196 ARG B N 1
ATOM 4636 C CA . ARG B 1 196 ? -28.203 -0.396 7.395 1 97.56 196 ARG B CA 1
ATOM 4637 C C . ARG B 1 196 ? -27.062 -0.379 6.375 1 97.56 196 ARG B C 1
ATOM 4639 O O . ARG B 1 196 ? -27.109 0.381 5.406 1 97.56 196 ARG B O 1
ATOM 4646 N N . ILE B 1 197 ? -26.078 -1.193 6.547 1 98.38 197 ILE B N 1
ATOM 4647 C CA . ILE B 1 197 ? -24.844 -1.092 5.781 1 98.38 197 ILE B CA 1
ATOM 4648 C C . ILE B 1 197 ? -24.906 -2.027 4.574 1 98.38 197 ILE B C 1
ATOM 4650 O O . ILE B 1 197 ? -24.406 -1.694 3.498 1 98.38 197 ILE B O 1
ATOM 4654 N N . THR B 1 198 ? -25.562 -3.191 4.668 1 97.88 198 THR B N 1
ATOM 4655 C CA . THR B 1 198 ? -25.516 -4.262 3.676 1 97.88 198 THR B CA 1
ATOM 4656 C C . THR B 1 198 ? -26.016 -3.768 2.322 1 97.88 198 THR B C 1
ATOM 4658 O O . THR B 1 198 ? -25.484 -4.145 1.279 1 97.88 198 THR B O 1
ATOM 4661 N N . PRO B 1 199 ? -27.031 -2.85 2.301 1 97.38 199 PRO B N 1
ATOM 4662 C CA . PRO B 1 199 ? -27.5 -2.377 0.996 1 97.38 199 PRO B CA 1
ATOM 4663 C C . PRO B 1 199 ? -26.469 -1.521 0.27 1 97.38 199 PRO B C 1
ATOM 4665 O O . PRO B 1 199 ? -26.594 -1.284 -0.935 1 97.38 199 PRO B O 1
ATOM 4668 N N . LEU B 1 200 ? -25.469 -1.021 0.972 1 98.12 200 LEU B N 1
ATOM 4669 C CA . LEU B 1 200 ? -24.469 -0.119 0.403 1 98.12 200 LEU B CA 1
ATOM 4670 C C . LEU B 1 200 ? -23.266 -0.896 -0.113 1 98.12 200 LEU B C 1
ATOM 4672 O O . LEU B 1 200 ? -22.422 -0.346 -0.836 1 98.12 200 LEU B O 1
ATOM 4676 N N . LEU B 1 201 ? -23.156 -2.201 0.235 1 97.44 201 LEU B N 1
ATOM 4677 C CA . LEU B 1 201 ? -21.969 -2.998 -0.05 1 97.44 201 LEU B CA 1
ATOM 4678 C C . LEU B 1 201 ? -21.844 -3.275 -1.545 1 97.44 201 LEU B C 1
ATOM 4680 O O . LEU B 1 201 ? -22.844 -3.531 -2.217 1 97.44 201 LEU B O 1
ATOM 4684 N N . ALA B 1 202 ? -20.578 -3.137 -2.047 1 96.88 202 ALA B N 1
ATOM 4685 C CA . ALA B 1 202 ? -20.328 -3.375 -3.465 1 96.88 202 ALA B CA 1
ATOM 4686 C C . ALA B 1 202 ? -18.875 -3.814 -3.688 1 96.88 202 ALA B C 1
ATOM 4688 O O . ALA B 1 202 ? -18.031 -3.682 -2.797 1 96.88 202 ALA B O 1
ATOM 4689 N N . ASP B 1 203 ? -18.625 -4.492 -4.82 1 95.88 203 ASP B N 1
ATOM 4690 C CA . ASP B 1 203 ? -17.266 -4.598 -5.324 1 95.88 203 ASP B CA 1
ATOM 4691 C C . ASP B 1 203 ? -16.766 -3.254 -5.859 1 95.88 203 ASP B C 1
ATOM 4693 O O . ASP B 1 203 ? -16.891 -2.971 -7.051 1 95.88 203 ASP B O 1
ATOM 4697 N N . THR B 1 204 ? -16.188 -2.537 -4.949 1 97.69 204 THR B N 1
ATOM 4698 C CA . THR B 1 204 ? -15.852 -1.16 -5.293 1 97.69 204 THR B CA 1
ATOM 4699 C C . THR B 1 204 ? -14.695 -1.117 -6.289 1 97.69 204 THR B C 1
ATOM 4701 O O . THR B 1 204 ? -14.586 -0.176 -7.078 1 97.69 204 THR B O 1
ATOM 4704 N N . SER B 1 205 ? -13.828 -2.139 -6.227 1 96.06 205 SER B N 1
ATOM 4705 C CA . SER B 1 205 ? -12.758 -2.199 -7.223 1 96.06 205 SER B CA 1
ATOM 4706 C C . SER B 1 205 ? -13.328 -2.262 -8.633 1 96.06 205 SER B C 1
ATOM 4708 O O . SER B 1 205 ? -12.875 -1.534 -9.523 1 96.06 205 SER B O 1
ATOM 4710 N N . GLN B 1 206 ? -14.289 -3.096 -8.852 1 95.5 206 GLN B N 1
ATOM 4711 C CA . GLN B 1 206 ? -14.945 -3.217 -10.148 1 95.5 206 GLN B CA 1
ATOM 4712 C C . GLN B 1 206 ? -15.703 -1.94 -10.5 1 95.5 206 GLN B C 1
ATOM 4714 O O . GLN B 1 206 ? -15.703 -1.513 -11.656 1 95.5 206 GLN B O 1
ATOM 4719 N N . LEU B 1 207 ? -16.359 -1.406 -9.5 1 96.94 207 LEU B N 1
ATOM 4720 C CA . LEU B 1 207 ? -17.125 -0.176 -9.703 1 96.94 207 LEU B CA 1
ATOM 4721 C C . LEU B 1 207 ? -16.219 0.95 -10.188 1 96.94 207 LEU B C 1
ATOM 4723 O O . LEU B 1 207 ? -16.531 1.647 -11.148 1 96.94 207 LEU B O 1
ATOM 4727 N N . ILE B 1 208 ? -15.102 1.129 -9.625 1 97.81 208 ILE B N 1
ATOM 4728 C CA . ILE B 1 208 ? -14.148 2.18 -9.977 1 97.81 208 ILE B CA 1
ATOM 4729 C C . ILE B 1 208 ? -13.602 1.936 -11.375 1 97.81 208 ILE B C 1
ATOM 4731 O O . ILE B 1 208 ? -13.531 2.859 -12.188 1 97.81 208 ILE B O 1
ATOM 4735 N N . ASP B 1 209 ? -13.234 0.715 -11.672 1 95.81 209 ASP B N 1
ATOM 4736 C CA . ASP B 1 209 ? -12.734 0.381 -13 1 95.81 209 ASP B CA 1
ATOM 4737 C C . ASP B 1 209 ? -13.773 0.693 -14.07 1 95.81 209 ASP B C 1
ATOM 4739 O O . ASP B 1 209 ? -13.445 1.208 -15.141 1 95.81 209 ASP B O 1
ATOM 4743 N N . GLY B 1 210 ? -15.016 0.29 -13.766 1 96 210 GLY B N 1
ATOM 4744 C CA . GLY B 1 210 ? -16.094 0.604 -14.688 1 96 210 GLY B CA 1
ATOM 4745 C C . GLY B 1 210 ? -16.219 2.088 -14.969 1 96 210 GLY B C 1
ATOM 4746 O O . GLY B 1 210 ? -16.391 2.492 -16.125 1 96 210 GLY B O 1
ATOM 4747 N N . ALA B 1 211 ? -16.125 2.904 -13.945 1 96.44 211 ALA B N 1
ATOM 4748 C CA . ALA B 1 211 ? -16.188 4.355 -14.102 1 96.44 211 ALA B CA 1
ATOM 4749 C C . ALA B 1 211 ? -15.047 4.859 -14.984 1 96.44 211 ALA B C 1
ATOM 4751 O O . ALA B 1 211 ? -15.266 5.664 -15.891 1 96.44 211 ALA B O 1
ATOM 4752 N N . LEU B 1 212 ? -13.883 4.34 -14.766 1 95.88 212 LEU B N 1
ATOM 4753 C CA . LEU B 1 212 ? -12.711 4.75 -15.531 1 95.88 212 LEU B CA 1
ATOM 4754 C C . LEU B 1 212 ? -12.859 4.348 -17 1 95.88 212 LEU B C 1
ATOM 4756 O O . LEU B 1 212 ? -12.539 5.125 -17.891 1 95.88 212 LEU B O 1
ATOM 4760 N N . ARG B 1 213 ? -13.336 3.182 -17.234 1 93.75 213 ARG B N 1
ATOM 4761 C CA . ARG B 1 213 ? -13.5 2.688 -18.609 1 93.75 213 ARG B CA 1
ATOM 4762 C C . ARG B 1 213 ? -14.547 3.504 -19.359 1 93.75 213 ARG B C 1
ATOM 4764 O O . ARG B 1 213 ? -14.445 3.674 -20.578 1 93.75 213 ARG B O 1
ATOM 4771 N N . ARG B 1 214 ? -15.492 4.016 -18.641 1 95.44 214 ARG B N 1
ATOM 4772 C CA . ARG B 1 214 ? -16.531 4.832 -19.266 1 95.44 214 ARG B CA 1
ATOM 4773 C C . ARG B 1 214 ? -16.062 6.27 -19.453 1 95.44 214 ARG B C 1
ATOM 4775 O O . ARG B 1 214 ? -16.828 7.125 -19.906 1 95.44 214 ARG B O 1
ATOM 4782 N N . GLY B 1 215 ? -14.898 6.59 -19.047 1 93.25 215 GLY B N 1
ATOM 4783 C CA . GLY B 1 215 ? -14.336 7.922 -19.219 1 93.25 215 GLY B CA 1
ATOM 4784 C C . GLY B 1 215 ? -14.82 8.914 -18.188 1 93.25 215 GLY B C 1
ATOM 4785 O O . GLY B 1 215 ? -14.766 10.125 -18.406 1 93.25 215 GLY B O 1
ATOM 4786 N N . GLU B 1 216 ? -15.312 8.43 -17.031 1 94.12 216 GLU B N 1
ATOM 4787 C CA . GLU B 1 216 ? -15.773 9.305 -15.953 1 94.12 216 GLU B CA 1
ATOM 4788 C C . GLU B 1 216 ? -14.602 9.945 -15.219 1 94.12 216 GLU B C 1
ATOM 4790 O O . GLU B 1 216 ? -13.469 9.461 -15.305 1 94.12 216 GLU B O 1
ATOM 4795 N N . ARG B 1 217 ? -14.859 11.133 -14.586 1 94.31 217 ARG B N 1
ATOM 4796 C CA . ARG B 1 217 ? -13.875 11.82 -13.758 1 94.31 217 ARG B CA 1
ATOM 4797 C C . ARG B 1 217 ? -13.852 11.25 -12.344 1 94.31 217 ARG B C 1
ATOM 4799 O O . ARG B 1 217 ? -14.781 11.469 -11.57 1 94.31 217 ARG B O 1
ATOM 4806 N N . VAL B 1 218 ? -12.781 10.531 -12.055 1 96.06 218 VAL B N 1
ATOM 4807 C CA . VAL B 1 218 ? -12.664 9.859 -10.766 1 96.06 218 VAL B CA 1
ATOM 4808 C C . VAL B 1 218 ? -11.672 10.602 -9.883 1 96.06 218 VAL B C 1
ATOM 4810 O O . VAL B 1 218 ? -10.523 10.836 -10.273 1 96.06 218 VAL B O 1
ATOM 4813 N N . LEU B 1 219 ? -12.102 11.023 -8.711 1 95.25 219 LEU B N 1
ATOM 4814 C CA . LEU B 1 219 ? -11.266 11.68 -7.715 1 95.25 219 LEU B CA 1
ATOM 4815 C C . LEU B 1 219 ? -10.961 10.742 -6.555 1 95.25 219 LEU B C 1
ATOM 4817 O O . LEU B 1 219 ? -11.883 10.258 -5.883 1 95.25 219 LEU B O 1
ATOM 4821 N N . LEU B 1 220 ? -9.727 10.414 -6.379 1 96.5 220 LEU B N 1
ATOM 4822 C CA . LEU B 1 220 ? -9.273 9.609 -5.246 1 96.5 220 LEU B CA 1
ATOM 4823 C C . LEU B 1 220 ? -8.797 10.508 -4.105 1 96.5 220 LEU B C 1
ATOM 4825 O O . LEU B 1 220 ? -7.766 11.172 -4.23 1 96.5 220 LEU B O 1
ATOM 4829 N N . GLU B 1 221 ? -9.492 10.406 -3.018 1 94.25 221 GLU B N 1
ATOM 4830 C CA . GLU B 1 221 ? -9.312 11.32 -1.896 1 94.25 221 GLU B CA 1
ATOM 4831 C C . GLU B 1 221 ? -8.508 10.664 -0.777 1 94.25 221 GLU B C 1
ATOM 4833 O O . GLU B 1 221 ? -8.945 9.68 -0.182 1 94.25 221 GLU B O 1
ATOM 4838 N N . GLY B 1 222 ? -7.367 11.273 -0.497 1 93 222 GLY B N 1
ATOM 4839 C CA . GLY B 1 222 ? -6.57 10.773 0.612 1 93 222 GLY B CA 1
ATOM 4840 C C . GLY B 1 222 ? -7.113 11.188 1.969 1 93 222 GLY B C 1
ATOM 4841 O O . GLY B 1 222 ? -7.863 12.156 2.076 1 93 222 GLY B O 1
ATOM 4842 N N . ALA B 1 223 ? -6.805 10.461 3.008 1 88 223 ALA B N 1
ATOM 4843 C CA . ALA B 1 223 ? -7.23 10.766 4.371 1 88 223 ALA B CA 1
ATOM 4844 C C . ALA B 1 223 ? -6.152 11.539 5.125 1 88 223 ALA B C 1
ATOM 4846 O O . ALA B 1 223 ? -6.324 12.719 5.426 1 88 223 ALA B O 1
ATOM 4847 N N . GLN B 1 224 ? -5.117 10.938 5.715 1 90.69 224 GLN B N 1
ATOM 4848 C CA . GLN B 1 224 ? -4.012 11.523 6.465 1 90.69 224 GLN B CA 1
ATOM 4849 C C . GLN B 1 224 ? -3.014 12.195 5.527 1 90.69 224 GLN B C 1
ATOM 4851 O O . GLN B 1 224 ? -3.369 12.602 4.418 1 90.69 224 GLN B O 1
ATOM 4856 N N . GLY B 1 225 ? -1.964 12.688 6.082 1 94.06 225 GLY B N 1
ATOM 4857 C CA . GLY B 1 225 ? -0.935 13.336 5.281 1 94.06 225 GLY B CA 1
ATOM 4858 C C . GLY B 1 225 ? 0.272 12.453 5.035 1 94.06 225 GLY B C 1
ATOM 4859 O O . GLY B 1 225 ? 0.449 11.438 5.703 1 94.06 225 GLY B O 1
ATOM 4860 N N . THR B 1 226 ? 1.064 12.828 4.074 1 96.81 226 THR B N 1
ATOM 4861 C CA . THR B 1 226 ? 2.234 12.086 3.629 1 96.81 226 THR B CA 1
ATOM 4862 C C . THR B 1 226 ? 3.137 11.734 4.809 1 96.81 226 THR B C 1
ATOM 4864 O O . THR B 1 226 ? 3.617 10.602 4.918 1 96.81 226 THR B O 1
ATOM 4867 N N . LEU B 1 227 ? 3.311 12.633 5.738 1 96.62 227 LEU B N 1
ATOM 4868 C CA . LEU B 1 227 ? 4.289 12.461 6.809 1 96.62 227 LEU B CA 1
ATOM 4869 C C . LEU B 1 227 ? 3.719 11.594 7.93 1 96.62 227 LEU B C 1
ATOM 4871 O O . LEU B 1 227 ? 4.414 11.297 8.898 1 96.62 227 LEU B O 1
ATOM 4875 N N . LEU B 1 228 ? 2.471 11.133 7.727 1 95.5 228 LEU B N 1
ATOM 4876 C CA . LEU B 1 228 ? 1.854 10.172 8.633 1 95.5 228 LEU B CA 1
ATOM 4877 C C . LEU B 1 228 ? 1.754 8.797 7.98 1 95.5 228 LEU B C 1
ATOM 4879 O O . LEU B 1 228 ? 1.129 7.887 8.531 1 95.5 228 LEU B O 1
ATOM 4883 N N . ASP B 1 229 ? 2.375 8.617 6.855 1 96.94 229 ASP B N 1
ATOM 4884 C CA . ASP B 1 229 ? 2.385 7.34 6.152 1 96.94 229 ASP B CA 1
ATOM 4885 C C . ASP B 1 229 ? 3.131 6.277 6.953 1 96.94 229 ASP B C 1
ATOM 4887 O O . ASP B 1 229 ? 4.172 6.562 7.551 1 96.94 229 ASP B O 1
ATOM 4891 N N . ILE B 1 230 ? 2.742 5.082 6.879 1 97.12 230 ILE B N 1
ATOM 4892 C CA . ILE B 1 230 ? 3.275 3.986 7.68 1 97.12 230 ILE B CA 1
ATOM 4893 C C . ILE B 1 230 ? 4.73 3.727 7.297 1 97.12 230 ILE B C 1
ATOM 4895 O O . ILE B 1 230 ? 5.543 3.338 8.141 1 97.12 230 ILE B O 1
ATOM 4899 N N . ASP B 1 231 ? 5.082 3.939 6.008 1 97.06 231 ASP B N 1
ATOM 4900 C CA . ASP B 1 231 ? 6.426 3.621 5.535 1 97.06 231 ASP B CA 1
ATOM 4901 C C . ASP B 1 231 ? 7.215 4.891 5.23 1 97.06 231 ASP B C 1
ATOM 4903 O O . ASP B 1 231 ? 8.438 4.914 5.371 1 97.06 231 ASP B O 1
ATOM 4907 N N . HIS B 1 232 ? 6.512 5.938 4.891 1 97.31 232 HIS B N 1
ATOM 4908 C CA . HIS B 1 232 ? 7.207 7.109 4.367 1 97.31 232 HIS B CA 1
ATOM 4909 C C . HIS B 1 232 ? 6.973 8.328 5.25 1 97.31 232 HIS B C 1
ATOM 4911 O O . HIS B 1 232 ? 7.285 9.453 4.859 1 97.31 232 HIS B O 1
ATOM 4917 N N . GLY B 1 233 ? 6.379 8.094 6.379 1 96.12 233 GLY B N 1
ATOM 4918 C CA . GLY B 1 233 ? 6.203 9.156 7.355 1 96.12 233 GLY B CA 1
ATOM 4919 C C . GLY B 1 233 ? 7.199 9.086 8.5 1 96.12 233 GLY B C 1
ATOM 4920 O O . GLY B 1 233 ? 8.227 8.406 8.398 1 96.12 233 GLY B O 1
ATOM 4921 N N . THR B 1 234 ? 6.949 9.844 9.586 1 94.56 234 THR B N 1
ATOM 4922 C CA . THR B 1 234 ? 7.855 9.953 10.727 1 94.56 234 THR B CA 1
ATOM 4923 C C . THR B 1 234 ? 7.598 8.836 11.734 1 94.56 234 THR B C 1
ATOM 4925 O O . THR B 1 234 ? 7.152 9.086 12.852 1 94.56 234 THR B O 1
ATOM 4928 N N . PHE B 1 235 ? 7.906 7.668 11.359 1 95.19 235 PHE B N 1
ATOM 4929 C CA . PHE B 1 235 ? 7.711 6.469 12.164 1 95.19 235 PHE B CA 1
ATOM 4930 C C . PHE B 1 235 ? 8.422 6.598 13.508 1 95.19 235 PHE B C 1
ATOM 4932 O O . PHE B 1 235 ? 9.578 7.02 13.562 1 95.19 235 PHE B O 1
ATOM 4939 N N . PRO B 1 236 ? 7.727 6.242 14.562 1 94.88 236 PRO B N 1
ATOM 4940 C CA . PRO B 1 236 ? 6.484 5.477 14.688 1 94.88 236 PRO B CA 1
ATOM 4941 C C . PRO B 1 236 ? 5.258 6.367 14.883 1 94.88 236 PRO B C 1
ATOM 4943 O O . PRO B 1 236 ? 4.172 5.871 15.195 1 94.88 236 PRO B O 1
ATOM 4946 N N . PHE B 1 237 ? 5.395 7.723 14.758 1 93.81 237 PHE B N 1
ATOM 4947 C CA . PHE B 1 237 ? 4.277 8.641 14.938 1 93.81 237 PHE B CA 1
ATOM 4948 C C . PHE B 1 237 ? 3.5 8.805 13.633 1 93.81 237 PHE B C 1
ATOM 4950 O O . PHE B 1 237 ? 3.41 9.914 13.094 1 93.81 237 PHE B O 1
ATOM 4957 N N . VAL B 1 238 ? 2.945 7.715 13.133 1 95.38 238 VAL B N 1
ATOM 4958 C CA . VAL B 1 238 ? 2.246 7.625 11.859 1 95.38 238 VAL B CA 1
ATOM 4959 C C . VAL B 1 238 ? 0.952 6.832 12.031 1 95.38 238 VAL B C 1
ATOM 4961 O O . VAL B 1 238 ? 0.697 6.277 13.102 1 95.38 238 VAL B O 1
ATOM 4964 N N . THR B 1 239 ? 0.104 6.836 11.031 1 95.19 239 THR B N 1
ATOM 4965 C CA . THR B 1 239 ? -1.045 5.938 10.977 1 95.19 239 THR B CA 1
ATOM 4966 C C . THR B 1 239 ? -0.632 4.559 10.477 1 95.19 239 THR B C 1
ATOM 4968 O O . THR B 1 239 ? 0.521 4.352 10.086 1 95.19 239 THR B O 1
ATOM 4971 N N . SER B 1 240 ? -1.523 3.588 10.547 1 96.94 240 SER B N 1
ATOM 4972 C CA . SER B 1 240 ? -1.229 2.205 10.18 1 96.94 240 SER B CA 1
ATOM 4973 C C . SER B 1 240 ? -1.54 1.943 8.711 1 96.94 240 SER B C 1
ATOM 4975 O O . SER B 1 240 ? -1.638 0.79 8.289 1 96.94 240 SER B O 1
ATOM 4977 N N . SER B 1 241 ? -1.753 2.963 7.895 1 95.88 241 SER B N 1
ATOM 4978 C CA . SER B 1 241 ? -2.1 2.838 6.48 1 95.88 241 SER B CA 1
ATOM 4979 C C . SER B 1 241 ? -1.193 3.701 5.609 1 95.88 241 SER B C 1
ATOM 4981 O O . SER B 1 241 ? -0.401 4.492 6.125 1 95.88 241 SER B O 1
ATOM 4983 N N . SER B 1 242 ? -1.306 3.48 4.336 1 96.94 242 SER B N 1
ATOM 4984 C CA . SER B 1 242 ? -0.566 4.297 3.377 1 96.94 242 SER B CA 1
ATOM 4985 C C . SER B 1 242 ? -1.281 5.613 3.105 1 96.94 242 SER B C 1
ATOM 4987 O O . SER B 1 242 ? -2.426 5.621 2.646 1 96.94 242 SER B O 1
ATOM 4989 N N . ALA B 1 243 ? -0.582 6.711 3.348 1 96.31 243 ALA B N 1
ATOM 4990 C CA . ALA B 1 243 ? -1.188 8.031 3.197 1 96.31 243 ALA B CA 1
ATOM 4991 C C . ALA B 1 243 ? -0.609 8.766 1.991 1 96.31 243 ALA B C 1
ATOM 4993 O O . ALA B 1 243 ? -0.898 9.945 1.778 1 96.31 243 ALA B O 1
ATOM 4994 N N . ILE B 1 244 ? 0.224 8.078 1.205 1 97.69 244 ILE B N 1
ATOM 4995 C CA . ILE B 1 244 ? 0.804 8.68 0.008 1 97.69 244 ILE B CA 1
ATOM 4996 C C . ILE B 1 244 ? -0.033 8.305 -1.213 1 97.69 244 ILE B C 1
ATOM 4998 O O . ILE B 1 244 ? -0.978 7.52 -1.108 1 97.69 244 ILE B O 1
ATOM 5002 N N . ALA B 1 245 ? 0.309 8.844 -2.357 1 97.88 245 ALA B N 1
ATOM 5003 C CA . ALA B 1 245 ? -0.467 8.656 -3.58 1 97.88 245 ALA B CA 1
ATOM 5004 C C . ALA B 1 245 ? -0.521 7.184 -3.977 1 97.88 245 ALA B C 1
ATOM 5006 O O . ALA B 1 245 ? -1.529 6.715 -4.508 1 97.88 245 ALA B O 1
ATOM 5007 N N . GLY B 1 246 ? 0.573 6.469 -3.719 1 98 246 GLY B N 1
ATOM 5008 C CA . GLY B 1 246 ? 0.57 5.043 -3.99 1 98 246 GLY B CA 1
ATOM 5009 C C . GLY B 1 246 ? -0.512 4.293 -3.234 1 98 246 GLY B C 1
ATOM 5010 O O . GLY B 1 246 ? -0.946 3.221 -3.662 1 98 246 GLY B O 1
ATOM 5011 N N . GLY B 1 247 ? -0.931 4.84 -2.111 1 98.19 247 GLY B N 1
ATOM 5012 C CA . GLY B 1 247 ? -2.016 4.254 -1.343 1 98.19 247 GLY B CA 1
ATOM 5013 C C . GLY B 1 247 ? -3.3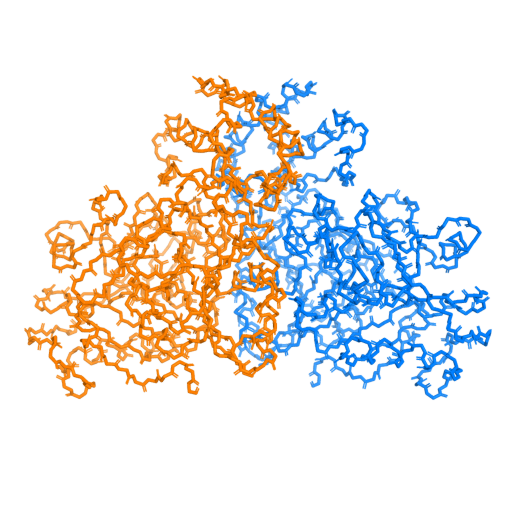26 4.199 -2.105 1 98.19 247 GLY B C 1
ATOM 5014 O O . GLY B 1 247 ? -4.16 3.322 -1.86 1 98.19 247 GLY B O 1
ATOM 5015 N N . ALA B 1 248 ? -3.516 5.16 -3.018 1 98 248 ALA B N 1
ATOM 5016 C CA . ALA B 1 248 ? -4.715 5.152 -3.852 1 98 248 ALA B CA 1
ATOM 5017 C C . ALA B 1 248 ? -4.766 3.9 -4.723 1 98 248 ALA B C 1
ATOM 5019 O O . ALA B 1 248 ? -5.832 3.312 -4.918 1 98 248 ALA B O 1
ATOM 5020 N N . CYS B 1 249 ? -3.602 3.467 -5.188 1 97.94 249 CYS B N 1
ATOM 5021 C CA . CYS B 1 249 ? -3.527 2.285 -6.039 1 97.94 249 CYS B CA 1
ATOM 5022 C C . CYS B 1 249 ? -3.861 1.023 -5.254 1 97.94 249 CYS B C 1
ATOM 5024 O O . CYS B 1 249 ? -4.738 0.254 -5.652 1 97.94 249 CYS B O 1
ATOM 5026 N N . VAL B 1 250 ? -3.266 0.854 -4.098 1 98.12 250 VAL B N 1
ATOM 5027 C CA . VAL B 1 250 ? -3.436 -0.378 -3.338 1 98.12 250 VAL B CA 1
ATOM 5028 C C . VAL B 1 250 ? -4.809 -0.387 -2.668 1 98.12 250 VAL B C 1
ATOM 5030 O O . VAL B 1 250 ? -5.426 -1.444 -2.516 1 98.12 250 VAL B O 1
ATOM 5033 N N . GLY B 1 251 ? -5.281 0.787 -2.316 1 98.19 251 GLY B N 1
ATOM 5034 C CA . GLY B 1 251 ? -6.543 0.857 -1.598 1 98.19 251 GLY B CA 1
ATOM 5035 C C . GLY B 1 251 ? -7.754 0.734 -2.504 1 98.19 251 GLY B C 1
ATOM 5036 O O . GLY B 1 251 ? -8.766 0.137 -2.125 1 98.19 251 GLY B O 1
ATOM 5037 N N . ALA B 1 252 ? -7.664 1.305 -3.725 1 98.19 252 ALA B N 1
ATOM 5038 C CA . ALA B 1 252 ? -8.812 1.359 -4.625 1 98.19 252 ALA B CA 1
ATOM 5039 C C . ALA B 1 252 ? -8.734 0.265 -5.684 1 98.19 252 ALA B C 1
ATOM 5041 O O . ALA B 1 252 ? -9.719 -0.026 -6.363 1 98.19 252 ALA B O 1
ATOM 5042 N N . GLY B 1 253 ? -7.59 -0.366 -5.797 1 97.06 253 GLY B N 1
ATOM 5043 C CA . GLY B 1 253 ? -7.418 -1.349 -6.855 1 97.06 253 GLY B CA 1
ATOM 5044 C C . GLY B 1 253 ? -7.316 -0.727 -8.234 1 97.06 253 GLY B C 1
ATOM 5045 O O . GLY B 1 253 ? -7.914 -1.226 -9.195 1 97.06 253 GLY B O 1
ATOM 5046 N N . VAL B 1 254 ? -6.613 0.377 -8.305 1 97.19 254 VAL B N 1
ATOM 5047 C CA . VAL B 1 254 ? -6.367 1.072 -9.562 1 97.19 254 VAL B CA 1
ATOM 5048 C C . VAL B 1 254 ? -4.879 1.012 -9.898 1 97.19 254 VAL B C 1
ATOM 5050 O O . VAL B 1 254 ? -4.035 1.404 -9.094 1 97.19 254 VAL B O 1
ATOM 5053 N N . GLY B 1 255 ? -4.555 0.487 -11.07 1 96.88 255 GLY B N 1
ATOM 5054 C CA . GLY B 1 255 ? -3.16 0.415 -11.469 1 96.88 255 GLY B CA 1
ATOM 5055 C C . GLY B 1 255 ? -2.49 1.774 -11.547 1 96.88 255 GLY B C 1
ATOM 5056 O O . GLY B 1 255 ? -3.141 2.775 -11.852 1 96.88 255 GLY B O 1
ATOM 5057 N N . PRO B 1 256 ? -1.168 1.808 -11.266 1 96.31 256 PRO B N 1
ATOM 5058 C CA . PRO B 1 256 ? -0.467 3.094 -11.281 1 96.31 256 PRO B CA 1
ATOM 5059 C C . PRO B 1 256 ? -0.5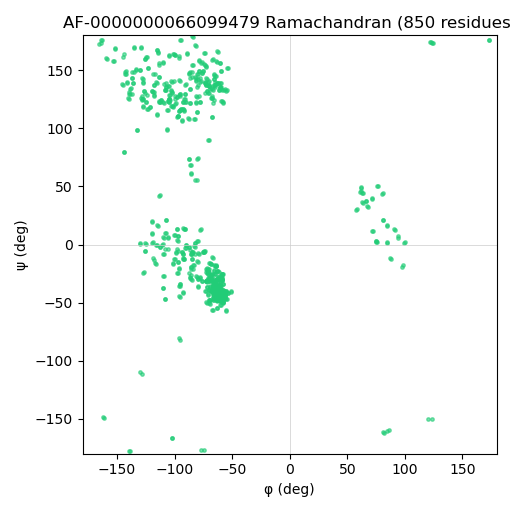56 3.797 -12.633 1 96.31 256 PRO B C 1
ATOM 5061 O O . PRO B 1 256 ? -0.633 5.027 -12.688 1 96.31 256 PRO B O 1
ATOM 5064 N N . THR B 1 257 ? -0.647 3.062 -13.719 1 93.44 257 THR B N 1
ATOM 5065 C CA . THR B 1 257 ? -0.641 3.639 -15.055 1 93.44 257 THR B CA 1
ATOM 5066 C C . THR B 1 257 ? -1.977 4.312 -15.359 1 93.44 257 THR B C 1
ATOM 5068 O O . THR B 1 257 ? -2.105 5.023 -16.359 1 93.44 257 THR B O 1
ATOM 5071 N N . ARG B 1 258 ? -2.912 4.152 -14.477 1 94.62 258 ARG B N 1
ATOM 5072 C CA . ARG B 1 258 ? -4.234 4.738 -14.672 1 94.62 258 ARG B CA 1
ATOM 5073 C C . ARG B 1 258 ? -4.379 6.043 -13.898 1 94.62 258 ARG B C 1
ATOM 5075 O O . ARG B 1 258 ? -5.398 6.727 -14.016 1 94.62 258 ARG B O 1
ATOM 5082 N N . ILE B 1 259 ? -3.406 6.355 -13.094 1 95.38 259 ILE B N 1
ATOM 5083 C CA . ILE B 1 259 ? -3.387 7.617 -12.367 1 95.38 259 ILE B CA 1
ATOM 5084 C C . ILE B 1 259 ? -2.746 8.703 -13.227 1 95.38 259 ILE B C 1
ATOM 5086 O O . ILE B 1 259 ? -1.565 8.609 -13.57 1 95.38 259 ILE B O 1
ATOM 5090 N N . ARG B 1 260 ? -3.48 9.742 -13.469 1 93.06 260 ARG B N 1
ATOM 5091 C CA . ARG B 1 260 ? -3.018 10.773 -14.391 1 93.06 260 ARG B CA 1
ATOM 5092 C C . ARG B 1 260 ? -2.287 11.883 -13.648 1 93.06 260 ARG B C 1
ATOM 5094 O O . ARG B 1 260 ? -1.299 12.43 -14.148 1 93.06 260 ARG B O 1
ATOM 5101 N N . ARG B 1 261 ? -2.867 12.242 -12.484 1 94.56 261 ARG B N 1
ATOM 5102 C CA . ARG B 1 261 ? -2.334 13.383 -11.75 1 94.56 261 ARG B CA 1
ATOM 5103 C C . ARG B 1 261 ? -2.396 13.141 -10.242 1 94.56 261 ARG B C 1
ATOM 5105 O O . ARG B 1 261 ? -3.295 12.453 -9.758 1 94.56 261 ARG B O 1
ATOM 5112 N N . VAL B 1 262 ? -1.462 13.711 -9.617 1 96.5 262 VAL B N 1
ATOM 5113 C CA . VAL B 1 262 ? -1.434 13.711 -8.156 1 96.5 262 VAL B CA 1
ATOM 5114 C C . VAL B 1 262 ? -1.282 15.133 -7.641 1 96.5 262 VAL B C 1
ATOM 5116 O O . VAL B 1 262 ? -0.299 15.812 -7.953 1 96.5 262 VAL B O 1
ATOM 5119 N N . LEU B 1 263 ? -2.258 15.609 -6.883 1 95.94 263 LEU B N 1
ATOM 5120 C CA . LEU B 1 263 ? -2.238 16.938 -6.277 1 95.94 263 LEU B CA 1
ATOM 5121 C C . LEU B 1 263 ? -1.953 16.844 -4.781 1 95.94 263 LEU B C 1
ATOM 5123 O O . LEU B 1 263 ? -2.623 16.094 -4.062 1 95.94 263 LEU B O 1
ATOM 5127 N N . GLY B 1 264 ? -0.933 17.547 -4.352 1 96.5 264 GLY B N 1
ATOM 5128 C CA . GLY B 1 264 ? -0.621 17.625 -2.936 1 96.5 264 GLY B CA 1
ATOM 5129 C C . GLY B 1 264 ? -1.212 18.844 -2.256 1 96.5 264 GLY B C 1
ATOM 5130 O O . GLY B 1 264 ? -1.104 19.953 -2.77 1 96.5 264 GLY B O 1
ATOM 5131 N N . LEU B 1 265 ? -1.892 18.609 -1.145 1 95.88 265 LEU B N 1
ATOM 5132 C CA . LEU B 1 265 ? -2.418 19.688 -0.32 1 95.88 265 LEU B CA 1
ATOM 5133 C C . LEU B 1 265 ? -1.414 20.094 0.754 1 95.88 265 LEU B C 1
ATOM 5135 O O . LEU B 1 265 ? -0.942 19.25 1.519 1 95.88 265 LEU B O 1
ATOM 5139 N N . ALA B 1 266 ? -1.097 21.359 0.775 1 96.44 266 ALA B N 1
ATOM 5140 C CA . ALA B 1 266 ? -0.199 21.906 1.791 1 96.44 266 ALA B CA 1
ATOM 5141 C C . ALA B 1 266 ? -0.729 23.234 2.336 1 96.44 266 ALA B C 1
ATOM 5143 O O . ALA B 1 266 ? -1.258 24.047 1.584 1 96.44 266 ALA B O 1
ATOM 5144 N N . LYS B 1 267 ? -0.616 23.406 3.652 1 95.81 267 LYS B N 1
ATOM 5145 C CA . LYS B 1 267 ? -0.871 24.734 4.207 1 95.81 267 LYS B CA 1
ATOM 5146 C C . LYS B 1 267 ? 0.332 25.656 4.016 1 95.81 267 LYS B C 1
ATOM 5148 O O . LYS B 1 267 ? 1.46 25.188 3.854 1 95.81 267 LYS B O 1
ATOM 5153 N N . ALA B 1 268 ? 0.013 26.938 4.066 1 97.25 268 ALA B N 1
ATOM 5154 C CA . ALA B 1 268 ? 1.077 27.938 3.953 1 97.25 268 ALA B CA 1
ATOM 5155 C C . ALA B 1 268 ? 2.006 27.891 5.164 1 97.25 268 ALA B C 1
ATOM 5157 O O . ALA B 1 268 ? 3.08 28.484 5.152 1 97.25 268 ALA B O 1
ATOM 5158 N N . TYR B 1 269 ? 1.642 27.203 6.156 1 97.12 269 TYR B N 1
ATOM 5159 C CA . TYR B 1 269 ? 2.404 26.859 7.352 1 97.12 269 TYR B CA 1
ATOM 5160 C C . TYR B 1 269 ? 2.16 25.406 7.766 1 97.12 269 TYR B C 1
ATOM 5162 O O . TYR B 1 269 ? 1.504 24.656 7.043 1 97.12 269 TYR B O 1
ATOM 5170 N N . CYS B 1 270 ? 2.748 24.953 8.883 1 96.62 270 CYS B N 1
ATOM 5171 C CA . CYS B 1 270 ? 2.602 23.562 9.25 1 96.62 270 CYS B CA 1
ATOM 5172 C C . CYS B 1 270 ? 1.788 23.406 10.531 1 96.62 270 CYS B C 1
ATOM 5174 O O . CYS B 1 270 ? 1.819 24.281 11.391 1 96.62 270 CYS B O 1
ATOM 5176 N N . THR B 1 271 ? 1.034 22.391 10.562 1 94.94 271 THR B N 1
ATOM 5177 C CA . THR B 1 271 ? 0.317 21.984 11.758 1 94.94 271 THR B CA 1
ATOM 5178 C C . THR B 1 271 ? 0.468 20.484 11.992 1 94.94 271 THR B C 1
ATOM 5180 O O . THR B 1 271 ? 0.68 19.719 11.047 1 94.94 271 THR B O 1
ATOM 5183 N N . ARG B 1 272 ? 0.429 20.078 13.133 1 91.44 272 ARG B N 1
ATOM 5184 C CA . ARG B 1 272 ? 0.537 18.672 13.492 1 91.44 272 ARG B CA 1
ATOM 5185 C C . ARG B 1 272 ? -0.319 18.359 14.719 1 91.44 272 ARG B C 1
ATOM 5187 O O . ARG B 1 272 ? -0.385 19.141 15.656 1 91.44 272 ARG B O 1
ATOM 5194 N N . VAL B 1 273 ? -0.937 17.234 14.57 1 83.56 273 VAL B N 1
ATOM 5195 C CA . VAL B 1 273 ? -1.715 16.75 15.703 1 83.56 273 VAL B CA 1
ATOM 5196 C C . VAL B 1 273 ? -0.95 15.633 16.406 1 83.56 273 VAL B C 1
ATOM 5198 O O . VAL B 1 273 ? -0.264 14.836 15.766 1 83.56 273 VAL B O 1
ATOM 5201 N N . GLY B 1 274 ? -1.006 15.617 17.688 1 77.56 274 GLY B N 1
ATOM 5202 C CA . GLY B 1 274 ? -0.462 14.5 18.438 1 77.56 274 GLY B CA 1
ATOM 5203 C C . GLY B 1 274 ? 1.026 14.617 18.703 1 77.56 274 GLY B C 1
ATOM 5204 O O . GLY B 1 274 ? 1.574 15.727 18.703 1 77.56 274 GLY B O 1
ATOM 5205 N N . GLU B 1 275 ? 1.612 13.453 19 1 85.44 275 GLU B N 1
ATOM 5206 C CA . GLU B 1 275 ? 3.025 13.398 19.375 1 85.44 275 GLU B CA 1
ATOM 5207 C C . GLU B 1 275 ? 3.908 13.227 18.141 1 85.44 275 GLU B C 1
ATOM 5209 O O . GLU B 1 275 ? 3.406 13.07 17.031 1 85.44 275 GLU B O 1
ATOM 5214 N N . GLY B 1 276 ? 5.223 13.477 18.312 1 89.5 276 GLY B N 1
ATOM 5215 C CA . GLY B 1 276 ? 6.184 13.266 17.234 1 89.5 276 GLY B CA 1
ATOM 5216 C C . GLY B 1 276 ? 6.996 14.508 16.906 1 89.5 276 GLY B C 1
ATOM 5217 O O . GLY B 1 276 ? 6.672 15.602 17.375 1 89.5 276 GLY B O 1
ATOM 5218 N N . PRO B 1 277 ? 7.914 14.297 16.078 1 92.69 277 PRO B N 1
ATOM 5219 C CA . PRO B 1 277 ? 8.812 15.406 15.758 1 92.69 277 PRO B CA 1
ATOM 5220 C C . PRO B 1 277 ? 8.148 16.469 14.891 1 92.69 277 PRO B C 1
ATOM 5222 O O . PRO B 1 277 ? 7.355 16.141 14 1 92.69 277 PRO B O 1
ATOM 5225 N N . PHE B 1 278 ? 8.375 17.75 15.211 1 94 278 PHE B N 1
ATOM 5226 C CA . PHE B 1 278 ? 7.898 18.938 14.508 1 94 278 PHE B CA 1
ATOM 5227 C C . PHE B 1 278 ? 8.945 20.031 14.547 1 94 278 PHE B C 1
ATOM 5229 O O . PHE B 1 278 ? 8.812 21 15.297 1 94 278 PHE B O 1
ATOM 5236 N N . PRO B 1 279 ? 9.945 19.906 13.656 1 94.69 279 PRO B N 1
ATOM 5237 C CA . PRO B 1 279 ? 11.148 20.734 13.773 1 94.69 279 PRO B CA 1
ATOM 5238 C C . PRO B 1 279 ? 10.844 22.234 13.672 1 94.69 279 PRO B C 1
ATOM 5240 O O . PRO B 1 279 ? 11.523 23.047 14.297 1 94.69 279 PRO B O 1
ATOM 5243 N N . THR B 1 280 ? 9.836 22.594 12.992 1 96.88 280 THR B N 1
ATOM 5244 C CA . THR B 1 280 ? 9.586 24.016 12.75 1 96.88 280 THR B CA 1
ATOM 5245 C C . THR B 1 280 ? 8.555 24.547 13.734 1 96.88 280 THR B C 1
ATOM 5247 O O . THR B 1 280 ? 8.031 25.656 13.547 1 96.88 280 THR B O 1
ATOM 5250 N N . GLU B 1 281 ? 8.258 23.797 14.766 1 96.75 281 GLU B N 1
ATOM 5251 C CA . GLU B 1 281 ? 7.211 24.156 15.719 1 96.75 281 GLU B CA 1
ATOM 5252 C C . GLU B 1 281 ? 7.512 25.484 16.406 1 96.75 281 GLU B C 1
ATOM 5254 O O . GLU B 1 281 ? 8.656 25.766 16.734 1 96.75 281 GLU B O 1
ATOM 5259 N N . LEU B 1 282 ? 6.508 26.25 16.484 1 95.94 282 LEU B N 1
ATOM 5260 C CA . LEU B 1 282 ? 6.578 27.531 17.172 1 95.94 282 LEU B CA 1
ATOM 5261 C C . LEU B 1 282 ? 5.953 27.438 18.562 1 95.94 282 LEU B C 1
ATOM 5263 O O . LEU B 1 282 ? 4.801 27.016 18.703 1 95.94 282 LEU B O 1
ATOM 5267 N N . ASP B 1 283 ? 6.918 27.719 19.453 1 88.75 283 ASP B N 1
ATOM 5268 C CA . ASP B 1 283 ? 6.41 27.812 20.812 1 88.75 283 ASP B CA 1
ATOM 5269 C C . ASP B 1 283 ? 6.203 29.266 21.219 1 88.75 283 ASP B C 1
ATOM 5271 O O . ASP B 1 283 ? 6.805 30.172 20.641 1 88.75 283 ASP B O 1
ATOM 5275 N N . GLY B 1 284 ? 4.988 29.75 21.688 1 92 284 GLY B N 1
ATOM 5276 C CA . GLY B 1 284 ? 4.809 31.109 22.156 1 92 284 GLY B CA 1
ATOM 5277 C C . GLY B 1 284 ? 3.723 31.859 21.422 1 92 284 GLY B C 1
ATOM 5278 O O . GLY B 1 284 ? 2.775 31.25 20.906 1 92 284 GLY B O 1
ATOM 5279 N N . PRO B 1 285 ? 4.02 33.094 21.406 1 94.75 285 PRO B N 1
ATOM 5280 C CA . PRO B 1 285 ? 2.945 33.938 20.891 1 94.75 285 PRO B CA 1
ATOM 5281 C C . PRO B 1 285 ? 2.715 33.75 19.391 1 94.75 285 PRO B C 1
ATOM 5283 O O . PRO B 1 285 ? 1.578 33.812 18.922 1 94.75 285 PRO B O 1
ATOM 5286 N N . LEU B 1 286 ? 3.771 33.531 18.656 1 95.31 286 LEU B N 1
ATOM 5287 C CA . LEU B 1 286 ? 3.627 33.344 17.219 1 95.31 286 LEU B CA 1
ATOM 5288 C C . LEU B 1 286 ? 2.846 32.094 16.906 1 95.31 286 LEU B C 1
ATOM 5290 O O . LEU B 1 286 ? 2.006 32.062 16 1 95.31 286 LEU B O 1
ATOM 5294 N N . GLY B 1 287 ? 3.16 30.984 17.641 1 96 287 GLY B N 1
ATOM 5295 C CA . GLY B 1 287 ? 2.406 29.75 17.469 1 96 287 GLY B CA 1
ATOM 5296 C C . GLY B 1 287 ? 0.939 29.891 17.828 1 96 287 GLY B C 1
ATOM 5297 O O . GLY B 1 287 ? 0.073 29.344 17.141 1 96 287 GLY B O 1
ATOM 5298 N N . GLU B 1 288 ? 0.745 30.625 18.844 1 95.88 288 GLU B N 1
ATOM 5299 C CA . GLU B 1 288 ? -0.628 30.891 19.281 1 95.88 288 GLU B CA 1
ATOM 5300 C C . GLU B 1 288 ? -1.379 31.719 18.25 1 95.88 288 GLU B C 1
ATOM 5302 O O . GLU B 1 288 ? -2.57 31.516 18.016 1 95.88 288 GLU B O 1
ATOM 5307 N N . ARG B 1 289 ? -0.728 32.688 17.734 1 95.38 289 ARG B N 1
ATOM 5308 C CA . ARG B 1 289 ? -1.353 33.5 16.703 1 95.38 289 ARG B CA 1
ATOM 5309 C C . ARG B 1 289 ? -1.779 32.656 15.516 1 95.38 289 ARG B C 1
ATOM 5311 O O . ARG B 1 289 ? -2.904 32.781 15.023 1 95.38 289 ARG B O 1
ATOM 5318 N N . LEU B 1 290 ? -0.849 31.797 15.008 1 95.69 290 LEU B N 1
ATOM 5319 C CA . LEU B 1 290 ? -1.188 30.906 13.906 1 95.69 290 LEU B CA 1
ATOM 5320 C C . LEU B 1 290 ? -2.393 30.047 14.258 1 95.69 290 LEU B C 1
ATOM 5322 O O . LEU B 1 290 ? -3.287 29.844 13.43 1 95.69 290 LEU B O 1
ATOM 5326 N N . ARG B 1 291 ? -2.387 29.516 15.484 1 95.38 291 ARG B N 1
ATOM 5327 C CA . ARG B 1 291 ? -3.455 28.641 15.945 1 95.38 291 ARG B CA 1
ATOM 5328 C C . ARG B 1 291 ? -4.793 29.375 15.969 1 95.38 291 ARG B C 1
ATOM 5330 O O . ARG B 1 291 ? -5.797 28.844 15.477 1 95.38 291 ARG B O 1
ATOM 5337 N N . SER B 1 292 ? -4.785 30.578 16.516 1 94.88 292 SER B N 1
ATOM 5338 C CA . SER B 1 292 ? -6.012 31.344 16.688 1 94.88 292 SER B CA 1
ATOM 5339 C C . SER B 1 292 ? -6.531 31.859 15.344 1 94.88 292 SER B C 1
ATOM 5341 O O . SER B 1 292 ? -7.711 31.703 15.023 1 94.88 292 SER B O 1
ATOM 5343 N N . VAL B 1 293 ? -5.668 32.5 14.547 1 94.06 293 VAL B N 1
ATOM 5344 C CA . VAL B 1 293 ? -6.082 33.062 13.273 1 94.06 293 VAL B CA 1
ATOM 5345 C C . VAL B 1 293 ? -6.473 31.953 12.305 1 94.06 293 VAL B C 1
ATOM 5347 O O . VAL B 1 293 ? -7.426 32.094 11.539 1 94.06 293 VAL B O 1
ATOM 5350 N N . GLY B 1 294 ? -5.773 30.828 12.383 1 93 294 GLY B N 1
ATOM 5351 C CA . GLY B 1 294 ? -6.023 29.719 11.477 1 93 294 GLY B CA 1
ATOM 5352 C C . GLY B 1 294 ? -7.145 28.812 11.938 1 93 294 GLY B C 1
ATOM 5353 O O . GLY B 1 294 ? -7.613 27.969 11.18 1 93 294 GLY B O 1
ATOM 5354 N N . GLY B 1 295 ? -7.562 28.969 13.141 1 90.06 295 GLY B N 1
ATOM 5355 C CA . GLY B 1 295 ? -8.539 28.047 13.688 1 90.06 295 GLY B CA 1
ATOM 5356 C C . GLY B 1 295 ? -8.031 26.609 13.781 1 90.06 295 GLY B C 1
ATOM 5357 O O . GLY B 1 295 ? -8.695 25.688 13.328 1 90.06 295 GLY B O 1
ATOM 5358 N N . GLU B 1 296 ? -6.809 26.422 14.258 1 91.81 296 GLU B N 1
ATOM 5359 C CA . GLU B 1 296 ? -6.105 25.141 14.203 1 91.81 296 GLU B CA 1
ATOM 5360 C C . GLU B 1 296 ? -6.441 24.281 15.422 1 91.81 296 GLU B C 1
ATOM 5362 O O . GLU B 1 296 ? -5.582 24.031 16.266 1 91.81 296 GLU B O 1
ATOM 5367 N N . TYR B 1 297 ? -7.656 23.75 15.398 1 85.44 297 TYR B N 1
ATOM 5368 C CA . TYR B 1 297 ? -8.18 22.828 16.406 1 85.44 297 TYR B CA 1
ATOM 5369 C C . TYR B 1 297 ? -8.727 21.562 15.758 1 85.44 297 TYR B C 1
ATOM 5371 O O . TYR B 1 297 ? -9.32 21.625 14.68 1 85.44 297 TYR B O 1
ATOM 5379 N N . GLY B 1 298 ? -8.477 20.422 16.375 1 75.25 298 GLY B N 1
ATOM 5380 C CA . GLY B 1 298 ? -8.969 19.172 15.836 1 75.25 298 GLY B CA 1
ATOM 5381 C C . GLY B 1 298 ? -10.469 19.156 15.617 1 75.25 298 GLY B C 1
ATOM 5382 O O . GLY B 1 298 ? -11.227 19.609 16.484 1 75.25 298 GLY B O 1
ATOM 5383 N N . SER B 1 299 ? -10.898 18.703 14.43 1 67 299 SER B N 1
ATOM 5384 C CA . SER B 1 299 ? -12.32 18.625 14.109 1 67 299 SER B CA 1
ATOM 5385 C C . SER B 1 299 ? -13.023 17.578 14.977 1 67 299 SER B C 1
ATOM 5387 O O . SER B 1 299 ? -14.164 17.781 15.391 1 67 299 SER B O 1
ATOM 5389 N N . VAL B 1 300 ? -12.297 16.562 15.336 1 62.78 300 VAL B N 1
ATOM 5390 C CA . VAL B 1 300 ? -12.867 15.438 16.062 1 62.78 300 VAL B CA 1
ATOM 5391 C C . VAL B 1 300 ? -12.648 15.625 17.562 1 62.78 300 VAL B C 1
ATOM 5393 O O . VAL B 1 300 ? -13.586 15.516 18.359 1 62.78 300 VAL B O 1
ATOM 5396 N N . THR B 1 301 ? -11.445 16.016 17.969 1 65 301 THR B N 1
ATOM 5397 C CA . THR B 1 301 ? -11.07 16.016 19.375 1 65 301 THR B CA 1
ATOM 5398 C C . THR B 1 301 ? -11.234 17.406 19.984 1 65 301 THR B C 1
ATOM 5400 O O . THR B 1 301 ? -11.32 17.562 21.203 1 65 301 THR B O 1
ATOM 5403 N N . GLY B 1 302 ? -11.172 18.406 19.094 1 73.88 302 GLY B N 1
ATOM 5404 C CA . GLY B 1 302 ? -11.156 19.797 19.562 1 73.88 302 GLY B CA 1
ATOM 5405 C C . GLY B 1 302 ? -9.828 20.219 20.141 1 73.88 302 GLY B C 1
ATOM 5406 O O . GLY B 1 302 ? -9.648 21.375 20.531 1 73.88 302 GLY B O 1
ATOM 5407 N N . ARG B 1 303 ? -8.867 19.312 20.094 1 80.31 303 ARG B N 1
ATOM 5408 C CA . ARG B 1 303 ? -7.555 19.594 20.656 1 80.31 303 ARG B CA 1
ATOM 5409 C C . ARG B 1 303 ? -6.785 20.578 19.797 1 80.31 303 ARG B C 1
ATOM 5411 O O . ARG B 1 303 ? -6.91 20.562 18.562 1 80.31 303 ARG B O 1
ATOM 5418 N N . PRO B 1 304 ? -6.059 21.422 20.562 1 88.69 304 PRO B N 1
ATOM 5419 C CA . PRO B 1 304 ? -5.254 22.359 19.766 1 88.69 304 PRO B CA 1
ATOM 5420 C C . PRO B 1 304 ? -4.172 21.656 18.953 1 88.69 304 PRO B C 1
ATOM 5422 O O . PRO B 1 304 ? -3.51 20.734 19.469 1 88.69 304 PRO B O 1
ATOM 5425 N N . ARG B 1 305 ? -4.062 22.047 17.766 1 91.75 305 ARG B N 1
ATOM 5426 C CA . ARG B 1 305 ? -2.969 21.547 16.922 1 91.75 305 ARG B CA 1
ATOM 5427 C C . ARG B 1 305 ? -1.671 22.297 17.234 1 91.75 305 ARG B C 1
ATOM 5429 O O . ARG B 1 305 ? -1.692 23.453 17.641 1 91.75 305 ARG B O 1
ATOM 5436 N N . ARG B 1 306 ? -0.607 21.625 17.125 1 94.62 306 ARG B N 1
ATOM 5437 C CA . ARG B 1 306 ? 0.699 22.266 17.109 1 94.62 306 ARG B CA 1
ATOM 5438 C C . ARG B 1 306 ? 0.902 23.047 15.805 1 94.62 306 ARG B C 1
ATOM 5440 O O . ARG B 1 306 ? 0.435 22.625 14.742 1 94.62 306 ARG B O 1
ATOM 5447 N N . THR B 1 307 ? 1.498 24.188 15.914 1 96.75 307 THR B N 1
ATOM 5448 C CA . THR B 1 307 ? 1.679 25.031 14.742 1 96.75 307 THR B CA 1
ATOM 5449 C C . THR B 1 307 ? 3.154 25.359 14.531 1 96.75 307 THR B C 1
ATOM 5451 O O . THR B 1 307 ? 3.943 25.328 15.477 1 96.75 307 THR B O 1
ATOM 5454 N N . GLY B 1 308 ? 3.52 25.594 13.281 1 97.38 308 GLY B N 1
ATOM 5455 C CA . GLY B 1 308 ? 4.902 25.906 12.953 1 97.38 308 GLY B CA 1
ATOM 5456 C C . GLY B 1 308 ? 5.062 26.484 11.562 1 97.38 308 GLY B C 1
ATOM 5457 O O . GLY B 1 308 ? 4.09 26.609 10.812 1 97.38 308 GLY B O 1
ATOM 5458 N N . TRP B 1 309 ? 6.27 26.938 11.266 1 98 309 TRP B N 1
ATOM 5459 C CA . TRP B 1 309 ? 6.582 27.516 9.961 1 98 309 TRP B CA 1
ATOM 5460 C C . TRP B 1 309 ? 6.496 26.453 8.867 1 98 309 TRP B C 1
ATOM 5462 O O . TRP B 1 309 ? 6.566 25.25 9.148 1 98 309 TRP B O 1
ATOM 5472 N N . LEU B 1 310 ? 6.332 26.969 7.641 1 98.25 310 LEU B N 1
ATOM 5473 C CA . LEU B 1 310 ? 6.375 26.078 6.488 1 98.25 310 LEU B CA 1
ATOM 5474 C C . LEU B 1 310 ? 7.719 25.359 6.41 1 98.25 310 LEU B C 1
ATOM 5476 O O . LEU B 1 310 ? 8.766 25.969 6.594 1 98.25 310 LEU B O 1
ATOM 5480 N N . ASP B 1 311 ? 7.672 24.078 6.191 1 98.12 311 ASP B N 1
ATOM 5481 C CA . ASP B 1 311 ? 8.844 23.219 6.074 1 98.12 311 ASP B CA 1
ATOM 5482 C C . ASP B 1 311 ? 9.078 22.797 4.625 1 98.12 311 ASP B C 1
ATOM 5484 O O . ASP B 1 311 ? 8.516 21.812 4.168 1 98.12 311 ASP B O 1
ATOM 5488 N N . LEU B 1 312 ? 9.969 23.453 3.902 1 98.38 312 LEU B N 1
ATOM 5489 C CA . LEU B 1 312 ? 10.141 23.25 2.469 1 98.38 312 LEU B CA 1
ATOM 5490 C C . LEU B 1 312 ? 10.828 21.906 2.195 1 98.38 312 LEU B C 1
ATOM 5492 O O . LEU B 1 312 ? 10.453 21.203 1.264 1 98.38 312 LEU B O 1
ATOM 5496 N N . PRO B 1 313 ? 11.875 21.5 3.023 1 97.88 313 PRO B N 1
ATOM 5497 C CA . PRO B 1 313 ? 12.414 20.156 2.824 1 97.88 313 PRO B CA 1
ATOM 5498 C C . PRO B 1 313 ? 11.352 19.062 2.951 1 97.88 313 PRO B C 1
ATOM 5500 O O . PRO B 1 313 ? 11.344 18.109 2.166 1 97.88 313 PRO B O 1
ATOM 5503 N N . ALA B 1 314 ? 10.438 19.188 3.891 1 97.44 314 ALA B N 1
ATOM 5504 C CA . ALA B 1 314 ? 9.352 18.234 4.062 1 97.44 314 ALA B CA 1
ATOM 5505 C C . ALA B 1 314 ? 8.422 18.219 2.852 1 97.44 314 ALA B C 1
ATOM 5507 O O . ALA B 1 314 ? 7.984 17.156 2.406 1 97.44 314 ALA B O 1
ATOM 5508 N N . LEU B 1 315 ? 8.156 19.375 2.369 1 98.06 315 LEU B N 1
ATOM 5509 C CA . LEU B 1 315 ? 7.273 19.484 1.213 1 98.06 315 LEU B CA 1
ATOM 5510 C C . LEU B 1 315 ? 7.938 18.906 -0.031 1 98.06 315 LEU B C 1
ATOM 5512 O O . LEU B 1 315 ? 7.277 18.25 -0.846 1 98.06 315 LEU B O 1
ATOM 5516 N N . ARG B 1 316 ? 9.211 19.141 -0.204 1 97.31 316 ARG B N 1
ATOM 5517 C CA . ARG B 1 316 ? 9.961 18.562 -1.311 1 97.31 316 ARG B CA 1
ATOM 5518 C C . ARG B 1 316 ? 9.953 17.031 -1.228 1 97.31 316 ARG B C 1
ATOM 5520 O O . ARG B 1 316 ? 9.805 16.359 -2.244 1 97.31 316 ARG B O 1
ATOM 5527 N N . TYR B 1 317 ? 10.164 16.547 -0.043 1 97.38 317 TYR B N 1
ATOM 5528 C CA . TYR B 1 317 ? 10.094 15.109 0.194 1 97.38 317 TYR B CA 1
ATOM 5529 C C . TYR B 1 317 ? 8.742 14.555 -0.228 1 97.38 317 TYR B C 1
ATOM 5531 O O . TYR B 1 317 ? 8.672 13.547 -0.934 1 97.38 317 TYR B O 1
ATOM 5539 N N . ALA B 1 318 ? 7.664 15.242 0.163 1 97.81 318 ALA B N 1
ATOM 5540 C CA . ALA B 1 318 ? 6.309 14.82 -0.19 1 97.81 318 ALA B CA 1
ATOM 5541 C C . ALA B 1 318 ? 6.109 14.836 -1.703 1 97.81 318 ALA B C 1
ATOM 5543 O O . ALA B 1 318 ? 5.48 13.938 -2.262 1 97.81 318 ALA B O 1
ATOM 5544 N N . ALA B 1 319 ? 6.633 15.844 -2.32 1 97.44 319 ALA B N 1
ATOM 5545 C CA . ALA B 1 319 ? 6.512 15.945 -3.773 1 97.44 319 ALA B CA 1
ATOM 5546 C C . ALA B 1 319 ? 7.168 14.758 -4.465 1 97.44 319 ALA B C 1
ATOM 5548 O O . ALA B 1 319 ? 6.602 14.18 -5.395 1 97.44 319 ALA B O 1
ATOM 5549 N N . ARG B 1 320 ? 8.273 14.375 -3.973 1 95.75 320 ARG B N 1
ATOM 5550 C CA . ARG B 1 320 ? 9.039 13.281 -4.574 1 95.75 320 ARG B CA 1
ATOM 5551 C C . ARG B 1 320 ? 8.328 11.945 -4.379 1 95.75 320 ARG B C 1
ATOM 5553 O O . ARG B 1 320 ? 8.07 11.227 -5.352 1 95.75 320 ARG B O 1
ATOM 5560 N N . VAL B 1 321 ? 7.922 11.602 -3.154 1 97.25 321 VAL B N 1
ATOM 5561 C CA . VAL B 1 321 ? 7.422 10.273 -2.812 1 97.25 321 VAL B CA 1
ATOM 5562 C C . VAL B 1 321 ? 6.051 10.055 -3.447 1 97.25 321 VAL B C 1
ATOM 5564 O O . VAL B 1 321 ? 5.684 8.93 -3.779 1 97.25 321 VAL B O 1
ATOM 5567 N N . ASN B 1 322 ? 5.359 11.188 -3.695 1 97.94 322 ASN B N 1
ATOM 5568 C CA . ASN B 1 322 ? 4.016 11.078 -4.254 1 97.94 322 ASN B CA 1
ATOM 5569 C C . ASN B 1 322 ? 4.023 11.25 -5.77 1 97.94 322 ASN B C 1
ATOM 5571 O O . ASN B 1 322 ? 3.055 10.891 -6.445 1 97.94 322 ASN B O 1
ATOM 5575 N N . GLY B 1 323 ? 5.109 11.758 -6.355 1 96.19 323 GLY B N 1
ATOM 5576 C CA . GLY B 1 323 ? 5.059 12.164 -7.75 1 96.19 323 GLY B CA 1
ATOM 5577 C C . GLY B 1 323 ? 4.062 13.281 -8.008 1 96.19 323 GLY B C 1
ATOM 5578 O O . GLY B 1 323 ? 3.248 13.195 -8.93 1 96.19 323 GLY B O 1
ATOM 5579 N N . LEU B 1 324 ? 4.145 14.344 -7.156 1 96.88 324 LEU B N 1
ATOM 5580 C CA . LEU B 1 324 ? 3.182 15.43 -7.281 1 96.88 324 LEU B CA 1
ATOM 5581 C C . LEU B 1 324 ? 3.352 16.156 -8.609 1 96.88 324 LEU B C 1
ATOM 5583 O O . LEU B 1 324 ? 4.477 16.391 -9.055 1 96.88 324 LEU B O 1
ATOM 5587 N N . ASP B 1 325 ? 2.256 16.453 -9.219 1 94.06 325 ASP B N 1
ATOM 5588 C CA . ASP B 1 325 ? 2.297 17.281 -10.414 1 94.06 325 ASP B CA 1
ATOM 5589 C C . ASP B 1 325 ? 1.721 18.656 -10.148 1 94.06 325 ASP B C 1
ATOM 5591 O O . ASP B 1 325 ? 1.812 19.547 -10.992 1 94.06 325 ASP B O 1
ATOM 5595 N N . GLY B 1 326 ? 1.129 18.844 -8.961 1 96.25 326 GLY B N 1
ATOM 5596 C CA . GLY B 1 326 ? 0.605 20.125 -8.508 1 96.25 326 GLY B CA 1
ATOM 5597 C C . GLY B 1 326 ? 0.451 20.203 -7.004 1 96.25 326 GLY B C 1
ATOM 5598 O O . GLY B 1 326 ? 0.448 19.188 -6.316 1 96.25 326 GLY B O 1
ATOM 5599 N N . ILE B 1 327 ? 0.382 21.438 -6.535 1 97.12 327 ILE B N 1
ATOM 5600 C CA . ILE B 1 327 ? 0.172 21.703 -5.113 1 97.12 327 ILE B CA 1
ATOM 5601 C C . ILE B 1 327 ? -1.021 22.641 -4.934 1 97.12 327 ILE B C 1
ATOM 5603 O O . ILE B 1 327 ? -1.191 23.594 -5.695 1 97.12 327 ILE B O 1
ATOM 5607 N N . ALA B 1 328 ? -1.896 22.297 -4.055 1 96.06 328 ALA B N 1
ATOM 5608 C CA . ALA B 1 328 ? -2.887 23.234 -3.541 1 96.06 328 ALA B CA 1
ATOM 5609 C C . ALA B 1 328 ? -2.434 23.828 -2.213 1 96.06 328 ALA B C 1
ATOM 5611 O O . ALA B 1 328 ? -2.365 23.141 -1.199 1 96.06 328 ALA B O 1
ATOM 5612 N N . LEU B 1 329 ? -2.1 25.125 -2.242 1 97.06 329 LEU B N 1
ATOM 5613 C CA . LEU B 1 329 ? -1.631 25.828 -1.055 1 97.06 329 LEU B CA 1
ATOM 5614 C C . LEU B 1 329 ? -2.791 26.5 -0.328 1 97.06 329 LEU B C 1
ATOM 5616 O O . LEU B 1 329 ? -3.42 27.406 -0.866 1 97.06 329 LEU B O 1
ATOM 5620 N N . THR B 1 330 ? -3.004 26.031 0.91 1 94.81 330 THR B N 1
ATOM 5621 C CA . THR B 1 330 ? -4.18 26.516 1.629 1 94.81 330 THR B CA 1
ATOM 5622 C C . THR B 1 330 ? -3.768 27.422 2.785 1 94.81 330 THR B C 1
ATOM 5624 O O . THR B 1 330 ? -2.607 27.422 3.201 1 94.81 330 THR B O 1
ATOM 5627 N N . LYS B 1 331 ? -4.688 28.281 3.186 1 95.31 331 LYS B N 1
ATOM 5628 C CA . LYS B 1 331 ? -4.586 29.109 4.383 1 95.31 331 LYS B CA 1
ATOM 5629 C C . LYS B 1 331 ? -3.484 30.156 4.234 1 95.31 331 LYS B C 1
ATOM 5631 O O . LYS B 1 331 ? -2.787 30.469 5.199 1 95.31 331 LYS B O 1
ATOM 5636 N N . LEU B 1 332 ? -3.279 30.609 3.041 1 97.38 332 LEU B N 1
ATOM 5637 C CA . LEU B 1 332 ? -2.322 31.688 2.842 1 97.38 332 LEU B CA 1
ATOM 5638 C C . LEU B 1 332 ? -2.742 32.938 3.615 1 97.38 332 LEU B C 1
ATOM 5640 O O . LEU B 1 332 ? -1.894 33.688 4.105 1 97.38 332 LEU B O 1
ATOM 5644 N N . ASP B 1 333 ? -4.008 33.156 3.773 1 96.44 333 ASP B N 1
ATOM 5645 C CA . ASP B 1 333 ? -4.59 34.312 4.43 1 96.44 333 ASP B CA 1
ATOM 5646 C C . ASP B 1 333 ? -4.18 34.375 5.898 1 96.44 333 ASP B C 1
ATOM 5648 O O . ASP B 1 333 ? -4.109 35.469 6.48 1 96.44 333 ASP B O 1
ATOM 5652 N N . VAL B 1 334 ? -3.912 33.281 6.488 1 96.38 334 VAL B N 1
ATOM 5653 C CA . VAL B 1 334 ? -3.576 33.188 7.906 1 96.38 334 VAL B CA 1
ATOM 5654 C C . VAL B 1 334 ? -2.254 33.906 8.164 1 96.38 334 VAL B C 1
ATOM 5656 O O . VAL B 1 334 ? -2.018 34.406 9.273 1 96.38 334 VAL B O 1
ATOM 5659 N N . LEU B 1 335 ? -1.419 34 7.152 1 97.88 335 LEU B N 1
ATOM 5660 C CA . LEU B 1 335 ? -0.094 34.594 7.309 1 97.88 335 LEU B CA 1
ATOM 5661 C C . LEU B 1 335 ? -0.155 36.125 7.176 1 97.88 335 LEU B C 1
ATOM 5663 O O . LEU B 1 335 ? 0.834 36.812 7.434 1 97.88 335 LEU B O 1
ATOM 5667 N N . THR B 1 336 ? -1.315 36.656 6.789 1 97.69 336 THR B N 1
ATOM 5668 C CA . THR B 1 336 ? -1.457 38.125 6.66 1 97.69 336 THR B CA 1
ATOM 5669 C C . THR B 1 336 ? -1.173 38.812 7.992 1 97.69 336 THR B C 1
ATOM 5671 O O . THR B 1 336 ? -1.779 38.469 9.008 1 97.69 336 THR B O 1
ATOM 5674 N N . GLY B 1 337 ? -0.237 39.719 7.996 1 96.12 337 GLY B N 1
ATOM 5675 C CA . GLY B 1 337 ? 0.072 40.469 9.188 1 96.12 337 GLY B CA 1
ATOM 5676 C C . GLY B 1 337 ? 1.027 39.781 10.133 1 96.12 337 GLY B C 1
ATOM 5677 O O . GLY B 1 337 ? 1.348 40.281 11.203 1 96.12 337 GLY B O 1
ATOM 5678 N N . MET B 1 338 ? 1.499 38.562 9.758 1 94.62 338 MET B N 1
ATOM 5679 C CA . MET B 1 338 ? 2.449 37.812 10.586 1 94.62 338 MET B CA 1
ATOM 5680 C C . MET B 1 338 ? 3.789 38.562 10.648 1 94.62 338 MET B C 1
ATOM 5682 O O . MET B 1 338 ? 4.395 38.844 9.617 1 94.62 338 MET B O 1
ATOM 5686 N N . PRO B 1 339 ? 4.18 38.812 11.867 1 90.25 339 PRO B N 1
ATOM 5687 C CA . PRO B 1 339 ? 5.504 39.438 11.977 1 90.25 339 PRO B CA 1
ATOM 5688 C C . PRO B 1 339 ? 6.637 38.406 11.844 1 90.25 339 PRO B C 1
ATOM 5690 O O . PRO B 1 339 ? 6.477 37.25 12.234 1 90.25 339 PRO B O 1
ATOM 5693 N N . GLU B 1 340 ? 7.715 38.688 11.234 1 91.12 340 GLU B N 1
ATOM 5694 C CA . GLU B 1 340 ? 8.914 37.875 11.133 1 91.12 340 GLU B CA 1
ATOM 5695 C C . GLU B 1 340 ? 8.609 36.562 10.43 1 91.12 340 GLU B C 1
ATOM 5697 O O . GLU B 1 340 ? 8.945 35.469 10.938 1 91.12 340 GLU B O 1
ATOM 5702 N N . LEU B 1 341 ? 7.914 36.656 9.383 1 96.75 341 LEU B N 1
ATOM 5703 C CA . LEU B 1 341 ? 7.547 35.469 8.633 1 96.75 341 LEU B CA 1
ATOM 5704 C C . LEU B 1 341 ? 8.789 34.688 8.195 1 96.75 341 LEU B C 1
ATOM 5706 O O . LEU B 1 341 ? 9.688 35.25 7.574 1 96.75 341 LEU B O 1
ATOM 5710 N N . LYS B 1 342 ? 8.867 33.375 8.625 1 97.94 342 LYS B N 1
ATOM 5711 C CA . LYS B 1 342 ? 10.016 32.531 8.281 1 97.94 342 LYS B CA 1
ATOM 5712 C C . LYS B 1 342 ? 9.57 31.25 7.613 1 97.94 342 LYS B C 1
ATOM 5714 O O . LYS B 1 342 ? 8.391 30.891 7.66 1 97.94 342 LYS B O 1
ATOM 5719 N N . VAL B 1 343 ? 10.5 30.609 6.891 1 98.31 343 VAL B N 1
ATOM 5720 C CA . VAL B 1 343 ? 10.32 29.297 6.266 1 98.31 343 VAL B CA 1
ATOM 5721 C C . VAL B 1 343 ? 11.57 28.453 6.484 1 98.31 343 VAL B C 1
ATOM 5723 O O . VAL B 1 343 ? 12.68 28.969 6.547 1 98.31 343 VAL B O 1
ATOM 5726 N N . CYS B 1 344 ? 11.344 27.188 6.684 1 98.56 344 CYS B N 1
ATOM 5727 C CA . CYS B 1 344 ? 12.461 26.266 6.801 1 98.56 344 CYS B CA 1
ATOM 5728 C C . CYS B 1 344 ? 12.992 25.875 5.43 1 98.56 344 CYS B C 1
ATOM 5730 O O . CYS B 1 344 ? 12.242 25.391 4.582 1 98.56 344 CYS B O 1
ATOM 5732 N N . VAL B 1 345 ? 14.32 26.031 5.203 1 98.38 345 VAL B N 1
ATOM 5733 C CA . VAL B 1 345 ? 14.859 25.797 3.867 1 98.38 345 VAL B CA 1
ATOM 5734 C C . VAL B 1 345 ? 15.836 24.625 3.898 1 98.38 345 VAL B C 1
ATOM 5736 O O . VAL B 1 345 ? 16.203 24.094 2.852 1 98.38 345 VAL B O 1
ATOM 5739 N N . ALA B 1 346 ? 16.281 24.25 5.023 1 98.38 346 ALA B N 1
ATOM 5740 C CA . ALA B 1 346 ? 17.25 23.156 5.227 1 98.38 346 ALA B CA 1
ATOM 5741 C C . ALA B 1 346 ? 17.25 22.703 6.684 1 98.38 346 ALA B C 1
ATOM 5743 O O . ALA B 1 346 ? 16.516 23.234 7.512 1 98.38 346 ALA B O 1
ATOM 5744 N N . TYR B 1 347 ? 18.016 21.672 6.941 1 98.19 347 TYR B N 1
ATOM 5745 C CA . TYR B 1 347 ? 18.203 21.188 8.305 1 98.19 347 TYR B CA 1
ATOM 5746 C C . TYR B 1 347 ? 19.688 21.062 8.641 1 98.19 347 TYR B C 1
ATOM 5748 O O . TYR B 1 347 ? 20.5 20.703 7.785 1 98.19 347 TYR B O 1
ATOM 5756 N N . ASP B 1 348 ? 19.984 21.391 9.875 1 97.75 348 ASP B N 1
ATOM 5757 C CA . ASP B 1 348 ? 21.266 20.984 10.461 1 97.75 348 ASP B CA 1
ATOM 5758 C C . ASP B 1 348 ? 21.109 19.688 11.242 1 97.75 348 ASP B C 1
ATOM 5760 O O . ASP B 1 348 ? 20.344 19.609 12.203 1 97.75 348 ASP B O 1
ATOM 5764 N N . THR B 1 349 ? 21.812 18.641 10.719 1 94.25 349 THR B N 1
ATOM 5765 C CA . THR B 1 349 ? 21.797 17.344 11.367 1 94.25 349 THR B CA 1
ATOM 5766 C C . THR B 1 349 ? 23.188 16.969 11.883 1 94.25 349 THR B C 1
ATOM 5768 O O . THR B 1 349 ? 24.172 17.641 11.562 1 94.25 349 THR B O 1
ATOM 5771 N N . PRO B 1 350 ? 23.297 15.953 12.703 1 87.62 350 PRO B N 1
ATOM 5772 C CA . PRO B 1 350 ? 24.625 15.492 13.133 1 87.62 350 PRO B CA 1
ATOM 5773 C C . PRO B 1 350 ? 25.516 15.094 11.961 1 87.62 350 PRO B C 1
ATOM 5775 O O . PRO B 1 350 ? 26.75 15.195 12.055 1 87.62 350 PRO B O 1
ATOM 5778 N N . SER B 1 351 ? 24.984 14.711 10.867 1 87 351 SER B N 1
ATOM 5779 C CA . SER B 1 351 ? 25.75 14.273 9.695 1 87 351 SER B CA 1
ATOM 5780 C C . SER B 1 351 ? 26.047 15.445 8.773 1 87 351 SER B C 1
ATOM 5782 O O . SER B 1 351 ? 26.734 15.281 7.762 1 87 351 SER B O 1
ATOM 5784 N N . GLY B 1 352 ? 25.516 16.672 9.141 1 93 352 GLY B N 1
ATOM 5785 C CA . GLY B 1 352 ? 25.734 17.844 8.32 1 93 352 GLY B CA 1
ATOM 5786 C C . GLY B 1 352 ? 24.438 18.5 7.859 1 93 352 GLY B C 1
ATOM 5787 O O . GLY B 1 352 ? 23.359 18 8.133 1 93 352 GLY B O 1
ATOM 5788 N N . ARG B 1 353 ? 24.688 19.672 7.199 1 96.12 353 ARG B N 1
ATOM 5789 C CA . ARG B 1 353 ? 23.531 20.391 6.68 1 96.12 353 ARG B CA 1
ATOM 5790 C C . ARG B 1 353 ? 22.953 19.688 5.453 1 96.12 353 ARG B C 1
ATOM 5792 O O . ARG B 1 353 ? 23.703 19.203 4.605 1 96.12 353 ARG B O 1
ATOM 5799 N N . THR B 1 354 ? 21.625 19.625 5.371 1 96.38 354 THR B N 1
ATOM 5800 C CA . THR B 1 354 ? 20.984 18.969 4.234 1 96.38 354 THR B CA 1
ATOM 5801 C C . THR B 1 354 ? 19.703 19.719 3.842 1 96.38 354 THR B C 1
ATOM 5803 O O . THR B 1 354 ? 19.016 20.266 4.699 1 96.38 354 THR B O 1
ATOM 5806 N N . ARG B 1 355 ? 19.438 19.688 2.529 1 96.44 355 ARG B N 1
ATOM 5807 C CA . ARG B 1 355 ? 18.188 20.234 2.027 1 96.44 355 ARG B CA 1
ATOM 5808 C C . ARG B 1 355 ? 17.125 19.141 1.919 1 96.44 355 ARG B C 1
ATOM 5810 O O . ARG B 1 355 ? 15.945 19.438 1.674 1 96.44 355 ARG B O 1
ATOM 5817 N N . GLU B 1 356 ? 17.562 17.891 2.162 1 95.12 356 GLU B N 1
ATOM 5818 C CA . GLU B 1 356 ? 16.641 16.766 2.145 1 95.12 356 GLU B CA 1
ATOM 5819 C C . GLU B 1 356 ? 15.977 16.578 3.504 1 95.12 356 GLU B C 1
ATOM 5821 O O . GLU B 1 356 ? 16.547 16.938 4.535 1 95.12 356 GLU B O 1
ATOM 5826 N N . PHE B 1 357 ? 14.758 16.094 3.455 1 95.75 357 PHE B N 1
ATOM 5827 C CA . PHE B 1 357 ? 14.055 15.805 4.699 1 95.75 357 PHE B CA 1
ATOM 5828 C C . PHE B 1 357 ? 14.711 14.648 5.438 1 95.75 357 PHE B C 1
ATOM 5830 O O . PHE B 1 357 ? 14.703 13.516 4.957 1 95.75 357 PHE B O 1
ATOM 5837 N N . PRO B 1 358 ? 15.336 14.906 6.523 1 93.19 358 PRO B N 1
ATOM 5838 C CA . PRO B 1 358 ? 16.047 13.852 7.266 1 93.19 358 PRO B CA 1
ATOM 5839 C C . PRO B 1 358 ? 15.102 13.008 8.125 1 93.19 358 PRO B C 1
ATOM 5841 O O . PRO B 1 358 ? 15.18 13.055 9.352 1 93.19 358 PRO B O 1
ATOM 5844 N N . ILE B 1 359 ? 14.359 12.18 7.523 1 88.31 359 ILE B N 1
ATOM 5845 C CA . ILE B 1 359 ? 13.234 11.492 8.141 1 88.31 359 ILE B CA 1
ATOM 5846 C C . ILE B 1 359 ? 13.719 10.664 9.328 1 88.31 359 ILE B C 1
ATOM 5848 O O . ILE B 1 359 ? 13.062 10.609 10.367 1 88.31 359 ILE B O 1
ATOM 5852 N N . ASP B 1 360 ? 14.875 10.062 9.242 1 83.88 360 ASP B N 1
ATOM 5853 C CA . ASP B 1 360 ? 15.367 9.18 10.297 1 83.88 360 ASP B CA 1
ATOM 5854 C C . ASP B 1 360 ? 16.047 9.984 11.406 1 83.88 360 ASP B C 1
ATOM 5856 O O . ASP B 1 360 ? 16.203 9.5 12.523 1 83.88 360 ASP B O 1
ATOM 5860 N N . ASP B 1 361 ? 16.406 11.25 11.078 1 87.88 361 ASP B N 1
ATOM 5861 C CA . ASP B 1 361 ? 17.094 12.102 12.047 1 87.88 361 ASP B CA 1
ATOM 5862 C C . ASP B 1 361 ? 16.219 13.312 12.414 1 87.88 361 ASP B C 1
ATOM 5864 O O . ASP B 1 361 ? 16.719 14.289 12.984 1 87.88 361 ASP B O 1
ATOM 5868 N N . ILE B 1 362 ? 14.953 13.219 12.109 1 91.62 362 ILE B N 1
ATOM 5869 C CA . ILE B 1 362 ? 14.109 14.406 12.211 1 91.62 362 ILE B CA 1
ATOM 5870 C C . ILE B 1 362 ? 13.977 14.82 13.672 1 91.62 362 ILE B C 1
ATOM 5872 O O . ILE B 1 362 ? 13.852 16.016 13.977 1 91.62 362 ILE B O 1
ATOM 5876 N N . ALA B 1 363 ? 14.125 13.898 14.578 1 87.5 363 ALA B N 1
ATOM 5877 C CA . ALA B 1 363 ? 13.953 14.172 16 1 87.5 363 ALA B CA 1
ATOM 5878 C C . ALA B 1 363 ? 15.07 15.07 16.516 1 87.5 363 ALA B C 1
ATOM 5880 O O . ALA B 1 363 ? 14.859 15.844 17.469 1 87.5 363 ALA B O 1
ATOM 5881 N N . THR B 1 364 ? 16.203 15.023 15.875 1 90.69 364 THR B N 1
ATOM 5882 C CA . THR B 1 364 ? 17.344 15.797 16.359 1 90.69 364 THR B CA 1
ATOM 5883 C C . THR B 1 364 ? 17.734 16.875 15.367 1 90.69 364 THR B C 1
ATOM 5885 O O . THR B 1 364 ? 18.672 17.641 15.609 1 90.69 364 THR B O 1
ATOM 5888 N N . ALA B 1 365 ? 17.047 16.938 14.289 1 95.38 365 ALA B N 1
ATOM 5889 C CA . ALA B 1 365 ? 17.375 17.922 13.258 1 95.38 365 ALA B CA 1
ATOM 5890 C C . ALA B 1 365 ? 16.953 19.328 13.688 1 95.38 365 ALA B C 1
ATOM 5892 O O . ALA B 1 365 ? 15.898 19.5 14.305 1 95.38 365 ALA B O 1
ATOM 5893 N N . LYS B 1 366 ? 17.812 20.297 13.391 1 97.56 366 LYS B N 1
ATOM 5894 C CA . LYS B 1 366 ? 17.5 21.703 13.641 1 97.56 366 LYS B CA 1
ATOM 5895 C C . LYS B 1 366 ? 17.141 22.422 12.352 1 97.56 366 LYS B C 1
ATOM 5897 O O . LYS B 1 366 ? 17.922 22.453 11.406 1 97.56 366 LYS B O 1
ATOM 5902 N N . PRO B 1 367 ? 16 23.016 12.328 1 98.06 367 PRO B N 1
ATOM 5903 C CA . PRO B 1 367 ? 15.602 23.688 11.086 1 98.06 367 PRO B CA 1
ATOM 5904 C C . PRO B 1 367 ? 16.422 24.938 10.805 1 98.06 367 PRO B C 1
ATOM 5906 O O . PRO B 1 367 ? 16.781 25.672 11.727 1 98.06 367 PRO B O 1
ATOM 5909 N N . VAL B 1 368 ? 16.797 25.078 9.609 1 98.56 368 VAL B N 1
ATOM 5910 C CA . VAL B 1 368 ? 17.375 26.328 9.117 1 98.56 368 VAL B CA 1
ATOM 5911 C C . VAL B 1 368 ? 16.281 27.219 8.555 1 98.56 368 VAL B C 1
ATOM 5913 O O . VAL B 1 368 ? 15.688 26.922 7.52 1 98.56 368 VAL B O 1
ATOM 5916 N N . LEU B 1 369 ? 16.094 28.391 9.25 1 98 369 LEU B N 1
ATOM 5917 C CA . LEU B 1 369 ? 14.977 29.266 8.922 1 98 369 LEU B CA 1
ATOM 5918 C C . LEU B 1 369 ? 15.453 30.5 8.156 1 98 369 LEU B C 1
ATOM 5920 O O . LEU B 1 369 ? 16.5 31.062 8.477 1 98 369 LEU B O 1
ATOM 5924 N N . GLU B 1 370 ? 14.719 30.812 7.152 1 97.81 370 GLU B N 1
ATOM 5925 C CA . GLU B 1 370 ? 14.945 32.031 6.402 1 97.81 370 GLU B CA 1
ATOM 5926 C C . GLU B 1 370 ? 13.758 33 6.516 1 97.81 370 GLU B C 1
ATOM 5928 O O . GLU B 1 370 ? 12.602 32.531 6.504 1 97.81 370 GLU B O 1
ATOM 5933 N N . THR B 1 371 ? 14.109 34.219 6.652 1 97.81 371 THR B N 1
ATOM 5934 C CA . THR B 1 371 ? 13.062 35.25 6.688 1 97.81 371 THR B CA 1
ATOM 5935 C C . THR B 1 371 ? 12.539 35.531 5.285 1 97.81 371 THR B C 1
ATOM 5937 O O . THR B 1 371 ? 13.312 35.594 4.328 1 97.81 371 THR B O 1
ATOM 5940 N N . VAL B 1 372 ? 11.25 35.719 5.227 1 97.5 372 VAL B N 1
ATOM 5941 C CA . VAL B 1 372 ? 10.641 36.062 3.947 1 97.5 372 VAL B CA 1
ATOM 5942 C C . VAL B 1 372 ? 9.836 37.375 4.098 1 97.5 372 VAL B C 1
ATOM 5944 O O . VAL B 1 372 ? 9.523 37.781 5.215 1 97.5 372 VAL B O 1
ATOM 5947 N N . ALA B 1 373 ? 9.578 37.969 2.945 1 96.69 373 ALA B N 1
ATOM 5948 C CA . ALA B 1 373 ? 8.844 39.219 2.951 1 96.69 373 ALA B CA 1
ATOM 5949 C C . ALA B 1 373 ? 7.426 39.031 3.484 1 96.69 373 ALA B C 1
ATOM 5951 O O . ALA B 1 373 ? 6.766 38.062 3.164 1 96.69 373 ALA B O 1
ATOM 5952 N N . GLU B 1 374 ? 7.047 40.031 4.316 1 96.62 374 GLU B N 1
ATOM 5953 C CA . GLU B 1 374 ? 5.715 40 4.918 1 96.62 374 GLU B CA 1
ATOM 5954 C C . GLU B 1 374 ? 4.73 40.844 4.109 1 96.62 374 GLU B C 1
ATOM 5956 O O . GLU B 1 374 ? 5.133 41.625 3.238 1 96.62 374 GLU B O 1
ATOM 5961 N N . TRP B 1 375 ? 3.461 40.625 4.324 1 97.94 375 TRP B N 1
ATOM 5962 C CA . TRP B 1 375 ? 2.402 41.469 3.811 1 97.94 375 TRP B CA 1
ATOM 5963 C C . TRP B 1 375 ? 1.334 41.719 4.871 1 97.94 375 TRP B C 1
ATOM 5965 O O . TRP B 1 375 ? 1.159 40.906 5.781 1 97.94 375 TRP B O 1
ATOM 5975 N N . SER B 1 376 ? 0.738 42.844 4.824 1 96.5 376 SER B N 1
ATOM 5976 C CA . SER B 1 376 ? -0.298 43.156 5.793 1 96.5 376 SER B CA 1
ATOM 5977 C C . SER B 1 376 ? -1.642 43.406 5.109 1 96.5 376 SER B C 1
ATOM 5979 O O . SER B 1 376 ? -2.682 43.438 5.77 1 96.5 376 SER B O 1
ATOM 5981 N N . GLU B 1 377 ? -1.582 43.531 3.818 1 95.94 377 GLU B N 1
ATOM 5982 C CA . GLU B 1 377 ? -2.82 43.75 3.076 1 95.94 377 GLU B CA 1
ATOM 5983 C C . GLU B 1 377 ? -3.721 42.531 3.131 1 95.94 377 GLU B C 1
ATOM 5985 O O . GLU B 1 377 ? -3.248 41.406 2.988 1 95.94 377 GLU B O 1
ATOM 5990 N N . PRO B 1 378 ? -4.98 42.812 3.402 1 95.75 378 PRO B N 1
ATOM 5991 C CA . PRO B 1 378 ? -5.891 41.656 3.324 1 95.75 378 PRO B CA 1
ATOM 5992 C C . PRO B 1 378 ? -5.914 41.031 1.938 1 95.75 378 PRO B C 1
ATOM 5994 O O . PRO B 1 378 ? -5.863 41.719 0.928 1 95.75 378 PRO B O 1
ATOM 5997 N N . ILE B 1 379 ? -5.941 39.656 1.936 1 97 379 ILE B N 1
ATOM 5998 C CA . ILE B 1 379 ? -5.863 39 0.636 1 97 379 ILE B CA 1
ATOM 5999 C C . ILE B 1 379 ? -7.117 38.156 0.41 1 97 379 ILE B C 1
ATOM 6001 O O . ILE B 1 379 ? -7.242 37.469 -0.615 1 97 379 ILE B O 1
ATOM 6005 N N . ASP B 1 380 ? -8.102 38.094 1.277 1 94 380 ASP B N 1
ATOM 6006 C CA . ASP B 1 380 ? -9.266 37.219 1.258 1 94 380 ASP B CA 1
ATOM 6007 C C . ASP B 1 380 ? -10.133 37.5 0.03 1 94 380 ASP B C 1
ATOM 6009 O O . ASP B 1 380 ? -10.891 36.625 -0.405 1 94 380 ASP B O 1
ATOM 6013 N N . ALA B 1 381 ? -10.023 38.688 -0.538 1 94.19 381 ALA B N 1
ATOM 6014 C CA . ALA B 1 381 ? -10.859 39.062 -1.675 1 94.19 381 ALA B CA 1
ATOM 6015 C C . ALA B 1 381 ? -10.156 38.75 -2.996 1 94.19 381 ALA B C 1
ATOM 6017 O O . ALA B 1 381 ? -10.773 38.844 -4.062 1 94.19 381 ALA B O 1
ATOM 6018 N N . ALA B 1 382 ? -8.883 38.375 -2.924 1 96.62 382 ALA B N 1
ATOM 6019 C CA . ALA B 1 382 ? -8.133 38.094 -4.148 1 96.62 382 ALA B CA 1
ATOM 6020 C C . ALA B 1 382 ? -8.719 36.906 -4.902 1 96.62 382 ALA B C 1
ATOM 6022 O O . ALA B 1 382 ? -9.117 35.938 -4.293 1 96.62 382 ALA B O 1
ATOM 6023 N N . ARG B 1 383 ? -8.781 37.031 -6.25 1 95.94 383 ARG B N 1
ATOM 6024 C CA . ARG B 1 383 ? -9.305 35.938 -7.09 1 95.94 383 ARG B CA 1
ATOM 6025 C C . ARG B 1 383 ? -8.344 35.625 -8.227 1 95.94 383 ARG B C 1
ATOM 6027 O O . ARG B 1 383 ? -8.602 34.719 -9.031 1 95.94 383 ARG B O 1
ATOM 6034 N N . SER B 1 384 ? -7.266 36.344 -8.219 1 96.81 384 SER B N 1
ATOM 6035 C CA . SER B 1 384 ? -6.148 36.062 -9.125 1 96.81 384 SER B CA 1
ATOM 6036 C C . SER B 1 384 ? -4.812 36.344 -8.438 1 96.81 384 SER B C 1
ATOM 6038 O O . SER B 1 384 ? -4.754 37.031 -7.414 1 96.81 384 SER B O 1
ATOM 6040 N N . MET B 1 385 ? -3.777 35.812 -9.031 1 97.56 385 MET B N 1
ATOM 6041 C CA . MET B 1 385 ? -2.447 35.969 -8.445 1 97.56 385 MET B CA 1
ATOM 6042 C C . MET B 1 385 ? -2.025 37.438 -8.461 1 97.56 385 MET B C 1
ATOM 6044 O O . MET B 1 385 ? -1.325 37.875 -7.555 1 97.56 385 MET B O 1
ATOM 6048 N N . THR B 1 386 ? -2.498 38.125 -9.445 1 97.25 386 THR B N 1
ATOM 6049 C CA . THR B 1 386 ? -2.084 39.5 -9.609 1 97.25 386 THR B CA 1
ATOM 6050 C C . THR B 1 386 ? -2.719 40.375 -8.531 1 97.25 386 THR B C 1
ATOM 6052 O O . THR B 1 386 ? -2.26 41.5 -8.289 1 97.25 386 THR B O 1
ATOM 6055 N N . GLU B 1 387 ? -3.76 39.906 -7.953 1 97.69 387 GLU B N 1
ATOM 6056 C CA . GLU B 1 387 ? -4.441 40.656 -6.91 1 97.69 387 GLU B CA 1
ATOM 6057 C C . GLU B 1 387 ? -3.768 40.469 -5.555 1 97.69 387 GLU B C 1
ATOM 6059 O O . GLU B 1 387 ? -4.066 41.188 -4.598 1 97.69 387 GLU B O 1
ATOM 6064 N N . LEU B 1 388 ? -2.834 39.594 -5.465 1 98.25 388 LEU B N 1
ATOM 6065 C CA . LEU B 1 388 ? -2.076 39.375 -4.234 1 98.25 388 LEU B CA 1
ATOM 6066 C C . LEU B 1 388 ? -0.966 40.406 -4.098 1 98.25 388 LEU B C 1
ATOM 6068 O O . LEU B 1 388 ? -0.357 40.812 -5.094 1 98.25 388 LEU B O 1
ATOM 6072 N N . PRO B 1 389 ? -0.726 40.844 -2.844 1 98.06 389 PRO B N 1
ATOM 6073 C CA . PRO B 1 389 ? 0.491 41.625 -2.65 1 98.06 389 PRO B CA 1
ATOM 6074 C C . PRO B 1 389 ? 1.744 40.906 -3.154 1 98.06 389 PRO B C 1
ATOM 6076 O O . PRO B 1 389 ? 1.802 39.688 -3.15 1 98.06 389 PRO B O 1
ATOM 6079 N N . ALA B 1 390 ? 2.738 41.625 -3.561 1 97.88 390 ALA B N 1
ATOM 6080 C CA . ALA B 1 390 ? 3.975 41.094 -4.117 1 97.88 390 ALA B CA 1
ATOM 6081 C C . ALA B 1 390 ? 4.598 40.062 -3.174 1 97.88 390 ALA B C 1
ATOM 6083 O O . ALA B 1 390 ? 5.078 39.031 -3.613 1 97.88 390 ALA B O 1
ATOM 6084 N N . ALA B 1 391 ? 4.555 40.406 -1.93 1 97.94 391 ALA B N 1
ATOM 6085 C CA . ALA B 1 391 ? 5.164 39.531 -0.941 1 97.94 391 ALA B CA 1
ATOM 6086 C C . ALA B 1 391 ? 4.449 38.156 -0.891 1 97.94 391 ALA B C 1
ATOM 6088 O O . ALA B 1 391 ? 5.09 37.125 -0.783 1 97.94 391 ALA B O 1
ATOM 6089 N N . ALA B 1 392 ? 3.135 38.219 -0.935 1 98.38 392 ALA B N 1
ATOM 6090 C CA . ALA B 1 392 ? 2.35 36.969 -0.93 1 98.38 392 ALA B CA 1
ATOM 6091 C C . ALA B 1 392 ? 2.594 36.156 -2.199 1 98.38 392 ALA B C 1
ATOM 6093 O O . ALA B 1 392 ? 2.699 34.938 -2.146 1 98.38 392 ALA B O 1
ATOM 6094 N N . ARG B 1 393 ? 2.658 36.812 -3.295 1 98.12 393 ARG B N 1
ATOM 6095 C CA . ARG B 1 393 ? 2.953 36.156 -4.559 1 98.12 393 ARG B CA 1
ATOM 6096 C C . ARG B 1 393 ? 4.324 35.5 -4.52 1 98.12 393 ARG B C 1
ATOM 6098 O O . ARG B 1 393 ? 4.477 34.344 -4.977 1 98.12 393 ARG B O 1
ATOM 6105 N N . HIS B 1 394 ? 5.258 36.188 -3.99 1 97.94 394 HIS B N 1
ATOM 6106 C CA . HIS B 1 394 ? 6.613 35.625 -3.885 1 97.94 394 HIS B CA 1
ATOM 6107 C C . HIS B 1 394 ? 6.648 34.406 -2.988 1 97.94 394 HIS B C 1
ATOM 6109 O O . HIS B 1 394 ? 7.43 33.469 -3.229 1 97.94 394 HIS B O 1
ATOM 6115 N N . TYR B 1 395 ? 5.832 34.438 -1.938 1 98.31 395 TYR B N 1
ATOM 6116 C CA . TYR B 1 395 ? 5.727 33.281 -1.057 1 98.31 395 TYR B CA 1
ATOM 6117 C C . TYR B 1 395 ? 5.285 32.031 -1.831 1 98.31 395 TYR B C 1
ATOM 6119 O O . TYR B 1 395 ? 5.875 30.969 -1.686 1 98.31 395 TYR B O 1
ATOM 6127 N N . VAL B 1 396 ? 4.281 32.188 -2.678 1 98.56 396 VAL B N 1
ATOM 6128 C CA . VAL B 1 396 ? 3.764 31.094 -3.5 1 98.56 396 VAL B CA 1
ATOM 6129 C C . VAL B 1 396 ? 4.836 30.641 -4.488 1 98.56 396 VAL B C 1
ATOM 6131 O O . VAL B 1 396 ? 5.059 29.438 -4.66 1 98.56 396 VAL B O 1
ATOM 6134 N N . GLU B 1 397 ? 5.527 31.531 -5.105 1 98.12 397 GLU B N 1
ATOM 6135 C CA . GLU B 1 397 ? 6.582 31.234 -6.074 1 98.12 397 GLU B CA 1
ATOM 6136 C C . GLU B 1 397 ? 7.742 30.484 -5.414 1 98.12 397 GLU B C 1
ATOM 6138 O O . GLU B 1 397 ? 8.375 29.641 -6.039 1 98.12 397 GLU B O 1
ATOM 6143 N N . MET B 1 398 ? 8.031 30.891 -4.211 1 98.06 398 MET B N 1
ATOM 6144 C CA . MET B 1 398 ? 9.078 30.203 -3.459 1 98.06 398 MET B CA 1
ATOM 6145 C C . MET B 1 398 ? 8.734 28.734 -3.27 1 98.06 398 MET B C 1
ATOM 6147 O O . MET B 1 398 ? 9.594 27.859 -3.43 1 98.06 398 MET B O 1
ATOM 6151 N N . VAL B 1 399 ? 7.48 28.438 -2.938 1 98.31 399 VAL B N 1
ATOM 6152 C CA . VAL B 1 399 ? 7.031 27.047 -2.777 1 98.31 399 VAL B CA 1
ATOM 6153 C C . VAL B 1 399 ? 7.227 26.297 -4.086 1 98.31 399 VAL B C 1
ATOM 6155 O O . VAL B 1 399 ? 7.75 25.172 -4.09 1 98.31 399 VAL B O 1
ATOM 6158 N N . GLU B 1 400 ? 6.906 26.891 -5.207 1 98.44 400 GLU B N 1
ATOM 6159 C CA . GLU B 1 400 ? 7.059 26.281 -6.523 1 98.44 400 GLU B CA 1
ATOM 6160 C C . GLU B 1 400 ? 8.523 26 -6.836 1 98.44 400 GLU B C 1
ATOM 6162 O O . GLU B 1 400 ? 8.875 24.891 -7.254 1 98.44 400 GLU B O 1
ATOM 6167 N N . LYS B 1 401 ? 9.297 27 -6.609 1 97.75 401 LYS B N 1
ATOM 6168 C CA . LYS B 1 401 ? 10.719 26.875 -6.914 1 97.75 401 LYS B CA 1
ATOM 6169 C C . LYS B 1 401 ? 11.375 25.797 -6.066 1 97.75 401 LYS B C 1
ATOM 6171 O O . LYS B 1 401 ? 12.117 24.953 -6.586 1 97.75 401 LYS B O 1
ATOM 6176 N N . GLU B 1 402 ? 11.055 25.797 -4.859 1 97.06 402 GLU B N 1
ATOM 6177 C CA . GLU B 1 402 ? 11.703 24.891 -3.912 1 97.06 402 GLU B CA 1
ATOM 6178 C C . GLU B 1 402 ? 11.25 23.453 -4.121 1 97.06 402 GLU B C 1
ATOM 6180 O O . GLU B 1 402 ? 12.016 22.516 -3.902 1 97.06 402 GLU B O 1
ATOM 6185 N N . THR B 1 403 ? 10.047 23.203 -4.531 1 96.81 403 THR B N 1
ATOM 6186 C CA . THR B 1 403 ? 9.516 21.859 -4.676 1 96.81 403 THR B CA 1
ATOM 6187 C C . THR B 1 403 ? 9.656 21.375 -6.117 1 96.81 403 THR B C 1
ATOM 6189 O O . THR B 1 403 ? 9.586 20.172 -6.383 1 96.81 403 THR B O 1
ATOM 6192 N N . GLY B 1 404 ? 9.805 22.312 -7.023 1 96.38 404 GLY B N 1
ATOM 6193 C CA . GLY B 1 404 ? 9.805 21.969 -8.438 1 96.38 404 GLY B CA 1
ATOM 6194 C C . GLY B 1 404 ? 8.438 21.578 -8.961 1 96.38 404 GLY B C 1
ATOM 6195 O O . GLY B 1 404 ? 8.328 21 -10.047 1 96.38 404 GLY B O 1
ATOM 6196 N N . VAL B 1 405 ? 7.395 21.812 -8.195 1 97.44 405 VAL B N 1
ATOM 6197 C CA . VAL B 1 405 ? 6.016 21.469 -8.531 1 97.44 405 VAL B CA 1
ATOM 6198 C C . VAL B 1 405 ? 5.172 22.734 -8.617 1 97.44 405 VAL B C 1
ATOM 6200 O O . VAL B 1 405 ? 5.254 23.609 -7.738 1 97.44 405 VAL B O 1
ATOM 6203 N N . PRO B 1 406 ? 4.387 22.906 -9.672 1 97.94 406 PRO B N 1
ATOM 6204 C CA . PRO B 1 406 ? 3.539 24.094 -9.766 1 97.94 406 PRO B CA 1
ATOM 6205 C C . PRO B 1 406 ? 2.471 24.141 -8.68 1 97.94 406 PRO B C 1
ATOM 6207 O O . PRO B 1 406 ? 1.966 23.109 -8.258 1 97.94 406 PRO B O 1
ATOM 6210 N N . VAL B 1 407 ? 2.166 25.359 -8.211 1 97.88 407 VAL B N 1
ATOM 6211 C CA . VAL B 1 407 ? 1.025 25.594 -7.332 1 97.88 407 VAL B CA 1
ATOM 6212 C C . VAL B 1 407 ? -0.227 25.859 -8.164 1 97.88 407 VAL B C 1
ATOM 6214 O O . VAL B 1 407 ? -0.38 26.938 -8.742 1 97.88 407 VAL B O 1
ATOM 6217 N N . ASP B 1 408 ? -1.116 24.891 -8.164 1 95.94 408 ASP B N 1
ATOM 6218 C CA . ASP B 1 408 ? -2.285 24.922 -9.031 1 95.94 408 ASP B CA 1
ATOM 6219 C C . ASP B 1 408 ? -3.438 25.672 -8.383 1 95.94 408 ASP B C 1
ATOM 6221 O O . ASP B 1 408 ? -4.309 26.203 -9.07 1 95.94 408 ASP B O 1
ATOM 6225 N N . VAL B 1 409 ? -3.486 25.672 -7.074 1 95.38 409 VAL B N 1
ATOM 6226 C CA . VAL B 1 409 ? -4.57 26.297 -6.316 1 95.38 409 VAL B CA 1
ATOM 6227 C C . VAL B 1 409 ? -4.004 27.031 -5.109 1 95.38 409 VAL B C 1
ATOM 6229 O O . VAL B 1 409 ? -3.094 26.547 -4.441 1 95.38 409 VAL B O 1
ATOM 6232 N N . VAL B 1 410 ? -4.473 28.266 -4.91 1 96.81 410 VAL B N 1
ATOM 6233 C CA . VAL B 1 410 ? -4.133 29.047 -3.727 1 96.81 410 VAL B CA 1
ATOM 6234 C C . VAL B 1 410 ? -5.406 29.453 -2.992 1 96.81 410 VAL B C 1
ATOM 6236 O O . VAL B 1 410 ? -6.254 30.156 -3.551 1 96.81 410 VAL B O 1
ATOM 6239 N N . SER B 1 411 ? -5.523 28.953 -1.769 1 94.5 411 SER B N 1
ATOM 6240 C CA . SER B 1 411 ? -6.656 29.359 -0.945 1 94.5 411 SER B CA 1
ATOM 6241 C C . SER B 1 411 ? -6.312 30.578 -0.099 1 94.5 411 SER B C 1
ATOM 6243 O O . SER B 1 411 ? -5.309 30.578 0.622 1 94.5 411 SER B O 1
ATOM 6245 N N . VAL B 1 412 ? -7.156 31.594 -0.136 1 96 412 VAL B N 1
ATOM 6246 C CA . VAL B 1 412 ? -6.871 32.875 0.523 1 96 412 VAL B CA 1
ATOM 6247 C C . VAL B 1 412 ? -7.953 33.156 1.563 1 96 412 VAL B C 1
ATOM 6249 O O . VAL B 1 412 ? -8.172 34.312 1.932 1 96 412 VAL B O 1
ATOM 6252 N N . GLY B 1 413 ? -8.625 32.156 1.956 1 89.19 413 GLY B N 1
ATOM 6253 C CA . GLY B 1 413 ? -9.672 32.25 2.957 1 89.19 413 GLY B CA 1
ATOM 6254 C C . GLY B 1 413 ? -10.445 30.969 3.146 1 89.19 413 GLY B C 1
ATOM 6255 O O . GLY B 1 413 ? -10.227 29.984 2.43 1 89.19 413 GLY B O 1
ATOM 6256 N N . ALA B 1 414 ? -11.383 30.875 4.078 1 79.88 414 ALA B N 1
ATOM 6257 C CA . ALA B 1 414 ? -12.125 29.672 4.449 1 79.88 414 ALA B CA 1
ATOM 6258 C C . ALA B 1 414 ? -13.227 29.375 3.443 1 79.88 414 ALA B C 1
ATOM 6260 O O . ALA B 1 414 ? -13.555 28.219 3.189 1 79.88 414 ALA B O 1
ATOM 6261 N N . ASP B 1 415 ? -13.68 30.438 2.861 1 78 415 ASP B N 1
ATOM 6262 C CA . ASP B 1 415 ? -14.797 30.281 1.935 1 78 415 ASP B CA 1
ATOM 6263 C C . ASP B 1 415 ? -14.328 29.672 0.616 1 78 415 ASP B C 1
ATOM 6265 O O . ASP B 1 415 ? -13.211 29.922 0.169 1 78 415 ASP B O 1
ATOM 6269 N N . ARG B 1 416 ? -15.242 28.938 0.041 1 77.56 416 ARG B N 1
ATOM 6270 C CA . ARG B 1 416 ? -14.961 28.297 -1.237 1 77.56 416 ARG B CA 1
ATOM 6271 C C . ARG B 1 416 ? -14.523 29.312 -2.283 1 77.56 416 ARG B C 1
ATOM 6273 O O . ARG B 1 416 ? -13.625 29.047 -3.088 1 77.56 416 ARG B O 1
ATOM 6280 N N . GLU B 1 417 ? -15.141 30.391 -2.26 1 82.38 417 GLU B N 1
ATOM 6281 C CA . GLU B 1 417 ? -14.891 31.422 -3.268 1 82.38 417 GLU B CA 1
ATOM 6282 C C . GLU B 1 417 ? -13.523 32.062 -3.062 1 82.38 417 GLU B C 1
ATOM 6284 O O . GLU B 1 417 ? -12.961 32.656 -3.994 1 82.38 417 GLU B O 1
ATOM 6289 N N . ALA B 1 418 ? -13.039 32 -1.91 1 89.06 418 ALA B N 1
ATOM 6290 C CA . ALA B 1 418 ? -11.734 32.594 -1.609 1 89.06 418 ALA B CA 1
ATOM 6291 C C . ALA B 1 418 ? -10.602 31.672 -2.049 1 89.06 418 ALA B C 1
ATOM 6293 O O . ALA B 1 418 ? -9.781 31.25 -1.229 1 89.06 418 ALA B O 1
ATOM 6294 N N . THR B 1 419 ? -10.625 31.328 -3.289 1 92.44 419 THR B N 1
ATOM 6295 C CA . THR B 1 419 ? -9.68 30.391 -3.877 1 92.44 419 THR B CA 1
ATOM 6296 C C . THR B 1 419 ? -9.227 30.875 -5.254 1 92.44 419 THR B C 1
ATOM 6298 O O . THR B 1 419 ? -10.039 31.328 -6.051 1 92.44 419 THR B O 1
ATOM 6301 N N . ILE B 1 420 ? -7.984 30.922 -5.484 1 95.44 420 ILE B N 1
ATOM 6302 C CA . ILE B 1 420 ? -7.391 31.219 -6.781 1 95.44 420 ILE B CA 1
ATOM 6303 C C . ILE B 1 420 ? -7.027 29.906 -7.492 1 95.44 420 ILE B C 1
ATOM 6305 O O . ILE B 1 420 ? -6.121 29.188 -7.059 1 95.44 420 ILE B O 1
ATOM 6309 N N . VAL B 1 421 ? -7.719 29.562 -8.555 1 93.81 421 VAL B N 1
ATOM 6310 C CA . VAL B 1 421 ? -7.438 28.359 -9.344 1 93.81 421 VAL B CA 1
ATOM 6311 C C . VAL B 1 421 ? -6.562 28.719 -10.547 1 93.81 421 VAL B C 1
ATOM 6313 O O . VAL B 1 421 ? -6.98 29.5 -11.414 1 93.81 421 VAL B O 1
ATOM 6316 N N . ARG B 1 422 ? -5.367 28.203 -10.562 1 94.69 422 ARG B N 1
ATOM 6317 C CA . ARG B 1 422 ? -4.426 28.484 -11.641 1 94.69 422 ARG B CA 1
ATOM 6318 C C . ARG B 1 422 ? -4.465 27.375 -12.695 1 94.69 422 ARG B C 1
ATOM 6320 O O . ARG B 1 422 ? -4.164 27.625 -13.867 1 94.69 422 ARG B O 1
ATOM 6327 N N . ARG B 1 423 ? -4.656 26.141 -12.289 1 89.06 423 ARG B N 1
ATOM 6328 C CA . ARG B 1 423 ? -4.777 24.984 -13.156 1 89.06 423 ARG B CA 1
ATOM 6329 C C . ARG B 1 423 ? -5.863 24.031 -12.656 1 89.06 423 ARG B C 1
ATOM 6331 O O . ARG B 1 423 ? -5.887 23.688 -11.469 1 89.06 423 ARG B O 1
ATOM 6338 N N . ASN B 1 424 ? -6.707 23.641 -13.562 1 82.94 424 ASN B N 1
ATOM 6339 C CA . ASN B 1 424 ? -7.762 22.703 -13.211 1 82.94 424 ASN B CA 1
ATOM 6340 C C . ASN B 1 424 ? -7.242 21.266 -13.18 1 82.94 424 ASN B C 1
ATOM 6342 O O . ASN B 1 424 ? -6.566 20.828 -14.117 1 82.94 424 ASN B O 1
ATOM 6346 N N . ALA B 1 425 ? -7.613 20.578 -12.195 1 76.56 425 ALA B N 1
ATOM 6347 C CA . ALA B 1 425 ? -7.066 19.234 -11.984 1 76.56 425 ALA B CA 1
ATOM 6348 C C . ALA B 1 425 ? -7.547 18.266 -13.07 1 76.56 425 ALA B C 1
ATOM 6350 O O . ALA B 1 425 ? -6.836 17.328 -13.438 1 76.56 425 ALA B O 1
ATOM 6351 N N . PHE B 1 426 ? -8.766 18.438 -13.641 1 76.12 426 PHE B N 1
ATOM 6352 C CA . PHE B 1 426 ? -9.297 17.516 -14.641 1 76.12 426 PHE B CA 1
ATOM 6353 C C . PHE B 1 426 ? -9.055 18.047 -16.047 1 76.12 426 PHE B C 1
ATOM 6355 O O . PHE B 1 426 ? -9.523 17.453 -17.031 1 76.12 426 PHE B O 1
ATOM 6362 N N . ALA B 1 427 ? -8.273 19.156 -16.141 1 70.19 427 ALA B N 1
ATOM 6363 C CA . ALA B 1 427 ? -8 19.703 -17.469 1 70.19 427 ALA B CA 1
ATOM 6364 C C . ALA B 1 427 ? -6.859 18.953 -18.141 1 70.19 427 ALA B C 1
ATOM 6366 O O . ALA B 1 427 ? -5.973 18.422 -17.469 1 70.19 427 ALA B O 1
#

Secondary structure (DSSP, 8-state):
--EEEEEESSSS-S-HHHHHHHHHTT-SEEEE-S--TT--EEEEETTEEEEESSS-GGGGSTT-EEEE-TT-EE-HHHHHHHHHHHHHTT---TTTEEEETTSEEP-THHHHHHHHHHHHSPTTT-----SSSHHHHHHHHHHT---BGGGGG-HHHHHHHHHHHHHHHHHHHHHTT--PPPHHHHHHHHHHHHHHHGGGEE-HHHHHHHHHHTT--EEEEEEEEGGG-TTTSSTTSS-SS--STHHHHHHHT--GGGEEEEEEEEESSEEE-SSS--TTBPPSHHHHHHHHHHT-B-TTT-PBPEEE-EEHHHHHHHHHHHT-SEEEEE-GGGGTT-TT-EEEEEEEETTEEESS--GGGTTT-EEEEEE-----S--TT--SGGGS-HHHHHHHHHHHHHHTS-EEEEE-SSSTTSEEESS-TT-/--EEEEEESSSS-S-HHHHHHHHHTT-SEEEE-S--TT--EEEEETTEEEEESSS-GGGGSTT-EEEE-TT-EE-HHHHHHHHHHHHHTT---TTTEEEETTSEEP-THHHHHHHHHHHHSPTTT-----SSSHHHHHHHHHHT---BGGGGG-HHHHHHHHHHHHHHHHHHHHHTT--PPPHHHHHHHHHHHHHHHGGGEE-HHHHHHHHHHTT--EEEEEEEEGGG-TTTSSTTSS-SS--STHHHHHHHT--GGGEEEEEEEEESSEEE-SSS--TTBPPSHHHHHHHHHHT-B-TTT-PBPEEE-EEHHHHHHHHHHHT-SEEEEE-GGGGTT-TT-EEEEEEEETTEEESS--GGGTTT-EEEEEE-----S--TT--SGGGS-HHHHHHHHHHHHHHTS-EEEEE-SSSTTSEEESS-TT-

InterPro domains:
  IPR001114 Adenylosuccinate synthetase [MF_00011] (1-427)
  IPR001114 Adenylosuccinate synthetase [PF00709] (5-420)
  IPR001114 Adenylosuccinate synthetase [PTHR11846] (3-421)
  IPR001114 Adenylosuccinate synthetase [SM00788] (3-421)
  IPR001114 Adenylosuccinate synthetase [TIGR00184] (5-426)
  IPR001114 Adenylosuccinate synthetase [cd03108] (3-421)
  IPR018220 Adenylosuccinate synthase, GTP-binding site [PS01266] (10-17)
  IPR027417 P-loop containing nucleoside triphosphate hydrolase [SSF52540] (1-426)
  IPR033128 Adenylosuccinate synthase, active site [PS00513] (133-144)
  IPR042109 Adenylosuccinate synthetase, domain 1 [G3DSA:3.40.440.10] (6-264)
  IPR042110 Adenylosuccinate synthetase, domain 2 [G3DSA:1.10.300.10] (101-200)
  IPR042111 Adenylosuccinate synthetase, domain 3 [G3DSA:3.90.170.10] (266-427)

Radius of gyration: 26.32 Å; Cα contacts (8 Å, |Δi|>4): 2113; chains: 2; bounding box: 64×82×69 Å

Sequence (854 aa):
MTAIVIVGAQWGDEGKGKVVDLYTESADLVVRYAGGPNAGHTLVVGGEKLIVRLIPSGILRSNARCVMAQGMVVDPGVLVSEIDAVEARGCSTQGRLFVSDRAHLILPFHPLVDSLREAAAADGVRLGTTKRGIGPCYEDKASRRGARLGDLRDMKRLAQLVSRSLEAWTPTLRALGGEPPSLDAILDELTPLAKRITPLLADTSQLIDGALRRGERVLLEGAQGTLLDIDHGTFPFVTSSSAIAGGACVGAGVGPTRIRRVLGLAKAYCTRVGEGPFPTELDGPLGERLRSVGGEYGSVTGRPRRTGWLDLPALRYAARVNGLDGIALTKLDVLTGMPELKVCVAYDTPSGRTREFPIDDIATAKPVLETVAEWSEPIDAARSMTELPAAARHYVEMVEKETGVPVDVVSVGADREATIVRRNAFAMTAIVIVGAQWGDEGKGKVVDLYTESADLVVRYAGGPNAGHTLVVGGEKLIVRLIPSGILRSNARCVMAQGMVVDPGVLVSEIDAVEARGCSTQGRLFVSDRAHLILPFHPLVDSLREAAAADGVRLGTTKRGIGPCYEDKASRRGARLGDLRDMKRLAQLVSRSLEAWTPTLRALGGEPPSLDAILDELTPLAKRITPLLADTSQLIDGALRRGERVLLEGAQGTLLDIDHGTFPFVTSSSAIAGGACVGAGVGPTRIRRVLGLAKAYCTRVGEGPFPTELDGPLGERLRSVGGEYGSVTGRPRRTGWLDLPALRYAARVNGLDGIALTKLDVLTGMPELKVCVAYDTPSGRTREFPIDDIATAKPVLETVAEWSEPIDAARSMTELPAAARHYVEMVEKETGVPVDVVSVGADREATIVRRNAFA

pLDDT: mean 93.09, std 7.48, range [58.78, 98.69]

Foldseek 3Di:
DFEEEEFALFWFPLQLLLVVVVQLVQAQEEEEFAEEQQFWHWHADPNDIDIARQWGSSQLPQRHAYEYFQHYEYELVSVVVSQVVSVVVVGHNAPRYAYEQNHFYQFPVLLVLVVLCQVPDDPPRRLFGPSSSQVVRVVCVVVVLTHGLNCLVPLVSVLVSVVVSQVVCQVVQVVSVHHGDDSVVRSVVCNVSSVVCVSRYDNQLVVVVVCVVVVGHYYYYFTTHQQQAVPRHQPPNHTSAGRAQVSSCVRNVNDPVRHDAYEYRDEQWDWHDGDDFDQFFDDPDLQVLLCVLVVQADPPPRHHITTGGAELLSSLSSCVVRVHQAYAYEDLQSQAPRPQHKYFQWWQFPVGIGSHDPSNGRNPIHTDIDTFDHHNDQCQPPQELVSDDPRSNVSQVVSCVSNVHYHQKYARDDDSRRMHGNDRSVD/DFEEEEFALFWFPLQLLLVVVVQLVQAQEEEEFAEEQQFWHWHADPNDIDIARQWGSSQLPQRHAYEYFQHYEYELVSVVVSQVVSVVVVGHNAPRYAYEQNHFYQFPVLLVLVVLCQVPDDPPRRLFGPSSSQVVRVVCVVVVLTHGLNCLVPLVSVLVSVVVSLVVCQVVQVVSVHHGDDSVVRSVVCNVSSVVCVSRYDNQLVVVVVCVVVVGHYYYYFTTHQQQAVPRHQPPNHTSAGRAQVSSCVRNVNDPVRHDAYEYRDEQWDWHDGDDFDQFFDDPDLQVLLCVLVVQADPPPRHHITTGGAELLSSLSSCVVRVHQAYAYADLQSQAPRPQHKYFQWWQFPVGIGSHDPSVGRNPIHTDIDTFDHHNDQCQPPQELVSDDPRSSVSQVVSCVSNVHYHQKYARDDDSRRMHGNDRSVD

Solvent-accessible surface area (backbone atoms only — not comparable to full-atom values): 42419 Å² total; per-residue (Å²): 80,51,32,35,34,40,26,22,27,40,59,33,79,32,54,62,32,61,57,48,48,62,51,37,75,70,24,44,32,27,31,25,14,38,46,29,70,76,34,75,35,59,40,74,59,96,87,40,78,46,77,35,42,62,66,38,81,33,53,83,40,90,76,24,31,23,30,37,20,40,41,21,38,43,40,59,70,59,50,53,53,47,50,51,55,45,42,74,72,73,34,73,52,80,93,29,41,35,32,17,30,66,11,34,43,43,50,80,61,21,24,50,49,41,43,42,51,52,70,66,40,53,90,89,64,47,51,55,74,81,49,68,11,58,34,51,36,39,23,28,50,20,60,47,47,53,44,34,46,45,37,52,78,38,62,71,59,35,49,54,39,50,48,52,42,48,59,67,43,38,44,50,34,46,76,62,72,43,78,73,75,52,68,64,61,54,50,63,61,43,52,66,46,30,68,69,46,53,82,30,49,35,67,39,44,58,51,51,51,52,40,33,74,69,44,36,38,36,38,36,41,51,48,44,3,22,38,24,6,54,80,72,22,44,68,55,38,37,48,53,37,55,18,43,50,16,23,46,16,58,10,37,38,37,10,28,65,49,36,65,46,26,35,27,25,31,41,61,38,37,56,40,68,71,46,68,74,58,65,51,53,40,80,58,69,68,20,47,46,50,28,62,70,56,60,42,45,38,90,83,79,57,44,75,38,46,28,26,41,27,48,47,21,50,44,30,46,31,34,53,38,26,36,40,64,26,27,36,38,22,53,48,39,51,52,48,58,41,75,83,35,49,35,27,62,32,29,42,39,97,91,42,77,37,58,63,55,50,65,92,48,40,80,72,31,39,60,38,72,41,80,49,71,62,45,66,67,87,42,49,81,32,64,43,71,84,62,37,57,68,36,55,44,48,53,56,49,47,52,22,65,69,47,74,30,51,66,24,29,41,24,23,43,90,51,82,76,14,38,25,77,74,52,64,87,90,105,84,49,31,35,35,40,27,22,28,39,58,34,79,34,55,61,33,61,58,47,48,64,51,37,74,70,24,45,31,28,30,24,14,37,45,30,70,77,34,75,35,60,42,73,60,95,88,41,78,44,76,33,41,63,66,35,81,33,53,84,38,88,76,25,30,23,30,37,20,39,41,21,39,44,41,57,69,60,49,52,53,46,50,50,57,46,42,74,71,72,34,72,52,80,94,28,41,36,33,19,29,67,11,35,42,43,50,80,61,22,24,51,49,40,43,41,51,52,70,67,40,53,90,89,64,46,51,56,75,82,48,67,12,59,34,51,37,39,22,27,49,20,61,47,46,53,46,32,48,45,38,51,77,38,62,70,61,35,50,54,39,50,48,53,42,48,59,69,44,38,44,50,34,46,75,61,72,45,78,73,77,54,68,64,59,53,51,63,61,43,51,67,46,30,69,70,46,53,83,29,49,35,67,40,43,58,51,52,49,51,40,33,75,70,43,34,39,34,36,36,41,51,49,44,3,22,39,24,6,54,81,72,22,45,68,54,38,38,47,52,38,55,20,42,49,14,24,45,17,58,11,35,3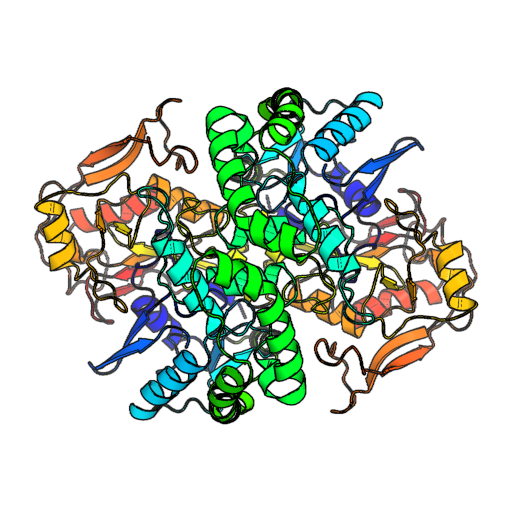8,38,10,28,65,51,37,66,45,26,35,27,26,31,41,60,39,37,55,40,68,70,46,68,76,58,62,49,53,39,82,57,68,68,20,47,46,49,27,63,70,54,60,41,46,37,88,85,78,58,44,74,37,48,27,26,41,26,49,46,20,49,43,30,46,32,34,53,39,25,34,40,64,24,28,34,37,22,53,48,40,53,52,48,57,42,77,83,36,49,34,27,61,31,30,43,38,99,92,42,74,36,57,62,54,50,65,91,48,41,79,72,32,41,60,37,72,43,80,49,70,60,45,66,65,87,42,49,83,33,63,44,72,84,61,38,56,68,36,55,43,47,53,54,50,48,53,22,64,70,47,72,30,50,67,25,29,41,24,23,43,90,50,81,76,15,38,26,76,74,53,63,88,90,106